Protein AF-0000000068148989 (afdb_homodimer)

Nearest PDB structures (foldseek):
  3i09-assembly2_B  TM=6.981E-01  e=4.026E-15  Burkholderia mallei
  4xas-assembly1_B  TM=6.758E-01  e=3.011E-11  Homo sapiens
  5cni-assembly1_A  TM=6.349E-01  e=1.177E-10  Homo sapiens
  5cnj-assembly1_B  TM=6.473E-01  e=2.464E-10  Homo sapiens
  5cnk-assembly2_C-3  TM=6.170E-01  e=2.836E-09  Homo sapiens

Secondary structure (DSSP, 8-state):
---TTS-----------------EEEEEEEEEE----PPPSSGGGPPPTTTTHHHHHHHHHHHHHHHHHHTEEEEEEEEEE-GGGHHHHHHHHHHTT--EEEEE--HHHHHHHHHHH-TT-EEEESS---GGGGTTT--TTEEE-SPPHHHHHHHHHHHHHHTT--EEEEEEESSHHHHHHHHHHHHHHHHHT-EEEEEEEE------TTSHHHHHHHHHHHHHHTTTPPP-SEEEEE-TT-SSGGG-TTTSSS---EEESSSBEEES--TT--TTTHHHHHHHHHHHHSS---HHHHHHHHHHHHHHHHHHHHS--SHHHHHHHHTSTT--EE-SSSSEEEE-TTT-BEE--EEEESSSSEEEEESPTT---SS-GGGGSS--GGG----TT--/---TT------------------EEEEEEEEEE----PPPSSGGGPPPTTTTHHHHHHHHHHHHHHHHHHTEEEEEEEEEE-GGGHHHHHHHHHHTT--EEEEE--HHHHHHHHHHH-TT-EEEESS---GGGGTTT--TTEEE-SPPHHHHHHHHHHHHHHTT--EEEEEEESSHHHHHHHHHHHHHHHHHT-EEEEEEEE------TTSHHHHHHHHHHHHHHTTTPPP-SEEEEE-TT-SSGGG-TTTSSS---EEESSSBEEES--TT--TTTHHHHHHHHHHHHSS---HHHHHHHHHHHHHHHHHHHHS--SHHHHHHHHTSTT--EE-SSSSEEEE-TTT-BEE--EEEE-SSSEEEEESPTT---SS-GGGGSS--GGG----TT--

InterPro domains:
  IPR022478 ABC transporter, substrate-binding protein, PQQ-dependent alcohol dehydrogenase system [TIGR03863] (41-391)
  IPR028082 Periplasmic binding protein-like I [SSF53822] (53-358)
  IPR051010 Branched-chain amino acid transport protein [PTHR30483] (83-357)

Radius of gyration: 32.0 Å; Cα contacts (8 Å, |Δi|>4): 1601; chains: 2; bounding box: 111×80×127 Å

pLDDT: mean 92.24, std 14.54, range [29.02, 98.94]

Solvent-accessible surface area (backbone atoms only — not comparable to full-atom values): 41884 Å² total; per-residue (Å²): 136,80,83,80,75,66,82,72,77,78,80,75,75,78,74,75,73,73,68,75,73,77,55,53,73,39,54,32,34,39,45,33,48,52,71,93,67,78,82,55,81,30,70,78,67,55,79,59,94,52,65,25,49,56,22,29,51,51,19,42,51,54,38,33,61,58,16,69,76,70,44,37,42,62,49,74,47,74,46,77,39,43,70,92,43,46,61,59,52,51,52,53,39,46,74,71,68,36,25,42,34,34,33,35,32,55,48,71,58,47,52,54,43,58,72,67,56,48,83,66,27,29,36,29,32,22,47,35,34,52,53,51,53,44,15,77,58,35,50,70,47,42,35,30,58,30,64,34,47,37,29,40,32,26,37,52,44,46,47,29,51,73,60,65,48,40,30,27,33,38,38,22,34,67,48,73,63,5,45,54,44,39,52,30,41,53,50,25,24,63,73,73,68,40,40,75,69,42,74,46,74,54,70,75,83,75,67,57,74,81,37,80,60,34,52,50,51,57,45,67,41,36,30,68,71,43,46,90,57,69,86,57,32,31,37,37,30,21,33,73,81,54,81,55,34,77,50,43,63,90,31,44,45,61,62,41,36,37,23,46,57,21,53,42,23,62,33,84,48,55,70,34,45,53,58,67,59,25,45,63,56,48,50,54,48,27,71,73,69,59,48,78,62,44,43,42,14,51,24,28,17,47,42,38,42,51,51,39,52,24,25,69,75,69,71,39,76,49,34,63,57,30,51,52,41,44,48,35,92,82,38,69,40,85,71,47,65,81,52,71,28,38,41,39,57,50,43,30,41,47,36,59,61,37,37,28,27,58,70,55,39,61,72,47,57,23,68,44,90,88,57,75,48,96,85,41,44,49,52,66,39,40,83,36,76,92,72,48,62,20,52,56,47,79,90,136,84,79,85,71,66,88,73,77,78,79,74,76,76,73,75,73,74,67,75,73,78,56,53,72,39,54,32,33,38,45,32,48,52,72,93,68,79,82,55,82,29,70,79,64,57,79,59,93,52,66,26,49,55,22,28,51,51,19,42,51,55,37,34,61,56,15,69,76,72,46,37,42,62,48,75,46,75,46,76,38,42,68,89,43,46,62,61,51,50,52,52,39,45,74,72,68,36,24,42,34,33,33,33,32,54,50,70,58,47,52,52,44,58,72,66,54,49,83,66,26,31,36,29,33,21,47,34,32,52,54,51,53,43,14,76,56,35,49,70,49,42,35,29,56,30,65,33,47,38,29,40,32,26,39,52,46,46,47,31,52,72,61,64,48,41,31,27,34,38,37,21,34,68,48,71,63,5,46,54,45,38,50,29,41,53,51,26,24,63,72,72,68,39,40,73,69,42,77,46,74,53,69,75,82,73,66,56,73,80,38,79,62,34,51,50,52,55,45,67,41,36,29,69,70,44,47,90,58,67,87,56,34,29,36,36,31,19,33,74,81,54,84,56,35,75,48,44,64,91,31,44,46,61,61,42,36,37,24,43,56,20,53,44,22,60,32,84,48,55,72,32,46,52,55,67,60,25,47,64,56,49,49,54,48,28,70,74,69,58,46,79,63,44,44,42,14,50,24,26,16,47,44,38,43,52,51,38,54,25,24,67,75,68,72,41,75,51,34,64,58,29,50,53,40,43,50,37,91,83,39,68,41,85,70,48,66,83,52,71,28,36,43,39,58,49,43,31,42,46,37,61,61,37,37,27,27,57,73,57,40,62,72,46,59,23,67,44,90,88,57,74,46,97,85,42,44,48,52,68,38,39,82,35,76,92,71,49,63,20,52,53,48,78,90

Sequence (790 aa):
MPNLKLLLAVFWATVLLTSPLPAAEVKTAVLRIDRVVGPPISRLDAPPADLGFAGAMLGNEDNRTTGAFTGMDYTVKTQAVAPEEAVAALDGLKAEGIGLIAVIAEGDILKALSDKAGPEVLLFNAGARDDGLRDADCRANVLHVSPSRSMLSDSIVQFLMWKKWQRILLIHGSHPEDKLLADSYRKSAAKFGAEIVEEREFVDTGGSRRTDTGHVMVQKQIPVFTQEAEEYDVIVAADEAGVFAPYLPYHSWDPRPVAGSAGLRPVSWHPAHEAWGATQFQRRFEKLTGRYMREEDYQAWLAMRVIGEAVTRSGKADPATVRAYALSKDFELAAFKGQKLTFRTWNGQLRQPVLLTEGRVTVSVSPQDGYLHQHSPLDTLGIDAPETACHAFGGMPNLKLLLAVFWATVLLTSPLPAAEVKTAVLRIDRVVGPPISRLDAPPADLGFAGAMLGNEDNRTTGAFTGMDYTVKTQAVAPEEAVAALDGLKAEGIGLIAVIAEGDILKALSDKAGPEVLLFNAGARDDGLRDADCRANVLHVSPSRSMLSDSIVQFLMWKKWQRILLIHGSHPEDKLLADSYRKSAAKFGAEIVEEREFVDTGGSRRTDTGHVMVQKQIPVFTQEAEEYDVIVAADEAGVFAPYLPYHSWDPRPVAGSAGLRPVSWHPAHEAWGATQFQRRFEKLTGRYMREEDYQAWLAMRVIGEAVTRSGKADPATVRAYALSKDFELAAFKGQKLTFRTWNGQLRQPVLLTEGRVTVSVSPQDGYLHQHSPLDTLGIDAPETACHAFGG

Foldseek 3Di:
DDDPPPDPPPPPPPPPPPPPPQQAEFEEEEEEADDDDDQFLDVVPDDDPCQLVLLLVVLQVVLCVVSVVVRHHYDYYYDYDHLVCLQVVLVVCVVVVHAQYEYADEPVSVLVNLVNNPPQHAYEYLHYQDLCCQFVSPALSYFYLFHHLLLFLLQVQLVCVVVVQQEEEEEFEDDPQRVSSSVSNVVSSVLSVGDDQYYYYDYDPPDPSPDPVQLVVLLQCQQVRQPPDDDGAEYEYRYPSNRHQQSNQPSHNDNHAYEDPAAWGWAPDAQQEDAPCVPVVQVVSCVSPVDGHHSSSLSSSVSSNLQSQQCSVQVDNGSVSSSVSQQDPPDWDDRRQPDTWGADLQRNYIQDWIFIDNHNHGPDIDPDPPQDDPPDSSQSGRAHNVRGNGPNRPD/DDCPPDDPPPPPPPPPPPPPPQQAEFEEEEEEADDDADQFLDVVPDDDPCQLVLLLVVLQVVLCVVSVVVSHHYDYYYDYDHLVCLQVVLVVCVVVVHAQYEYADEPVSVLVNLVNNPPQHAYEYQHYQDQCCQFVSPALSYFYLFHHLLLFLLQVQLVCVVVVQQEEEEEFEDDPQRVRSSVSNVVSSVLSVGDDQYYYYDYDPPDPSPDPVQLVVLLQCQQVRQPPDDDGAEYEYRYPSNRHQQSNQPSHNDNHAYEDPAAWGWAPDAQQEDAPCVPVVQVVSCVSPVDGHHSSSLSSSVSSNLQSQQCSVQVDNGSVSSSVSQQDPPDWDDRRQPGTWGADLQRNYIQDWIFIDNHNHGPDIDPDPPQDDPPDSSQSGRAHNVRGNGPNRPD

Structure (mmCIF, N/CA/C/O backbone):
data_AF-0000000068148989-model_v1
#
loop_
_entity.id
_entity.type
_entity.pdbx_description
1 polymer 'Leucine-binding protein domain-containing protein'
#
loop_
_atom_site.group_PDB
_atom_site.id
_atom_site.type_symbol
_atom_site.label_atom_id
_atom_site.label_alt_id
_atom_site.label_comp_id
_atom_site.label_asym_id
_atom_site.label_entity_id
_atom_site.label_seq_id
_atom_site.pdbx_PDB_ins_code
_atom_site.Cartn_x
_atom_site.Cartn_y
_atom_site.Cartn_z
_atom_site.occupancy
_atom_site.B_iso_or_equiv
_atom_site.auth_seq_id
_atom_site.auth_comp_id
_atom_site.auth_asym_id
_atom_site.auth_atom_id
_atom_site.pdbx_PDB_model_num
ATOM 1 N N . MET A 1 1 ? -50.188 10.289 84 1 30.91 1 MET A N 1
ATOM 2 C CA . MET A 1 1 ? -50 9.602 82.75 1 30.91 1 MET A CA 1
ATOM 3 C C . MET A 1 1 ? -50.219 10.547 81.562 1 30.91 1 MET A C 1
ATOM 5 O O . MET A 1 1 ? -51.344 10.703 81.062 1 30.91 1 MET A O 1
ATOM 9 N N . PRO A 1 2 ? -49.531 11.836 81.625 1 33.94 2 PRO A N 1
ATOM 10 C CA . PRO A 1 2 ? -49.688 12.898 80.625 1 33.94 2 PRO A CA 1
ATOM 11 C C . PRO A 1 2 ? -49.406 12.43 79.25 1 33.94 2 PRO A C 1
ATOM 13 O O . PRO A 1 2 ? -48.812 11.375 79 1 33.94 2 PRO A O 1
ATOM 16 N N . ASN A 1 3 ? -49.781 13.258 78.25 1 33.84 3 ASN A N 1
ATOM 17 C CA . ASN A 1 3 ? -50.062 13.43 76.812 1 33.84 3 ASN A CA 1
ATOM 18 C C . ASN A 1 3 ? -48.75 13.422 76 1 33.84 3 ASN A C 1
ATOM 20 O O . ASN A 1 3 ? -48.094 14.445 75.875 1 33.84 3 ASN A O 1
ATOM 24 N N . LEU A 1 4 ? -47.938 12.391 76 1 33.72 4 LE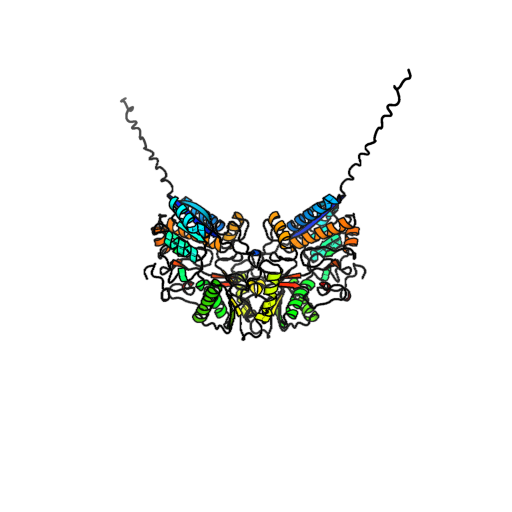U A N 1
ATOM 25 C CA . LEU A 1 4 ? -46.75 12.164 75.188 1 33.72 4 LEU A CA 1
ATOM 26 C C . LEU A 1 4 ? -47.062 12.297 73.75 1 33.72 4 LEU A C 1
ATOM 28 O O . LEU A 1 4 ? -46.25 11.906 72.875 1 33.72 4 LEU A O 1
ATOM 32 N N . LYS A 1 5 ? -48.406 12.523 73.438 1 34.59 5 LYS A N 1
ATOM 33 C CA . LYS A 1 5 ? -48.812 12.43 72.062 1 34.59 5 LYS A CA 1
ATOM 34 C C . LYS A 1 5 ? -48.062 13.453 71.188 1 34.59 5 LYS A C 1
ATOM 36 O O . LYS A 1 5 ? -48.188 13.453 69.938 1 34.59 5 LYS A O 1
ATOM 41 N N . LEU A 1 6 ? -47.688 14.586 71.625 1 29.55 6 LEU A N 1
ATOM 42 C CA . LEU A 1 6 ? -47.656 15.688 70.688 1 29.55 6 LEU A CA 1
ATOM 43 C C . LEU A 1 6 ? -46.438 15.562 69.75 1 29.55 6 LEU A C 1
ATOM 45 O O . LEU A 1 6 ? -46.531 15.891 68.562 1 29.55 6 LEU A O 1
ATOM 49 N N . LEU A 1 7 ? -45.188 15.445 70.188 1 33.12 7 LEU A N 1
ATOM 50 C CA . LEU A 1 7 ? -44.188 16.188 69.438 1 33.12 7 LEU A CA 1
ATOM 51 C C . LEU A 1 7 ? -43.781 15.445 68.188 1 33.12 7 LEU A C 1
ATOM 53 O O . LEU A 1 7 ? -42.844 14.633 68.188 1 33.12 7 LEU A O 1
ATOM 57 N N . LEU A 1 8 ? -44.625 14.703 67.438 1 39.91 8 LEU A N 1
ATOM 58 C CA . LEU A 1 8 ? -44.062 14.141 66.25 1 39.91 8 LEU A CA 1
ATOM 59 C C . LEU A 1 8 ? -43.688 15.234 65.25 1 39.91 8 LEU A C 1
ATOM 61 O O . LEU A 1 8 ? -44.594 15.852 64.625 1 39.91 8 LEU A O 1
ATOM 65 N N . ALA A 1 9 ? -42.844 16.203 65.5 1 38.69 9 ALA A N 1
ATOM 66 C CA . ALA A 1 9 ? -42.375 17.125 64.5 1 38.69 9 ALA A CA 1
ATOM 67 C C . ALA A 1 9 ? -41.938 16.375 63.219 1 38.69 9 ALA A C 1
ATOM 69 O O . ALA A 1 9 ? -41.156 15.422 63.312 1 38.69 9 ALA A O 1
ATOM 70 N N . VAL A 1 10 ? -42.75 16.422 62.156 1 42.12 10 VAL A N 1
ATOM 71 C CA . VAL A 1 10 ? -42.625 16 60.75 1 42.12 10 VAL A CA 1
ATOM 72 C C . VAL A 1 10 ? -41.344 16.562 60.156 1 42.12 10 VAL A C 1
ATOM 74 O O . VAL A 1 10 ? -41.188 17.781 60.062 1 42.12 10 VAL A O 1
ATOM 77 N N . PHE A 1 11 ? -40.156 15.977 60.344 1 45.09 11 PHE A N 1
ATOM 78 C CA . PHE A 1 11 ? -38.969 16.266 59.562 1 45.09 11 PHE A CA 1
ATOM 79 C C . PHE A 1 11 ? -39.281 16.156 58.062 1 45.09 11 PHE A C 1
ATOM 81 O O . PHE A 1 11 ? -39.438 15.062 57.531 1 45.09 11 PHE A O 1
ATOM 88 N N . TRP A 1 12 ? -40.062 17.125 57.438 1 43.69 12 TRP A N 1
ATOM 89 C CA . TRP A 1 12 ? -40.094 17.188 56 1 43.69 12 TRP A CA 1
ATOM 90 C C . TRP A 1 12 ? -38.719 17.438 55.406 1 43.69 12 TRP A C 1
ATOM 92 O O . TRP A 1 12 ? -38.188 18.547 55.531 1 43.69 12 TRP A O 1
ATOM 102 N N . ALA A 1 13 ? -37.812 16.516 55.312 1 44.53 13 ALA A N 1
ATOM 103 C CA . ALA A 1 13 ? -36.625 16.609 54.469 1 44.53 13 ALA A CA 1
ATOM 104 C C . ALA A 1 13 ? -36.938 17.109 53.062 1 44.53 13 ALA A C 1
ATOM 106 O O . ALA A 1 13 ? -37.688 16.453 52.344 1 44.53 13 ALA A O 1
ATOM 107 N N . THR A 1 14 ? -36.938 18.375 52.844 1 46.19 14 THR A N 1
ATOM 108 C CA . THR A 1 14 ? -36.969 18.938 51.469 1 46.19 14 THR A CA 1
ATOM 109 C C . THR A 1 14 ? -35.906 18.234 50.594 1 46.19 14 THR A C 1
ATOM 111 O O . THR A 1 14 ? -34.719 18.328 50.875 1 46.19 14 THR A O 1
ATOM 114 N N . VAL A 1 15 ? -36.188 17.125 49.938 1 49.66 15 VAL A N 1
ATOM 115 C CA . VAL A 1 15 ? -35.406 16.625 48.812 1 49.66 15 VAL A CA 1
ATOM 116 C C . VAL A 1 15 ? -35.188 17.734 47.812 1 49.66 15 VAL A C 1
ATOM 118 O O . VAL A 1 15 ? -36.125 18.156 47.125 1 49.66 15 VAL A O 1
ATOM 121 N N . LEU A 1 16 ? -34.312 18.688 48.094 1 46.19 16 LEU A N 1
ATOM 122 C CA . LEU A 1 16 ? -33.844 19.5 46.969 1 46.19 16 LEU A CA 1
ATOM 123 C C . LEU A 1 16 ? -33.594 18.656 45.75 1 46.19 16 LEU A C 1
ATOM 125 O O . LEU A 1 16 ? -32.688 17.812 45.719 1 46.19 16 LEU A O 1
ATOM 129 N N . LEU A 1 17 ? -34.594 18.328 44.969 1 46.12 17 LEU A N 1
ATOM 130 C CA . LEU A 1 17 ? -34.375 17.875 43.594 1 46.12 17 LEU A CA 1
ATOM 131 C C . LEU A 1 17 ? -33.344 18.719 42.875 1 46.12 17 LEU A C 1
ATOM 133 O O . LEU A 1 17 ? -33.594 19.875 42.531 1 46.12 17 LEU A O 1
ATOM 137 N N . THR A 1 18 ? -32.094 18.656 43.188 1 46.75 18 THR A N 1
ATOM 138 C CA . THR A 1 18 ? -31.109 19.188 42.25 1 46.75 18 THR A CA 1
ATOM 139 C C . THR A 1 18 ? -31.469 18.812 40.812 1 46.75 18 THR A C 1
ATOM 141 O O . THR A 1 18 ? -31.516 17.625 40.469 1 46.75 18 THR A O 1
ATOM 144 N N . SER A 1 19 ? -32.312 19.484 40.094 1 48.09 19 SER A N 1
ATOM 145 C CA . SER A 1 19 ? -32.438 19.312 38.656 1 48.09 19 SER A CA 1
ATOM 146 C C . SER A 1 19 ? -31.094 19.141 38 1 48.09 19 SER A C 1
ATOM 148 O O . SER A 1 19 ? -30.156 19.922 38.25 1 48.09 19 SER A O 1
ATOM 150 N N . PRO A 1 20 ? -30.781 17.984 37.531 1 52.59 20 PRO A N 1
ATOM 151 C CA . PRO A 1 20 ? -29.516 17.891 36.812 1 52.59 20 PRO A CA 1
ATOM 152 C C . PRO A 1 20 ? -29.266 19.078 35.906 1 52.59 20 PRO A C 1
ATOM 154 O O . PRO A 1 20 ? -30.203 19.578 35.281 1 52.59 20 PRO A O 1
ATOM 157 N N . LEU A 1 21 ? -28.547 20.016 36.219 1 51.69 21 LEU A N 1
ATOM 158 C CA . LEU A 1 21 ? -28.109 21.062 35.281 1 51.69 21 LEU A CA 1
ATOM 159 C C . LEU A 1 21 ? -28.016 20.516 33.844 1 51.69 21 LEU A C 1
ATOM 161 O O . LEU A 1 21 ? -27.453 19.438 33.625 1 51.69 21 LEU A O 1
ATOM 165 N N . PRO A 1 22 ? -28.906 20.953 32.906 1 56.72 22 PRO A N 1
ATOM 166 C CA . PRO A 1 22 ? -28.859 20.453 31.516 1 56.72 22 PRO A CA 1
ATOM 167 C C . PRO A 1 22 ? -27.438 20.438 30.953 1 56.72 22 PRO A C 1
ATOM 169 O O . PRO A 1 22 ? -26.625 21.312 31.266 1 56.72 22 PRO A O 1
ATOM 172 N N . ALA A 1 23 ? -26.953 19.312 30.547 1 66 23 ALA A N 1
ATOM 173 C CA . ALA A 1 23 ? -25.641 19.156 29.906 1 66 23 ALA A CA 1
ATOM 174 C C . ALA A 1 23 ? -25.406 20.281 28.891 1 66 23 ALA A C 1
ATOM 176 O O . ALA A 1 23 ? -26.281 20.609 28.109 1 66 23 ALA A O 1
ATOM 177 N N . ALA A 1 24 ? -24.344 21.078 29.016 1 84.25 24 ALA A N 1
ATOM 178 C CA . ALA A 1 24 ? -23.969 22.094 28.016 1 84.25 24 ALA A CA 1
ATOM 179 C C . ALA A 1 24 ? -23.656 21.438 26.672 1 84.25 24 ALA A C 1
ATOM 181 O O . ALA A 1 24 ? -22.922 20.453 26.609 1 84.25 24 ALA A O 1
ATOM 182 N N . GLU A 1 25 ? -24.344 21.859 25.656 1 92 25 GLU A N 1
ATOM 183 C CA . GLU A 1 25 ? -24.234 21.281 24.328 1 92 25 GLU A CA 1
ATOM 184 C C . GLU A 1 25 ? -23.047 21.875 23.562 1 92 25 GLU A C 1
ATOM 186 O O . GLU A 1 25 ? -22.875 23.094 23.531 1 92 25 GLU A O 1
ATOM 191 N N . VAL A 1 26 ? -22.156 21.078 23.141 1 97.06 26 VAL A N 1
ATOM 192 C CA . VAL A 1 26 ? -21.062 21.484 22.25 1 97.06 26 VAL A CA 1
ATOM 193 C C . VAL A 1 26 ? -21.375 21.062 20.812 1 97.06 26 VAL A C 1
ATOM 195 O O . VAL A 1 26 ? -21.203 19.906 20.453 1 97.06 26 VAL A O 1
ATOM 198 N N . LYS A 1 27 ? -21.766 22.031 20 1 97.81 27 LYS A N 1
ATOM 199 C CA . LYS A 1 27 ? -22.094 21.781 18.594 1 97.81 27 LYS A CA 1
ATOM 200 C C . LYS A 1 27 ? -20.875 22.031 17.688 1 97.81 27 LYS A C 1
ATOM 202 O O . LYS A 1 27 ? -20.25 23.094 17.766 1 97.81 27 LYS A O 1
ATOM 207 N N . THR A 1 28 ? -20.547 21.031 16.922 1 98.75 28 THR A N 1
ATOM 208 C CA . THR A 1 28 ? -19.422 21.141 15.992 1 98.75 28 THR A CA 1
ATOM 209 C C . THR A 1 28 ? -19.859 20.719 14.586 1 98.75 28 THR A C 1
ATOM 211 O O . THR A 1 28 ? -20.953 20.203 14.398 1 98.75 28 THR A O 1
ATOM 214 N N . ALA A 1 29 ? -19 21.031 13.586 1 98.94 29 ALA A N 1
ATOM 215 C CA . ALA A 1 29 ? -19.297 20.609 12.219 1 98.94 29 ALA A CA 1
ATOM 216 C C . ALA A 1 29 ? -18 20.312 11.453 1 98.94 29 ALA A C 1
ATOM 218 O O . ALA A 1 29 ? -16.922 20.766 11.844 1 98.94 29 ALA A O 1
ATOM 219 N N . VAL A 1 30 ? -18.125 19.453 10.484 1 98.94 30 VAL A N 1
ATOM 220 C CA . VAL A 1 30 ? -17.125 19.281 9.43 1 98.94 30 VAL A CA 1
ATOM 221 C C . VAL A 1 30 ? -17.688 19.766 8.102 1 98.94 30 VAL A C 1
ATOM 223 O O . VAL A 1 30 ? -18.719 19.281 7.641 1 98.94 30 VAL A O 1
ATOM 226 N N . LEU A 1 31 ? -17.047 20.766 7.578 1 98.94 31 LEU A N 1
ATOM 227 C CA . LEU A 1 31 ? -17.391 21.281 6.258 1 98.94 31 LEU A CA 1
ATOM 228 C C . LEU A 1 31 ? -16.344 20.875 5.227 1 98.94 31 LEU A C 1
ATOM 230 O O . LEU A 1 31 ? -15.18 21.297 5.316 1 98.94 31 LEU A O 1
ATOM 234 N N . ARG A 1 32 ? -16.703 20.016 4.312 1 98.88 32 ARG A N 1
ATOM 235 C CA . ARG A 1 32 ? -15.812 19.562 3.248 1 98.88 32 ARG A CA 1
ATOM 236 C C . ARG A 1 32 ? -16.203 20.188 1.908 1 98.88 32 ARG A C 1
ATOM 238 O O . ARG A 1 32 ? -17.391 20.203 1.55 1 98.88 32 ARG A O 1
ATOM 245 N N . ILE A 1 33 ? -15.242 20.656 1.21 1 98.75 33 ILE A N 1
ATOM 246 C CA . ILE A 1 33 ? -15.477 21.25 -0.104 1 98.75 33 ILE A CA 1
ATOM 247 C C . ILE A 1 33 ? -14.977 20.297 -1.19 1 98.75 33 ILE A C 1
ATOM 249 O O . ILE A 1 33 ? -13.773 20 -1.257 1 98.75 33 ILE A O 1
ATOM 253 N N . ASP A 1 34 ? -15.883 19.891 -2.033 1 96.06 34 ASP A N 1
ATOM 254 C CA . ASP A 1 34 ? -15.562 18.906 -3.066 1 96.06 34 ASP A CA 1
ATOM 255 C C . ASP A 1 34 ? -15.414 19.578 -4.43 1 96.06 34 ASP A C 1
ATOM 257 O O . ASP A 1 34 ? -16.391 20.062 -4.996 1 96.06 34 ASP A O 1
ATOM 261 N N . ARG A 1 35 ? -14.18 19.547 -4.816 1 91 35 ARG A N 1
ATOM 262 C CA . ARG A 1 35 ? -13.953 19.969 -6.195 1 91 35 ARG A CA 1
ATOM 263 C C . ARG A 1 35 ? -14.047 18.797 -7.16 1 91 35 ARG A C 1
ATOM 265 O O . ARG A 1 35 ? -13.711 17.672 -6.805 1 91 35 ARG A O 1
ATOM 272 N N . VAL A 1 36 ? -14.539 19.078 -8.328 1 83.81 36 VAL A N 1
ATOM 273 C CA . VAL A 1 36 ? -14.57 18.047 -9.359 1 83.81 36 VAL A CA 1
ATOM 274 C C . VAL A 1 36 ? -13.164 17.828 -9.914 1 83.81 36 VAL A C 1
ATOM 276 O O . VAL A 1 36 ? -12.578 18.75 -10.5 1 83.81 36 VAL A O 1
ATOM 279 N N . VAL A 1 37 ? -12.633 16.734 -9.555 1 81.31 37 VAL A N 1
ATOM 280 C CA . VAL A 1 37 ? -11.312 16.406 -10.07 1 81.31 37 VAL A CA 1
ATOM 281 C C . VAL A 1 37 ? -11.367 15.062 -10.805 1 81.31 37 VAL A C 1
ATOM 283 O O . VAL A 1 37 ? -12.266 14.25 -10.562 1 81.31 37 VAL A O 1
ATOM 286 N N . GLY A 1 38 ? -10.539 14.836 -11.781 1 81.94 38 GLY A N 1
ATOM 287 C CA . GLY A 1 38 ? -10.453 13.539 -12.445 1 81.94 38 GLY A CA 1
ATOM 288 C C . GLY A 1 38 ? -9.992 12.43 -11.523 1 81.94 38 GLY A C 1
ATOM 289 O O . GLY A 1 38 ? -9.586 12.68 -10.391 1 81.94 38 GLY A O 1
ATOM 290 N N . PRO A 1 39 ? -10.086 11.258 -11.961 1 87.62 39 PRO A N 1
ATOM 291 C CA . PRO A 1 39 ? -9.641 10.117 -11.156 1 87.62 39 PRO A CA 1
ATOM 292 C C . PRO A 1 39 ? -8.148 10.164 -10.844 1 87.62 39 PRO A C 1
ATOM 294 O O . PRO A 1 39 ? -7.355 10.609 -11.68 1 87.62 39 PRO A O 1
ATOM 297 N N . PRO A 1 40 ? -7.809 9.766 -9.68 1 91.69 40 PRO A N 1
ATOM 298 C CA . PRO A 1 40 ? -6.379 9.664 -9.375 1 91.69 40 PRO A CA 1
ATOM 299 C C . PRO A 1 40 ? -5.672 8.609 -10.219 1 91.69 40 PRO A C 1
ATOM 301 O O . PRO A 1 40 ? -6.324 7.754 -10.82 1 91.69 40 PRO A O 1
ATOM 304 N N . ILE A 1 41 ? -4.344 8.695 -10.25 1 91.56 41 ILE A N 1
ATOM 305 C CA . ILE A 1 41 ? -3.535 7.742 -11.008 1 91.56 41 ILE A CA 1
ATOM 306 C C . ILE A 1 41 ? -3.775 6.332 -10.477 1 91.56 41 ILE A C 1
ATOM 308 O O . ILE A 1 41 ? -4.047 5.41 -11.25 1 91.56 41 ILE A O 1
ATOM 312 N N . SER A 1 42 ? -3.662 6.184 -9.18 1 93.44 42 SER A N 1
ATOM 313 C CA . SER A 1 42 ? -3.969 4.891 -8.578 1 93.44 42 SER A CA 1
ATOM 314 C C . SER A 1 42 ? -5.434 4.805 -8.172 1 93.44 42 SER A C 1
ATOM 316 O O . SER A 1 42 ? -5.938 5.676 -7.457 1 93.44 42 SER A O 1
ATOM 318 N N . ARG A 1 43 ? -6.117 3.719 -8.516 1 94.19 43 ARG A N 1
ATOM 319 C CA . ARG A 1 43 ? -7.504 3.527 -8.109 1 94.19 43 ARG A CA 1
ATOM 320 C C . ARG A 1 43 ? -7.625 3.439 -6.59 1 94.19 43 ARG A C 1
ATOM 322 O O . ARG A 1 43 ? -8.695 3.684 -6.031 1 94.19 43 ARG A O 1
ATOM 329 N N . LEU A 1 44 ? -6.523 3.127 -5.941 1 94.88 44 LEU A N 1
ATOM 330 C CA . LEU A 1 44 ? -6.531 2.973 -4.488 1 94.88 44 LEU A CA 1
ATOM 331 C C . LEU A 1 44 ? -6.664 4.324 -3.799 1 94.88 44 LEU A C 1
ATOM 333 O O . LEU A 1 44 ? -6.98 4.391 -2.607 1 94.88 44 LEU A O 1
ATOM 337 N N . ASP A 1 45 ? -6.457 5.363 -4.543 1 94.38 45 ASP A N 1
ATOM 338 C CA . ASP A 1 45 ? -6.465 6.703 -3.961 1 94.38 45 ASP A CA 1
ATOM 339 C C . ASP A 1 45 ? -7.816 7.383 -4.164 1 94.38 45 ASP A C 1
ATOM 341 O O . ASP A 1 45 ? -8.008 8.531 -3.756 1 94.38 45 ASP A O 1
ATOM 345 N N . ALA A 1 46 ? -8.766 6.695 -4.793 1 94 46 ALA A N 1
ATOM 346 C CA . ALA A 1 46 ? -10.102 7.273 -4.941 1 94 46 ALA A CA 1
ATOM 347 C C . ALA A 1 46 ? -10.719 7.59 -3.58 1 94 46 ALA A C 1
ATOM 349 O O . ALA A 1 46 ? -10.734 6.738 -2.686 1 94 46 ALA A O 1
ATOM 350 N N . PRO A 1 47 ? -11.188 8.758 -3.383 1 95.25 47 PRO A N 1
ATOM 351 C CA . PRO A 1 47 ? -11.719 9.125 -2.072 1 95.25 47 PRO A CA 1
ATOM 352 C C . PRO A 1 47 ? -13.055 8.445 -1.767 1 95.25 47 PRO A C 1
ATOM 354 O O . PRO A 1 47 ? -13.953 8.43 -2.615 1 95.25 47 PRO A O 1
ATOM 357 N N . PRO A 1 48 ? -13.203 7.922 -0.606 1 95.62 48 PRO A N 1
ATOM 358 C CA . PRO A 1 48 ? -14.523 7.438 -0.191 1 95.62 48 PRO A CA 1
ATOM 359 C C . PRO A 1 48 ? -15.5 8.578 0.11 1 95.62 48 PRO A C 1
ATOM 361 O O . PRO A 1 48 ? -15.078 9.711 0.34 1 95.62 48 PRO A O 1
ATOM 364 N N . ALA A 1 49 ? -16.766 8.242 0.157 1 95.75 49 ALA A N 1
ATOM 365 C CA . ALA A 1 49 ? -17.797 9.258 0.339 1 95.75 49 ALA A CA 1
ATOM 366 C C . ALA A 1 49 ? -17.719 9.883 1.728 1 95.75 49 ALA A C 1
ATOM 368 O O . ALA A 1 49 ? -18.016 11.07 1.9 1 95.75 49 ALA A O 1
ATOM 369 N N . ASP A 1 50 ? -17.234 9.164 2.672 1 98.12 50 ASP A N 1
ATOM 370 C CA . ASP A 1 50 ? -17.266 9.641 4.051 1 98.12 50 ASP A CA 1
ATOM 371 C C . ASP A 1 50 ? -15.891 10.172 4.473 1 98.12 50 ASP A C 1
ATOM 373 O O . ASP A 1 50 ? -15.617 10.32 5.668 1 98.12 50 ASP A O 1
ATOM 377 N N . LEU A 1 51 ? -15.023 10.391 3.504 1 98.25 51 LEU A N 1
ATOM 378 C CA . LEU A 1 51 ? -13.68 10.875 3.799 1 98.25 51 LEU A CA 1
ATOM 379 C C . LEU A 1 51 ? -13.727 12.102 4.703 1 98.25 51 LEU A C 1
ATOM 381 O O . LEU A 1 51 ? -14.43 13.07 4.406 1 98.25 51 LEU A O 1
ATOM 385 N N . GLY A 1 52 ? -12.992 12.047 5.773 1 98.81 52 GLY A N 1
ATOM 386 C CA . GLY A 1 52 ? -13.008 13.117 6.758 1 98.81 52 GLY A CA 1
ATOM 387 C C . GLY A 1 52 ? -14.148 13.008 7.746 1 98.81 52 GLY A C 1
ATOM 388 O O . GLY A 1 52 ? -13.953 13.188 8.953 1 98.81 52 GLY A O 1
ATOM 389 N N . PHE A 1 53 ? -15.359 12.742 7.316 1 98.88 53 PHE A N 1
ATOM 390 C CA . PHE A 1 53 ? -16.547 12.648 8.156 1 98.88 53 PHE A CA 1
ATOM 391 C C . PHE A 1 53 ? -16.422 11.508 9.148 1 98.88 53 PHE A C 1
ATOM 393 O O . PHE A 1 53 ? -16.766 11.664 10.328 1 98.88 53 PHE A O 1
ATOM 400 N N . ALA A 1 54 ? -15.906 10.391 8.648 1 98.81 54 ALA A N 1
ATOM 401 C CA . ALA A 1 54 ? -15.758 9.227 9.516 1 98.81 54 ALA A CA 1
ATOM 402 C C . ALA A 1 54 ? -14.789 9.516 10.664 1 98.81 54 ALA A C 1
ATOM 404 O O . ALA A 1 54 ? -15.016 9.094 11.797 1 98.81 54 ALA A O 1
ATOM 405 N N . GLY A 1 55 ? -13.688 10.18 10.336 1 98.88 55 GLY A N 1
ATOM 406 C CA . GLY A 1 55 ? -12.766 10.578 11.391 1 98.88 55 GLY A CA 1
ATOM 407 C C . GLY A 1 55 ? -13.391 11.5 12.414 1 98.88 55 GLY A C 1
ATOM 408 O O . GLY A 1 55 ? -13.164 11.344 13.617 1 98.88 55 GLY A O 1
ATOM 409 N N . ALA A 1 56 ? -14.156 12.43 11.969 1 98.88 56 ALA A N 1
ATOM 410 C CA . ALA A 1 56 ? -14.836 13.367 12.859 1 98.88 56 ALA A CA 1
ATOM 411 C C . ALA A 1 56 ? -15.836 12.641 13.758 1 98.88 56 ALA A C 1
ATOM 413 O O . ALA A 1 56 ? -15.961 12.969 14.945 1 98.88 56 ALA A O 1
ATOM 414 N N . MET A 1 57 ? -16.547 11.703 13.18 1 98.69 57 MET A N 1
ATOM 415 C CA . MET A 1 57 ? -17.5 10.93 13.961 1 98.69 57 MET A CA 1
ATOM 416 C C . MET A 1 57 ? -16.812 10.156 15.07 1 98.69 57 MET A C 1
ATOM 418 O O . MET A 1 57 ? -17.297 10.109 16.203 1 98.69 57 MET A O 1
ATOM 422 N N . LEU A 1 58 ? -15.672 9.578 14.711 1 98.69 58 LEU A N 1
ATOM 423 C CA . LEU A 1 58 ? -14.906 8.883 15.742 1 98.69 58 LEU A CA 1
ATOM 424 C C . LEU A 1 58 ? -14.43 9.852 16.812 1 98.69 58 LEU A C 1
ATOM 426 O O . LEU A 1 58 ? -14.484 9.539 18.016 1 98.69 58 LEU A O 1
ATOM 430 N N . GLY A 1 59 ? -13.906 11.031 16.422 1 98.56 59 GLY A N 1
ATOM 431 C CA . GLY A 1 59 ? -13.5 12.047 17.375 1 98.56 59 GLY A CA 1
ATOM 432 C C . GLY A 1 59 ? -14.633 12.508 18.281 1 98.56 59 GLY A C 1
ATOM 433 O O . GLY A 1 59 ? -14.43 12.719 19.469 1 98.56 59 GLY A O 1
ATOM 434 N N . ASN A 1 60 ? -15.805 12.648 17.688 1 98.12 60 ASN A N 1
ATOM 435 C CA . ASN A 1 60 ? -16.984 13.008 18.469 1 98.12 60 ASN A CA 1
ATOM 436 C C . ASN A 1 60 ? -17.344 11.93 19.484 1 98.12 60 ASN A C 1
ATOM 438 O O . ASN A 1 60 ? -17.719 12.242 20.609 1 98.12 60 ASN A O 1
ATOM 442 N N . GLU A 1 61 ? -17.25 10.688 19.094 1 97.31 61 GLU A N 1
ATOM 443 C CA . GLU A 1 61 ? -17.5 9.594 20.031 1 97.31 61 GLU A CA 1
ATOM 444 C C . GLU A 1 61 ? -16.516 9.625 21.203 1 97.31 61 GLU A C 1
ATOM 446 O O . GLU A 1 61 ? -16.891 9.414 22.344 1 97.31 61 GLU A O 1
ATOM 451 N N . ASP A 1 62 ? -15.258 9.867 20.875 1 96.94 62 ASP A N 1
ATOM 452 C CA . ASP A 1 62 ? -14.25 9.992 21.906 1 96.94 62 ASP A CA 1
ATOM 453 C C . ASP A 1 62 ? -14.586 11.125 22.875 1 96.94 62 ASP A C 1
ATOM 455 O O . ASP A 1 62 ? -14.477 10.969 24.094 1 96.94 62 ASP A O 1
ATOM 459 N N . ASN A 1 63 ? -14.992 12.242 22.328 1 97.38 63 ASN A N 1
ATOM 460 C CA . ASN A 1 63 ? -15.352 13.398 23.141 1 97.38 63 ASN A CA 1
ATOM 461 C C . ASN A 1 63 ? -16.578 13.109 24 1 97.38 63 ASN A C 1
ATOM 463 O O . ASN A 1 63 ? -16.672 13.555 25.141 1 97.38 63 ASN A O 1
ATOM 467 N N . ARG A 1 64 ? -17.547 12.375 23.438 1 95.94 64 ARG A N 1
ATOM 468 C CA . ARG A 1 64 ? -18.766 12.031 24.172 1 95.94 64 ARG A CA 1
ATOM 469 C C . ARG A 1 64 ? -18.438 11.141 25.359 1 95.94 64 ARG A C 1
ATOM 471 O O . ARG A 1 64 ? -19.078 11.25 26.422 1 95.94 64 ARG A O 1
ATOM 478 N N . THR A 1 65 ? -17.5 10.289 25.141 1 92.62 65 THR A N 1
ATOM 479 C CA . THR A 1 65 ? -17.078 9.43 26.25 1 92.62 65 THR A CA 1
ATOM 480 C C . THR A 1 65 ? -16.547 10.266 27.406 1 92.62 65 THR A C 1
ATOM 482 O O . THR A 1 65 ? -16.922 10.055 28.562 1 92.62 65 THR A O 1
ATOM 485 N N . THR A 1 66 ? -15.719 11.234 27.172 1 87.62 66 THR A N 1
ATOM 486 C CA . THR A 1 66 ? -15.195 12.133 28.188 1 87.62 66 THR A CA 1
ATOM 487 C C . THR A 1 66 ? -16.297 13.047 28.719 1 87.62 66 THR A C 1
ATOM 489 O O . THR A 1 66 ? -16.344 13.352 29.906 1 87.62 66 THR A O 1
ATOM 492 N N . GLY A 1 67 ? -17.172 13.469 27.812 1 85.12 67 GLY A N 1
ATOM 493 C CA . GLY A 1 67 ? -18.25 14.391 28.141 1 85.12 67 GLY A CA 1
ATOM 494 C C . GLY A 1 67 ? -19.266 13.805 29.109 1 85.12 67 GLY A C 1
ATOM 495 O O . GLY A 1 67 ? -19.875 14.531 29.891 1 85.12 67 GLY A O 1
ATOM 496 N N . ALA A 1 68 ? -19.438 12.531 29.031 1 83.69 68 ALA A N 1
ATOM 497 C CA . ALA A 1 68 ? -20.359 11.859 29.953 1 83.69 68 ALA A CA 1
ATOM 498 C C . ALA A 1 68 ? -19.953 12.062 31.406 1 83.69 68 ALA A C 1
ATOM 500 O O . ALA A 1 68 ? -20.797 12.109 32.281 1 83.69 68 ALA A O 1
ATOM 501 N N . PHE A 1 69 ? -18.766 12.391 31.594 1 84.5 69 PHE A N 1
ATOM 502 C CA . PHE A 1 69 ? -18.234 12.555 32.938 1 84.5 69 PHE A CA 1
ATOM 503 C C . PHE A 1 69 ? -18.219 14.031 33.344 1 84.5 69 PHE A C 1
ATOM 505 O O . PHE A 1 69 ? -18.125 14.367 34.531 1 84.5 69 PHE A O 1
ATOM 512 N N . THR A 1 70 ? -18.281 14.93 32.344 1 84.12 70 THR A N 1
ATOM 513 C CA . THR A 1 70 ? -18.109 16.359 32.625 1 84.12 70 THR A CA 1
ATOM 514 C C . THR A 1 70 ? -19.422 17.109 32.375 1 84.12 70 THR A C 1
ATOM 516 O O . THR A 1 70 ? -19.484 18.312 32.594 1 84.12 70 THR A O 1
ATOM 519 N N . GLY A 1 71 ? -20.422 16.406 31.891 1 84.94 71 GLY A N 1
ATOM 520 C CA . GLY A 1 71 ? -21.734 17.016 31.688 1 84.94 71 GLY A CA 1
ATOM 521 C C . GLY A 1 71 ? -21.844 17.75 30.359 1 84.94 71 GLY A C 1
ATOM 522 O O . GLY A 1 71 ? -22.625 18.688 30.219 1 84.94 71 GLY A O 1
ATOM 523 N N . MET A 1 72 ? -20.984 17.406 29.438 1 89.62 72 MET A N 1
ATOM 524 C CA . MET A 1 72 ? -21.016 17.984 28.094 1 89.62 72 MET A CA 1
ATOM 525 C C . MET A 1 72 ? -21.578 17 27.078 1 89.62 72 MET A C 1
ATOM 527 O O . MET A 1 72 ? -21.297 15.797 27.156 1 89.62 72 MET A O 1
ATOM 531 N N . ASP A 1 73 ? -22.438 17.516 26.234 1 93.19 73 ASP A N 1
ATOM 532 C CA . ASP A 1 73 ? -22.969 16.703 25.141 1 93.19 73 ASP A CA 1
ATOM 533 C C . ASP A 1 73 ? -22.438 17.172 23.797 1 93.19 73 ASP A C 1
ATOM 535 O O . ASP A 1 73 ? -22.625 18.328 23.406 1 93.19 73 ASP A O 1
ATOM 539 N N . TYR A 1 74 ? -21.812 16.312 23.094 1 96.94 74 TYR A N 1
ATOM 540 C CA . TYR A 1 74 ? -21.141 16.656 21.844 1 96.94 74 TYR A CA 1
ATOM 541 C C . TYR A 1 74 ? -21.938 16.172 20.641 1 96.94 74 TYR A C 1
ATOM 543 O O . TYR A 1 74 ? -22.453 15.055 20.641 1 96.94 74 TYR A O 1
ATOM 551 N N . THR A 1 75 ? -22.047 17.047 19.656 1 97.56 75 THR A N 1
ATOM 552 C CA . THR A 1 75 ? -22.609 16.672 18.359 1 97.56 75 THR A CA 1
ATOM 553 C C . THR A 1 75 ? -21.719 17.156 17.219 1 97.56 75 THR A C 1
ATOM 555 O O . THR A 1 75 ? -20.984 18.141 17.375 1 97.56 75 THR A O 1
ATOM 558 N N . VAL A 1 76 ? -21.734 16.438 16.094 1 98.62 76 VAL A N 1
ATOM 559 C CA . VAL A 1 76 ? -21 16.859 14.906 1 98.62 76 VAL A CA 1
ATOM 560 C C . VAL A 1 76 ? -21.891 16.75 13.672 1 98.62 76 VAL A C 1
ATOM 562 O O . VAL A 1 76 ? -22.453 15.695 13.398 1 98.62 76 VAL A O 1
ATOM 565 N N . LYS A 1 77 ? -22.047 17.859 13.023 1 98.75 77 LYS A N 1
ATOM 566 C CA . LYS A 1 77 ? -22.734 17.891 11.734 1 98.75 77 LYS A CA 1
ATOM 567 C C . LYS A 1 77 ? -21.734 17.797 10.586 1 98.75 77 LYS A C 1
ATOM 569 O O . LYS A 1 77 ? -20.688 18.422 10.609 1 98.75 77 LYS A O 1
ATOM 574 N N . THR A 1 78 ? -22.016 16.891 9.609 1 98.81 78 THR A N 1
ATOM 575 C CA . THR A 1 78 ? -21.156 16.75 8.445 1 98.81 78 THR A CA 1
ATOM 576 C C . THR A 1 78 ? -21.844 17.266 7.188 1 98.81 78 THR A C 1
ATOM 578 O O . THR A 1 78 ? -23.031 17.016 6.977 1 98.81 78 THR A O 1
ATOM 581 N N . GLN A 1 79 ? -21.109 18.062 6.41 1 98.62 79 GLN A N 1
ATOM 582 C CA . GLN A 1 79 ? -21.656 18.609 5.18 1 98.62 79 GLN A CA 1
ATOM 583 C C . GLN A 1 79 ? -20.594 18.688 4.086 1 98.62 79 GLN A C 1
ATOM 585 O O . GLN A 1 79 ? -19.484 19.156 4.332 1 98.62 79 GLN A O 1
ATOM 590 N N . ALA A 1 80 ? -20.922 18.172 2.91 1 98.69 80 ALA A N 1
ATOM 591 C CA . ALA A 1 80 ? -20.094 18.312 1.717 1 98.69 80 ALA A CA 1
ATOM 592 C C . ALA A 1 80 ? -20.766 19.203 0.676 1 98.69 80 ALA A C 1
ATOM 594 O O . ALA A 1 80 ? -21.953 19.031 0.385 1 98.69 80 ALA A O 1
ATOM 595 N N . VAL A 1 81 ? -20.031 20.203 0.161 1 98.69 81 VAL A N 1
ATOM 596 C CA . VAL A 1 81 ? -20.625 21.094 -0.839 1 98.69 81 VAL A CA 1
ATOM 597 C C . VAL A 1 81 ? -19.578 21.391 -1.922 1 98.69 81 VAL A C 1
ATOM 599 O O . VAL A 1 81 ? -18.391 21.125 -1.75 1 98.69 81 VAL A O 1
ATOM 602 N N . ALA A 1 82 ? -20.031 21.938 -3.035 1 98.06 82 ALA A N 1
ATOM 603 C CA . ALA A 1 82 ? -19.141 22.438 -4.086 1 98.06 82 ALA A CA 1
ATOM 604 C C . ALA A 1 82 ? -18.516 23.766 -3.682 1 98.06 82 ALA A C 1
ATOM 606 O O . ALA A 1 82 ? -19 24.453 -2.775 1 98.06 82 ALA A O 1
ATOM 607 N N . PRO A 1 83 ? -17.422 24.109 -4.332 1 97.75 83 PRO A N 1
ATOM 608 C CA . PRO A 1 83 ? -16.719 25.344 -3.98 1 97.75 83 PRO A CA 1
ATOM 609 C C . PRO A 1 83 ? -17.625 26.578 -4.027 1 97.75 83 PRO A C 1
ATOM 611 O O . PRO A 1 83 ? -17.547 27.453 -3.156 1 97.75 83 PRO A O 1
ATOM 614 N N . GLU A 1 84 ? -18.547 26.578 -4.922 1 97.5 84 GLU A N 1
ATOM 615 C CA . GLU A 1 84 ? -19.406 27.75 -5.109 1 97.5 84 GLU A CA 1
ATOM 616 C C . GLU A 1 84 ? -20.422 27.875 -3.982 1 97.5 84 GLU A C 1
ATOM 618 O O . GLU A 1 84 ? -21.016 28.938 -3.785 1 97.5 84 GLU A O 1
ATOM 623 N N . GLU A 1 85 ? -20.594 26.781 -3.227 1 98.44 85 GLU A N 1
ATOM 624 C CA . GLU A 1 85 ? -21.594 26.766 -2.168 1 98.44 85 GLU A CA 1
ATOM 625 C C . GLU A 1 85 ? -20.953 26.875 -0.791 1 98.44 85 GLU A C 1
ATOM 627 O O . GLU A 1 85 ? -21.641 26.828 0.23 1 98.44 85 GLU A O 1
ATOM 632 N N . ALA A 1 86 ? -19.672 27.094 -0.744 1 98.69 86 ALA A N 1
ATOM 633 C CA . ALA A 1 86 ? -18.906 27.016 0.502 1 98.69 86 ALA A CA 1
ATOM 634 C C . ALA A 1 86 ? -19.359 28.094 1.481 1 98.69 86 ALA A C 1
ATOM 636 O O . ALA A 1 86 ? -19.625 27.812 2.65 1 98.69 86 ALA A O 1
ATOM 637 N N . VAL A 1 87 ? -19.5 29.297 1.08 1 98.31 87 VAL A N 1
ATOM 638 C CA . VAL A 1 87 ? -19.828 30.422 1.949 1 98.31 87 VAL A CA 1
ATOM 639 C C . VAL A 1 87 ? -21.266 30.266 2.459 1 98.31 87 VAL A C 1
ATOM 641 O O . VAL A 1 87 ? -21.547 30.516 3.637 1 98.31 87 VAL A O 1
ATOM 644 N N . ALA A 1 88 ? -22.156 29.844 1.547 1 98.44 88 ALA A N 1
ATOM 645 C CA . ALA A 1 88 ? -23.547 29.625 1.95 1 98.44 88 ALA A CA 1
ATOM 646 C C . ALA A 1 88 ? -23.625 28.531 3.008 1 98.44 88 ALA A C 1
ATOM 648 O O . ALA A 1 88 ? -24.438 28.609 3.939 1 98.44 88 ALA A O 1
ATOM 649 N N . ALA A 1 89 ? -22.859 27.5 2.832 1 98.81 89 ALA A N 1
ATOM 650 C CA . ALA A 1 89 ? -22.828 26.406 3.811 1 98.81 89 ALA A CA 1
ATOM 651 C C . ALA A 1 89 ? -22.344 26.906 5.168 1 98.81 89 ALA A C 1
ATOM 653 O O . ALA A 1 89 ? -22.906 26.547 6.207 1 98.81 89 ALA A O 1
ATOM 654 N N . LEU A 1 90 ? -21.297 27.75 5.16 1 98.75 90 LEU A N 1
ATOM 655 C CA . LEU A 1 90 ? -20.812 28.344 6.395 1 98.75 90 LEU A CA 1
ATOM 656 C C . LEU A 1 90 ? -21.891 29.172 7.074 1 98.75 90 LEU A C 1
ATOM 658 O O . LEU A 1 90 ? -22.094 29.062 8.289 1 98.75 90 LEU A O 1
ATOM 662 N N . ASP A 1 91 ? -22.609 29.969 6.332 1 98.25 91 ASP A N 1
ATOM 663 C CA . ASP A 1 91 ? -23.688 30.781 6.871 1 98.25 91 ASP A CA 1
ATOM 664 C C . ASP A 1 91 ? -24.781 29.922 7.496 1 98.25 91 ASP A C 1
ATOM 666 O O . ASP A 1 91 ? -25.328 30.281 8.539 1 98.25 91 ASP A O 1
ATOM 670 N N . GLY A 1 92 ? -25.062 28.859 6.789 1 98.5 92 GLY A N 1
ATOM 671 C CA . GLY A 1 92 ? -26.031 27.922 7.336 1 98.5 92 GLY A CA 1
ATOM 672 C C . GLY A 1 92 ? -25.609 27.328 8.664 1 98.5 92 GLY A C 1
ATOM 673 O O . GLY A 1 92 ? -26.422 27.25 9.594 1 98.5 92 GLY A O 1
ATOM 674 N N . LEU A 1 93 ? -24.391 26.984 8.766 1 98.69 93 LEU A N 1
ATOM 675 C CA . LEU A 1 93 ? -23.875 26.422 10.008 1 98.69 93 LEU A CA 1
ATOM 676 C C . LEU A 1 93 ? -23.922 27.469 11.125 1 98.69 93 LEU A C 1
ATOM 678 O O . LEU A 1 93 ? -24.312 27.156 12.25 1 98.69 93 LEU A O 1
ATOM 682 N N . LYS A 1 94 ? -23.547 28.688 10.836 1 97.75 94 LYS A N 1
ATOM 683 C CA . LYS A 1 94 ? -23.594 29.781 11.805 1 97.75 94 LYS A CA 1
ATOM 684 C C . LYS A 1 94 ? -25.016 30 12.297 1 97.75 94 LYS A C 1
ATOM 686 O O . LYS A 1 94 ? -25.234 30.219 13.492 1 97.75 94 LYS A O 1
ATOM 691 N N . ALA A 1 95 ? -25.922 29.938 11.375 1 97.56 95 ALA A N 1
ATOM 692 C CA . ALA A 1 95 ? -27.328 30.141 11.711 1 97.56 95 ALA A CA 1
ATOM 693 C C . ALA A 1 95 ? -27.828 29.062 12.68 1 97.56 95 ALA A C 1
ATOM 695 O O . ALA A 1 95 ? -28.75 29.312 13.469 1 97.56 95 ALA A O 1
ATOM 696 N N . GLU A 1 96 ? -27.172 27.922 12.656 1 97.38 96 GLU A N 1
ATOM 697 C CA . GLU A 1 96 ? -27.547 26.828 13.539 1 97.38 96 GLU A CA 1
ATOM 698 C C . GLU A 1 96 ? -26.797 26.922 14.867 1 97.38 96 GLU A C 1
ATOM 700 O O . GLU A 1 96 ? -26.906 26.016 15.711 1 97.38 96 GLU A O 1
ATOM 705 N N . GLY A 1 97 ? -25.984 27.938 15.031 1 96.12 97 GLY A N 1
ATOM 706 C CA . GLY A 1 97 ? -25.281 28.156 16.281 1 96.12 97 GLY A CA 1
ATOM 707 C C . GLY A 1 97 ? -23.969 27.406 16.359 1 96.12 97 GLY A C 1
ATOM 708 O O . GLY A 1 97 ? -23.406 27.219 17.453 1 96.12 97 GLY A O 1
ATOM 709 N N . ILE A 1 98 ? -23.484 26.953 15.211 1 98.25 98 ILE A N 1
ATOM 710 C CA . ILE A 1 98 ? -22.234 26.203 15.195 1 98.25 98 ILE A CA 1
ATOM 711 C C . ILE A 1 98 ? -21.062 27.156 14.922 1 98.25 98 ILE A C 1
ATOM 713 O O . ILE A 1 98 ? -20.984 27.75 13.844 1 98.25 98 ILE A O 1
ATOM 717 N N . GLY A 1 99 ? -20.188 27.234 15.906 1 98.31 99 GLY A N 1
ATOM 718 C CA . GLY A 1 99 ? -19.062 28.141 15.766 1 98.31 99 GLY A CA 1
ATOM 719 C C . GLY A 1 99 ? -17.719 27.422 15.734 1 98.31 99 GLY A C 1
ATOM 720 O O . GLY A 1 99 ? -16.688 28.047 15.531 1 98.31 99 GLY A O 1
ATOM 721 N N . LEU A 1 100 ? -17.688 26.141 16.016 1 98.88 100 LEU A N 1
ATOM 722 C CA . LEU A 1 100 ? -16.5 25.297 15.953 1 98.88 100 LEU A CA 1
ATOM 723 C C . LEU A 1 100 ? -16.578 24.344 14.766 1 98.88 100 LEU A C 1
ATOM 725 O O . LEU A 1 100 ? -17.344 23.375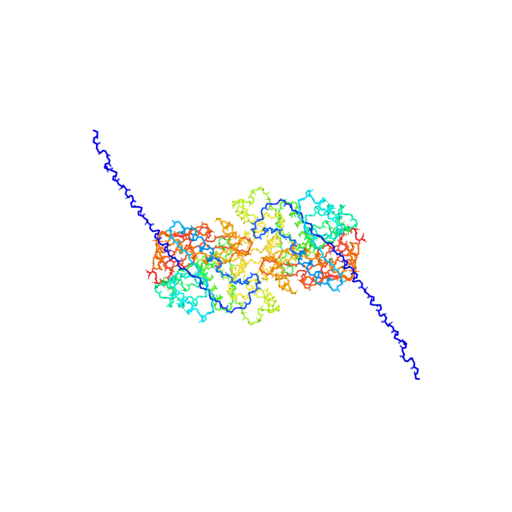 14.781 1 98.88 100 LEU A O 1
ATOM 729 N N . ILE A 1 101 ? -15.766 24.688 13.68 1 98.94 101 ILE A N 1
ATOM 730 C CA . ILE A 1 101 ? -15.953 24 12.398 1 98.94 101 ILE A CA 1
ATOM 731 C C . ILE A 1 101 ? -14.617 23.5 11.875 1 98.94 101 ILE A C 1
ATOM 733 O O . ILE A 1 101 ? -13.68 24.281 11.68 1 98.94 101 ILE A O 1
ATOM 737 N N . ALA A 1 102 ? -14.477 22.188 11.695 1 98.94 102 ALA A N 1
ATOM 738 C CA . ALA A 1 102 ? -13.367 21.641 10.922 1 98.94 102 ALA A CA 1
ATOM 739 C C . ALA A 1 102 ? -13.633 21.766 9.422 1 98.94 102 ALA A C 1
ATOM 741 O O . ALA A 1 102 ? -14.727 21.469 8.945 1 98.94 102 ALA A O 1
ATOM 742 N N . VAL A 1 103 ? -12.594 22.234 8.672 1 98.94 103 VAL A N 1
ATOM 743 C CA . VAL A 1 103 ? -12.766 22.484 7.242 1 98.94 103 VAL A CA 1
ATOM 744 C C . VAL A 1 103 ? -11.773 21.641 6.449 1 98.94 103 VAL A C 1
ATOM 746 O O . VAL A 1 103 ? -10.57 21.656 6.727 1 98.94 103 VAL A O 1
ATOM 749 N N . ILE A 1 104 ? -12.273 20.844 5.527 1 98.88 104 ILE A N 1
ATOM 750 C CA . ILE A 1 104 ? -11.461 20.125 4.547 1 98.88 104 ILE A CA 1
ATOM 751 C C . ILE A 1 104 ? -11.641 20.766 3.17 1 98.88 104 ILE A C 1
ATOM 753 O O . ILE A 1 104 ? -12.641 20.531 2.494 1 98.88 104 ILE A O 1
ATOM 757 N N . ALA A 1 105 ? -10.68 21.609 2.84 1 98.5 105 ALA A N 1
ATOM 758 C CA . ALA A 1 105 ? -10.766 22.391 1.609 1 98.5 105 ALA A CA 1
ATOM 759 C C . ALA A 1 105 ? -9.375 22.812 1.135 1 98.5 105 ALA A C 1
ATOM 761 O O . ALA A 1 105 ? -8.391 22.672 1.869 1 98.5 105 ALA A O 1
ATOM 762 N N . GLU A 1 106 ? -9.328 23.25 -0.116 1 96.62 106 GLU A N 1
ATOM 763 C CA . GLU A 1 106 ? -8.117 23.891 -0.625 1 96.62 106 GLU A CA 1
ATOM 764 C C . GLU A 1 106 ? -7.871 25.234 0.056 1 96.62 106 GLU A C 1
ATOM 766 O O . GLU A 1 106 ? -8.781 25.797 0.666 1 96.62 106 GLU A O 1
ATOM 771 N N . GLY A 1 107 ? -6.695 25.688 -0.097 1 97.62 107 GLY A N 1
ATOM 772 C CA . GLY A 1 107 ? -6.242 26.875 0.622 1 97.62 107 GLY A CA 1
ATOM 773 C C . GLY A 1 107 ? -7.035 28.125 0.276 1 97.62 107 GLY A C 1
ATOM 774 O O . GLY A 1 107 ? -7.367 28.922 1.159 1 97.62 107 GLY A O 1
ATOM 775 N N . ASP A 1 108 ? -7.32 28.281 -1.004 1 97.12 108 ASP A N 1
ATOM 776 C CA . ASP A 1 108 ? -8.039 29.484 -1.436 1 97.12 108 ASP A CA 1
ATOM 777 C C . ASP A 1 108 ? -9.445 29.516 -0.85 1 97.12 108 ASP A C 1
ATOM 779 O O . ASP A 1 108 ? -9.922 30.578 -0.426 1 97.12 108 ASP A O 1
ATOM 783 N N . ILE A 1 109 ? -10.102 28.375 -0.761 1 98.12 109 ILE A N 1
ATOM 784 C CA . ILE A 1 109 ? -11.453 28.297 -0.216 1 98.12 109 ILE A CA 1
ATOM 785 C C . ILE A 1 109 ? -11.414 28.516 1.296 1 98.12 109 ILE A C 1
ATOM 787 O O . ILE A 1 109 ? -12.258 29.219 1.853 1 98.12 109 ILE A O 1
ATOM 791 N N . LEU A 1 110 ? -10.43 27.938 1.946 1 98.56 110 LEU A N 1
ATOM 792 C CA . LEU A 1 110 ? -10.281 28.141 3.383 1 98.56 110 LEU A CA 1
ATOM 793 C C . LEU A 1 110 ? -10.086 29.609 3.705 1 98.56 110 LEU A C 1
ATOM 795 O O . LEU A 1 110 ? -10.664 30.125 4.664 1 98.56 110 LEU A O 1
ATOM 799 N N . LYS A 1 111 ? -9.266 30.266 2.93 1 98 111 LYS A N 1
ATOM 800 C CA . LYS A 1 111 ? -9.031 31.703 3.119 1 98 111 LYS A CA 1
ATOM 801 C C . LYS A 1 111 ? -10.336 32.5 2.988 1 98 111 LYS A C 1
ATOM 803 O O . LYS A 1 111 ? -10.641 33.312 3.834 1 98 111 LYS A O 1
ATOM 808 N N . ALA A 1 112 ? -11.109 32.156 1.98 1 97.94 112 ALA A N 1
ATOM 809 C CA . ALA A 1 112 ? -12.375 32.844 1.75 1 97.94 112 ALA A CA 1
ATOM 810 C C . ALA A 1 112 ? -13.344 32.594 2.902 1 97.94 112 ALA A C 1
ATOM 812 O O . ALA A 1 112 ? -14.023 33.531 3.355 1 97.94 112 ALA A O 1
ATOM 813 N N . LEU A 1 113 ? -13.398 31.391 3.35 1 98.69 113 LEU A N 1
ATOM 814 C CA . LEU A 1 113 ? -14.273 31.031 4.461 1 98.69 113 LEU A CA 1
ATOM 815 C C . LEU A 1 113 ? -13.859 31.781 5.73 1 98.69 113 LEU A C 1
ATOM 817 O O . LEU A 1 113 ? -14.711 32.25 6.484 1 98.69 113 LEU A O 1
ATOM 821 N N . SER A 1 114 ? -12.586 31.844 5.941 1 98.19 114 SER A N 1
ATOM 822 C CA . SER A 1 114 ? -12.078 32.5 7.133 1 98.19 114 SER A CA 1
ATOM 823 C C . SER A 1 114 ? -12.43 34 7.133 1 98.19 114 SER A C 1
ATOM 825 O O . SER A 1 114 ? -12.766 34.562 8.172 1 98.19 114 SER A O 1
ATOM 827 N N . ASP A 1 115 ? -12.367 34.594 5.977 1 97.38 115 ASP A N 1
ATOM 828 C CA . ASP A 1 115 ? -12.703 36.031 5.84 1 97.38 115 ASP A CA 1
ATOM 829 C C . ASP A 1 115 ? -14.188 36.25 6.105 1 97.38 115 ASP A C 1
ATOM 831 O O . ASP A 1 115 ? -14.57 37.312 6.641 1 97.38 115 ASP A O 1
ATOM 835 N N . LYS A 1 116 ? -14.961 35.281 5.777 1 97.25 116 LYS A N 1
ATOM 836 C CA . LYS A 1 116 ? -16.422 35.406 5.879 1 97.25 116 LYS A CA 1
ATOM 837 C C . LYS A 1 116 ? -16.906 35.031 7.262 1 97.25 116 LYS A C 1
ATOM 839 O O . LYS A 1 116 ? -17.969 35.469 7.703 1 97.25 116 LYS A O 1
ATOM 844 N N . ALA A 1 117 ? -16.281 34.156 7.945 1 96.31 117 ALA A N 1
ATOM 845 C CA . ALA A 1 117 ? -16.734 33.5 9.172 1 96.31 117 ALA A CA 1
ATOM 846 C C . ALA A 1 117 ? -16.938 34.5 10.289 1 96.31 117 ALA A C 1
ATOM 848 O O . ALA A 1 117 ? -17.922 34.438 11.031 1 96.31 117 ALA A O 1
ATOM 849 N N . GLY A 1 118 ? -16.141 35.531 10.492 1 87.31 118 GLY A N 1
ATOM 850 C CA . GLY A 1 118 ? -16.234 36.469 11.594 1 87.31 118 GLY A CA 1
ATOM 851 C C . GLY A 1 118 ? -15.625 35.938 12.883 1 87.31 118 GLY A C 1
ATOM 852 O O . GLY A 1 118 ? -15.172 34.781 12.938 1 87.31 118 GLY A O 1
ATOM 853 N N . PRO A 1 119 ? -15.703 36.656 13.961 1 85.56 119 PRO A N 1
ATOM 854 C CA . PRO A 1 119 ? -15.023 36.312 15.211 1 85.56 119 PRO A CA 1
ATOM 855 C C . PRO A 1 119 ? -15.766 35.25 16.016 1 85.56 119 PRO A C 1
ATOM 857 O O . PRO A 1 119 ? -15.203 34.688 16.953 1 85.56 119 PRO A O 1
ATOM 860 N N . GLU A 1 120 ? -17.016 34.969 15.648 1 93.56 120 GLU A N 1
ATOM 861 C CA . GLU A 1 120 ? -17.812 34.031 16.391 1 93.56 120 GLU A CA 1
ATOM 862 C C . GLU A 1 120 ? -17.562 32.594 15.922 1 93.56 120 GLU A C 1
ATOM 864 O O . GLU A 1 120 ? -18.141 31.641 16.438 1 93.56 120 GLU A O 1
ATOM 869 N N . VAL A 1 121 ? -16.719 32.5 14.945 1 98.25 121 VAL A N 1
ATOM 870 C CA . VAL A 1 121 ? -16.422 31.172 14.391 1 98.25 121 VAL A CA 1
ATOM 871 C C . VAL A 1 121 ? -14.922 30.906 14.492 1 98.25 121 VAL A C 1
ATOM 873 O O . VAL A 1 121 ? -14.102 31.781 14.242 1 98.25 121 VAL A O 1
ATOM 876 N N . LEU A 1 122 ? -14.555 29.75 14.953 1 98.81 122 LEU A N 1
ATOM 877 C CA . LEU A 1 122 ? -13.195 29.219 14.891 1 98.81 122 LEU A CA 1
ATOM 878 C C . LEU A 1 122 ? -13.102 28.047 13.914 1 98.81 122 LEU A C 1
ATOM 880 O O . LEU A 1 122 ? -13.82 27.062 14.062 1 98.81 122 LEU A O 1
ATOM 884 N N . LEU A 1 123 ? -12.281 28.25 12.875 1 98.94 123 LEU A N 1
ATOM 885 C CA . LEU A 1 123 ? -12.094 27.219 11.859 1 98.94 123 LEU A CA 1
ATOM 886 C C . LEU A 1 123 ? -10.867 26.359 12.18 1 98.94 123 LEU A C 1
ATOM 888 O O . LEU A 1 123 ? -9.82 26.891 12.555 1 98.94 123 LEU A O 1
ATOM 892 N N . PHE A 1 124 ? -11.047 25.094 12.125 1 98.94 124 PHE A N 1
ATOM 893 C CA . PHE A 1 124 ? -9.945 24.141 12.195 1 98.94 124 PHE A CA 1
ATOM 894 C C . PHE A 1 124 ? -9.609 23.578 10.82 1 98.94 124 PHE A C 1
ATOM 896 O O . PHE A 1 124 ? -10.383 22.812 10.25 1 98.94 124 PHE A O 1
ATOM 903 N N . ASN A 1 125 ? -8.477 24.016 10.305 1 98.94 125 ASN A N 1
ATOM 904 C CA . ASN A 1 125 ? -8.031 23.547 8.992 1 98.94 125 ASN A CA 1
ATOM 905 C C . ASN A 1 125 ? -7.586 22.094 9.031 1 98.94 125 ASN A C 1
ATOM 907 O O . ASN A 1 125 ? -6.547 21.766 9.617 1 98.94 125 ASN A O 1
ATOM 911 N N . ALA A 1 126 ? -8.312 21.266 8.352 1 98.88 126 ALA A N 1
ATOM 912 C CA . ALA A 1 126 ? -8.031 19.828 8.344 1 98.88 126 ALA A CA 1
ATOM 913 C C . ALA A 1 126 ? -7.715 19.344 6.93 1 98.88 126 ALA A C 1
ATOM 915 O O . ALA A 1 126 ? -7.832 18.156 6.633 1 98.88 126 ALA A O 1
ATOM 916 N N . GLY A 1 127 ? -7.395 20.281 6.008 1 98.31 127 GLY A N 1
ATOM 917 C CA . GLY A 1 127 ? -7.148 19.859 4.637 1 98.31 127 GLY A CA 1
ATOM 918 C C . GLY A 1 127 ? -6.016 20.625 3.977 1 98.31 127 GLY A C 1
ATOM 919 O O . GLY A 1 127 ? -5.047 20.031 3.504 1 98.31 127 GLY A O 1
ATOM 920 N N . ALA A 1 128 ? -6.027 21.891 4.055 1 98.44 128 ALA A N 1
ATOM 921 C CA . ALA A 1 128 ? -5.125 22.766 3.297 1 98.44 128 ALA A CA 1
ATOM 922 C C . ALA A 1 128 ? -3.705 22.688 3.852 1 98.44 128 ALA A C 1
ATOM 924 O O . ALA A 1 128 ? -3.506 22.734 5.07 1 98.44 128 ALA A O 1
ATOM 925 N N . ARG A 1 129 ? -2.752 22.656 2.91 1 98.5 129 ARG A N 1
ATOM 926 C CA . ARG A 1 129 ? -1.348 22.562 3.297 1 98.5 129 ARG A CA 1
ATOM 927 C C . ARG A 1 129 ? -0.608 23.859 2.99 1 98.5 129 ARG A C 1
ATOM 929 O O . ARG A 1 129 ? 0.587 23.984 3.268 1 98.5 129 ARG A O 1
ATOM 936 N N . ASP A 1 130 ? -1.213 24.859 2.613 1 98.31 130 ASP A N 1
ATOM 937 C CA . ASP A 1 130 ? -0.636 26.109 2.107 1 98.31 130 ASP A CA 1
ATOM 938 C C . ASP A 1 130 ? 0.148 26.828 3.199 1 98.31 130 ASP A C 1
ATOM 940 O O . ASP A 1 130 ? -0.412 27.203 4.234 1 98.31 130 ASP A O 1
ATOM 944 N N . ASP A 1 131 ? 1.353 27.109 2.865 1 98.06 131 ASP A N 1
ATOM 945 C CA . ASP A 1 131 ? 2.186 27.859 3.811 1 98.06 131 ASP A CA 1
ATOM 946 C C . ASP A 1 131 ? 1.697 29.297 3.965 1 98.06 131 ASP A C 1
ATOM 948 O O . ASP A 1 131 ? 1.809 29.875 5.043 1 98.06 131 ASP A O 1
ATOM 952 N N . GLY A 1 132 ? 1.159 29.797 2.9 1 97.75 132 GLY A N 1
ATOM 953 C CA . GLY A 1 132 ? 0.669 31.156 2.961 1 97.75 132 GLY A CA 1
ATOM 954 C C . GLY A 1 132 ? -0.365 31.375 4.051 1 97.75 132 GLY A C 1
ATOM 955 O O . GLY A 1 132 ? -0.396 32.438 4.684 1 97.75 132 GLY A O 1
ATOM 956 N N . LEU A 1 133 ? -1.192 30.391 4.328 1 98.12 133 LEU A N 1
ATOM 957 C CA . LEU A 1 133 ? -2.238 30.469 5.34 1 98.12 133 LEU A CA 1
ATOM 958 C C . LEU A 1 133 ? -1.64 30.469 6.742 1 98.12 133 LEU A C 1
ATOM 960 O O . LEU A 1 133 ? -2.328 30.766 7.715 1 98.12 133 LEU A O 1
ATOM 964 N N . ARG A 1 134 ? -0.347 30.156 6.852 1 97.88 134 ARG A N 1
ATOM 965 C CA . ARG A 1 134 ? 0.356 30.109 8.133 1 97.88 134 ARG A CA 1
ATOM 966 C C . ARG A 1 134 ? 1.393 31.234 8.227 1 97.88 134 ARG A C 1
ATOM 968 O O . ARG A 1 134 ? 2.203 31.25 9.156 1 97.88 134 ARG A O 1
ATOM 975 N N . ASP A 1 135 ? 1.424 32 7.332 1 97.06 135 ASP A N 1
ATOM 976 C CA . ASP A 1 135 ? 2.424 33.062 7.215 1 97.06 135 ASP A CA 1
ATOM 977 C C . ASP A 1 135 ? 1.772 34.406 6.871 1 97.06 135 ASP A C 1
ATOM 979 O O . ASP A 1 135 ? 0.977 34.938 7.652 1 97.06 135 ASP A O 1
ATOM 983 N N . ALA A 1 136 ? 1.903 34.875 5.629 1 96.44 136 ALA A N 1
ATOM 984 C CA . ALA A 1 136 ? 1.447 36.219 5.277 1 96.44 136 ALA A CA 1
ATOM 985 C C . ALA A 1 136 ? -0.077 36.281 5.25 1 96.44 136 ALA A C 1
ATOM 987 O O . ALA A 1 136 ? -0.659 37.344 5.492 1 96.44 136 ALA A O 1
ATOM 988 N N . ASP A 1 137 ? -0.712 35.156 5.039 1 97 137 ASP A N 1
ATOM 989 C CA . ASP A 1 137 ? -2.166 35.156 4.898 1 97 137 ASP A CA 1
ATOM 990 C C . ASP A 1 137 ? -2.828 34.5 6.109 1 97 137 ASP A C 1
ATOM 992 O O . ASP A 1 137 ? -3.924 33.938 6 1 97 137 ASP A O 1
ATOM 996 N N . CYS A 1 138 ? -2.121 34.531 7.195 1 97.38 138 CYS A N 1
ATOM 997 C CA . CYS A 1 138 ? -2.678 33.875 8.367 1 97.38 138 CYS A CA 1
ATOM 998 C C . CYS A 1 138 ? -3.906 34.625 8.883 1 97.38 138 CYS A C 1
ATOM 1000 O O . CYS A 1 138 ? -4.055 35.812 8.648 1 97.38 138 CYS A O 1
ATOM 1002 N N . ARG A 1 139 ? -4.859 33.938 9.469 1 96.94 139 ARG A N 1
ATOM 1003 C CA . ARG A 1 139 ? -6.074 34.469 10.078 1 96.94 139 ARG A CA 1
ATOM 1004 C C . ARG A 1 139 ? -6.219 34.031 11.523 1 96.94 139 ARG A C 1
ATOM 1006 O O . ARG A 1 139 ? -6.016 32.844 11.82 1 96.94 139 ARG A O 1
ATOM 1013 N N . ALA A 1 140 ? -6.656 34.875 12.367 1 96.44 140 ALA A N 1
ATOM 1014 C CA . ALA A 1 140 ? -6.723 34.625 13.797 1 96.44 140 ALA A CA 1
ATOM 1015 C C . ALA A 1 140 ? -7.785 33.562 14.102 1 96.44 140 ALA A C 1
ATOM 1017 O O . ALA A 1 140 ? -7.688 32.844 15.102 1 96.44 140 ALA A O 1
ATOM 1018 N N . ASN A 1 141 ? -8.758 33.469 13.242 1 98.06 141 ASN A N 1
ATOM 1019 C CA . ASN A 1 141 ? -9.859 32.562 13.508 1 98.06 141 ASN A CA 1
ATOM 1020 C C . ASN A 1 141 ? -9.625 31.203 12.852 1 98.06 141 ASN A C 1
ATOM 1022 O O . ASN A 1 141 ? -10.562 30.422 12.664 1 98.06 141 ASN A O 1
ATOM 1026 N N . VAL A 1 142 ? -8.344 30.906 12.414 1 98.69 142 VAL A N 1
ATOM 1027 C CA . VAL A 1 142 ? -8.008 29.609 11.82 1 98.69 142 VAL A CA 1
ATOM 1028 C C . VAL A 1 142 ? -6.891 28.938 12.625 1 98.69 142 VAL A C 1
ATOM 1030 O O . VAL A 1 142 ? -5.816 29.516 12.797 1 98.69 142 VAL A O 1
ATOM 1033 N N . LEU A 1 143 ? -7.133 27.781 13.156 1 98.81 143 LEU A N 1
ATOM 1034 C CA . LEU A 1 143 ? -6.105 26.891 13.688 1 98.81 143 LEU A CA 1
ATOM 1035 C C . LEU A 1 143 ? -5.855 25.719 12.734 1 98.81 143 LEU A C 1
ATOM 1037 O O . LEU A 1 143 ? -6.801 25.156 12.188 1 98.81 143 LEU A O 1
ATOM 1041 N N . HIS A 1 144 ? -4.598 25.438 12.477 1 98.88 144 HIS A N 1
ATOM 1042 C CA . HIS A 1 144 ? -4.246 24.438 11.469 1 98.88 144 HIS A CA 1
ATOM 1043 C C . HIS A 1 144 ? -3.906 23.094 12.109 1 98.88 144 HIS A C 1
ATOM 1045 O O . HIS A 1 144 ? -2.885 22.969 12.797 1 98.88 144 HIS A O 1
ATOM 1051 N N . VAL A 1 145 ? -4.691 22.141 11.812 1 98.69 145 VAL A N 1
ATOM 1052 C CA . VAL A 1 145 ? -4.449 20.766 12.211 1 98.69 145 VAL A CA 1
ATOM 1053 C C . VAL A 1 145 ? -3.627 20.047 11.141 1 98.69 145 VAL A C 1
ATOM 1055 O O . VAL A 1 145 ? -2.711 19.297 11.453 1 98.69 145 VAL A O 1
ATOM 1058 N N . SER A 1 146 ? -3.941 20.281 9.906 1 98.75 146 SER A N 1
ATOM 1059 C CA . SER A 1 146 ? -3.195 19.719 8.781 1 98.75 146 SER A CA 1
ATOM 1060 C C . SER A 1 146 ? -1.768 20.25 8.75 1 98.75 146 SER A C 1
ATOM 1062 O O . SER A 1 146 ? -1.542 21.453 8.938 1 98.75 146 SER A O 1
ATOM 1064 N N . PRO A 1 147 ? -0.777 19.391 8.531 1 98.88 147 PRO A N 1
ATOM 1065 C CA . PRO A 1 147 ? 0.577 19.922 8.359 1 98.88 147 PRO A CA 1
ATOM 1066 C C . PRO A 1 147 ? 0.726 20.75 7.086 1 98.88 147 PRO A C 1
ATOM 1068 O O . PRO A 1 147 ? 0.078 20.469 6.078 1 98.88 147 PRO A O 1
ATOM 1071 N N . SER A 1 148 ? 1.6 21.75 7.203 1 98.75 148 SER A N 1
ATOM 1072 C CA . SER A 1 148 ? 1.891 22.594 6.047 1 98.75 148 SER A CA 1
ATOM 1073 C C . SER A 1 148 ? 2.801 21.875 5.055 1 98.75 148 SER A C 1
ATOM 1075 O O . SER A 1 148 ? 3.412 20.859 5.391 1 98.75 148 SER A O 1
ATOM 1077 N N . ARG A 1 149 ? 2.879 22.438 3.809 1 98.56 149 ARG A N 1
ATOM 1078 C CA . ARG A 1 149 ? 3.822 21.953 2.807 1 98.56 149 ARG A CA 1
ATOM 1079 C C . ARG A 1 149 ? 5.246 21.938 3.354 1 98.56 149 ARG A C 1
ATOM 1081 O O . ARG A 1 149 ? 6 21 3.129 1 98.56 149 ARG A O 1
ATOM 1088 N N . SER A 1 150 ? 5.559 23 4.055 1 98.62 150 SER A N 1
ATOM 1089 C CA . SER A 1 150 ? 6.93 23.125 4.543 1 98.62 150 SER A CA 1
ATOM 1090 C C . SER A 1 150 ? 7.23 22.078 5.617 1 98.62 150 SER A C 1
ATOM 1092 O O . SER A 1 150 ? 8.359 21.594 5.711 1 98.62 150 SER A O 1
ATOM 1094 N N . MET A 1 151 ? 6.25 21.766 6.461 1 98.88 151 MET A N 1
ATOM 1095 C CA . MET A 1 151 ? 6.457 20.688 7.434 1 98.88 151 MET A CA 1
ATOM 1096 C C . MET A 1 151 ? 6.715 19.359 6.73 1 98.88 151 MET A C 1
ATOM 1098 O O . MET A 1 151 ? 7.598 18.609 7.133 1 98.88 151 MET A O 1
ATOM 1102 N N . LEU A 1 152 ? 5.973 19.125 5.672 1 98.94 152 LEU A N 1
ATOM 1103 C CA . LEU A 1 152 ? 6.094 17.859 4.934 1 98.94 152 LEU A CA 1
ATOM 1104 C C . LEU A 1 152 ? 7.418 17.797 4.188 1 98.94 152 LEU A C 1
ATOM 1106 O O . LEU A 1 152 ? 8.125 16.781 4.254 1 98.94 152 LEU A O 1
ATOM 1110 N N . SER A 1 153 ? 7.809 18.859 3.473 1 98.94 153 SER A N 1
ATOM 1111 C CA . SER A 1 153 ? 9.062 18.859 2.729 1 98.94 153 SER A CA 1
ATOM 1112 C C . SER A 1 153 ? 10.266 18.797 3.67 1 98.94 153 SER A C 1
ATOM 1114 O O . SER A 1 153 ? 11.234 18.078 3.398 1 98.94 153 SER A O 1
ATOM 1116 N N . ASP A 1 154 ? 10.188 19.547 4.809 1 98.94 154 ASP A N 1
ATOM 1117 C CA . ASP A 1 154 ? 11.242 19.484 5.809 1 98.94 154 ASP A CA 1
ATOM 1118 C C . ASP A 1 154 ? 11.445 18.062 6.312 1 98.94 154 ASP A C 1
ATOM 1120 O O . ASP A 1 154 ? 12.578 17.609 6.504 1 98.94 154 ASP A O 1
ATOM 1124 N N . SER A 1 155 ? 10.352 17.375 6.531 1 98.88 155 SER A N 1
ATOM 1125 C CA . SER A 1 155 ? 10.414 16.031 7.078 1 98.88 155 SER A CA 1
ATOM 1126 C C . SER A 1 155 ? 11.18 15.086 6.152 1 98.88 155 SER A C 1
ATOM 1128 O O . SER A 1 155 ? 11.984 14.273 6.609 1 98.88 155 SER A O 1
ATOM 1130 N N . ILE A 1 156 ? 10.961 15.188 4.848 1 98.94 156 ILE A N 1
ATOM 1131 C CA . ILE A 1 156 ? 11.625 14.359 3.85 1 98.94 156 ILE A CA 1
ATOM 1132 C C . ILE A 1 156 ? 13.109 14.711 3.797 1 98.94 156 ILE A C 1
ATOM 1134 O O . ILE A 1 156 ? 13.969 13.836 3.879 1 98.94 156 ILE A O 1
ATOM 1138 N N . VAL A 1 157 ? 13.422 16.016 3.732 1 98.88 157 VAL A N 1
ATOM 1139 C CA . VAL A 1 157 ? 14.805 16.438 3.539 1 98.88 157 VAL A CA 1
ATOM 1140 C C . VAL A 1 157 ? 15.625 16.109 4.789 1 98.88 157 VAL A C 1
ATOM 1142 O O . VAL A 1 157 ? 16.781 15.688 4.688 1 98.88 157 VAL A O 1
ATOM 1145 N N . GLN A 1 158 ? 15.016 16.266 6.008 1 98.56 158 GLN A N 1
ATOM 1146 C CA . GLN A 1 158 ? 15.703 15.844 7.227 1 98.56 158 GLN A CA 1
ATOM 1147 C C . GLN A 1 158 ? 16.109 14.375 7.156 1 98.56 158 GLN A C 1
ATOM 1149 O O . GLN A 1 158 ? 17.234 14.016 7.512 1 98.56 158 GLN A O 1
ATOM 1154 N N . PHE A 1 159 ? 15.195 13.547 6.73 1 98.5 159 PHE A N 1
ATOM 1155 C CA . PHE A 1 159 ? 15.453 12.109 6.652 1 98.5 159 PHE A CA 1
ATOM 1156 C C . PHE A 1 159 ? 16.578 11.82 5.664 1 98.5 159 PHE A C 1
ATOM 1158 O O . PHE A 1 159 ? 17.469 11.016 5.949 1 98.5 159 PHE A O 1
ATOM 1165 N N . LEU A 1 160 ? 16.531 12.469 4.477 1 98.75 160 LEU A N 1
ATOM 1166 C CA . LEU A 1 160 ? 17.547 12.258 3.451 1 98.75 160 LEU A CA 1
ATOM 1167 C C . LEU A 1 160 ? 18.922 12.664 3.963 1 98.75 160 LEU A C 1
ATOM 1169 O O . LEU A 1 160 ? 19.906 11.969 3.719 1 98.75 160 LEU A O 1
ATOM 1173 N N . MET A 1 161 ? 18.938 13.789 4.695 1 98.31 161 MET A N 1
ATOM 1174 C CA . MET A 1 161 ? 20.203 14.25 5.258 1 98.31 161 MET A CA 1
ATOM 1175 C C . MET A 1 161 ? 20.703 13.297 6.344 1 98.31 161 MET A C 1
ATOM 1177 O O . MET A 1 161 ? 21.891 13.031 6.449 1 98.31 161 MET A O 1
ATOM 1181 N N . TRP A 1 162 ? 19.734 12.852 7.109 1 96.69 162 TRP A N 1
ATOM 1182 C CA . TRP A 1 162 ? 20.047 11.875 8.141 1 96.69 162 TRP A CA 1
ATOM 1183 C C . TRP A 1 162 ? 20.656 10.617 7.535 1 96.69 162 TRP A C 1
ATOM 1185 O O . TRP A 1 162 ? 21.578 10.023 8.102 1 96.69 162 TRP A O 1
ATOM 1195 N N . LYS A 1 163 ? 20.25 10.219 6.328 1 96.5 163 LYS A N 1
ATOM 1196 C CA . LYS A 1 163 ? 20.703 9.047 5.598 1 96.5 163 LYS A CA 1
ATOM 1197 C C . LYS A 1 163 ? 21.984 9.352 4.812 1 96.5 163 LYS A C 1
ATOM 1199 O O . LYS A 1 163 ? 22.594 8.453 4.242 1 96.5 163 LYS A O 1
ATOM 1204 N N . LYS A 1 164 ? 22.297 10.617 4.73 1 97.44 164 LYS A N 1
ATOM 1205 C CA . LYS A 1 164 ? 23.422 11.117 3.941 1 97.44 164 LYS A CA 1
ATOM 1206 C C . LYS A 1 164 ? 23.172 10.93 2.447 1 97.44 164 LYS A C 1
ATOM 1208 O O . LYS A 1 164 ? 24.094 10.648 1.686 1 97.44 164 LYS A O 1
ATOM 1213 N N . TRP A 1 165 ? 21.938 10.891 2.07 1 98.44 165 TRP A N 1
ATOM 1214 C CA . TRP A 1 165 ? 21.5 10.977 0.681 1 98.44 165 TRP A CA 1
ATOM 1215 C C . TRP A 1 165 ? 21.234 12.422 0.277 1 98.44 165 TRP A C 1
ATOM 1217 O O . TRP A 1 165 ? 20.078 12.828 0.11 1 98.44 165 TRP A O 1
ATOM 1227 N N . GLN A 1 166 ? 22.281 13.211 -0.053 1 98.31 166 GLN A N 1
ATOM 1228 C CA . GLN A 1 166 ? 22.234 14.664 -0.007 1 98.31 166 GLN A CA 1
ATOM 1229 C C . GLN A 1 166 ? 22 15.25 -1.395 1 98.31 166 GLN A C 1
ATOM 1231 O O . GLN A 1 166 ? 21.656 16.438 -1.525 1 98.31 166 GLN A O 1
ATOM 1236 N N . ARG A 1 167 ? 22.234 14.461 -2.457 1 98.88 167 ARG A N 1
ATOM 1237 C CA . ARG A 1 167 ? 22.109 14.961 -3.822 1 98.88 167 ARG A CA 1
ATOM 1238 C C . ARG A 1 167 ? 20.734 14.617 -4.402 1 98.88 167 ARG A C 1
ATOM 1240 O O . ARG A 1 167 ? 20.422 13.453 -4.621 1 98.88 167 ARG A O 1
ATOM 1247 N N . ILE A 1 168 ? 19.984 15.711 -4.684 1 98.94 168 ILE A N 1
ATOM 1248 C CA . ILE A 1 168 ? 18.578 15.539 -5.039 1 98.94 168 ILE A CA 1
ATOM 1249 C C . ILE A 1 168 ? 18.359 15.922 -6.5 1 98.94 168 ILE A C 1
ATOM 1251 O O . ILE A 1 168 ? 18.828 16.984 -6.941 1 98.94 168 ILE A O 1
ATOM 1255 N N . LEU A 1 169 ? 17.766 15.047 -7.277 1 98.94 169 LEU A N 1
ATOM 1256 C CA . LEU A 1 169 ? 17.109 15.422 -8.523 1 98.94 169 LEU A CA 1
ATOM 1257 C C . LEU A 1 169 ? 15.656 15.805 -8.266 1 98.94 169 LEU A C 1
ATOM 1259 O O . LEU A 1 169 ? 14.828 14.938 -7.949 1 98.94 169 LEU A O 1
ATOM 1263 N N . LEU A 1 170 ? 15.328 17.094 -8.383 1 98.94 170 LEU A N 1
ATOM 1264 C CA . LEU A 1 170 ? 13.969 17.562 -8.141 1 98.94 170 LEU A CA 1
ATOM 1265 C C . LEU A 1 170 ? 13.148 17.547 -9.422 1 98.94 170 LEU A C 1
ATOM 1267 O O . LEU A 1 170 ? 13.5 18.219 -10.398 1 98.94 170 LEU A O 1
ATOM 1271 N N . ILE A 1 171 ? 12.086 16.75 -9.445 1 98.88 171 ILE A N 1
ATOM 1272 C CA . ILE A 1 171 ? 11.148 16.719 -10.555 1 98.88 171 ILE A CA 1
ATOM 1273 C C . ILE A 1 171 ? 9.805 17.297 -10.109 1 98.88 171 ILE A C 1
ATOM 1275 O O . ILE A 1 171 ? 9.172 16.766 -9.195 1 98.88 171 ILE A O 1
ATOM 1279 N N . HIS A 1 172 ? 9.367 18.391 -10.711 1 98.75 172 HIS A N 1
ATOM 1280 C CA . HIS A 1 172 ? 8.094 19 -10.336 1 98.75 172 HIS A CA 1
ATOM 1281 C C . HIS A 1 172 ? 7.152 19.078 -11.539 1 98.75 172 HIS A C 1
ATOM 1283 O O . HIS A 1 172 ? 7.605 19.078 -12.688 1 98.75 172 HIS A O 1
ATOM 1289 N N . GLY A 1 173 ? 5.836 19.031 -11.234 1 97.94 173 GLY A N 1
ATOM 1290 C CA . GLY A 1 173 ? 4.84 19.203 -12.281 1 97.94 173 GLY A CA 1
ATOM 1291 C C . GLY A 1 173 ? 4.684 20.641 -12.734 1 97.94 173 GLY A C 1
ATOM 1292 O O . GLY A 1 173 ? 5.402 21.516 -12.258 1 97.94 173 GLY A O 1
ATOM 1293 N N . SER A 1 174 ? 3.691 20.844 -13.633 1 97.06 174 SER A N 1
ATOM 1294 C CA . SER A 1 174 ? 3.557 22.156 -14.266 1 97.06 174 SER A CA 1
ATOM 1295 C C . SER A 1 174 ? 2.414 22.953 -13.648 1 97.06 174 SER A C 1
ATOM 1297 O O . SER A 1 174 ? 2.24 24.141 -13.961 1 97.06 174 SER A O 1
ATOM 1299 N N . HIS A 1 175 ? 1.652 22.375 -12.781 1 95.75 175 HIS A N 1
ATOM 1300 C CA . HIS A 1 175 ? 0.531 23.078 -12.172 1 95.75 175 HIS A CA 1
ATOM 1301 C C . HIS A 1 175 ? 0.999 23.984 -11.039 1 95.75 175 HIS A C 1
ATOM 1303 O O . HIS A 1 175 ? 2.068 23.766 -10.469 1 95.75 175 HIS A O 1
ATOM 1309 N N . PRO A 1 176 ? 0.194 25 -10.688 1 96.56 176 PRO A N 1
ATOM 1310 C CA . PRO A 1 176 ? 0.593 25.953 -9.656 1 96.56 176 PRO A CA 1
ATOM 1311 C C . PRO A 1 176 ? 0.915 25.281 -8.32 1 96.56 176 PRO A C 1
ATOM 1313 O O . PRO A 1 176 ? 1.902 25.641 -7.672 1 96.56 176 PRO A O 1
ATOM 1316 N N . GLU A 1 177 ? 0.112 24.328 -7.941 1 96.31 177 GLU A N 1
ATOM 1317 C CA . GLU A 1 177 ? 0.338 23.656 -6.66 1 96.31 177 GLU A CA 1
ATOM 1318 C C . GLU A 1 177 ? 1.624 22.844 -6.68 1 96.31 177 GLU A C 1
ATOM 1320 O O . GLU A 1 177 ? 2.271 22.672 -5.645 1 96.31 177 GLU A O 1
ATOM 1325 N N . ASP A 1 178 ? 2.041 22.281 -7.855 1 98.19 178 ASP A N 1
ATOM 1326 C CA . ASP A 1 178 ? 3.305 21.562 -7.984 1 98.19 178 ASP A CA 1
ATOM 1327 C C . ASP A 1 178 ? 4.492 22.5 -7.781 1 98.19 178 ASP A C 1
ATOM 1329 O O . ASP A 1 178 ? 5.48 22.125 -7.145 1 98.19 178 ASP A O 1
ATOM 1333 N N . LYS A 1 179 ? 4.348 23.656 -8.312 1 98.44 179 LYS A N 1
ATOM 1334 C CA . LYS A 1 179 ? 5.414 24.656 -8.195 1 98.44 179 LYS A CA 1
ATOM 1335 C C . LYS A 1 179 ? 5.574 25.109 -6.746 1 98.44 179 LYS A C 1
ATOM 1337 O O . LYS A 1 179 ? 6.691 25.344 -6.281 1 98.44 179 LYS A O 1
ATOM 1342 N N . LEU A 1 180 ? 4.461 25.281 -6.066 1 98.31 180 LEU A N 1
ATOM 1343 C CA . LEU A 1 180 ? 4.52 25.625 -4.648 1 98.31 180 LEU A CA 1
ATOM 1344 C C . LEU A 1 180 ? 5.23 24.531 -3.848 1 98.31 180 LEU A C 1
ATOM 1346 O O . LEU A 1 180 ? 6.027 24.844 -2.957 1 98.31 180 LEU A O 1
ATOM 1350 N N . LEU A 1 181 ? 4.953 23.297 -4.176 1 98.75 181 LEU A N 1
ATOM 1351 C CA . LEU A 1 181 ? 5.609 22.188 -3.484 1 98.75 181 LEU A CA 1
ATOM 1352 C C . LEU A 1 181 ? 7.098 22.141 -3.814 1 98.75 181 LEU A C 1
ATOM 1354 O O . LEU A 1 181 ? 7.926 21.906 -2.934 1 98.75 181 LEU A O 1
ATOM 1358 N N . ALA A 1 182 ? 7.418 22.375 -5.062 1 98.94 182 ALA A N 1
ATOM 1359 C CA . ALA A 1 182 ? 8.82 22.438 -5.453 1 98.94 182 ALA A CA 1
ATOM 1360 C C . ALA A 1 182 ? 9.555 23.547 -4.691 1 98.94 182 ALA A C 1
ATOM 1362 O O . ALA A 1 182 ? 10.672 23.344 -4.215 1 98.94 182 ALA A O 1
ATOM 1363 N N . ASP A 1 183 ? 8.891 24.703 -4.582 1 98.75 183 ASP A N 1
ATOM 1364 C CA . ASP A 1 183 ? 9.469 25.812 -3.824 1 98.75 183 ASP A CA 1
ATOM 1365 C C . ASP A 1 183 ? 9.727 25.406 -2.375 1 98.75 183 ASP A C 1
ATOM 1367 O O . ASP A 1 183 ? 10.75 25.781 -1.79 1 98.75 183 ASP A O 1
ATOM 1371 N N . SER A 1 184 ? 8.836 24.672 -1.855 1 98.81 184 SER A N 1
ATOM 1372 C CA . SER A 1 184 ? 8.992 24.188 -0.486 1 98.81 184 SER A CA 1
ATOM 1373 C C . SER A 1 184 ? 10.203 23.266 -0.358 1 98.81 184 SER A C 1
ATOM 1375 O O . SER A 1 184 ? 10.961 23.359 0.609 1 98.81 184 SER A O 1
ATOM 1377 N N . TYR A 1 185 ? 10.367 22.375 -1.315 1 98.94 185 TYR A N 1
ATOM 1378 C CA . TYR A 1 185 ? 11.516 21.469 -1.285 1 98.94 185 TYR A CA 1
ATOM 1379 C C . TYR A 1 185 ? 12.82 22.25 -1.441 1 98.94 185 TYR A C 1
ATOM 1381 O O . TYR A 1 185 ? 13.828 21.922 -0.816 1 98.94 185 TYR A O 1
ATOM 1389 N N . ARG A 1 186 ? 12.812 23.328 -2.285 1 98.88 186 ARG A N 1
ATOM 1390 C CA . ARG A 1 186 ? 13.992 24.172 -2.426 1 98.88 186 ARG A CA 1
ATOM 1391 C C . ARG A 1 186 ? 14.367 24.812 -1.094 1 98.88 186 ARG A C 1
ATOM 1393 O O . ARG A 1 186 ? 15.531 24.812 -0.701 1 98.88 186 ARG A O 1
ATOM 1400 N N . LYS A 1 187 ? 13.391 25.297 -0.437 1 98.5 187 LYS A N 1
ATOM 1401 C CA . LYS A 1 187 ? 13.625 25.938 0.851 1 98.5 187 LYS A CA 1
ATOM 1402 C C . LYS A 1 187 ? 14.117 24.938 1.89 1 98.5 187 LYS A C 1
ATOM 1404 O O . LYS A 1 187 ? 15.023 25.25 2.67 1 98.5 187 LYS A O 1
ATOM 1409 N N . SER A 1 188 ? 13.547 23.766 1.896 1 98.75 188 SER A N 1
ATOM 1410 C CA . SER A 1 188 ? 13.961 22.734 2.832 1 98.75 188 SER A CA 1
ATOM 1411 C C . SER A 1 188 ? 15.398 22.281 2.57 1 98.75 188 SER A C 1
ATOM 1413 O O . SER A 1 188 ? 16.156 22.062 3.51 1 98.75 188 SER A O 1
ATOM 1415 N N . ALA A 1 189 ? 15.703 22.094 1.261 1 98.88 189 ALA A N 1
ATOM 1416 C CA . ALA A 1 189 ? 17.062 21.719 0.899 1 98.88 189 ALA A CA 1
ATOM 1417 C C . ALA A 1 189 ? 18.062 22.75 1.407 1 98.88 189 ALA A C 1
ATOM 1419 O O . ALA A 1 189 ? 19.094 22.391 1.98 1 98.88 189 ALA A O 1
ATOM 1420 N N . ALA A 1 190 ? 17.75 24.016 1.227 1 98.5 190 ALA A N 1
ATOM 1421 C CA . ALA A 1 190 ? 18.625 25.094 1.718 1 98.5 190 ALA A CA 1
ATOM 1422 C C . ALA A 1 190 ? 18.719 25.062 3.24 1 98.5 190 ALA A C 1
ATOM 1424 O O . ALA A 1 190 ? 19.797 25.203 3.805 1 98.5 190 ALA A O 1
ATOM 1425 N N . LYS A 1 191 ? 17.609 24.844 3.861 1 97.25 191 LYS A N 1
ATOM 1426 C CA . LYS A 1 191 ? 17.484 24.844 5.316 1 97.25 191 LYS A CA 1
ATOM 1427 C C . LYS A 1 191 ? 18.359 23.766 5.938 1 97.25 191 LYS A C 1
ATOM 1429 O O . LYS A 1 191 ? 19 23.984 6.969 1 97.25 191 LYS A O 1
ATOM 1434 N N . PHE A 1 192 ? 18.453 22.578 5.316 1 98.12 192 PHE A N 1
ATOM 1435 C CA . PHE A 1 192 ? 19.094 21.453 5.977 1 98.12 192 PHE A CA 1
ATOM 1436 C C . PHE A 1 192 ? 20.391 21.078 5.277 1 98.12 192 PHE A C 1
ATOM 1438 O O . PHE A 1 192 ? 21.094 20.156 5.707 1 98.12 192 PHE A O 1
ATOM 1445 N N . GLY A 1 193 ? 20.719 21.734 4.184 1 98.19 193 GLY A N 1
ATOM 1446 C CA . GLY A 1 193 ? 22.016 21.578 3.564 1 98.19 193 GLY A CA 1
ATOM 1447 C C . GLY A 1 193 ? 22.047 20.516 2.494 1 98.19 193 GLY A C 1
ATOM 1448 O O . GLY A 1 193 ? 23.109 19.953 2.199 1 98.19 193 GLY A O 1
ATOM 1449 N N . ALA A 1 194 ? 20.891 20.156 1.939 1 98.75 194 ALA A N 1
ATOM 1450 C CA . ALA A 1 194 ? 20.844 19.266 0.786 1 98.75 194 ALA A CA 1
ATOM 1451 C C . ALA A 1 194 ? 21.156 20.016 -0.505 1 98.75 194 ALA A C 1
ATOM 1453 O O . ALA A 1 194 ? 21.047 21.234 -0.557 1 98.75 194 ALA A O 1
ATOM 1454 N N . GLU A 1 195 ? 21.562 19.266 -1.5 1 98.81 195 GLU A N 1
ATOM 1455 C CA . GLU A 1 195 ? 21.875 19.875 -2.789 1 98.81 195 GLU A CA 1
ATOM 1456 C C . GLU A 1 195 ? 20.891 19.422 -3.869 1 98.81 195 GLU A C 1
ATOM 1458 O O . GLU A 1 195 ? 20.828 18.219 -4.172 1 98.81 195 GLU A O 1
ATOM 1463 N N . ILE A 1 196 ? 20.234 20.344 -4.383 1 98.88 196 ILE A N 1
ATOM 1464 C CA . ILE A 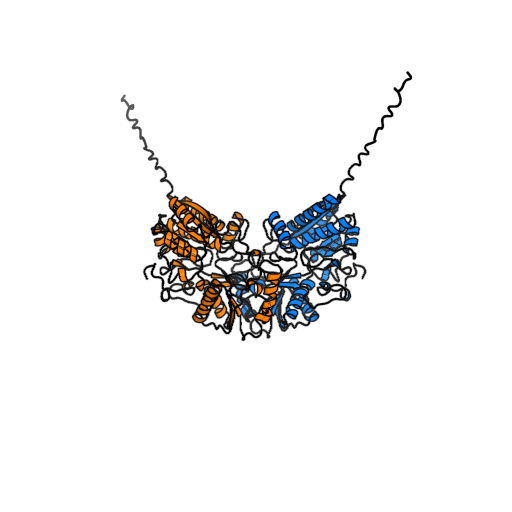1 196 ? 19.484 20.047 -5.605 1 98.88 196 ILE A CA 1
ATOM 1465 C C . ILE A 1 196 ? 20.406 20.156 -6.812 1 98.88 196 ILE A C 1
ATOM 1467 O O . ILE A 1 196 ? 20.75 21.25 -7.254 1 98.88 196 ILE A O 1
ATOM 1471 N N . VAL A 1 197 ? 20.766 19.062 -7.344 1 98.88 197 VAL A N 1
ATOM 1472 C CA . VAL A 1 197 ? 21.828 19.016 -8.352 1 98.88 197 VAL A CA 1
ATOM 1473 C C . VAL A 1 197 ? 21.25 19.328 -9.727 1 98.88 197 VAL A C 1
ATOM 1475 O O . VAL A 1 197 ? 21.969 19.75 -10.633 1 98.88 197 VAL A O 1
ATOM 1478 N N . GLU A 1 198 ? 19.984 19.031 -9.906 1 98.81 198 GLU A N 1
ATOM 1479 C CA . GLU A 1 198 ? 19.234 19.297 -11.133 1 98.81 198 GLU A CA 1
ATOM 1480 C C . GLU A 1 198 ? 17.734 19.359 -10.875 1 98.81 198 GLU A C 1
ATOM 1482 O O . GLU A 1 198 ? 17.234 18.703 -9.961 1 98.81 198 GLU A O 1
ATOM 1487 N N . GLU A 1 199 ? 17.047 20.172 -11.617 1 98.75 199 GLU A N 1
ATOM 1488 C CA . GLU A 1 199 ? 15.594 20.25 -11.594 1 98.75 199 GLU A CA 1
ATOM 1489 C C . GLU A 1 199 ? 15.008 20.016 -12.977 1 98.75 199 GLU A C 1
ATOM 1491 O O . GLU A 1 199 ? 15.555 20.484 -13.977 1 98.75 199 GLU A O 1
ATOM 1496 N N . ARG A 1 200 ? 13.945 19.25 -12.992 1 98.69 200 ARG A N 1
ATOM 1497 C CA . ARG A 1 200 ? 13.219 19.016 -14.234 1 98.69 200 ARG A CA 1
ATOM 1498 C C . ARG A 1 200 ? 11.719 19.25 -14.039 1 98.69 200 ARG A C 1
ATOM 1500 O O . ARG A 1 200 ? 11.18 18.938 -12.977 1 98.69 200 ARG A O 1
ATOM 1507 N N . GLU A 1 201 ? 11.078 19.797 -15.086 1 98.19 201 GLU A N 1
ATOM 1508 C CA . GLU A 1 201 ? 9.625 19.969 -15.086 1 98.19 201 GLU A CA 1
ATOM 1509 C C . GLU A 1 201 ? 8.945 18.906 -15.961 1 98.19 201 GLU A C 1
ATOM 1511 O O . GLU A 1 201 ? 9.273 18.766 -17.141 1 98.19 201 GLU A O 1
ATOM 1516 N N . PHE A 1 202 ? 8.109 18.109 -15.312 1 96.5 202 PHE A N 1
ATOM 1517 C CA . PHE A 1 202 ? 7.254 17.203 -16.062 1 96.5 202 PHE A CA 1
ATOM 1518 C C . PHE A 1 202 ? 5.949 17.875 -16.453 1 96.5 202 PHE A C 1
ATOM 1520 O O . PHE A 1 202 ? 5.023 17.953 -15.641 1 96.5 202 PHE A O 1
ATOM 1527 N N . VAL A 1 203 ? 5.785 18.297 -17.656 1 94.19 203 VAL A N 1
ATOM 1528 C CA . VAL A 1 203 ? 4.691 19.141 -18.109 1 94.19 203 VAL A CA 1
ATOM 1529 C C . VAL A 1 203 ? 3.445 18.297 -18.359 1 94.19 203 VAL A C 1
ATOM 1531 O O . VAL A 1 203 ? 3.514 17.266 -19.031 1 94.19 203 VAL A O 1
ATOM 1534 N N . ASP A 1 204 ? 2.377 18.719 -17.734 1 89.62 204 ASP A N 1
ATOM 1535 C CA . ASP A 1 204 ? 1.084 18.125 -18.031 1 89.62 204 ASP A CA 1
ATOM 1536 C C . ASP A 1 204 ? 0.578 18.562 -19.406 1 89.62 204 ASP A C 1
ATOM 1538 O O . ASP A 1 204 ? 0.109 19.688 -19.562 1 89.62 204 ASP A O 1
ATOM 1542 N N . THR A 1 205 ? 0.562 17.734 -20.344 1 82.69 205 THR A N 1
ATOM 1543 C CA . THR A 1 205 ? 0.171 18.125 -21.703 1 82.69 205 THR A CA 1
ATOM 1544 C C . THR A 1 205 ? -1.314 17.859 -21.922 1 82.69 205 THR A C 1
ATOM 1546 O O . THR A 1 205 ? -1.812 18.016 -23.047 1 82.69 205 THR A O 1
ATOM 1549 N N . GLY A 1 206 ? -2.139 17.719 -20.891 1 71.38 206 GLY A N 1
ATOM 1550 C CA . GLY A 1 206 ? -3.586 17.625 -20.969 1 71.38 206 GLY A CA 1
ATOM 1551 C C . GLY A 1 206 ? -4.066 16.281 -21.484 1 71.38 206 GLY A C 1
ATOM 1552 O O . GLY A 1 206 ? -5.258 16.094 -21.75 1 71.38 206 GLY A O 1
ATOM 1553 N N . GLY A 1 207 ? -3.359 15.352 -21.891 1 58.72 207 GLY A N 1
ATOM 1554 C CA . GLY A 1 207 ? -3.908 14.102 -22.406 1 58.72 207 GLY A CA 1
ATOM 1555 C C . GLY A 1 207 ? -4.699 13.328 -21.359 1 58.72 207 GLY A C 1
ATOM 1556 O O . GLY A 1 207 ? -4.578 13.586 -20.172 1 58.72 207 GLY A O 1
ATOM 1557 N N . SER A 1 208 ? -5.945 12.797 -21.75 1 54.44 208 SER A N 1
ATOM 1558 C CA . SER A 1 208 ? -6.883 12.125 -20.859 1 54.44 208 SER A CA 1
ATOM 1559 C C . SER A 1 208 ? -6.156 11.18 -19.906 1 54.44 208 SER A C 1
ATOM 1561 O O . SER A 1 208 ? -5.441 10.273 -20.344 1 54.44 208 SER A O 1
ATOM 1563 N N . ARG A 1 209 ? -5.93 11.609 -18.594 1 54.09 209 ARG A N 1
ATOM 1564 C CA . ARG A 1 209 ? -5.41 10.75 -17.547 1 54.09 209 ARG A CA 1
ATOM 1565 C C . ARG A 1 209 ? -6.141 9.406 -17.516 1 54.09 209 ARG A C 1
ATOM 1567 O O . ARG A 1 209 ? -5.637 8.43 -16.969 1 54.09 209 ARG A O 1
ATOM 1574 N N . ARG A 1 210 ? -7.414 9.484 -18.031 1 49.75 210 ARG A N 1
ATOM 1575 C CA . ARG A 1 210 ? -8.312 8.367 -17.797 1 49.75 210 ARG A CA 1
ATOM 1576 C C . ARG A 1 210 ? -8.211 7.324 -18.906 1 49.75 210 ARG A C 1
ATOM 1578 O O . ARG A 1 210 ? -8.93 6.324 -18.891 1 49.75 210 ARG A O 1
ATOM 1585 N N . THR A 1 211 ? -7.449 7.691 -20.031 1 47.91 211 THR A N 1
ATOM 1586 C CA . THR A 1 211 ? -7.469 6.57 -20.953 1 47.91 211 THR A CA 1
ATOM 1587 C C . THR A 1 211 ? -6.297 5.625 -20.703 1 47.91 211 THR A C 1
ATOM 1589 O O . THR A 1 211 ? -5.25 6.051 -20.203 1 47.91 211 THR A O 1
ATOM 1592 N N . ASP A 1 212 ? -6.605 4.355 -20.625 1 52.72 212 ASP A N 1
ATOM 1593 C CA . ASP A 1 212 ? -5.598 3.307 -20.531 1 52.72 212 ASP A CA 1
ATOM 1594 C C . ASP A 1 212 ? -4.324 3.699 -21.281 1 52.72 212 ASP A C 1
ATOM 1596 O O . ASP A 1 212 ? -3.215 3.447 -20.812 1 52.72 212 ASP A O 1
ATOM 1600 N N . THR A 1 213 ? -4.59 4.504 -22.203 1 52.88 213 THR A N 1
ATOM 1601 C CA . THR A 1 213 ? -3.482 4.852 -23.078 1 52.88 213 THR A CA 1
ATOM 1602 C C . THR A 1 213 ? -2.693 6.031 -22.516 1 52.88 213 THR A C 1
ATOM 1604 O O . THR A 1 213 ? -1.473 6.102 -22.672 1 52.88 213 THR A O 1
ATOM 1607 N N . GLY A 1 214 ? -3.418 6.801 -21.734 1 57.28 214 GLY A N 1
ATOM 1608 C CA . GLY A 1 214 ? -2.74 7.973 -21.203 1 57.28 214 GLY A CA 1
ATOM 1609 C C . GLY A 1 214 ? -1.738 7.641 -20.109 1 57.28 214 GLY A C 1
ATOM 1610 O O . GLY A 1 214 ? -0.588 8.078 -20.156 1 57.28 214 GLY A O 1
ATOM 1611 N N . HIS A 1 215 ? -2.104 6.777 -19.219 1 66.5 215 HIS A N 1
ATOM 1612 C CA . HIS A 1 215 ? -1.212 6.375 -18.141 1 66.5 215 HIS A CA 1
ATOM 1613 C C . HIS A 1 215 ? 0.012 5.645 -18.688 1 66.5 215 HIS A C 1
ATOM 1615 O O . HIS A 1 215 ? 1.127 5.848 -18.203 1 66.5 215 HIS A O 1
ATOM 1621 N N . VAL A 1 216 ? -0.283 4.898 -19.719 1 68.5 216 VAL A N 1
ATOM 1622 C CA . VAL A 1 216 ? 0.792 4.102 -20.297 1 68.5 216 VAL A CA 1
ATOM 1623 C C . VAL A 1 216 ? 1.805 5.02 -20.984 1 68.5 216 VAL A C 1
ATOM 1625 O O . VAL A 1 216 ? 3.016 4.801 -20.875 1 68.5 216 VAL A O 1
ATOM 1628 N N . MET A 1 217 ? 1.28 6.082 -21.5 1 72.31 217 MET A N 1
ATOM 1629 C CA . MET A 1 217 ? 2.162 7.012 -22.203 1 72.31 217 MET A CA 1
ATOM 1630 C C . MET A 1 217 ? 3.037 7.777 -21.219 1 72.31 217 MET A C 1
ATOM 1632 O O . MET A 1 217 ? 4.23 7.977 -21.469 1 72.31 217 MET A O 1
ATOM 1636 N N . VAL A 1 218 ? 2.479 8.156 -20.141 1 78.56 218 VAL A N 1
ATOM 1637 C CA . VAL A 1 218 ? 3.24 8.875 -19.141 1 78.56 218 VAL A CA 1
ATOM 1638 C C . VAL A 1 218 ? 4.332 7.977 -18.562 1 78.56 218 VAL A C 1
ATOM 1640 O O . VAL A 1 218 ? 5.492 8.375 -18.469 1 78.56 218 VAL A O 1
ATOM 1643 N N . GLN A 1 219 ? 3.986 6.805 -18.312 1 83.06 219 GLN A N 1
ATOM 1644 C CA . GLN A 1 219 ? 4.914 5.84 -17.734 1 83.06 219 GLN A CA 1
ATOM 1645 C C . GLN A 1 219 ? 6.078 5.559 -18.672 1 83.06 219 GLN A C 1
ATOM 1647 O O . GLN A 1 219 ? 7.23 5.477 -18.25 1 83.06 219 GLN A O 1
ATOM 1652 N N . LYS A 1 220 ? 5.832 5.52 -19.922 1 84.44 220 LYS A N 1
ATOM 1653 C CA . LYS A 1 220 ? 6.836 5.164 -20.922 1 84.44 220 LYS A CA 1
ATOM 1654 C C . LYS A 1 220 ? 7.828 6.305 -21.141 1 84.44 220 LYS A C 1
ATOM 1656 O O . LYS A 1 220 ? 8.922 6.09 -21.656 1 84.44 220 LYS A O 1
ATOM 1661 N N . GLN A 1 221 ? 7.461 7.488 -20.656 1 89.69 221 GLN A N 1
ATOM 1662 C CA . GLN A 1 221 ? 8.297 8.664 -20.875 1 89.69 221 GLN A CA 1
ATOM 1663 C C . GLN A 1 221 ? 9.344 8.812 -19.781 1 89.69 221 GLN A C 1
ATOM 1665 O O . GLN A 1 221 ? 10.352 9.5 -19.969 1 89.69 221 GLN A O 1
ATOM 1670 N N . ILE A 1 222 ? 9.141 8.211 -18.703 1 93.88 222 ILE A N 1
ATOM 1671 C CA . ILE A 1 222 ? 9.898 8.508 -17.484 1 93.88 222 ILE A CA 1
ATOM 1672 C C . ILE A 1 222 ? 11.367 8.133 -17.688 1 93.88 222 ILE A C 1
ATOM 1674 O O . ILE A 1 222 ? 12.266 8.891 -17.328 1 93.88 222 ILE A O 1
ATOM 1678 N N . PRO A 1 223 ? 11.656 6.938 -18.328 1 93.81 223 PRO A N 1
ATOM 1679 C CA . PRO A 1 223 ? 13.07 6.582 -18.484 1 93.81 223 PRO A CA 1
ATOM 1680 C C . PRO A 1 223 ? 13.836 7.598 -19.344 1 93.81 223 PRO A C 1
ATOM 1682 O O . PRO A 1 223 ? 14.898 8.07 -18.922 1 93.81 223 PRO A O 1
ATOM 1685 N N . VAL A 1 224 ? 13.242 7.973 -20.438 1 94.88 224 VAL A N 1
ATOM 1686 C CA . VAL A 1 224 ? 13.898 8.945 -21.297 1 94.88 224 VAL A CA 1
ATOM 1687 C C . VAL A 1 224 ? 13.945 10.305 -20.609 1 94.88 224 VAL A C 1
ATOM 1689 O O . VAL A 1 224 ? 14.945 11.016 -20.688 1 94.88 224 VAL A O 1
ATOM 1692 N N . PHE A 1 225 ? 12.93 10.672 -19.891 1 96.88 225 PHE A N 1
ATOM 1693 C CA . PHE A 1 225 ? 12.812 11.945 -19.188 1 96.88 225 PHE A CA 1
ATOM 1694 C C . PHE A 1 225 ? 13.906 12.078 -18.141 1 96.88 225 PHE A C 1
ATOM 1696 O O . PHE A 1 225 ? 14.391 13.18 -17.875 1 96.88 225 PHE A O 1
ATOM 1703 N N . THR A 1 226 ? 14.328 10.961 -17.547 1 97.94 226 THR A N 1
ATOM 1704 C CA . THR A 1 226 ? 15.281 11.008 -16.453 1 97.94 226 THR A CA 1
ATOM 1705 C C . THR A 1 226 ? 16.672 10.625 -16.922 1 97.94 226 THR A C 1
ATOM 1707 O O . THR A 1 226 ? 17.594 10.453 -16.109 1 97.94 226 THR A O 1
ATOM 1710 N N . GLN A 1 227 ? 16.859 10.43 -18.203 1 97 227 GLN A N 1
ATOM 1711 C CA . GLN A 1 227 ? 18.156 10.062 -18.766 1 97 227 GLN A CA 1
ATOM 1712 C C . GLN A 1 227 ? 19.125 11.234 -18.703 1 97 227 GLN A C 1
ATOM 1714 O O . GLN A 1 227 ? 18.719 12.398 -18.781 1 97 227 GLN A O 1
ATOM 1719 N N . GLU A 1 228 ? 20.391 11 -18.516 1 97.31 228 GLU A N 1
ATOM 1720 C CA . GLU A 1 228 ? 21.484 11.961 -18.547 1 97.31 228 GLU A CA 1
ATOM 1721 C C . GLU A 1 228 ? 21.328 13.023 -17.469 1 97.31 228 GLU A C 1
ATOM 1723 O O . GLU A 1 228 ? 21.672 14.188 -17.688 1 97.31 228 GLU A O 1
ATOM 1728 N N . ALA A 1 229 ? 20.719 12.633 -16.406 1 97.81 229 ALA A N 1
ATOM 1729 C CA . ALA A 1 229 ? 20.688 13.523 -15.25 1 97.81 229 ALA A CA 1
ATOM 1730 C C . ALA A 1 229 ? 22.047 13.609 -14.57 1 97.81 229 ALA A C 1
ATOM 1732 O O . ALA A 1 229 ? 22.844 12.672 -14.648 1 97.81 229 ALA A O 1
ATOM 1733 N N . GLU A 1 230 ? 22.266 14.758 -13.961 1 98.31 230 GLU A N 1
ATOM 1734 C CA . GLU A 1 230 ? 23.438 14.836 -13.086 1 98.31 230 GLU A CA 1
ATOM 1735 C C . GLU A 1 230 ? 23.406 13.75 -12.016 1 98.31 230 GLU A C 1
ATOM 1737 O O . GLU A 1 230 ? 22.328 13.289 -11.625 1 98.31 230 GLU A O 1
ATOM 1742 N N . GLU A 1 231 ? 24.594 13.367 -11.586 1 98.06 231 GLU A N 1
ATOM 1743 C CA . GLU A 1 231 ? 24.641 12.32 -10.562 1 98.06 231 GLU A CA 1
ATOM 1744 C C . GLU A 1 231 ? 23.844 12.734 -9.32 1 98.06 231 GLU A C 1
ATOM 1746 O O . GLU A 1 231 ? 24.047 13.828 -8.789 1 98.06 231 GLU A O 1
ATOM 1751 N N . TYR A 1 232 ? 22.906 11.914 -8.891 1 98.81 232 TYR A N 1
ATOM 1752 C CA . TYR A 1 232 ? 22.062 12.195 -7.746 1 98.81 232 TYR A CA 1
ATOM 1753 C C . TYR A 1 232 ? 21.875 10.945 -6.883 1 98.81 232 TYR A C 1
ATOM 1755 O O . TYR A 1 232 ? 22.156 9.836 -7.324 1 98.81 232 TYR A O 1
ATOM 1763 N N . ASP A 1 233 ? 21.438 11.172 -5.66 1 98.81 233 ASP A N 1
ATOM 1764 C CA . ASP A 1 233 ? 21.156 10.07 -4.742 1 98.81 233 ASP A CA 1
ATOM 1765 C C . ASP A 1 233 ? 19.688 9.68 -4.793 1 98.81 233 ASP A C 1
ATOM 1767 O O . ASP A 1 233 ? 19.344 8.492 -4.715 1 98.81 233 ASP A O 1
ATOM 1771 N N . VAL A 1 234 ? 18.844 10.688 -4.965 1 98.88 234 VAL A N 1
ATOM 1772 C CA . VAL A 1 234 ? 17.406 10.461 -4.797 1 98.88 234 VAL A CA 1
ATOM 1773 C C . VAL A 1 234 ? 16.625 11.414 -5.691 1 98.88 234 VAL A C 1
ATOM 1775 O O . VAL A 1 234 ? 17.016 12.57 -5.871 1 98.88 234 VAL A O 1
ATOM 1778 N N . ILE A 1 235 ? 15.555 10.906 -6.266 1 98.94 235 ILE A N 1
ATOM 1779 C CA . ILE A 1 235 ? 14.578 11.766 -6.918 1 98.94 235 ILE A CA 1
ATOM 1780 C C . ILE A 1 235 ? 13.547 12.25 -5.895 1 98.94 235 ILE A C 1
ATOM 1782 O O . ILE A 1 235 ? 12.977 11.445 -5.152 1 98.94 235 ILE A O 1
ATOM 1786 N N . VAL A 1 236 ? 13.367 13.531 -5.801 1 98.94 236 VAL A N 1
ATOM 1787 C CA . VAL A 1 236 ? 12.258 14.086 -5.035 1 98.94 236 VAL A CA 1
ATOM 1788 C C . VAL A 1 236 ? 11.195 14.641 -5.984 1 98.94 236 VAL A C 1
ATOM 1790 O O . VAL A 1 236 ? 11.484 15.508 -6.809 1 98.94 236 VAL A O 1
ATOM 1793 N N . ALA A 1 237 ? 10.016 14.086 -5.871 1 98.94 237 ALA A N 1
ATOM 1794 C CA . ALA A 1 237 ? 8.922 14.469 -6.762 1 98.94 237 ALA A CA 1
ATOM 1795 C C . ALA A 1 237 ? 7.996 15.477 -6.094 1 98.94 237 ALA A C 1
ATOM 1797 O O . ALA A 1 237 ? 7.602 15.305 -4.941 1 98.94 237 ALA A O 1
ATOM 1798 N N . ALA A 1 238 ? 7.672 16.547 -6.738 1 98.88 238 ALA A N 1
ATOM 1799 C CA . ALA A 1 238 ? 6.66 17.531 -6.355 1 98.88 238 ALA A CA 1
ATOM 1800 C C . ALA A 1 238 ? 5.477 17.5 -7.316 1 98.88 238 ALA A C 1
ATOM 1802 O O . ALA A 1 238 ? 5.461 18.234 -8.312 1 98.88 238 ALA A O 1
ATOM 1803 N N . ASP A 1 239 ? 4.473 16.734 -6.996 1 97.81 239 ASP A N 1
ATOM 1804 C CA . ASP A 1 239 ? 3.342 16.438 -7.871 1 97.81 239 ASP A CA 1
ATOM 1805 C C . ASP A 1 239 ? 2.029 16.453 -7.09 1 97.81 239 ASP A C 1
ATOM 1807 O O . ASP A 1 239 ? 1.349 15.422 -7 1 97.81 239 ASP A O 1
ATOM 1811 N N . GLU A 1 240 ? 1.607 17.641 -6.633 1 96.44 240 GLU A N 1
ATOM 1812 C CA . GLU A 1 240 ? 0.358 17.734 -5.887 1 96.44 240 GLU A CA 1
ATOM 1813 C C . GLU A 1 240 ? -0.849 17.547 -6.801 1 96.44 240 GLU A C 1
ATOM 1815 O O . GLU A 1 240 ? -1.89 17.047 -6.363 1 96.44 240 GLU A O 1
ATOM 1820 N N . ALA A 1 241 ? -0.683 17.828 -8.07 1 93.69 241 ALA A N 1
ATOM 1821 C CA . ALA A 1 241 ? -1.777 17.672 -9.023 1 93.69 241 ALA A CA 1
ATOM 1822 C C . ALA A 1 241 ? -1.992 16.219 -9.383 1 93.69 241 ALA A C 1
ATOM 1824 O O . ALA A 1 241 ? -3.025 15.852 -9.953 1 93.69 241 ALA A O 1
ATOM 1825 N N . GLY A 1 242 ? -1.015 15.359 -9.102 1 93.44 242 GLY A N 1
ATOM 1826 C CA . GLY A 1 242 ? -1.165 13.93 -9.305 1 93.44 242 GLY A CA 1
ATOM 1827 C C . GLY A 1 242 ? -1.076 13.523 -10.766 1 93.44 242 GLY A C 1
ATOM 1828 O O . GLY A 1 242 ? -1.863 12.695 -11.234 1 93.44 242 GLY A O 1
ATOM 1829 N N . VAL A 1 243 ? -0.05 14.062 -11.461 1 92.19 243 VAL A N 1
ATOM 1830 C CA . VAL A 1 243 ? 0.027 13.852 -12.906 1 92.19 243 VAL A CA 1
ATOM 1831 C C . VAL A 1 243 ? 1.026 12.742 -13.211 1 92.19 243 VAL A C 1
ATOM 1833 O O . VAL A 1 243 ? 0.847 11.984 -14.172 1 92.19 243 VAL A O 1
ATOM 1836 N N . PHE A 1 244 ? 2.121 12.523 -12.352 1 94.81 244 PHE A N 1
ATOM 1837 C CA . PHE A 1 244 ? 3.166 11.648 -12.859 1 94.81 244 PHE A CA 1
ATOM 1838 C C . PHE A 1 244 ? 3.832 10.883 -11.719 1 94.81 244 PHE A C 1
ATOM 1840 O O . PHE A 1 244 ? 4.418 9.82 -11.938 1 94.81 244 PHE A O 1
ATOM 1847 N N . ALA A 1 245 ? 3.828 11.359 -10.547 1 97.06 245 ALA A N 1
ATOM 1848 C CA . ALA A 1 245 ? 4.758 10.953 -9.5 1 97.06 245 ALA A CA 1
ATOM 1849 C C . ALA A 1 245 ? 4.645 9.461 -9.211 1 97.06 245 ALA A C 1
ATOM 1851 O O . ALA A 1 245 ? 5.656 8.766 -9.086 1 97.06 245 ALA A O 1
ATOM 1852 N N . PRO A 1 246 ? 3.418 8.93 -9.164 1 95.94 246 PRO A N 1
ATOM 1853 C CA . PRO A 1 246 ? 3.311 7.512 -8.828 1 95.94 246 PRO A CA 1
ATOM 1854 C C . PRO A 1 246 ? 3.973 6.609 -9.867 1 95.94 246 PRO A C 1
ATOM 1856 O O . PRO A 1 246 ? 4.215 5.43 -9.609 1 95.94 246 PRO A O 1
ATOM 1859 N N . TYR A 1 247 ? 4.352 7.117 -11.031 1 95.56 247 TYR A N 1
ATOM 1860 C CA . TYR A 1 247 ? 4.977 6.332 -12.094 1 95.56 247 TYR A CA 1
ATOM 1861 C C . TYR A 1 247 ? 6.496 6.371 -11.977 1 95.56 247 TYR A C 1
ATOM 1863 O O . TYR A 1 247 ? 7.195 5.621 -12.664 1 95.56 247 TYR A O 1
ATOM 1871 N N . LEU A 1 248 ? 7.004 7.16 -11.102 1 97.5 248 LEU A N 1
ATOM 1872 C CA . LEU A 1 248 ? 8.438 7.395 -11.07 1 97.5 248 LEU A CA 1
ATOM 1873 C C . LEU A 1 248 ? 9.18 6.184 -10.5 1 97.5 248 LEU A C 1
ATOM 1875 O O . LEU A 1 248 ? 10.188 5.75 -11.062 1 97.5 248 LEU A O 1
ATOM 1879 N N . PRO A 1 249 ? 8.656 5.605 -9.383 1 97.75 249 PRO A N 1
ATOM 1880 C CA . PRO A 1 249 ? 9.414 4.488 -8.812 1 97.75 249 PRO A CA 1
ATOM 1881 C C . PRO A 1 249 ? 9.625 3.352 -9.812 1 97.75 249 PRO A C 1
ATOM 1883 O O . PRO A 1 249 ? 8.664 2.877 -10.43 1 97.75 249 PRO A O 1
ATOM 1886 N N . TYR A 1 250 ? 10.891 2.947 -10.031 1 97.88 250 TYR A N 1
ATOM 1887 C CA . TYR A 1 250 ? 11.375 1.827 -10.82 1 97.88 250 TYR A CA 1
ATOM 1888 C C . TYR A 1 250 ? 11.312 2.146 -12.312 1 97.88 250 TYR A C 1
ATOM 1890 O O . TYR A 1 250 ? 11.57 1.28 -13.148 1 97.88 250 TYR A O 1
ATOM 1898 N N . HIS A 1 251 ? 10.953 3.408 -12.695 1 97.12 251 HIS A N 1
ATOM 1899 C CA . HIS A 1 251 ? 10.922 3.754 -14.109 1 97.12 251 HIS A CA 1
ATOM 1900 C C . HIS A 1 251 ? 12.023 4.75 -14.461 1 97.12 251 HIS A C 1
ATOM 1902 O O . HIS A 1 251 ? 12.258 5.031 -15.641 1 97.12 251 HIS A O 1
ATOM 1908 N N . SER A 1 252 ? 12.648 5.332 -13.43 1 97.69 252 SER A N 1
ATOM 1909 C CA . SER A 1 252 ? 13.742 6.254 -13.727 1 97.69 252 SER A CA 1
ATOM 1910 C C . SER A 1 252 ? 14.883 5.543 -14.453 1 97.69 252 SER A C 1
ATOM 1912 O O . SER A 1 252 ? 15.016 4.32 -14.359 1 97.69 252 SER A O 1
ATOM 1914 N N . TRP A 1 253 ? 15.688 6.285 -15.148 1 97.69 253 TRP A N 1
ATOM 1915 C CA . TRP A 1 253 ? 16.812 5.742 -15.891 1 97.69 253 TRP A CA 1
ATOM 1916 C C . TRP A 1 253 ? 17.828 5.09 -14.953 1 97.69 253 TRP A C 1
ATOM 1918 O O . TRP A 1 253 ? 18.188 3.928 -15.141 1 97.69 253 TRP A O 1
ATOM 1928 N N . ASP A 1 254 ? 18.234 5.832 -13.922 1 98 254 ASP A N 1
ATOM 1929 C CA . ASP A 1 254 ? 19.156 5.324 -12.914 1 98 254 ASP A CA 1
ATOM 1930 C C . ASP A 1 254 ? 18.406 4.625 -11.781 1 98 254 ASP A C 1
ATOM 1932 O O . ASP A 1 254 ? 17.297 5.027 -11.422 1 98 254 ASP A O 1
ATOM 1936 N N . PRO A 1 255 ? 18.953 3.531 -11.227 1 98.31 255 PRO A N 1
ATOM 1937 C CA . PRO A 1 255 ? 18.328 2.83 -10.109 1 98.31 255 PRO A CA 1
ATOM 1938 C C . PRO A 1 255 ? 18.438 3.604 -8.797 1 98.31 255 PRO A C 1
ATOM 1940 O O . PRO A 1 255 ? 19.297 3.289 -7.957 1 98.31 255 PRO A O 1
ATOM 1943 N N . ARG A 1 256 ? 17.625 4.602 -8.578 1 98.62 256 ARG A N 1
ATOM 1944 C CA . ARG A 1 256 ? 17.609 5.469 -7.406 1 98.62 256 ARG A CA 1
ATOM 1945 C C . ARG A 1 256 ? 16.234 5.488 -6.754 1 98.62 256 ARG A C 1
ATOM 194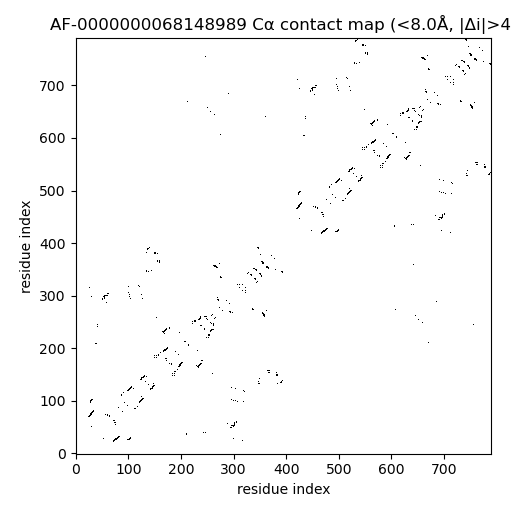7 O O . ARG A 1 256 ? 15.219 5.34 -7.434 1 98.62 256 ARG A O 1
ATOM 1954 N N . PRO A 1 257 ? 16.219 5.66 -5.449 1 98.62 257 PRO A N 1
ATOM 1955 C CA . PRO A 1 257 ? 14.914 5.773 -4.785 1 98.62 257 PRO A CA 1
ATOM 1956 C C . PRO A 1 257 ? 14.195 7.082 -5.109 1 98.62 257 PRO A C 1
ATOM 1958 O O . PRO A 1 257 ? 14.812 8.023 -5.617 1 98.62 257 PRO A O 1
ATOM 1961 N N . VAL A 1 258 ? 12.898 7.062 -4.934 1 98.81 258 VAL A N 1
ATOM 1962 C CA . VAL A 1 258 ? 12.031 8.219 -5.133 1 98.81 258 VAL A CA 1
ATOM 1963 C C . VAL A 1 258 ? 11.398 8.625 -3.803 1 98.81 258 VAL A C 1
ATOM 1965 O O . VAL A 1 258 ? 11 7.77 -3.008 1 98.81 258 VAL A O 1
ATOM 1968 N N . ALA A 1 259 ? 11.32 9.906 -3.512 1 98.88 259 ALA A N 1
ATOM 1969 C CA . ALA A 1 259 ? 10.648 10.445 -2.334 1 98.88 259 ALA A CA 1
ATOM 1970 C C . ALA A 1 259 ? 9.758 11.633 -2.703 1 98.88 259 ALA A C 1
ATOM 1972 O O . ALA A 1 259 ? 9.781 12.094 -3.846 1 98.88 259 ALA A O 1
ATOM 1973 N N . GLY A 1 260 ? 8.977 12.102 -1.778 1 98.81 260 GLY A N 1
ATOM 1974 C CA . GLY A 1 260 ? 8.078 13.227 -1.992 1 98.81 260 GLY A CA 1
ATOM 1975 C C . GLY A 1 260 ? 6.656 12.797 -2.293 1 98.81 260 GLY A C 1
ATOM 1976 O O . GLY A 1 260 ? 5.996 12.18 -1.454 1 98.81 260 GLY A O 1
ATOM 1977 N N . SER A 1 261 ? 6.266 13.094 -3.557 1 98.69 261 SER A N 1
ATOM 1978 C CA . SER A 1 261 ? 4.883 12.812 -3.932 1 98.69 261 SER A CA 1
ATOM 1979 C C . SER A 1 261 ? 4.676 11.328 -4.223 1 98.69 261 SER A C 1
ATOM 1981 O O . SER A 1 261 ? 3.539 10.867 -4.348 1 98.69 261 SER A O 1
ATOM 1983 N N . ALA A 1 262 ? 5.777 10.547 -4.332 1 98.06 262 ALA A N 1
ATOM 1984 C CA . ALA A 1 262 ? 5.75 9.094 -4.473 1 98.06 262 ALA A CA 1
ATOM 1985 C C . ALA A 1 262 ? 6.953 8.461 -3.779 1 98.06 262 ALA A C 1
ATOM 1987 O O . ALA A 1 262 ? 7.848 9.156 -3.303 1 98.06 262 ALA A O 1
ATOM 1988 N N . GLY A 1 263 ? 6.945 7.156 -3.723 1 98.19 263 GLY A N 1
ATOM 1989 C CA . GLY A 1 263 ? 8 6.508 -2.961 1 98.19 263 GLY A CA 1
ATOM 1990 C C . GLY A 1 263 ? 7.887 6.746 -1.466 1 98.19 263 GLY A C 1
ATOM 1991 O O . GLY A 1 263 ? 6.855 6.457 -0.862 1 98.19 263 GLY A O 1
ATOM 1992 N N . LEU A 1 264 ? 8.953 7.297 -0.911 1 98.69 264 LEU A N 1
ATOM 1993 C CA . LEU A 1 264 ? 8.891 7.719 0.484 1 98.69 264 LEU A CA 1
ATOM 1994 C C . LEU A 1 264 ? 8.086 9.008 0.626 1 98.69 264 LEU A C 1
ATOM 1996 O O . LEU A 1 264 ? 8.555 10.086 0.252 1 98.69 264 LEU A O 1
ATOM 2000 N N . ARG A 1 265 ? 6.934 8.898 1.23 1 98.81 265 ARG A N 1
ATOM 2001 C CA . ARG A 1 265 ? 6.012 10.023 1.294 1 98.81 265 ARG A CA 1
ATOM 2002 C C . ARG A 1 265 ? 5.859 10.531 2.725 1 98.81 265 ARG A C 1
ATOM 2004 O O . ARG A 1 265 ? 5.785 9.734 3.664 1 98.81 265 ARG A O 1
ATOM 2011 N N . PRO A 1 266 ? 5.848 11.812 2.877 1 98.88 266 PRO A N 1
ATOM 2012 C CA . PRO A 1 266 ? 5.449 12.391 4.164 1 98.88 266 PRO A CA 1
ATOM 2013 C C . PRO A 1 266 ? 3.934 12.477 4.324 1 98.88 266 PRO A C 1
ATOM 2015 O O . PRO A 1 266 ? 3.24 12.969 3.43 1 98.88 266 PRO A O 1
ATOM 2018 N N . VAL A 1 267 ? 3.445 11.953 5.438 1 98.81 267 VAL A N 1
ATOM 2019 C CA . VAL A 1 267 ? 2 11.953 5.645 1 98.81 267 VAL A CA 1
ATOM 2020 C C . VAL A 1 267 ? 1.686 12.281 7.102 1 98.81 267 VAL A C 1
ATOM 2022 O O . VAL A 1 267 ? 2.518 12.07 7.988 1 98.81 267 VAL A O 1
ATOM 2025 N N . SER A 1 268 ? 0.465 12.852 7.305 1 98.69 268 SER A N 1
ATOM 2026 C CA . SER A 1 268 ? 0.01 13.07 8.68 1 98.69 268 SER A CA 1
ATOM 2027 C C . SER A 1 268 ? -0.415 11.758 9.328 1 98.69 268 SER A C 1
ATOM 2029 O O . SER A 1 268 ? -0.373 11.625 10.555 1 98.69 268 SER A O 1
ATOM 2031 N N . TRP A 1 269 ? -0.808 10.852 8.461 1 98.75 269 TRP A N 1
ATOM 2032 C CA . TRP A 1 269 ? -1.27 9.562 8.984 1 98.75 269 TRP A CA 1
ATOM 2033 C C . TRP A 1 269 ? -1.239 8.5 7.895 1 98.75 269 TRP A C 1
ATOM 2035 O O . TRP A 1 269 ? -1.392 8.805 6.707 1 98.75 269 TRP A O 1
ATOM 2045 N N . HIS A 1 270 ? -1.07 7.277 8.281 1 98.38 270 HIS A N 1
ATOM 2046 C CA . HIS A 1 270 ? -1.091 6.152 7.355 1 98.38 270 HIS A CA 1
ATOM 2047 C C . HIS A 1 270 ? -1.554 4.875 8.047 1 98.38 270 HIS A C 1
ATOM 2049 O O . HIS A 1 270 ? -1.205 4.633 9.203 1 98.38 270 HIS A O 1
ATOM 2055 N N . PRO A 1 271 ? -2.232 4.027 7.309 1 97.69 271 PRO A N 1
ATOM 2056 C CA . PRO A 1 271 ? -2.787 2.809 7.906 1 97.69 271 PRO A CA 1
ATOM 2057 C C . PRO A 1 271 ? -1.708 1.859 8.422 1 97.69 271 PRO A C 1
ATOM 2059 O O . PRO A 1 271 ? -1.986 1.002 9.266 1 97.69 271 PRO A O 1
ATOM 2062 N N . ALA A 1 272 ? -0.504 1.957 7.949 1 96.69 272 ALA A N 1
ATOM 2063 C CA . ALA A 1 272 ? 0.563 1.034 8.328 1 96.69 272 ALA A CA 1
ATOM 2064 C C . ALA A 1 272 ? 1.159 1.411 9.68 1 96.69 272 ALA A C 1
ATOM 2066 O O . ALA A 1 272 ? 1.933 0.645 10.258 1 96.69 272 ALA A O 1
ATOM 2067 N N . HIS A 1 273 ? 0.816 2.58 10.188 1 96.94 273 HIS A N 1
ATOM 2068 C CA . HIS A 1 273 ? 1.397 3.059 11.438 1 96.94 273 HIS A CA 1
ATOM 2069 C C . HIS A 1 273 ? 0.854 2.279 12.633 1 96.94 273 HIS A C 1
ATOM 2071 O O . HIS A 1 273 ? -0.362 2.18 12.812 1 96.94 273 HIS A O 1
ATOM 2077 N N . GLU A 1 274 ? 1.794 1.755 13.531 1 93.88 274 GLU A N 1
ATOM 2078 C CA . GLU A 1 274 ? 1.34 0.841 14.578 1 93.88 274 GLU A CA 1
ATOM 2079 C C . GLU A 1 274 ? 1.773 1.321 15.953 1 93.88 274 GLU A C 1
ATOM 2081 O O . GLU A 1 274 ? 1.233 0.878 16.969 1 93.88 274 GLU A O 1
ATOM 2086 N N . ALA A 1 275 ? 2.646 2.229 16.078 1 92.88 275 ALA A N 1
ATOM 2087 C CA . ALA A 1 275 ? 3.289 2.582 17.344 1 92.88 275 ALA A CA 1
ATOM 2088 C C . ALA A 1 275 ? 2.396 3.5 18.172 1 92.88 275 ALA A C 1
ATOM 2090 O O . ALA A 1 275 ? 1.446 4.09 17.656 1 92.88 275 ALA A O 1
ATOM 2091 N N . TRP A 1 276 ? 2.684 3.449 19.469 1 95.38 276 TRP A N 1
ATOM 2092 C CA . TRP A 1 276 ? 2.131 4.379 20.438 1 95.38 276 TRP A CA 1
ATOM 2093 C C . TRP A 1 276 ? 0.608 4.293 20.469 1 95.38 276 TRP A C 1
ATOM 2095 O O . TRP A 1 276 ? -0.078 5.316 20.484 1 95.38 276 TRP A O 1
ATOM 2105 N N . GLY A 1 277 ? 0.078 3.064 20.344 1 95.44 277 GLY A N 1
ATOM 2106 C CA . GLY A 1 277 ? -1.352 2.842 20.484 1 95.44 277 GLY A CA 1
ATOM 2107 C C . GLY A 1 277 ? -2.115 3.004 19.188 1 95.44 277 GLY A C 1
ATOM 2108 O O . GLY A 1 277 ? -3.336 2.836 19.141 1 95.44 277 GLY A O 1
ATOM 2109 N N . ALA A 1 278 ? -1.45 3.238 18.094 1 96.88 278 ALA A N 1
ATOM 2110 C CA . ALA A 1 278 ? -2.086 3.521 16.812 1 96.88 278 ALA A CA 1
ATOM 2111 C C . ALA A 1 278 ? -2.891 2.322 16.328 1 96.88 278 ALA A C 1
ATOM 2113 O O . ALA A 1 278 ? -3.938 2.486 15.688 1 96.88 278 ALA A O 1
ATOM 2114 N N . THR A 1 279 ? -2.412 1.111 16.609 1 95.69 279 THR A N 1
ATOM 2115 C CA . THR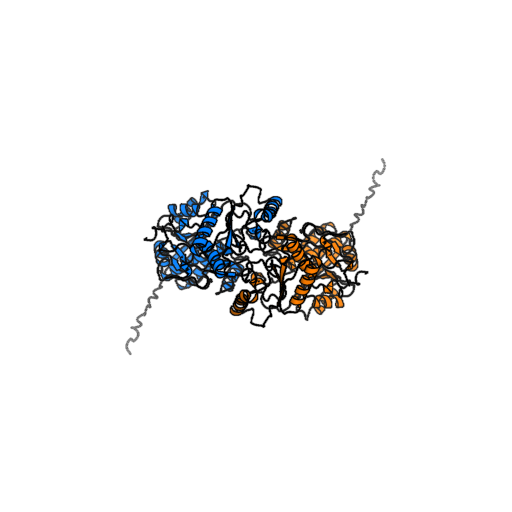 A 1 279 ? -3.1 -0.082 16.141 1 95.69 279 THR A CA 1
ATOM 2116 C C . THR A 1 279 ? -4.516 -0.158 16.703 1 95.69 279 THR A C 1
ATOM 2118 O O . THR A 1 279 ? -5.477 -0.374 15.969 1 95.69 279 THR A O 1
ATOM 2121 N N . GLN A 1 280 ? -4.625 0.02 17.984 1 96.88 280 GLN A N 1
ATOM 2122 C CA . GLN A 1 280 ? -5.934 -0.031 18.625 1 96.88 280 GLN A CA 1
ATOM 2123 C C . GLN A 1 280 ? -6.844 1.082 18.109 1 96.88 280 GLN A C 1
ATOM 2125 O O . GLN A 1 280 ? -8.031 0.856 17.859 1 96.88 280 GLN A O 1
ATOM 2130 N N . PHE A 1 281 ? -6.262 2.264 17.984 1 98 281 PHE A N 1
ATOM 2131 C CA . PHE A 1 281 ? -6.988 3.41 17.453 1 98 281 PHE A CA 1
ATOM 2132 C C . PHE A 1 281 ? -7.523 3.113 16.062 1 98 281 PHE A C 1
ATOM 2134 O O . PHE A 1 281 ? -8.703 3.342 15.773 1 98 281 PHE A O 1
ATOM 2141 N N . GLN A 1 282 ? -6.711 2.559 15.234 1 98 282 GLN A N 1
ATOM 2142 C CA . GLN A 1 282 ? -7.082 2.273 13.852 1 98 282 GLN A CA 1
ATOM 2143 C C . GLN A 1 282 ? -8.102 1.145 13.781 1 98 282 GLN A C 1
ATOM 2145 O O . GLN A 1 282 ? -9 1.166 12.93 1 98 282 GLN A O 1
ATOM 2150 N N . ARG A 1 283 ? -8.008 0.185 14.648 1 97.31 283 ARG A N 1
ATOM 2151 C CA . ARG A 1 283 ? -8.984 -0.898 14.672 1 97.31 283 ARG A CA 1
ATOM 2152 C C . ARG A 1 283 ? -10.375 -0.374 15.008 1 97.31 283 ARG A C 1
ATOM 2154 O O . ARG A 1 283 ? -11.375 -0.853 14.461 1 97.31 283 ARG A O 1
ATOM 2161 N N . ARG A 1 284 ? -10.445 0.584 15.945 1 97.94 284 ARG A N 1
ATOM 2162 C CA . ARG A 1 284 ? -11.734 1.209 16.25 1 97.94 284 ARG A CA 1
ATOM 2163 C C . ARG A 1 284 ? -12.32 1.887 15.023 1 97.94 284 ARG A C 1
ATOM 2165 O O . ARG A 1 284 ? -13.516 1.762 14.75 1 97.94 284 ARG A O 1
ATOM 2172 N N . PHE A 1 285 ? -11.484 2.564 14.32 1 98.62 285 PHE A N 1
ATOM 2173 C CA . PHE A 1 285 ? -11.93 3.24 13.109 1 98.62 285 PHE A CA 1
ATOM 2174 C C . PHE A 1 285 ? -12.422 2.232 12.078 1 98.62 285 PHE A C 1
ATOM 2176 O O . PHE A 1 285 ? -13.469 2.428 11.461 1 98.62 285 PHE A O 1
ATOM 2183 N N . GLU A 1 286 ? -11.648 1.193 11.852 1 97.38 286 GLU A N 1
ATOM 2184 C CA . GLU A 1 286 ? -11.984 0.168 10.867 1 97.38 286 GLU A CA 1
ATOM 2185 C C . GLU A 1 286 ? -13.289 -0.542 11.234 1 97.38 286 GLU A C 1
ATOM 2187 O O . GLU A 1 286 ? -14.078 -0.883 10.352 1 97.38 286 GLU A O 1
ATOM 2192 N N . LYS A 1 287 ? -13.516 -0.745 12.469 1 96.19 287 LYS A N 1
ATOM 2193 C CA . LYS A 1 287 ? -14.773 -1.34 12.906 1 96.19 287 LYS A CA 1
ATOM 2194 C C . LYS A 1 287 ? -15.953 -0.426 12.594 1 96.19 287 LYS A C 1
ATOM 2196 O O . LYS A 1 287 ? -17.016 -0.896 12.203 1 96.19 287 LYS A O 1
ATOM 2201 N N . LEU A 1 288 ? -15.703 0.828 12.727 1 95.75 288 LEU A N 1
ATOM 2202 C CA . LEU A 1 288 ? -16.75 1.824 12.523 1 95.75 288 LEU A CA 1
ATOM 2203 C C . LEU A 1 288 ? -17.078 1.987 11.047 1 95.75 288 LEU A C 1
ATOM 2205 O O . LEU A 1 288 ? -18.234 2.209 10.68 1 95.75 288 LEU A O 1
ATOM 2209 N N . THR A 1 289 ? -16.094 1.801 10.172 1 96.56 289 THR A N 1
ATOM 2210 C CA . THR A 1 289 ? -16.266 2.316 8.82 1 96.56 289 THR A CA 1
ATOM 2211 C C . THR A 1 289 ? -16.094 1.204 7.793 1 96.56 289 THR A C 1
ATOM 2213 O O . THR A 1 289 ? -16.547 1.335 6.648 1 96.56 289 THR A O 1
ATOM 2216 N N . GLY A 1 290 ? -15.266 0.2 8.117 1 94.06 290 GLY A N 1
ATOM 2217 C CA . GLY A 1 290 ? -14.984 -0.882 7.188 1 94.06 290 GLY A CA 1
ATOM 2218 C C . GLY A 1 290 ? -13.836 -0.57 6.246 1 94.06 290 GLY A C 1
ATOM 2219 O O . GLY A 1 290 ? -13.594 -1.311 5.289 1 94.06 290 GLY A O 1
ATOM 2220 N N . ARG A 1 291 ? -13.109 0.532 6.492 1 95.75 291 ARG A N 1
ATOM 2221 C CA . ARG A 1 291 ? -11.984 0.902 5.648 1 95.75 291 ARG A CA 1
ATOM 2222 C C . ARG A 1 291 ? -10.836 1.464 6.484 1 95.75 291 ARG A C 1
ATOM 2224 O O . ARG A 1 291 ? -10.992 1.699 7.684 1 95.75 291 ARG A O 1
ATOM 2231 N N . TYR A 1 292 ? -9.688 1.607 5.859 1 97.19 292 TYR A N 1
ATOM 2232 C CA . TYR A 1 292 ? -8.531 2.178 6.535 1 97.19 292 TYR A CA 1
ATOM 2233 C C . TYR A 1 292 ? -8.672 3.688 6.688 1 97.19 292 TYR A C 1
ATOM 2235 O O . TYR A 1 292 ? -9.32 4.34 5.867 1 97.19 292 TYR A O 1
ATOM 2243 N N . MET A 1 293 ? -8.055 4.184 7.695 1 98.31 293 MET A N 1
ATOM 2244 C CA . MET A 1 293 ? -8.031 5.617 7.965 1 98.31 293 MET A CA 1
ATOM 2245 C C . MET A 1 293 ? -7.102 6.336 6.996 1 98.31 293 MET A C 1
ATOM 2247 O O . MET A 1 293 ? -6 5.859 6.711 1 98.31 293 MET A O 1
ATOM 2251 N N . ARG A 1 294 ? -7.59 7.465 6.484 1 98.31 294 ARG A N 1
ATOM 2252 C CA . ARG A 1 294 ? -6.785 8.32 5.621 1 98.31 294 ARG A CA 1
ATOM 2253 C C . ARG A 1 294 ? -6.414 9.617 6.336 1 98.31 294 ARG A C 1
ATOM 2255 O O . ARG A 1 294 ? -6.809 9.836 7.48 1 98.31 294 ARG A O 1
ATOM 2262 N N . GLU A 1 295 ? -5.57 10.398 5.723 1 98.69 295 GLU A N 1
ATOM 2263 C CA . GLU A 1 295 ? -5.066 11.617 6.352 1 98.69 295 GLU A CA 1
ATOM 2264 C C . GLU A 1 295 ? -6.211 12.547 6.746 1 98.69 295 GLU A C 1
ATOM 2266 O O . GLU A 1 295 ? -6.227 13.078 7.859 1 98.69 295 GLU A O 1
ATOM 2271 N N . GLU A 1 296 ? -7.191 12.711 5.848 1 98.69 296 GLU A N 1
ATOM 2272 C CA . GLU A 1 296 ? -8.297 13.617 6.141 1 98.69 296 GLU A CA 1
ATOM 2273 C C . GLU A 1 296 ? -9.125 13.109 7.32 1 98.69 296 GLU A C 1
ATOM 2275 O O . GLU A 1 296 ? -9.633 13.906 8.109 1 98.69 296 GLU A O 1
ATOM 2280 N N . ASP A 1 297 ? -9.266 11.789 7.395 1 98.94 297 ASP A N 1
ATOM 2281 C CA . ASP A 1 297 ? -9.961 11.211 8.539 1 98.94 297 ASP A CA 1
ATOM 2282 C C . ASP A 1 297 ? -9.242 11.539 9.844 1 98.94 297 ASP A C 1
ATOM 2284 O O . ASP A 1 297 ? -9.867 11.984 10.805 1 98.94 297 ASP A O 1
ATOM 2288 N N . TYR A 1 298 ? -7.965 11.312 9.828 1 98.94 298 TYR A N 1
ATOM 2289 C CA . TYR A 1 298 ? -7.156 11.562 11.016 1 98.94 298 TYR A CA 1
ATOM 2290 C C . TYR A 1 298 ? -7.195 13.039 11.398 1 98.94 298 TYR A C 1
ATOM 2292 O O . TYR A 1 298 ? -7.34 13.375 12.578 1 98.94 298 TYR A O 1
ATOM 2300 N N . GLN A 1 299 ? -7.066 13.891 10.43 1 98.94 299 GLN A N 1
ATOM 2301 C CA . GLN A 1 299 ? -7.043 15.328 10.68 1 98.94 299 GLN A CA 1
ATOM 2302 C C . GLN A 1 299 ? -8.391 15.82 11.203 1 98.94 299 GLN A C 1
ATOM 2304 O O . GLN A 1 299 ? -8.438 16.672 12.094 1 98.94 299 GLN A O 1
ATOM 2309 N N . ALA A 1 300 ? -9.469 15.305 10.688 1 98.94 300 ALA A N 1
ATOM 2310 C CA . ALA A 1 300 ? -10.789 15.656 11.195 1 98.94 300 ALA A CA 1
ATOM 2311 C C . ALA A 1 300 ? -10.984 15.133 12.617 1 98.94 300 ALA A C 1
ATOM 2313 O O . ALA A 1 300 ? -11.562 15.812 13.469 1 98.94 300 ALA A O 1
ATOM 2314 N N . TRP A 1 301 ? -10.547 13.875 12.836 1 98.94 301 TRP A N 1
ATOM 2315 C CA . TRP A 1 301 ? -10.555 13.336 14.195 1 98.94 301 TRP A CA 1
ATOM 2316 C C . TRP A 1 301 ? -9.797 14.25 15.148 1 98.94 301 TRP A C 1
ATOM 2318 O O . TRP A 1 301 ? -10.297 14.586 16.219 1 98.94 301 TRP A O 1
ATOM 2328 N N . LEU A 1 302 ? -8.641 14.664 14.703 1 98.81 302 LEU A N 1
ATOM 2329 C CA . LEU A 1 302 ? -7.777 15.508 15.516 1 98.81 302 LEU A CA 1
ATOM 2330 C C . LEU A 1 302 ? -8.445 16.844 15.812 1 98.81 302 LEU A C 1
ATOM 2332 O O . LEU A 1 302 ? -8.352 17.359 16.938 1 98.81 302 LEU A O 1
ATOM 2336 N N . ALA A 1 303 ? -9.086 17.406 14.836 1 98.94 303 ALA A N 1
ATOM 2337 C CA . ALA A 1 303 ? -9.812 18.656 15.047 1 98.94 303 ALA A CA 1
ATOM 2338 C C . ALA A 1 303 ? -10.867 18.5 16.141 1 98.94 303 ALA A C 1
ATOM 2340 O O . ALA A 1 303 ? -10.969 19.344 17.031 1 98.94 303 ALA A O 1
ATOM 2341 N N . MET A 1 304 ? -11.648 17.438 16.125 1 98.81 304 MET A N 1
ATOM 2342 C CA . MET A 1 304 ? -12.664 17.188 17.141 1 98.81 304 MET A CA 1
ATOM 2343 C C . MET A 1 304 ? -12.016 17.031 18.516 1 98.81 304 MET A C 1
ATOM 2345 O O . MET A 1 304 ? -12.523 17.562 19.5 1 98.81 304 MET A O 1
ATOM 2349 N N . ARG A 1 305 ? -10.883 16.328 18.516 1 98.75 305 ARG A N 1
ATOM 2350 C CA . ARG A 1 305 ? -10.211 16.078 19.781 1 98.75 305 ARG A CA 1
ATOM 2351 C C . ARG A 1 305 ? -9.633 17.359 20.359 1 98.75 305 ARG A C 1
ATOM 2353 O O . ARG A 1 305 ? -9.602 17.531 21.594 1 98.75 305 ARG A O 1
ATOM 2360 N N . VAL A 1 306 ? -9.133 18.234 19.516 1 98.75 306 VAL A N 1
ATOM 2361 C CA . VAL A 1 306 ? -8.672 19.531 19.969 1 98.75 306 VAL A CA 1
ATOM 2362 C C . VAL A 1 306 ? -9.82 20.281 20.641 1 98.75 306 VAL A C 1
ATOM 2364 O O . VAL A 1 306 ? -9.656 20.812 21.75 1 98.75 306 VAL A O 1
ATOM 2367 N N . ILE A 1 307 ? -10.961 20.297 20 1 98.62 307 ILE A N 1
ATOM 2368 C CA . ILE A 1 307 ? -12.141 20.953 20.562 1 98.62 307 ILE A CA 1
ATOM 2369 C C . ILE A 1 307 ? -12.508 20.312 21.891 1 98.62 307 ILE A C 1
ATOM 2371 O O . ILE A 1 307 ? -12.711 21.016 22.891 1 98.62 307 ILE A O 1
ATOM 2375 N N . GLY A 1 308 ? -12.57 18.984 21.922 1 97.94 308 GLY A N 1
ATOM 2376 C CA . GLY A 1 308 ? -12.93 18.281 23.141 1 97.94 308 GLY A CA 1
ATOM 2377 C C . GLY A 1 308 ? -12 18.578 24.297 1 97.94 308 GLY A C 1
ATOM 2378 O O . GLY A 1 308 ? -12.461 18.828 25.422 1 97.94 308 GLY A O 1
ATOM 2379 N N . GLU A 1 309 ? -10.695 18.562 24 1 97.12 309 GLU A N 1
ATOM 2380 C CA . GLU A 1 309 ? -9.703 18.844 25.031 1 97.12 309 GLU A CA 1
ATOM 2381 C C . GLU A 1 309 ? -9.859 20.266 25.562 1 97.12 309 GLU A C 1
ATOM 2383 O O . GLU A 1 309 ? -9.836 20.484 26.781 1 97.12 309 GLU A O 1
ATOM 2388 N N . ALA A 1 310 ? -10.016 21.203 24.703 1 97.75 310 ALA A N 1
ATOM 2389 C CA . ALA A 1 310 ? -10.156 22.609 25.094 1 97.75 310 ALA A CA 1
ATOM 2390 C C . ALA A 1 310 ? -11.422 22.828 25.922 1 97.75 310 ALA A C 1
ATOM 2392 O O . ALA A 1 310 ? -11.398 23.516 26.953 1 97.75 310 ALA A O 1
ATOM 2393 N N . VAL A 1 311 ? -12.523 22.219 25.516 1 97 311 VAL A N 1
ATOM 2394 C CA . VAL A 1 311 ? -13.805 22.391 26.188 1 97 311 VAL A CA 1
ATOM 2395 C C . VAL A 1 311 ? -13.75 21.719 27.562 1 97 311 VAL A C 1
ATOM 2397 O O . VAL A 1 311 ? -14.203 22.297 28.562 1 97 311 VAL A O 1
ATOM 2400 N N . THR A 1 312 ? -13.172 20.578 27.594 1 94.62 312 THR A N 1
ATOM 2401 C CA . THR A 1 312 ? -13.086 19.844 28.859 1 94.62 312 THR A CA 1
ATOM 2402 C C . THR A 1 312 ? -12.266 20.625 29.875 1 94.62 312 THR A C 1
ATOM 2404 O O . THR A 1 312 ? -12.656 20.719 31.047 1 94.62 312 THR A O 1
ATOM 2407 N N . ARG A 1 313 ? -11.219 21.203 29.484 1 94.5 313 ARG A N 1
ATOM 2408 C CA . ARG A 1 313 ? -10.289 21.844 30.406 1 94.5 313 ARG A CA 1
ATOM 2409 C C . ARG A 1 313 ? -10.727 23.266 30.734 1 94.5 313 ARG A C 1
ATOM 2411 O O . ARG A 1 313 ? -10.531 23.75 31.859 1 94.5 313 ARG A O 1
ATOM 2418 N N . SER A 1 314 ? -11.336 23.938 29.766 1 93.69 314 SER A N 1
ATOM 2419 C CA . SER A 1 314 ? -11.742 25.312 29.984 1 93.69 314 SER A CA 1
ATOM 2420 C C . SER A 1 314 ? -13.156 25.391 30.547 1 93.69 314 SER A C 1
ATOM 2422 O O . SER A 1 314 ? -13.555 26.422 31.109 1 93.69 314 SER A O 1
ATOM 2424 N N . GLY A 1 315 ? -13.969 24.438 30.219 1 92.19 315 GLY A N 1
ATOM 2425 C CA . GLY A 1 315 ? -15.344 24.375 30.688 1 92.19 315 GLY A CA 1
ATOM 2426 C C . GLY A 1 315 ? -16.297 25.156 29.797 1 92.19 315 GLY A C 1
ATOM 2427 O O . GLY A 1 315 ? -17.484 25.266 30.109 1 92.19 315 GLY A O 1
ATOM 2428 N N . LYS A 1 316 ? -15.812 25.672 28.734 1 94 316 LYS A N 1
ATOM 2429 C CA . LYS A 1 316 ? -16.625 26.484 27.844 1 94 316 LYS A CA 1
ATOM 2430 C C . LYS A 1 316 ? -16.438 26.047 26.391 1 94 316 LYS A C 1
ATOM 2432 O O . LYS A 1 316 ? -15.344 25.656 25.984 1 94 316 LYS A O 1
ATOM 2437 N N . ALA A 1 317 ? -17.516 26.234 25.641 1 95 317 ALA A N 1
ATOM 2438 C CA . ALA A 1 317 ? -17.469 25.75 24.266 1 95 317 ALA A CA 1
ATOM 2439 C C . ALA A 1 317 ? -17.5 26.922 23.281 1 95 317 ALA A C 1
ATOM 2441 O O . ALA A 1 317 ? -17.609 26.703 22.062 1 95 317 ALA A O 1
ATOM 2442 N N . ASP A 1 318 ? -17.391 28.125 23.75 1 96 318 ASP A N 1
ATOM 2443 C CA . ASP A 1 318 ? -17.391 29.25 22.828 1 96 318 ASP A CA 1
ATOM 2444 C C . ASP A 1 318 ? -16.047 29.359 22.094 1 96 318 ASP A C 1
ATOM 2446 O O . ASP A 1 318 ? -15 29.094 22.688 1 96 318 ASP A O 1
ATOM 2450 N N . PRO A 1 319 ? -16.031 29.766 20.844 1 97.94 319 PRO A N 1
ATOM 2451 C CA . PRO A 1 319 ? -14.844 29.781 19.984 1 97.94 319 PRO A CA 1
ATOM 2452 C C . PRO A 1 319 ? -13.68 30.562 20.594 1 97.94 319 PRO A C 1
ATOM 2454 O O . PRO A 1 319 ? -12.531 30.125 20.531 1 97.94 319 PRO A O 1
ATOM 2457 N N . ALA A 1 320 ? -13.969 31.672 21.203 1 97.31 320 ALA A N 1
ATOM 2458 C CA . ALA A 1 320 ? -12.906 32.5 21.766 1 97.31 320 ALA A CA 1
ATOM 2459 C C . ALA A 1 320 ? -12.164 31.75 22.875 1 97.31 320 ALA A C 1
ATOM 2461 O O . ALA A 1 320 ? -10.938 31.797 22.953 1 97.31 320 ALA A O 1
ATOM 2462 N N . THR A 1 321 ? -12.906 31.109 23.766 1 97.5 321 THR A N 1
ATOM 2463 C CA . THR A 1 321 ? -12.305 30.375 24.875 1 97.5 321 THR A CA 1
ATOM 2464 C C . THR A 1 321 ? -11.539 29.141 24.359 1 97.5 321 THR A C 1
ATOM 2466 O O . THR A 1 321 ? -10.445 28.844 24.844 1 97.5 321 THR A O 1
ATOM 2469 N N . VAL A 1 322 ? -12.117 28.453 23.391 1 98.12 322 VAL A N 1
ATOM 2470 C CA . VAL A 1 322 ? -11.469 27.281 22.797 1 98.12 322 VAL A CA 1
ATOM 2471 C C . VAL A 1 322 ? -10.141 27.688 22.172 1 98.12 322 VAL A C 1
ATOM 2473 O O . VAL A 1 322 ? -9.109 27.047 22.391 1 98.12 322 VAL A O 1
ATOM 2476 N N . ARG A 1 323 ? -10.172 28.766 21.453 1 98.25 323 ARG A N 1
ATOM 2477 C CA . ARG A 1 323 ? -8.961 29.266 20.828 1 98.25 323 ARG A CA 1
ATOM 2478 C C . ARG A 1 323 ? -7.902 29.609 21.875 1 98.25 323 ARG A C 1
ATOM 2480 O O . ARG A 1 323 ? -6.734 29.234 21.719 1 98.25 323 ARG A O 1
ATOM 2487 N N . ALA A 1 324 ? -8.344 30.344 22.875 1 97.81 324 ALA A N 1
ATOM 2488 C CA . ALA A 1 324 ? -7.418 30.797 23.922 1 97.81 324 ALA A CA 1
ATOM 2489 C C . ALA A 1 324 ? -6.758 29.609 24.609 1 97.81 324 ALA A C 1
ATOM 2491 O O . ALA A 1 324 ? -5.547 29.625 24.844 1 97.81 324 ALA A O 1
ATOM 2492 N N . TYR A 1 325 ? -7.516 28.625 24.906 1 98.38 325 TYR A N 1
ATOM 2493 C CA . TYR A 1 325 ? -6.949 27.469 25.578 1 98.38 325 TYR A CA 1
ATOM 2494 C C . TYR A 1 325 ? -6.016 26.703 24.656 1 98.38 325 TYR A C 1
ATOM 2496 O O . TYR A 1 325 ? -4.93 26.281 25.062 1 98.38 325 TYR A O 1
ATOM 2504 N N . ALA A 1 326 ? -6.473 26.5 23.406 1 98.5 326 ALA A N 1
ATOM 2505 C CA . ALA A 1 326 ? -5.656 25.766 22.438 1 98.5 326 ALA A CA 1
ATOM 2506 C C . ALA A 1 326 ? -4.273 26.391 22.297 1 98.5 326 ALA A C 1
ATOM 2508 O O . ALA A 1 326 ? -3.277 25.688 22.141 1 98.5 326 ALA A O 1
ATOM 2509 N N . LEU A 1 327 ? -4.23 27.688 22.391 1 98.06 327 LEU A N 1
ATOM 2510 C CA . LEU A 1 327 ? -2.98 28.391 22.156 1 98.06 327 LEU A CA 1
ATOM 2511 C C . LEU A 1 327 ? -2.205 28.578 23.469 1 98.06 327 LEU A C 1
ATOM 2513 O O . LEU A 1 327 ? -1.09 29.094 23.469 1 98.06 327 LEU A O 1
ATOM 2517 N N . SER A 1 328 ? -2.717 28.109 24.562 1 97.75 328 SER A N 1
ATOM 2518 C CA . SER A 1 328 ? -2.066 28.297 25.844 1 97.75 328 SER A CA 1
ATOM 2519 C C . SER A 1 328 ? -0.993 27.25 26.078 1 97.75 328 SER A C 1
ATOM 2521 O O . SER A 1 328 ? -0.94 26.234 25.375 1 97.75 328 SER A O 1
ATOM 2523 N N . LYS A 1 329 ? -0.161 27.375 27.109 1 96.44 329 LYS A N 1
ATOM 2524 C CA . LYS A 1 329 ? 0.91 26.453 27.469 1 96.44 329 LYS A CA 1
ATOM 2525 C C . LYS A 1 329 ? 0.349 25.172 28.094 1 96.44 329 LYS A C 1
ATOM 2527 O O . LYS A 1 329 ? 1.061 24.172 28.219 1 96.44 329 LYS A O 1
ATOM 2532 N N . ASP A 1 330 ? -0.913 25.266 28.453 1 97.44 330 ASP A N 1
ATOM 2533 C CA . ASP A 1 330 ? -1.515 24.125 29.156 1 97.44 330 ASP A CA 1
ATOM 2534 C C . ASP A 1 330 ? -2.094 23.125 28.172 1 97.44 330 ASP A C 1
ATOM 2536 O O . ASP A 1 330 ? -2.406 21.984 28.547 1 97.44 330 ASP A O 1
ATOM 2540 N N . PHE A 1 331 ? -2.178 23.547 26.969 1 98.06 331 PHE A N 1
ATOM 2541 C CA . PHE A 1 331 ? -2.766 22.656 25.984 1 98.06 331 PHE A CA 1
ATOM 2542 C C . PHE A 1 331 ? -1.764 21.578 25.562 1 98.06 331 PHE A C 1
ATOM 2544 O O . PHE A 1 331 ? -0.655 21.891 25.125 1 98.06 331 PHE A O 1
ATOM 2551 N N . GLU A 1 332 ? -2.127 20.312 25.641 1 97.12 332 GLU A N 1
ATOM 2552 C CA . GLU A 1 332 ? -1.421 19.156 25.094 1 97.12 332 GLU A CA 1
ATOM 2553 C C . GLU A 1 332 ? -2.395 18.062 24.703 1 97.12 332 GLU A C 1
ATOM 2555 O O . GLU A 1 332 ? -3.395 17.828 25.375 1 97.12 332 GLU A O 1
ATOM 2560 N N . LEU A 1 333 ? -2.109 17.453 23.625 1 97.56 333 LEU A N 1
ATOM 2561 C CA . LEU A 1 333 ? -2.998 16.406 23.125 1 97.56 333 LEU A CA 1
ATOM 2562 C C . LEU A 1 333 ? -2.201 15.18 22.672 1 97.56 333 LEU A C 1
ATOM 2564 O O . LEU A 1 333 ? -1.234 15.312 21.922 1 97.56 333 LEU A O 1
ATOM 2568 N N . ALA A 1 334 ? -2.551 14.016 23.203 1 96.06 334 ALA A N 1
ATOM 2569 C CA . ALA A 1 334 ? -2.002 12.758 22.688 1 96.06 334 ALA A CA 1
ATOM 2570 C C . ALA A 1 334 ? -2.674 12.352 21.391 1 96.06 334 ALA A C 1
ATOM 2572 O O . ALA A 1 334 ? -3.9 12.414 21.266 1 96.06 334 ALA A O 1
ATOM 2573 N N . ALA A 1 335 ? -1.85 12.039 20.422 1 97.25 335 ALA A N 1
ATOM 2574 C CA . ALA A 1 335 ? -2.445 11.789 19.109 1 97.25 335 ALA A CA 1
ATOM 2575 C C . ALA A 1 335 ? -1.723 10.656 18.391 1 97.25 335 ALA A C 1
ATOM 2577 O O . ALA A 1 335 ? -1.589 10.672 17.172 1 97.25 335 ALA A O 1
ATOM 2578 N N . PHE A 1 336 ? -1.13 9.742 19.094 1 97.62 336 PHE A N 1
ATOM 2579 C CA . PHE A 1 336 ? -0.639 8.453 18.625 1 97.62 336 PHE A CA 1
ATOM 2580 C C . PHE A 1 336 ? 0.54 8.633 17.672 1 97.62 336 PHE A C 1
ATOM 2582 O O . PHE A 1 336 ? 0.677 7.891 16.703 1 97.62 336 PHE A O 1
ATOM 2589 N N . LYS A 1 337 ? 1.353 9.625 17.891 1 96.5 337 LYS A N 1
ATOM 2590 C CA . LYS A 1 337 ? 2.541 9.844 17.062 1 96.5 337 LYS A CA 1
ATOM 2591 C C . LYS A 1 337 ? 3.791 9.969 17.922 1 96.5 337 LYS A C 1
ATOM 2593 O O . LYS A 1 337 ? 4.816 10.477 17.484 1 96.5 337 LYS A O 1
ATOM 2598 N N . GLY A 1 338 ? 3.703 9.641 19.172 1 93.88 338 GLY A N 1
ATOM 2599 C CA . GLY A 1 338 ? 4.863 9.469 20.031 1 93.88 338 GLY A CA 1
ATOM 2600 C C . GLY A 1 338 ? 5.211 10.711 20.828 1 93.88 338 GLY A C 1
ATOM 2601 O O . GLY A 1 338 ? 6.082 10.68 21.703 1 93.88 338 GLY A O 1
ATOM 2602 N N . GLN A 1 339 ? 4.547 11.82 20.516 1 94.62 339 GLN A N 1
ATOM 2603 C CA . GLN A 1 339 ? 4.734 13.086 21.219 1 94.62 339 GLN A CA 1
ATOM 2604 C C . GLN A 1 339 ? 3.404 13.805 21.422 1 94.62 339 GLN A C 1
ATOM 2606 O O . GLN A 1 339 ? 2.473 13.633 20.625 1 94.62 339 GLN A O 1
ATOM 2611 N N . LYS A 1 340 ? 3.408 14.609 22.484 1 96.31 340 LYS A N 1
ATOM 2612 C CA . LYS A 1 340 ? 2.244 15.461 22.688 1 96.31 340 LYS A CA 1
ATOM 2613 C C . LYS A 1 340 ? 2.184 16.562 21.641 1 96.31 340 LYS A C 1
ATOM 2615 O O . LYS A 1 340 ? 3.215 17.125 21.25 1 96.31 340 LYS A O 1
ATOM 2620 N N . LEU A 1 341 ? 1.008 16.828 21.203 1 98.25 341 LEU A N 1
ATOM 2621 C CA . LEU A 1 341 ? 0.799 17.875 20.219 1 98.25 341 LEU A CA 1
ATOM 2622 C C . LEU A 1 341 ? 0.424 19.188 20.906 1 98.25 341 LEU A C 1
ATOM 2624 O O . LEU A 1 341 ? -0.328 19.188 21.891 1 98.25 341 LEU A O 1
ATOM 2628 N N . THR A 1 342 ? 0.967 20.297 20.422 1 98.44 342 THR A N 1
ATOM 2629 C CA . THR A 1 342 ? 0.672 21.641 20.891 1 98.44 342 THR A CA 1
ATOM 2630 C C . THR A 1 342 ? 0.521 22.594 19.719 1 98.44 342 THR A C 1
ATOM 2632 O O . THR A 1 342 ? 0.835 22.25 18.578 1 98.44 342 THR A O 1
ATOM 2635 N N . PHE A 1 343 ? -0.033 23.766 19.984 1 98.5 343 PHE A N 1
ATOM 2636 C CA . PHE A 1 343 ? -0.165 24.75 18.922 1 98.5 343 PHE A CA 1
ATOM 2637 C C . PHE A 1 343 ? 0.93 25.812 19.016 1 98.5 343 PHE A C 1
ATOM 2639 O O . PHE A 1 343 ? 1.289 26.234 20.109 1 98.5 343 PHE A O 1
ATOM 2646 N N . ARG A 1 344 ? 1.417 26.125 17.875 1 98 344 ARG A N 1
ATOM 2647 C CA . ARG A 1 344 ? 2.287 27.297 17.797 1 98 344 ARG A CA 1
ATOM 2648 C C . ARG A 1 344 ? 1.509 28.578 18.047 1 98 344 ARG A C 1
ATOM 2650 O O . ARG A 1 344 ? 0.467 28.828 17.438 1 98 344 ARG A O 1
ATOM 2657 N N . THR A 1 345 ? 2.043 29.453 18.812 1 97 345 THR A N 1
ATOM 2658 C CA . THR A 1 345 ? 1.321 30.656 19.219 1 97 345 THR A CA 1
ATOM 2659 C C . THR A 1 345 ? 1.487 31.766 18.188 1 97 345 THR A C 1
ATOM 2661 O O . THR A 1 345 ? 0.795 32.781 18.25 1 97 345 THR A O 1
ATOM 2664 N N . TRP A 1 346 ? 2.41 31.609 17.266 1 97.19 346 TRP A N 1
ATOM 2665 C CA . TRP A 1 346 ? 2.725 32.688 16.344 1 97.19 346 TRP A CA 1
ATOM 2666 C C . TRP A 1 346 ? 1.965 32.531 15.023 1 97.19 346 TRP A C 1
ATOM 2668 O O . TRP A 1 346 ? 1.897 33.469 14.219 1 97.19 346 TRP A O 1
ATOM 2678 N N . ASN A 1 347 ? 1.38 31.328 14.75 1 97.75 347 ASN A N 1
ATOM 2679 C CA . ASN A 1 347 ? 0.669 31.219 13.484 1 97.75 347 ASN A CA 1
ATOM 2680 C C . ASN A 1 347 ? -0.449 30.188 13.555 1 97.75 347 ASN A C 1
ATOM 2682 O O . ASN A 1 347 ? -1.083 29.875 12.539 1 97.75 347 ASN A O 1
ATOM 2686 N N . GLY A 1 348 ? -0.683 29.531 14.68 1 98.31 348 GLY A N 1
ATOM 2687 C CA . GLY A 1 348 ? -1.819 28.656 14.891 1 98.31 348 GLY A CA 1
ATOM 2688 C C . GLY A 1 348 ? -1.618 27.266 14.312 1 98.31 348 GLY A C 1
ATOM 2689 O O . GLY A 1 348 ? -2.568 26.484 14.203 1 98.31 348 GLY A O 1
ATOM 2690 N N . GLN A 1 349 ? -0.36 26.906 13.883 1 98.75 349 GLN A N 1
ATOM 2691 C CA . GLN A 1 349 ? -0.043 25.594 13.344 1 98.75 349 GLN A CA 1
ATOM 2692 C C . GLN A 1 349 ? 0.176 24.578 14.461 1 98.75 349 GLN A C 1
ATOM 2694 O O . GLN A 1 349 ? 0.917 24.844 15.406 1 98.75 349 GLN A O 1
ATOM 2699 N N . LEU A 1 350 ? -0.5 23.484 14.359 1 98.81 350 LEU A N 1
ATOM 2700 C CA . LEU A 1 350 ? -0.287 22.375 15.297 1 98.81 350 LEU A CA 1
ATOM 2701 C C . LEU A 1 350 ? 1.112 21.797 15.133 1 98.81 350 LEU A C 1
ATOM 2703 O O . LEU A 1 350 ? 1.511 21.422 14.023 1 98.81 350 LEU A O 1
ATOM 2707 N N . ARG A 1 351 ? 1.879 21.797 16.266 1 98.44 351 ARG A N 1
ATOM 2708 C CA . ARG A 1 351 ? 3.119 21.031 16.312 1 98.44 351 ARG A CA 1
ATOM 2709 C C . ARG A 1 351 ? 2.834 19.531 16.328 1 98.44 351 ARG A C 1
ATOM 2711 O O . ARG A 1 351 ? 2.213 19.016 17.266 1 98.44 351 ARG A O 1
ATOM 2718 N N . GLN A 1 352 ? 3.334 18.844 15.281 1 98.5 352 GLN A N 1
ATOM 2719 C CA . GLN A 1 352 ? 3.094 17.406 15.227 1 98.5 352 GLN A CA 1
ATOM 2720 C C . GLN A 1 352 ? 4.191 16.703 14.445 1 98.5 352 GLN A C 1
ATOM 2722 O O . GLN A 1 352 ? 4.754 17.25 13.5 1 98.5 352 GLN A O 1
ATOM 2727 N N . PRO A 1 353 ? 4.477 15.414 14.812 1 98.5 353 PRO A N 1
ATOM 2728 C CA . PRO A 1 353 ? 5.367 14.609 13.977 1 98.5 353 PRO A CA 1
ATOM 2729 C C . PRO A 1 353 ? 4.773 14.305 12.602 1 98.5 353 PRO A C 1
ATOM 2731 O O . PRO A 1 353 ? 3.551 14.336 12.438 1 98.5 353 PRO A O 1
ATOM 2734 N N . VAL A 1 354 ? 5.613 14.156 11.656 1 98.81 354 VAL A N 1
ATOM 2735 C CA . VAL A 1 354 ? 5.227 13.742 10.312 1 98.81 354 VAL A CA 1
ATOM 2736 C C . VAL A 1 354 ? 5.703 12.312 10.055 1 98.81 354 VAL A C 1
ATOM 2738 O O . VAL A 1 354 ? 6.883 12 10.25 1 98.81 354 VAL A O 1
ATOM 2741 N N . LEU A 1 355 ? 4.777 11.43 9.664 1 98.69 355 LEU A N 1
ATOM 2742 C CA . LEU A 1 355 ? 5.133 10.062 9.312 1 98.69 355 LEU A CA 1
ATOM 2743 C C . LEU A 1 355 ? 5.738 9.992 7.918 1 98.69 355 LEU A C 1
ATOM 2745 O O . LEU A 1 355 ? 5.273 10.672 7 1 98.69 355 LEU A O 1
ATOM 2749 N N . LEU A 1 356 ? 6.789 9.234 7.773 1 98.56 356 LEU A N 1
ATOM 2750 C CA . LEU A 1 356 ? 7.34 8.875 6.469 1 98.56 356 LEU A CA 1
ATOM 2751 C C . LEU A 1 356 ? 7.047 7.418 6.133 1 98.56 356 LEU A C 1
ATOM 2753 O O . LEU A 1 356 ? 7.398 6.52 6.898 1 98.56 356 LEU A O 1
ATOM 2757 N N . THR A 1 357 ? 6.395 7.234 4.969 1 98.06 357 THR A N 1
ATOM 2758 C CA . THR A 1 357 ? 5.98 5.875 4.637 1 98.06 357 THR A CA 1
ATOM 2759 C C . THR A 1 357 ? 6.215 5.582 3.158 1 98.06 357 THR A C 1
ATOM 2761 O O . THR A 1 357 ? 6.172 6.488 2.326 1 98.06 357 THR A O 1
ATOM 2764 N N . GLU A 1 358 ? 6.492 4.379 2.865 1 96.19 358 GLU A N 1
ATOM 2765 C CA . GLU A 1 358 ? 6.496 3.922 1.479 1 96.19 358 GLU A CA 1
ATOM 2766 C C . GLU A 1 358 ? 5.289 3.033 1.188 1 96.19 358 GLU A C 1
ATOM 2768 O O . GLU A 1 358 ? 5.211 2.412 0.126 1 96.19 358 GLU A O 1
ATOM 2773 N N . GLY A 1 359 ? 4.406 2.951 2.127 1 94.81 359 GLY A N 1
ATOM 2774 C CA . GLY A 1 359 ? 3.15 2.268 1.867 1 94.81 359 GLY A CA 1
ATOM 2775 C C . GLY A 1 359 ? 2.926 1.068 2.768 1 94.81 359 GLY A C 1
ATOM 2776 O O . GLY A 1 359 ? 1.82 0.861 3.271 1 94.81 359 GLY A O 1
ATOM 2777 N N . ARG A 1 360 ? 3.938 0.305 3.145 1 94.62 360 ARG A N 1
ATOM 2778 C CA . ARG A 1 360 ? 3.746 -0.951 3.863 1 94.62 360 ARG A CA 1
ATOM 2779 C C . ARG A 1 360 ? 4.117 -0.802 5.336 1 94.62 360 ARG A C 1
ATOM 2781 O O . ARG A 1 360 ? 3.557 -1.486 6.195 1 94.62 360 ARG A O 1
ATOM 2788 N N . VAL A 1 361 ? 5.059 0.021 5.641 1 94.69 361 VAL A N 1
ATOM 2789 C CA . VAL A 1 361 ? 5.473 0.285 7.012 1 94.69 361 VAL A CA 1
ATOM 2790 C C . VAL A 1 361 ? 5.734 1.778 7.195 1 94.69 361 VAL A C 1
ATOM 2792 O O . VAL A 1 361 ? 5.852 2.52 6.215 1 94.69 361 VAL A O 1
ATOM 2795 N N . THR A 1 362 ? 5.734 2.205 8.422 1 96.44 362 THR A N 1
ATOM 2796 C CA . THR A 1 362 ? 6.312 3.504 8.742 1 96.44 362 THR A CA 1
ATOM 2797 C C . THR A 1 362 ? 7.836 3.441 8.719 1 96.44 362 THR A C 1
ATOM 2799 O O . THR A 1 362 ? 8.453 2.752 9.539 1 96.44 362 THR A O 1
ATOM 2802 N N . VAL A 1 363 ? 8.406 4.141 7.793 1 96.75 363 VAL A N 1
ATOM 2803 C CA . VAL A 1 363 ? 9.852 4.105 7.586 1 96.75 363 VAL A CA 1
ATOM 2804 C C . VAL A 1 363 ? 10.555 4.902 8.688 1 96.75 363 VAL A C 1
ATOM 2806 O O . VAL A 1 363 ? 11.586 4.48 9.203 1 96.75 363 VAL A O 1
ATOM 2809 N N . SER A 1 364 ? 9.992 6.004 8.984 1 96.25 364 SER A N 1
ATOM 2810 C CA . SER A 1 364 ? 10.516 6.898 10.008 1 96.25 364 SER A CA 1
ATOM 2811 C C . SER A 1 364 ? 9.477 7.938 10.422 1 96.25 364 SER A C 1
ATOM 2813 O O . SER A 1 364 ? 8.406 8.016 9.828 1 96.25 364 SER A O 1
ATOM 2815 N N . VAL A 1 365 ? 9.758 8.562 11.477 1 97.06 365 VAL A N 1
ATOM 2816 C CA . VAL A 1 365 ? 8.93 9.664 11.961 1 97.06 365 VAL A CA 1
ATOM 2817 C C . VAL A 1 365 ? 9.797 10.906 12.164 1 97.06 365 VAL A C 1
ATOM 2819 O O . VAL A 1 365 ? 10.797 10.867 12.875 1 97.06 365 VAL A O 1
ATOM 2822 N N . SER A 1 366 ? 9.445 11.969 11.477 1 97.94 366 SER A N 1
ATOM 2823 C CA . SER A 1 366 ? 10.18 13.219 11.641 1 97.94 366 SER A CA 1
ATOM 2824 C C . SER A 1 366 ? 9.562 14.078 12.742 1 97.94 366 SER A C 1
ATOM 2826 O O . SER A 1 366 ? 8.344 14.086 12.922 1 97.94 366 SER A O 1
ATOM 2828 N N . PRO A 1 367 ? 10.383 14.93 13.43 1 98 367 PRO A N 1
ATOM 2829 C CA . PRO A 1 367 ? 11.781 15.242 13.117 1 98 367 PRO A CA 1
ATOM 2830 C C . PRO A 1 367 ? 12.734 14.094 13.422 1 98 367 PRO A C 1
ATOM 2832 O O . PRO A 1 367 ? 12.461 13.289 14.32 1 98 367 PRO A O 1
ATOM 2835 N N . GLN A 1 368 ? 13.812 14.031 12.602 1 96.75 368 GLN A N 1
ATOM 2836 C CA . GLN A 1 368 ? 14.812 12.992 12.805 1 96.75 368 GLN A CA 1
ATOM 2837 C C . GLN A 1 368 ? 15.68 13.289 14.023 1 96.75 368 GLN A C 1
ATOM 2839 O O . GLN A 1 368 ? 15.797 14.438 14.445 1 96.75 368 GLN A O 1
ATOM 2844 N N . ASP A 1 369 ? 16.281 12.234 14.531 1 90.94 369 ASP A N 1
ATOM 2845 C CA . ASP A 1 369 ? 17.188 12.398 15.664 1 90.94 369 ASP A CA 1
ATOM 2846 C C . ASP A 1 369 ? 18.328 13.344 15.32 1 90.94 369 ASP A C 1
ATOM 2848 O O . ASP A 1 369 ? 18.859 13.305 14.203 1 90.94 369 ASP A O 1
ATOM 2852 N N . GLY A 1 370 ? 18.656 14.227 16.234 1 91.75 370 GLY A N 1
ATOM 2853 C CA . GLY A 1 370 ? 19.781 15.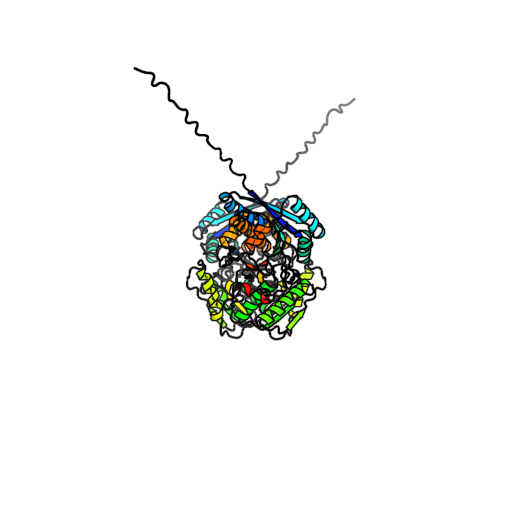133 16.031 1 91.75 370 GLY A CA 1
ATOM 2854 C C . GLY A 1 370 ? 19.344 16.531 15.641 1 91.75 370 GLY A C 1
ATOM 2855 O O . GLY A 1 370 ? 20.141 17.484 15.727 1 91.75 370 GLY A O 1
ATOM 2856 N N . TYR A 1 371 ? 18.203 16.625 15.148 1 94 371 TYR A N 1
ATOM 2857 C CA . TYR A 1 371 ? 17.672 17.953 14.852 1 94 371 TYR A CA 1
ATOM 2858 C C . TYR A 1 371 ? 17.047 18.578 16.094 1 94 371 TYR A C 1
ATOM 2860 O O . TYR A 1 371 ? 15.945 18.188 16.484 1 94 371 TYR A O 1
ATOM 2868 N N . LEU A 1 372 ? 17.719 19.578 16.609 1 90.75 372 LEU A N 1
ATOM 2869 C CA . LEU A 1 372 ? 17.312 20.172 17.875 1 90.75 372 LEU A CA 1
ATOM 2870 C C . LEU A 1 372 ? 16.75 21.562 17.672 1 90.75 372 LEU A C 1
ATOM 2872 O O . LEU A 1 372 ? 16.984 22.188 16.625 1 90.75 372 LEU A O 1
ATOM 2876 N N . HIS A 1 373 ? 16 21.984 18.562 1 92.69 373 HIS A N 1
ATOM 2877 C CA . HIS A 1 373 ? 15.398 23.312 18.625 1 92.69 373 HIS A CA 1
ATOM 2878 C C . HIS A 1 373 ? 15.359 23.828 20.062 1 92.69 373 HIS A C 1
ATOM 2880 O O . HIS A 1 373 ? 15.297 23.047 21 1 92.69 373 HIS A O 1
ATOM 2886 N N . GLN A 1 374 ? 15.344 25.125 20.266 1 91.75 374 GLN A N 1
ATOM 2887 C CA . GLN A 1 374 ? 15.391 25.766 21.578 1 91.75 374 GLN A CA 1
ATOM 2888 C C . GLN A 1 374 ? 14.148 25.422 22.406 1 91.75 374 GLN A C 1
ATOM 2890 O O . GLN A 1 374 ? 14.227 25.281 23.625 1 91.75 374 GLN A O 1
ATOM 2895 N N . HIS A 1 375 ? 13.055 25.297 21.797 1 92.5 375 HIS A N 1
ATOM 2896 C CA . HIS A 1 375 ? 11.805 25.109 22.531 1 92.5 375 HIS A CA 1
ATOM 2897 C C . HIS A 1 375 ? 11.242 23.703 22.312 1 92.5 375 HIS A C 1
ATOM 2899 O O . HIS A 1 375 ? 10.914 23 23.266 1 92.5 375 HIS A O 1
ATOM 2905 N N . SER A 1 376 ? 11.125 23.297 21.047 1 95 376 SER A N 1
ATOM 2906 C CA . SER A 1 376 ? 10.562 22 20.703 1 95 376 SER A CA 1
ATOM 2907 C C . SER A 1 376 ? 11.211 21.453 19.422 1 95 376 SER A C 1
ATOM 2909 O O . SER A 1 376 ? 11.266 22.141 18.406 1 95 376 SER A O 1
ATOM 2911 N N . PRO A 1 377 ? 11.672 20.203 19.453 1 96 377 PRO A N 1
ATOM 2912 C CA . PRO A 1 377 ? 12.18 19.625 18.203 1 96 377 PRO A CA 1
ATOM 2913 C C . PRO A 1 377 ? 11.164 19.672 17.062 1 96 377 PRO A C 1
ATOM 2915 O O . PRO A 1 377 ? 11.547 19.719 15.891 1 96 377 PRO A O 1
ATOM 2918 N N . LEU A 1 378 ? 9.859 19.766 17.406 1 97.94 378 LEU A N 1
ATOM 2919 C CA . LEU A 1 378 ? 8.812 19.797 16.391 1 97.94 378 LEU A CA 1
ATOM 2920 C C . LEU A 1 378 ? 8.852 21.125 15.625 1 97.94 378 LEU A C 1
ATOM 2922 O O . LEU A 1 378 ? 8.305 21.219 14.523 1 97.94 378 LEU A O 1
ATOM 2926 N N . ASP A 1 379 ? 9.484 22.125 16.141 1 97.94 379 ASP A N 1
ATOM 2927 C CA . ASP A 1 379 ? 9.562 23.422 15.484 1 97.94 379 ASP A CA 1
ATOM 2928 C C . ASP A 1 379 ? 10.68 23.453 14.438 1 97.94 379 ASP A C 1
ATOM 2930 O O . ASP A 1 379 ? 10.836 24.438 13.727 1 97.94 379 ASP A O 1
ATOM 2934 N N . THR A 1 380 ? 11.445 22.312 14.305 1 98.06 380 THR A N 1
ATOM 2935 C CA . THR A 1 380 ? 12.391 22.203 13.195 1 98.06 380 THR A CA 1
ATOM 2936 C C . THR A 1 380 ? 11.648 21.984 11.883 1 98.06 380 THR A C 1
ATOM 2938 O O . THR A 1 380 ? 12.227 22.141 10.805 1 98.06 380 THR A O 1
ATOM 2941 N N . LEU A 1 381 ? 10.391 21.594 11.992 1 98.62 381 LEU A N 1
ATOM 2942 C CA . LEU A 1 381 ? 9.555 21.391 10.82 1 98.62 381 LEU A CA 1
ATOM 2943 C C . LEU A 1 381 ? 8.672 22.594 10.555 1 98.62 381 LEU A C 1
ATOM 2945 O O . LEU A 1 381 ? 7.941 23.047 11.438 1 98.62 381 LEU A O 1
ATOM 2949 N N . GLY A 1 382 ? 8.68 23.094 9.32 1 98.19 382 GLY A N 1
ATOM 2950 C CA . GLY A 1 382 ? 7.824 24.203 8.945 1 98.19 382 GLY A CA 1
ATOM 2951 C C . GLY A 1 382 ? 8.391 25.562 9.328 1 98.19 382 GLY A C 1
ATOM 2952 O O . GLY A 1 382 ? 9.609 25.703 9.469 1 98.19 382 GLY A O 1
ATOM 2953 N N . ILE A 1 383 ? 7.512 26.562 9.43 1 97.19 383 ILE A N 1
ATOM 2954 C CA . ILE A 1 383 ? 7.898 27.938 9.656 1 97.19 383 ILE A CA 1
ATOM 2955 C C . ILE A 1 383 ? 8.008 28.203 11.156 1 97.19 383 ILE A C 1
ATOM 2957 O O . ILE A 1 383 ? 7.012 28.125 11.883 1 97.19 383 ILE A O 1
ATOM 2961 N N . ASP A 1 384 ? 9.188 28.594 11.57 1 96.06 384 ASP A N 1
ATOM 2962 C CA . ASP A 1 384 ? 9.453 28.875 12.977 1 96.06 384 ASP A CA 1
ATOM 2963 C C . ASP A 1 384 ? 9.102 30.328 13.328 1 96.06 384 ASP A C 1
ATOM 2965 O O . ASP A 1 384 ? 8.852 31.141 12.438 1 96.06 384 ASP A O 1
ATOM 2969 N N . ALA A 1 385 ? 9.086 30.609 14.586 1 95.5 385 ALA A N 1
ATOM 2970 C CA . ALA A 1 385 ? 8.641 31.891 15.133 1 95.5 385 ALA A CA 1
ATOM 2971 C C . ALA A 1 385 ? 9.453 33.062 14.562 1 95.5 385 ALA A C 1
ATOM 2973 O O . ALA A 1 385 ? 8.883 34.062 14.125 1 95.5 385 ALA A O 1
ATOM 2974 N N . PRO A 1 386 ? 10.781 32.906 14.438 1 94.5 386 PRO A N 1
ATOM 2975 C CA . PRO A 1 386 ? 11.539 34.062 13.945 1 94.5 386 PRO A CA 1
ATOM 2976 C C . PRO A 1 386 ? 11.352 34.312 12.445 1 94.5 386 PRO A C 1
ATOM 2978 O O . PRO A 1 386 ? 11.688 35.375 11.938 1 94.5 386 PRO A O 1
ATOM 2981 N N . GLU A 1 387 ? 10.844 33.312 11.758 1 93.25 387 GLU A N 1
ATOM 2982 C CA . GLU A 1 387 ? 10.766 33.344 10.297 1 93.25 387 GLU A CA 1
ATOM 2983 C C . GLU A 1 387 ? 9.375 33.781 9.836 1 93.25 387 GLU A C 1
ATOM 2985 O O . GLU A 1 387 ? 9.188 34.125 8.672 1 93.25 387 GLU A O 1
ATOM 2990 N N . THR A 1 388 ? 8.398 33.812 10.727 1 94.62 388 THR A N 1
ATOM 2991 C CA . THR A 1 388 ? 7.004 33.906 10.328 1 94.62 388 THR A CA 1
ATOM 2992 C C . THR A 1 388 ? 6.664 35.375 9.961 1 94.62 388 THR A C 1
ATOM 2994 O O . THR A 1 388 ? 7.172 36.281 10.586 1 94.62 388 THR A O 1
ATOM 2997 N N . ALA A 1 389 ? 5.863 35.531 8.977 1 95.81 389 ALA A N 1
ATOM 2998 C CA . ALA A 1 389 ? 5.309 36.812 8.586 1 95.81 389 ALA A CA 1
ATOM 2999 C C . ALA A 1 389 ? 3.883 37 9.102 1 95.81 389 ALA A C 1
ATOM 3001 O O . ALA A 1 389 ? 3.186 37.938 8.727 1 95.81 389 ALA A O 1
ATOM 3002 N N . CYS A 1 390 ? 3.436 36.031 9.906 1 96.5 390 CYS A N 1
ATOM 3003 C CA . CYS A 1 390 ? 2.08 36.094 10.445 1 96.5 390 CYS A CA 1
ATOM 3004 C C . CYS A 1 390 ? 1.968 37.125 11.555 1 96.5 390 CYS A C 1
ATOM 3006 O O . CYS A 1 390 ? 2.727 37.094 12.523 1 96.5 390 CYS A O 1
ATOM 3008 N N . HIS A 1 391 ? 0.897 38 11.516 1 94.44 391 HIS A N 1
ATOM 3009 C CA . HIS A 1 391 ? 0.688 39.031 12.531 1 94.44 391 HIS A CA 1
ATOM 3010 C C . HIS A 1 391 ? -0.672 38.875 13.195 1 94.44 391 HIS A C 1
ATOM 3012 O O . HIS A 1 391 ? -1.025 39.656 14.086 1 94.44 391 HIS A O 1
ATOM 3018 N N . ALA A 1 392 ? -1.35 37.875 12.828 1 94.12 392 ALA A N 1
ATOM 3019 C CA . ALA A 1 392 ? -2.715 37.719 13.328 1 94.12 392 ALA A CA 1
ATOM 3020 C C . ALA A 1 392 ? -2.719 37.125 14.727 1 94.12 392 ALA A C 1
ATOM 3022 O O . ALA A 1 392 ? -3.75 37.125 15.406 1 94.12 392 ALA A O 1
ATOM 3023 N N . PHE A 1 393 ? -1.553 36.719 15.211 1 94.06 393 PHE A N 1
ATOM 3024 C CA . PHE A 1 393 ? -1.471 36.031 16.5 1 94.06 393 PHE A CA 1
ATOM 3025 C C . PHE A 1 393 ? -0.614 36.844 17.469 1 94.06 393 PHE A C 1
ATOM 3027 O O . PHE A 1 393 ? -0.166 36.312 18.5 1 94.06 393 PHE A O 1
ATOM 3034 N N . GLY A 1 394 ? -0.464 38 17.422 1 80.5 394 GLY A N 1
ATOM 3035 C CA . GLY A 1 394 ? 0.215 38.906 18.328 1 80.5 394 GLY A CA 1
ATOM 3036 C C . GLY A 1 394 ? 1.662 39.156 17.953 1 80.5 394 GLY A C 1
ATOM 3037 O O . GLY A 1 394 ? 2.457 39.625 18.781 1 80.5 394 GLY A O 1
ATOM 3038 N N . GLY A 1 395 ? 2.111 38.781 16.812 1 58.94 395 GLY A N 1
ATOM 3039 C CA . GLY A 1 395 ? 3.451 39.188 16.406 1 58.94 395 GLY A CA 1
ATOM 3040 C C . GLY A 1 395 ? 3.479 40.469 15.594 1 58.94 395 GLY A C 1
ATOM 3041 O O . GLY A 1 395 ? 2.441 40.906 15.109 1 58.94 395 GLY A O 1
ATOM 3042 N N . MET B 1 1 ? -81.375 -36.5 -44.125 1 31.7 1 MET B N 1
ATOM 3043 C CA . MET B 1 1 ? -80.312 -35.531 -43.906 1 31.7 1 MET B CA 1
ATOM 3044 C C . MET B 1 1 ? -79.375 -36 -42.844 1 31.7 1 MET B C 1
ATOM 3046 O O . MET B 1 1 ? -79.75 -36.312 -41.719 1 31.7 1 MET B O 1
ATOM 3050 N N . PRO B 1 2 ? -78.188 -36.688 -43.344 1 33.78 2 PRO B N 1
ATOM 3051 C CA . PRO B 1 2 ? -77.125 -37.5 -42.688 1 33.78 2 PRO B CA 1
ATOM 3052 C C . PRO B 1 2 ? -76.5 -36.75 -41.5 1 33.78 2 PRO B C 1
ATOM 3054 O O . PRO B 1 2 ? -76.562 -35.531 -41.406 1 33.78 2 PRO B O 1
ATOM 3057 N N . ASN B 1 3 ? -76 -37.562 -40.562 1 33.38 3 ASN B N 1
ATOM 3058 C CA . ASN B 1 3 ? -75.312 -37.688 -39.25 1 33.38 3 ASN B CA 1
ATOM 3059 C C . ASN B 1 3 ? -74 -37 -39.219 1 33.38 3 ASN B C 1
ATOM 3061 O O . ASN B 1 3 ? -73 -37.594 -39.656 1 33.38 3 ASN B O 1
ATOM 3065 N N . LEU B 1 4 ? -73.875 -35.688 -39.625 1 34.5 4 LEU B N 1
ATOM 3066 C CA . LEU B 1 4 ? -72.688 -34.875 -39.406 1 34.5 4 LEU B CA 1
ATOM 3067 C C . LEU B 1 4 ? -72.125 -35.031 -38 1 34.5 4 LEU B C 1
ATOM 3069 O O . LEU B 1 4 ? -71.438 -34.156 -37.5 1 34.5 4 LEU B O 1
ATOM 3073 N N . LYS B 1 5 ? -72.875 -35.938 -37.219 1 32.28 5 LYS B N 1
ATOM 3074 C CA . LYS B 1 5 ? -72.562 -36.094 -35.812 1 32.28 5 LYS B CA 1
ATOM 3075 C C . LYS B 1 5 ? -71.062 -36.469 -35.625 1 32.28 5 LYS B C 1
ATOM 3077 O O . LYS B 1 5 ? -70.5 -36.188 -34.562 1 32.28 5 LYS B O 1
ATOM 3082 N N . LEU B 1 6 ? -70.5 -37.375 -36.312 1 29.02 6 LEU B N 1
ATOM 3083 C CA . LEU B 1 6 ? -69.625 -38.25 -35.531 1 29.02 6 LEU B CA 1
ATOM 3084 C C . LEU B 1 6 ? -68.25 -37.594 -35.312 1 29.02 6 LEU B C 1
ATOM 3086 O O . LEU B 1 6 ? -67.688 -37.719 -34.25 1 29.02 6 LEU B O 1
ATOM 3090 N N . LEU B 1 7 ? -67.375 -37.25 -36.375 1 33.06 7 LEU B N 1
ATOM 3091 C CA . LEU B 1 7 ? -66 -37.625 -36.219 1 33.06 7 LEU B CA 1
ATOM 3092 C C . LEU B 1 7 ? -65.25 -36.562 -35.375 1 33.06 7 LEU B C 1
ATOM 3094 O O . LEU B 1 7 ? -64.875 -35.5 -35.875 1 33.06 7 LEU B O 1
ATOM 3098 N N . LEU B 1 8 ? -65.688 -36.156 -34.188 1 39.72 8 LEU B N 1
ATOM 3099 C CA . LEU B 1 8 ? -64.812 -35.312 -33.375 1 39.72 8 LEU B CA 1
ATOM 3100 C C . LEU B 1 8 ? -63.531 -36.062 -33.031 1 39.72 8 LEU B C 1
ATOM 3102 O O . LEU B 1 8 ? -63.562 -37 -32.219 1 39.72 8 LEU B O 1
ATOM 3106 N N . ALA B 1 9 ? -62.688 -36.469 -33.969 1 38.78 9 ALA B N 1
ATOM 3107 C CA . ALA B 1 9 ? -61.375 -37 -33.625 1 38.78 9 ALA B CA 1
ATOM 3108 C C . ALA B 1 9 ? -60.656 -36.062 -32.625 1 38.78 9 ALA B C 1
ATOM 3110 O O . ALA B 1 9 ? -60.469 -34.875 -32.906 1 38.78 9 ALA B O 1
ATOM 3111 N N . VAL B 1 10 ? -60.688 -36.406 -31.344 1 42.06 10 VAL B N 1
ATOM 3112 C CA . VAL B 1 10 ? -59.969 -35.875 -30.188 1 42.06 10 VAL B CA 1
ATOM 3113 C C . VAL B 1 10 ? -58.469 -35.875 -30.484 1 42.06 10 VAL B C 1
ATOM 3115 O O . VAL B 1 10 ? -57.844 -36.938 -30.703 1 42.06 10 VAL B O 1
ATOM 3118 N N . PHE B 1 11 ? -57.875 -34.938 -31.188 1 45.28 11 PHE B N 1
ATOM 3119 C CA . PHE B 1 11 ? -56.438 -34.688 -31.219 1 45.28 11 PHE B CA 1
ATOM 3120 C C . PHE B 1 11 ? -55.875 -34.594 -29.812 1 45.28 11 PHE B C 1
ATOM 3122 O O . PHE B 1 11 ? -56.125 -33.594 -29.125 1 45.28 11 PHE B O 1
ATOM 3129 N N . TRP B 1 12 ? -55.781 -35.719 -29.031 1 43.97 12 TRP B N 1
ATOM 3130 C CA . TRP B 1 12 ? -54.969 -35.688 -27.812 1 43.97 12 TRP B CA 1
ATOM 3131 C C . TRP B 1 12 ? -53.531 -35.344 -28.125 1 43.97 12 TRP B C 1
ATOM 3133 O O . TRP B 1 12 ? -52.781 -36.156 -28.672 1 43.97 12 TRP B O 1
ATOM 3143 N N . ALA B 1 13 ? -53.125 -34.156 -28.375 1 45.84 13 ALA B N 1
ATOM 3144 C CA . ALA B 1 13 ? -51.719 -33.719 -28.344 1 45.84 13 ALA B CA 1
ATOM 3145 C C . ALA B 1 13 ? -51.031 -34.219 -27.062 1 45.84 13 ALA B C 1
ATOM 3147 O O . ALA B 1 13 ? -51.406 -33.812 -25.969 1 45.84 13 ALA B O 1
ATOM 3148 N N . THR B 1 14 ? -50.469 -35.375 -27.078 1 46.69 14 THR B N 1
ATOM 3149 C CA . THR B 1 14 ? -49.5 -35.75 -26.031 1 46.69 14 THR B CA 1
ATOM 3150 C C . THR B 1 14 ? -48.5 -34.656 -25.781 1 46.69 14 THR B C 1
ATOM 3152 O O . THR B 1 14 ? -47.688 -34.312 -26.656 1 46.69 14 THR B O 1
ATOM 3155 N N . VAL B 1 15 ? -48.75 -33.688 -24.969 1 50.47 15 VAL B N 1
ATOM 3156 C CA . VAL B 1 15 ? -47.75 -32.812 -24.406 1 50.47 15 VAL B CA 1
ATOM 3157 C C . VAL B 1 15 ? -46.625 -33.656 -23.781 1 50.47 15 VAL B C 1
ATOM 3159 O O . VAL B 1 15 ? -46.844 -34.312 -22.781 1 50.47 15 VAL B O 1
ATOM 3162 N N . LEU B 1 16 ? -45.75 -34.25 -24.594 1 46.25 16 LEU B N 1
ATOM 3163 C CA . LEU B 1 16 ? -44.5 -34.719 -24.016 1 46.25 16 LEU B CA 1
ATOM 3164 C C . LEU B 1 16 ? -43.969 -33.688 -23.016 1 46.25 16 LEU B C 1
ATOM 3166 O O . LEU B 1 16 ? -43.562 -32.594 -23.391 1 46.25 16 LEU B O 1
ATOM 3170 N N . LEU B 1 17 ? -44.438 -33.688 -21.812 1 46.41 17 LEU B N 1
ATOM 3171 C CA . LEU B 1 17 ? -43.719 -33.062 -20.719 1 46.41 17 LEU B CA 1
ATOM 3172 C C . LEU B 1 17 ? -42.219 -33.406 -20.766 1 46.41 17 LEU B C 1
ATOM 3174 O O . LEU B 1 17 ? -41.844 -34.531 -20.438 1 46.41 17 LEU B O 1
ATOM 3178 N N . THR B 1 18 ? -41.438 -32.938 -21.672 1 47.22 18 THR B N 1
ATOM 3179 C CA . THR B 1 18 ? -40 -32.969 -21.469 1 47.22 18 THR B CA 1
ATOM 3180 C C . THR B 1 18 ? -39.656 -32.594 -20.031 1 47.22 18 THR B C 1
ATOM 3182 O O . THR B 1 18 ? -39.906 -31.484 -19.594 1 47.22 18 THR B O 1
ATOM 3185 N N . SER B 1 19 ? -39.656 -33.469 -19.062 1 48.5 19 SER B N 1
ATOM 3186 C CA . SER B 1 19 ? -39.062 -33.188 -17.75 1 48.5 19 SER B CA 1
ATOM 3187 C C . SER B 1 19 ? -37.719 -32.469 -17.891 1 48.5 19 SER B C 1
ATOM 3189 O O . SER B 1 19 ? -36.875 -32.906 -18.688 1 48.5 19 SER B O 1
ATOM 3191 N N . PRO B 1 20 ? -37.656 -31.25 -17.547 1 52.62 20 PRO B N 1
ATOM 3192 C CA . PRO B 1 20 ? -36.312 -30.641 -17.609 1 52.62 20 PRO B CA 1
ATOM 3193 C C . PRO B 1 20 ? -35.219 -31.578 -17.094 1 52.62 20 PRO B C 1
ATOM 3195 O O . PRO B 1 20 ? -35.438 -32.312 -16.141 1 52.62 20 PRO B O 1
ATOM 3198 N N . LEU B 1 21 ? -34.5 -32.219 -17.828 1 51.78 21 LEU B N 1
ATOM 3199 C CA . LEU B 1 21 ? -33.312 -32.938 -17.391 1 51.78 21 LEU B CA 1
ATOM 3200 C C . LEU B 1 21 ? -32.656 -32.25 -16.188 1 51.78 21 LEU B C 1
ATOM 3202 O O . LEU B 1 21 ? -32.5 -31.031 -16.172 1 51.78 21 LEU B O 1
ATOM 3206 N N . PRO B 1 22 ? -32.688 -32.875 -14.938 1 56.72 22 PRO B N 1
ATOM 3207 C CA . PRO B 1 22 ? -32.094 -32.25 -13.758 1 56.72 22 PRO B CA 1
ATOM 3208 C C . PRO B 1 22 ? -30.703 -31.656 -14.039 1 56.72 22 PRO B C 1
ATOM 3210 O O . PRO B 1 22 ? -29.922 -32.219 -14.812 1 56.72 22 PRO B O 1
ATOM 3213 N N . ALA B 1 23 ? -30.5 -30.391 -13.828 1 65.81 23 ALA B N 1
ATOM 3214 C CA . ALA B 1 23 ? -29.219 -29.734 -13.969 1 65.81 23 ALA B CA 1
ATOM 3215 C C . ALA B 1 23 ? -28.094 -30.578 -13.367 1 65.81 23 ALA B C 1
ATOM 3217 O O . ALA B 1 23 ? -28.234 -31.125 -12.266 1 65.81 23 ALA B O 1
ATOM 3218 N N . ALA B 1 24 ? -27.062 -30.969 -14.109 1 84.12 24 ALA B N 1
ATOM 3219 C CA . ALA B 1 24 ? -25.891 -31.672 -13.578 1 84.12 24 ALA B CA 1
ATOM 3220 C C . ALA B 1 24 ? -25.156 -30.828 -12.547 1 84.12 24 ALA B C 1
ATOM 3222 O O . ALA B 1 24 ? -24.906 -29.641 -12.773 1 84.12 24 ALA B O 1
ATOM 3223 N N . GLU B 1 25 ? -25.016 -31.328 -11.367 1 91.94 25 GLU B N 1
ATOM 3224 C CA . GLU B 1 25 ? -24.422 -30.609 -10.242 1 91.94 25 GLU B CA 1
ATOM 3225 C C . GLU B 1 25 ? -22.891 -30.688 -10.289 1 91.94 25 GLU B C 1
ATOM 3227 O O . GLU B 1 25 ? -22.328 -31.75 -10.484 1 91.94 25 GLU B O 1
ATOM 3232 N N . VAL B 1 26 ? -22.25 -29.578 -10.328 1 97.06 26 VAL B N 1
ATOM 3233 C CA . VAL B 1 26 ? -20.797 -29.469 -10.219 1 97.06 26 VAL B CA 1
ATOM 3234 C C . VAL B 1 26 ? -20.422 -29.047 -8.805 1 97.06 26 VAL B C 1
ATOM 3236 O O . VAL B 1 26 ? -20.5 -27.859 -8.461 1 97.06 26 VAL B O 1
ATOM 3239 N N . LYS B 1 27 ? -19.953 -30 -8 1 97.81 27 LYS B N 1
ATOM 3240 C CA . LYS B 1 27 ? -19.547 -29.719 -6.629 1 97.81 27 LYS B CA 1
ATOM 3241 C C . LYS B 1 27 ? -18.047 -29.438 -6.543 1 97.81 27 LYS B C 1
ATOM 3243 O O . LYS B 1 27 ? -17.234 -30.219 -7.035 1 97.81 27 LYS B O 1
ATOM 3248 N N . THR B 1 28 ? -17.719 -28.328 -5.973 1 98.75 28 THR B N 1
ATOM 3249 C CA . THR B 1 28 ? -16.312 -27.938 -5.793 1 98.75 28 THR B CA 1
ATOM 3250 C C . THR B 1 28 ? -16.047 -27.547 -4.344 1 98.75 28 THR B C 1
ATOM 3252 O O . THR B 1 28 ? -16.969 -27.438 -3.543 1 98.75 28 THR B O 1
ATOM 3255 N N . ALA B 1 29 ? -14.766 -27.438 -3.986 1 98.94 29 ALA B N 1
ATOM 3256 C CA . ALA B 1 29 ? -14.398 -27 -2.639 1 98.94 29 ALA B CA 1
ATOM 3257 C C . ALA B 1 29 ? -13.109 -26.188 -2.648 1 98.94 29 ALA B C 1
ATOM 3259 O O . ALA B 1 29 ? -12.32 -26.281 -3.596 1 98.94 29 ALA B O 1
ATOM 3260 N N . VAL B 1 30 ? -12.969 -25.344 -1.681 1 98.94 30 VAL B N 1
ATOM 3261 C CA . VAL B 1 30 ? -11.695 -24.734 -1.313 1 98.94 30 VAL B CA 1
ATOM 3262 C C . VAL B 1 30 ? -11.258 -25.234 0.059 1 98.94 30 VAL B C 1
ATOM 3264 O O . VAL B 1 30 ? -11.984 -25.094 1.044 1 98.94 30 VAL B O 1
ATOM 3267 N N . LEU B 1 31 ? -10.148 -25.875 0.056 1 98.94 31 LEU B N 1
ATOM 3268 C CA . LEU B 1 31 ? -9.531 -26.328 1.295 1 98.94 31 LEU B CA 1
ATOM 3269 C C . LEU B 1 31 ? -8.312 -25.484 1.643 1 98.94 31 LEU B C 1
ATOM 3271 O O . LEU B 1 31 ? -7.324 -25.484 0.912 1 98.94 31 LEU B O 1
ATOM 3275 N N . ARG B 1 32 ? -8.398 -24.734 2.693 1 98.88 32 ARG B N 1
ATOM 3276 C CA . ARG B 1 32 ? -7.301 -23.891 3.162 1 98.88 32 ARG B CA 1
ATOM 3277 C C . ARG B 1 32 ? -6.676 -24.453 4.434 1 98.88 32 ARG B C 1
ATOM 3279 O O . ARG B 1 32 ? -7.391 -24.844 5.359 1 98.88 32 ARG B O 1
ATOM 3286 N N . ILE B 1 33 ? -5.402 -24.5 4.457 1 98.69 33 ILE B N 1
ATOM 3287 C CA . ILE B 1 33 ? -4.68 -24.984 5.625 1 98.69 33 ILE B CA 1
ATOM 3288 C C . ILE B 1 33 ? -4.039 -23.812 6.371 1 98.69 33 ILE B C 1
ATOM 3290 O O . ILE B 1 33 ? -3.186 -23.125 5.824 1 98.69 33 ILE B O 1
ATOM 3294 N N . ASP B 1 34 ? -4.445 -23.656 7.598 1 96 34 ASP B N 1
ATOM 3295 C CA . ASP B 1 34 ? -3.988 -22.531 8.398 1 96 34 ASP B CA 1
ATOM 3296 C C . ASP B 1 34 ? -2.916 -22.953 9.398 1 96 34 ASP B C 1
ATOM 3298 O O . ASP B 1 34 ? -3.199 -23.703 10.336 1 96 34 ASP B O 1
ATOM 3302 N N . ARG B 1 35 ? -1.757 -22.453 9.07 1 90.94 35 ARG B N 1
ATOM 3303 C CA . ARG B 1 35 ? -0.702 -22.641 10.062 1 90.94 35 ARG B CA 1
ATOM 3304 C C . ARG B 1 35 ? -0.676 -21.484 11.055 1 90.94 35 ARG B C 1
ATOM 3306 O O . ARG B 1 35 ? -1.008 -20.344 10.695 1 90.94 35 ARG B O 1
ATOM 3313 N N . VAL B 1 36 ? -0.331 -21.797 12.258 1 83.81 36 VAL B N 1
ATOM 3314 C CA . VAL B 1 36 ? -0.165 -20.75 13.25 1 83.81 36 VAL B CA 1
ATOM 3315 C C . VAL B 1 36 ? 1.14 -20 13 1 83.81 36 VAL B C 1
ATOM 3317 O O . VAL B 1 36 ? 2.225 -20.578 13.086 1 83.81 36 VAL B O 1
ATOM 3320 N N . VAL B 1 37 ? 0.981 -18.828 12.531 1 81.31 37 VAL B N 1
ATOM 3321 C CA . VAL B 1 37 ? 2.158 -18 12.289 1 81.31 37 VAL B CA 1
ATOM 3322 C C . VAL B 1 37 ? 2.031 -16.688 13.07 1 81.31 37 VAL B C 1
ATOM 3324 O O . VAL B 1 37 ? 0.927 -16.266 13.43 1 81.31 37 VAL B O 1
ATOM 3327 N N . GLY B 1 38 ? 3.105 -16.078 13.484 1 82 38 GLY B N 1
ATOM 3328 C CA . GLY B 1 38 ? 3.076 -14.781 14.125 1 82 38 GLY B CA 1
ATOM 3329 C C . GLY B 1 38 ? 2.562 -13.68 13.219 1 82 38 GLY B C 1
ATOM 3330 O O . GLY B 1 38 ? 2.359 -13.898 12.023 1 82 38 GLY B O 1
ATOM 3331 N N . PRO B 1 39 ? 2.316 -12.578 13.758 1 87.69 39 PRO B N 1
ATOM 3332 C CA . PRO B 1 39 ? 1.835 -11.453 12.953 1 87.69 39 PRO B CA 1
ATOM 3333 C C . PRO B 1 39 ? 2.844 -11.008 11.898 1 87.69 39 PRO B C 1
ATOM 3335 O O . PRO B 1 39 ? 4.055 -11.055 12.133 1 87.69 39 PRO B O 1
ATOM 3338 N N . PRO B 1 40 ? 2.35 -10.641 10.781 1 91.75 40 PRO B N 1
ATOM 3339 C CA . PRO B 1 40 ? 3.258 -10.078 9.773 1 91.75 40 PRO B CA 1
ATOM 3340 C C . PRO B 1 40 ? 3.885 -8.758 10.219 1 91.75 40 PRO B 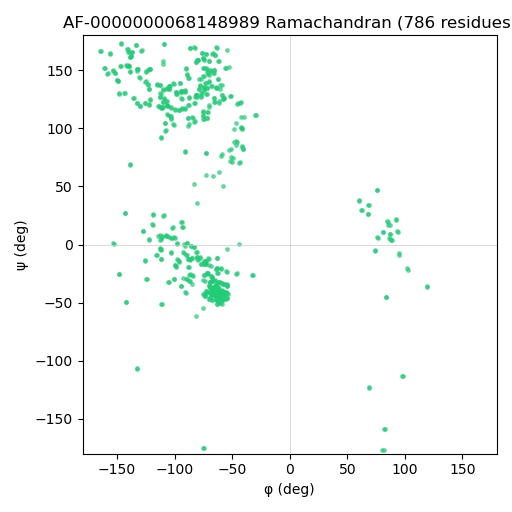C 1
ATOM 3342 O O . PRO B 1 40 ? 3.402 -8.125 11.164 1 91.75 40 PRO B O 1
ATOM 3345 N N . ILE B 1 41 ? 4.957 -8.367 9.531 1 91.69 41 ILE B N 1
ATOM 3346 C CA . ILE B 1 41 ? 5.648 -7.121 9.836 1 91.69 41 ILE B CA 1
ATOM 3347 C C . ILE B 1 41 ? 4.691 -5.945 9.664 1 91.69 41 ILE B C 1
ATOM 3349 O O . ILE B 1 41 ? 4.574 -5.094 10.547 1 91.69 41 ILE B O 1
ATOM 3353 N N . SER B 1 42 ? 4.027 -5.91 8.531 1 93.56 42 SER B N 1
ATOM 3354 C CA . SER B 1 42 ? 3.02 -4.875 8.32 1 93.56 42 SER B CA 1
ATOM 3355 C C . SER B 1 42 ? 1.642 -5.348 8.773 1 93.56 42 SER B C 1
ATOM 3357 O O . SER B 1 42 ? 1.174 -6.406 8.352 1 93.56 42 SER B O 1
ATOM 3359 N N . ARG B 1 43 ? 0.926 -4.523 9.539 1 94.25 43 ARG B N 1
ATOM 3360 C CA . ARG B 1 43 ? -0.427 -4.871 9.961 1 94.25 43 ARG B CA 1
ATOM 3361 C C . ARG B 1 43 ? -1.362 -4.988 8.766 1 94.25 43 ARG B C 1
ATOM 3363 O O . ARG B 1 43 ? -2.402 -5.641 8.844 1 94.25 43 ARG B O 1
ATOM 3370 N N . LEU B 1 44 ? -0.966 -4.379 7.656 1 94.94 44 LEU B N 1
ATOM 3371 C CA . LEU B 1 44 ? -1.799 -4.391 6.461 1 94.94 44 LEU B CA 1
ATOM 3372 C C . LEU B 1 44 ? -1.798 -5.77 5.809 1 94.94 44 LEU B C 1
ATOM 3374 O O . LEU B 1 44 ? -2.65 -6.066 4.969 1 94.94 44 LEU B O 1
ATOM 3378 N N . ASP B 1 45 ? -0.884 -6.59 6.223 1 94.38 45 ASP B N 1
ATOM 3379 C CA . ASP B 1 45 ? -0.733 -7.898 5.598 1 94.38 45 ASP B CA 1
ATOM 3380 C C . ASP B 1 45 ? -1.435 -8.984 6.418 1 94.38 45 ASP B C 1
ATOM 3382 O O . ASP B 1 45 ? -1.407 -10.156 6.055 1 94.38 45 ASP B O 1
ATOM 3386 N N . ALA B 1 46 ? -2.066 -8.617 7.523 1 94.06 46 ALA B N 1
ATOM 3387 C CA . ALA B 1 46 ? -2.816 -9.602 8.297 1 94.06 46 ALA B CA 1
ATOM 3388 C C . ALA B 1 46 ? -3.906 -10.25 7.449 1 94.06 46 ALA B C 1
ATOM 3390 O O . ALA B 1 46 ? -4.688 -9.555 6.793 1 94.06 46 ALA B O 1
ATOM 3391 N N . PRO B 1 47 ? -3.969 -11.516 7.418 1 95.19 47 PRO B N 1
ATOM 3392 C CA . PRO B 1 47 ? -4.953 -12.188 6.562 1 95.19 47 PRO B CA 1
ATOM 3393 C C . PRO B 1 47 ? -6.379 -12.047 7.086 1 95.19 47 PRO B C 1
ATOM 3395 O O . PRO B 1 47 ? -6.629 -12.258 8.281 1 95.19 47 PRO B O 1
ATOM 3398 N N . PRO B 1 48 ? -7.297 -11.734 6.242 1 95.62 48 PRO B N 1
ATOM 3399 C CA . PRO B 1 48 ? -8.703 -11.781 6.645 1 95.62 48 PRO B CA 1
ATOM 3400 C C . PRO B 1 48 ? -9.219 -13.211 6.789 1 95.62 48 PRO B C 1
ATOM 3402 O O . PRO B 1 48 ? -8.625 -14.148 6.254 1 95.62 48 PRO B O 1
ATOM 3405 N N . ALA B 1 49 ? -10.336 -13.359 7.453 1 95.75 49 ALA B N 1
ATOM 3406 C CA . ALA B 1 49 ? -10.883 -14.68 7.742 1 95.75 49 ALA B CA 1
ATOM 3407 C C . ALA B 1 49 ? -11.344 -15.383 6.465 1 95.75 49 ALA B C 1
ATOM 3409 O O . ALA B 1 49 ? -11.258 -16.609 6.352 1 95.75 49 ALA B O 1
ATOM 3410 N N . ASP B 1 50 ? -11.727 -14.633 5.484 1 98.12 50 ASP B N 1
ATOM 3411 C CA . ASP B 1 50 ? -12.312 -15.227 4.289 1 98.12 50 ASP B CA 1
ATOM 3412 C C . ASP B 1 50 ? -11.289 -15.289 3.15 1 98.12 50 ASP B C 1
ATOM 3414 O O . ASP B 1 50 ? -11.664 -15.461 1.987 1 98.12 50 ASP B O 1
ATOM 3418 N N . LEU B 1 51 ? -10.031 -15.102 3.49 1 98.25 51 LEU B N 1
ATOM 3419 C CA . LEU B 1 51 ? -8.984 -15.109 2.479 1 98.25 51 LEU B CA 1
ATOM 3420 C C . LEU B 1 51 ? -9.07 -16.359 1.613 1 98.25 51 LEU B C 1
ATOM 3422 O O . LEU B 1 51 ? -9.133 -17.484 2.135 1 98.25 51 LEU B O 1
ATOM 3426 N N . GLY B 1 52 ? -9.094 -16.156 0.331 1 98.81 52 GLY B N 1
ATOM 3427 C CA . GLY B 1 52 ? -9.25 -17.266 -0.605 1 98.81 52 GLY B CA 1
ATOM 3428 C C . GLY B 1 52 ? -10.695 -17.672 -0.814 1 98.81 52 GLY B C 1
ATOM 3429 O O . GLY B 1 52 ? -11.125 -17.891 -1.948 1 98.81 52 GLY B O 1
ATOM 3430 N N . PHE B 1 53 ? -11.492 -17.797 0.22 1 98.88 53 PHE B N 1
ATOM 3431 C CA . PHE B 1 53 ? -12.891 -18.219 0.159 1 98.88 53 PHE B CA 1
ATOM 3432 C C . PHE B 1 53 ? -13.719 -17.203 -0.626 1 98.88 53 PHE B C 1
ATOM 3434 O O . PHE B 1 53 ? -14.547 -17.578 -1.451 1 98.88 53 PHE B O 1
ATOM 3441 N N . ALA B 1 54 ? -13.438 -15.93 -0.368 1 98.81 54 ALA B N 1
ATOM 3442 C CA . ALA B 1 54 ? -14.188 -14.883 -1.055 1 98.81 54 ALA B CA 1
ATOM 3443 C C . ALA B 1 54 ? -13.953 -14.93 -2.561 1 98.81 54 ALA B C 1
ATOM 3445 O O . ALA B 1 54 ? -14.875 -14.742 -3.35 1 98.81 54 ALA B O 1
ATOM 3446 N N . GLY B 1 55 ? -12.695 -15.148 -2.943 1 98.88 55 GLY B N 1
ATOM 3447 C CA . GLY B 1 55 ? -12.398 -15.305 -4.359 1 98.88 55 GLY B CA 1
ATOM 3448 C C . GLY B 1 55 ? -13.109 -16.484 -4.984 1 98.88 55 GLY B C 1
ATOM 3449 O O . GLY B 1 55 ? -13.633 -16.391 -6.098 1 98.88 55 GLY B O 1
ATOM 3450 N N . ALA B 1 56 ? -13.156 -17.562 -4.305 1 98.88 56 ALA B N 1
ATOM 3451 C CA . ALA B 1 56 ? -13.828 -18.766 -4.793 1 98.88 56 ALA B CA 1
ATOM 3452 C C . ALA B 1 56 ? -15.328 -18.531 -4.941 1 98.88 56 ALA B C 1
ATOM 3454 O O . ALA B 1 56 ? -15.945 -19 -5.902 1 98.88 56 ALA B O 1
ATOM 3455 N N . MET B 1 57 ? -15.883 -17.844 -3.979 1 98.62 57 MET B N 1
ATOM 3456 C CA . MET B 1 57 ? -17.312 -17.547 -4.039 1 98.62 57 MET B CA 1
ATOM 3457 C C . MET B 1 57 ? -17.641 -16.688 -5.262 1 98.62 57 MET B C 1
ATOM 3459 O O . MET B 1 57 ? -18.625 -16.938 -5.949 1 98.62 57 MET B O 1
ATOM 3463 N N . LEU B 1 58 ? -16.766 -15.727 -5.5 1 98.69 58 LEU B N 1
ATOM 3464 C CA . LEU B 1 58 ? -16.969 -14.914 -6.695 1 98.69 58 LEU B CA 1
ATOM 3465 C C . LEU B 1 58 ? -16.844 -15.766 -7.957 1 98.69 58 LEU B C 1
ATOM 3467 O O . LEU B 1 58 ? -17.625 -15.617 -8.891 1 98.69 58 LEU B O 1
ATOM 3471 N N . GLY B 1 59 ? -15.805 -16.641 -8.031 1 98.5 59 GLY B N 1
ATOM 3472 C CA . GLY B 1 59 ? -15.641 -17.547 -9.156 1 98.5 59 GLY B CA 1
ATOM 3473 C C . GLY B 1 59 ? -16.844 -18.453 -9.359 1 98.5 59 GLY B C 1
ATOM 3474 O O . GLY B 1 59 ? -17.25 -18.719 -10.492 1 98.5 59 GLY B O 1
ATOM 3475 N N . ASN B 1 60 ? -17.375 -18.938 -8.25 1 98.06 60 ASN B N 1
ATOM 3476 C CA . ASN B 1 60 ? -18.578 -19.766 -8.312 1 98.06 60 ASN B CA 1
ATOM 3477 C C . ASN B 1 60 ? -19.766 -19 -8.867 1 98.06 60 ASN B C 1
ATOM 3479 O O . ASN B 1 60 ? -20.562 -19.531 -9.648 1 98.06 60 ASN B O 1
ATOM 3483 N N . GLU B 1 61 ? -19.938 -17.766 -8.453 1 97.31 61 GLU B N 1
ATOM 3484 C CA . GLU B 1 61 ? -21 -16.938 -8.992 1 97.31 61 GLU B CA 1
ATOM 3485 C C . GLU B 1 61 ? -20.844 -16.75 -10.5 1 97.31 61 GLU B C 1
ATOM 3487 O O . GLU B 1 61 ? -21.828 -16.797 -11.242 1 97.31 61 GLU B O 1
ATOM 3492 N N . ASP B 1 62 ? -19.625 -16.5 -10.922 1 96.88 62 ASP B N 1
ATOM 3493 C CA . ASP B 1 62 ? -19.344 -16.359 -12.352 1 96.88 62 ASP B CA 1
ATOM 3494 C C . ASP B 1 62 ? -19.734 -17.641 -13.102 1 96.88 62 ASP B C 1
ATOM 3496 O O . ASP B 1 62 ? -20.359 -17.578 -14.164 1 96.88 62 ASP B O 1
ATOM 3500 N N . ASN B 1 63 ? -19.359 -18.766 -12.531 1 97.31 63 ASN B N 1
ATOM 3501 C CA . ASN B 1 63 ? -19.688 -20.047 -13.156 1 97.31 63 ASN B CA 1
ATOM 3502 C C . ASN B 1 63 ? -21.188 -20.297 -13.188 1 97.31 63 ASN B C 1
ATOM 3504 O O . ASN B 1 63 ? -21.703 -20.859 -14.156 1 97.31 63 ASN B O 1
ATOM 3508 N N . ARG B 1 64 ? -21.875 -19.891 -12.125 1 95.94 64 ARG B N 1
ATOM 3509 C CA . ARG B 1 64 ? -23.328 -20.078 -12.062 1 95.94 64 ARG B CA 1
ATOM 3510 C C . ARG B 1 64 ? -24.031 -19.25 -13.133 1 95.94 64 ARG B C 1
ATOM 3512 O O . ARG B 1 64 ? -25.047 -19.688 -13.695 1 95.94 64 ARG B O 1
ATOM 3519 N N . THR B 1 65 ? -23.5 -18.125 -13.367 1 92.69 65 THR B N 1
ATOM 3520 C CA . THR B 1 65 ? -24.047 -17.281 -14.422 1 92.69 65 THR B CA 1
ATOM 3521 C C . THR B 1 65 ? -23.969 -17.984 -15.773 1 92.69 65 THR B C 1
ATOM 3523 O O . THR B 1 65 ? -24.953 -18.047 -16.516 1 92.69 65 THR B O 1
ATOM 3526 N N . THR B 1 66 ? -22.859 -18.578 -16.109 1 87.56 66 THR B N 1
ATOM 3527 C CA . THR B 1 66 ? -22.688 -19.344 -17.344 1 87.56 66 THR B CA 1
ATOM 3528 C C . THR B 1 66 ? -23.5 -20.641 -17.297 1 87.56 66 THR B C 1
ATOM 3530 O O . THR B 1 66 ? -24.062 -21.062 -18.312 1 87.56 66 THR B O 1
ATOM 3533 N N . GLY B 1 67 ? -23.562 -21.25 -16.125 1 85.06 67 GLY B N 1
ATOM 3534 C CA . GLY B 1 67 ? -24.25 -22.516 -15.914 1 85.06 67 GLY B CA 1
ATOM 3535 C C . GLY B 1 67 ? -25.75 -22.406 -16.125 1 85.06 67 GLY B C 1
ATOM 3536 O O . GLY B 1 67 ? -26.391 -23.391 -16.531 1 85.06 67 GLY B O 1
ATOM 3537 N N . ALA B 1 68 ? -26.281 -21.281 -15.836 1 83.62 68 ALA B N 1
ATOM 3538 C CA . ALA B 1 68 ? -27.719 -21.062 -16.031 1 83.62 68 ALA B CA 1
ATOM 3539 C C . ALA B 1 68 ? -28.094 -21.266 -17.5 1 83.62 68 ALA B C 1
ATOM 3541 O O . ALA B 1 68 ? -29.219 -21.703 -17.797 1 83.62 68 ALA B O 1
ATOM 3542 N N . PHE B 1 69 ? -27.172 -21.172 -18.344 1 84.5 69 PHE B N 1
ATOM 3543 C CA . PHE B 1 69 ? -27.438 -21.297 -19.766 1 84.5 69 PHE B CA 1
ATOM 3544 C C . PHE B 1 69 ? -27.109 -22.703 -20.266 1 84.5 69 PHE B C 1
ATOM 3546 O O . PHE B 1 69 ? -27.562 -23.109 -21.328 1 84.5 69 PHE B O 1
ATOM 3553 N N . THR B 1 70 ? -26.297 -23.469 -19.484 1 84.06 70 THR B N 1
ATOM 3554 C CA . THR B 1 70 ? -25.828 -24.766 -19.953 1 84.06 70 THR B CA 1
ATOM 3555 C C . THR B 1 70 ? -26.453 -25.891 -19.141 1 84.06 70 THR B C 1
ATOM 3557 O O . THR B 1 70 ? -26.219 -27.062 -19.422 1 84.06 70 THR B O 1
ATOM 3560 N N . GLY B 1 71 ? -27.219 -25.531 -18.109 1 84.94 71 GLY B N 1
ATOM 3561 C CA . GLY B 1 71 ? -27.906 -26.531 -17.312 1 84.94 71 GLY B CA 1
ATOM 3562 C C . GLY B 1 71 ? -27.031 -27.109 -16.203 1 84.94 71 GLY B C 1
ATOM 3563 O O . GLY B 1 71 ? -27.25 -28.25 -15.773 1 84.94 71 GLY B O 1
ATOM 3564 N N . MET B 1 72 ? -25.984 -26.391 -15.859 1 89.69 72 MET B N 1
ATOM 3565 C CA . MET B 1 72 ? -25.094 -26.812 -14.781 1 89.69 72 MET B CA 1
ATOM 3566 C C . MET B 1 72 ? -25.344 -25.984 -13.523 1 89.69 72 MET B C 1
ATOM 3568 O O . MET B 1 72 ? -25.562 -24.781 -13.609 1 89.69 72 MET B O 1
ATOM 3572 N N . ASP B 1 73 ? -25.375 -26.688 -12.414 1 93.19 73 ASP B N 1
ATOM 3573 C CA . ASP B 1 73 ? -25.484 -26 -11.125 1 93.19 73 ASP B CA 1
ATOM 3574 C C . ASP B 1 73 ? -24.188 -26.109 -10.328 1 93.19 73 ASP B C 1
ATOM 3576 O O . ASP B 1 73 ? -23.734 -27.203 -10.023 1 93.19 73 ASP B O 1
ATOM 3580 N N . TYR B 1 74 ? -23.625 -25.016 -9.977 1 96.88 74 TYR B N 1
ATOM 3581 C CA . TYR B 1 74 ? -22.328 -24.984 -9.32 1 96.88 74 TYR B CA 1
ATOM 3582 C C . TYR B 1 74 ? -22.469 -24.688 -7.832 1 96.88 74 TYR B C 1
ATOM 3584 O O . TYR B 1 74 ? -23.266 -23.812 -7.441 1 96.88 74 TYR B O 1
ATOM 3592 N N . THR B 1 75 ? -21.719 -25.422 -7.043 1 97.5 75 THR B N 1
ATOM 3593 C CA . THR B 1 75 ? -21.594 -25.141 -5.617 1 97.5 75 THR B CA 1
ATOM 3594 C C . THR B 1 75 ? -20.125 -25.156 -5.184 1 97.5 75 THR B C 1
ATOM 3596 O O . THR B 1 75 ? -19.312 -25.844 -5.805 1 97.5 75 THR B O 1
ATOM 3599 N N . VAL B 1 76 ? -19.797 -24.375 -4.16 1 98.62 76 VAL B N 1
ATOM 3600 C CA . VAL B 1 76 ? -18.453 -24.391 -3.598 1 98.62 76 VAL B CA 1
ATOM 3601 C C . VAL B 1 76 ? -18.516 -24.484 -2.074 1 98.62 76 VAL B C 1
ATOM 3603 O O . VAL B 1 76 ? -19.188 -23.656 -1.43 1 98.62 76 VAL B O 1
ATOM 3606 N N . LYS B 1 77 ? -17.922 -25.469 -1.558 1 98.75 77 LYS B N 1
ATOM 3607 C CA . LYS B 1 77 ? -17.75 -25.609 -0.115 1 98.75 77 LYS B CA 1
ATOM 3608 C C . LYS B 1 77 ? -16.406 -25.062 0.337 1 98.75 77 LYS B C 1
ATOM 3610 O O . LYS B 1 77 ? -15.375 -25.297 -0.308 1 98.75 77 LYS B O 1
ATOM 3615 N N . THR B 1 78 ? -16.406 -24.219 1.395 1 98.81 78 THR B N 1
ATOM 3616 C CA . THR B 1 78 ? -15.172 -23.656 1.926 1 98.81 78 THR B CA 1
ATOM 3617 C C . THR B 1 78 ? -14.859 -24.25 3.295 1 98.81 78 THR B C 1
ATOM 3619 O O . THR B 1 78 ? -15.75 -24.422 4.129 1 98.81 78 THR B O 1
ATOM 3622 N N . GLN B 1 79 ? -13.609 -24.656 3.482 1 98.62 79 GLN B N 1
ATOM 3623 C CA . GLN B 1 79 ? -13.18 -25.234 4.75 1 98.62 79 GLN B CA 1
ATOM 3624 C C . GLN B 1 79 ? -11.75 -24.812 5.094 1 98.62 79 GLN B C 1
ATOM 3626 O O . GLN B 1 79 ? -10.859 -24.891 4.246 1 98.62 79 GLN B O 1
ATOM 3631 N N . ALA B 1 80 ? -11.555 -24.344 6.305 1 98.69 80 ALA B N 1
ATOM 3632 C CA . ALA B 1 80 ? -10.227 -24.062 6.852 1 98.69 80 ALA B CA 1
ATOM 3633 C C . ALA B 1 80 ? -9.891 -25.016 7.992 1 98.69 80 ALA B C 1
ATOM 3635 O O . ALA B 1 80 ? -10.703 -25.234 8.891 1 98.69 80 ALA B O 1
ATOM 3636 N N . VAL B 1 81 ? -8.703 -25.625 7.934 1 98.69 81 VAL B N 1
ATOM 3637 C CA . VAL B 1 81 ? -8.312 -26.562 8.992 1 98.69 81 VAL B CA 1
ATOM 3638 C C . VAL B 1 81 ? -6.832 -26.375 9.32 1 98.69 81 VAL B C 1
ATOM 3640 O O . VAL B 1 81 ? -6.102 -25.719 8.57 1 98.69 81 VAL B O 1
ATOM 3643 N N . ALA B 1 82 ? -6.395 -26.922 10.422 1 98.06 82 ALA B N 1
ATOM 3644 C CA . ALA B 1 82 ? -4.98 -26.969 10.781 1 98.06 82 ALA B CA 1
ATOM 3645 C C . ALA B 1 82 ? -4.242 -28.016 9.969 1 98.06 82 ALA B C 1
ATOM 3647 O O . ALA B 1 82 ? -4.867 -28.922 9.391 1 98.06 82 ALA B O 1
ATOM 3648 N N . PRO B 1 83 ? -2.93 -27.891 9.906 1 97.75 83 PRO B N 1
ATOM 3649 C CA . PRO B 1 83 ? -2.145 -28.844 9.109 1 97.75 83 PRO B CA 1
ATOM 3650 C C . PRO B 1 83 ? -2.396 -30.297 9.5 1 97.75 83 PRO B C 1
ATOM 3652 O O . PRO B 1 83 ? -2.498 -31.172 8.633 1 97.75 83 PRO B O 1
ATOM 3655 N N . GLU B 1 84 ? -2.621 -30.531 10.742 1 97.44 84 GLU B N 1
ATOM 3656 C CA . GLU B 1 84 ? -2.779 -31.906 11.234 1 97.44 84 GLU B CA 1
ATOM 3657 C C . GLU B 1 84 ? -4.125 -32.5 10.812 1 97.44 84 GLU B C 1
ATOM 3659 O O . GLU B 1 84 ? -4.316 -33.719 10.859 1 97.44 84 GLU B O 1
ATOM 3664 N N . GLU B 1 85 ? -5.035 -31.609 10.383 1 98.44 85 GLU B N 1
ATOM 3665 C CA . GLU B 1 85 ? -6.383 -32.062 10.031 1 98.44 85 GLU B CA 1
ATOM 3666 C C . GLU B 1 85 ? -6.578 -32.062 8.523 1 98.44 85 GLU B C 1
ATOM 3668 O O . GLU B 1 85 ? -7.672 -32.375 8.031 1 98.44 85 GLU B O 1
ATOM 3673 N N . ALA B 1 86 ? -5.543 -31.828 7.77 1 98.62 86 ALA B N 1
ATOM 3674 C CA . ALA B 1 86 ? -5.641 -31.625 6.328 1 98.62 86 ALA B CA 1
ATOM 3675 C C . ALA B 1 86 ? -6.141 -32.875 5.633 1 98.62 86 ALA B C 1
ATOM 3677 O O . ALA B 1 86 ? -7.07 -32.844 4.824 1 98.62 86 ALA B O 1
ATOM 3678 N N . VAL B 1 87 ? -5.609 -34.031 5.918 1 98.25 87 VAL B N 1
ATOM 3679 C CA . VAL B 1 87 ? -5.945 -35.281 5.25 1 98.25 87 VAL B CA 1
ATOM 3680 C C . VAL B 1 87 ? -7.375 -35.688 5.605 1 98.25 87 VAL B C 1
ATOM 3682 O O . VAL B 1 87 ? -8.133 -36.125 4.734 1 98.25 87 VAL B O 1
ATOM 3685 N N . ALA B 1 88 ? -7.727 -35.5 6.887 1 98.44 88 ALA B N 1
ATOM 3686 C CA . ALA B 1 88 ? -9.086 -35.812 7.309 1 98.44 88 ALA B CA 1
ATOM 3687 C C . ALA B 1 88 ? -10.102 -34.938 6.582 1 98.44 88 ALA B C 1
ATOM 3689 O O . ALA B 1 88 ? -11.188 -35.406 6.219 1 98.44 88 ALA B O 1
ATOM 3690 N N . ALA B 1 89 ? -9.766 -33.688 6.43 1 98.81 89 ALA B N 1
ATOM 3691 C CA . ALA B 1 89 ? -10.641 -32.781 5.711 1 98.81 89 ALA B CA 1
ATOM 3692 C C . ALA B 1 89 ? -10.82 -33.219 4.258 1 98.81 89 ALA B C 1
ATOM 3694 O O . ALA B 1 89 ? -11.938 -33.156 3.725 1 98.81 89 ALA B O 1
ATOM 3695 N N . LEU B 1 90 ? -9.719 -33.625 3.621 1 98.75 90 LEU B N 1
ATOM 3696 C CA . LEU B 1 90 ? -9.789 -34.125 2.256 1 98.75 90 LEU B CA 1
ATOM 3697 C C . LEU B 1 90 ? -10.703 -35.344 2.178 1 98.75 90 LEU B C 1
ATOM 3699 O O . LEU B 1 90 ? -11.539 -35.438 1.277 1 98.75 90 LEU B O 1
ATOM 3703 N N . ASP B 1 91 ? -10.586 -36.25 3.096 1 98.25 91 ASP B N 1
ATOM 3704 C CA . ASP B 1 91 ? -11.422 -37.469 3.129 1 98.25 91 ASP B CA 1
ATOM 3705 C C . ASP B 1 91 ? -12.898 -37.094 3.277 1 98.25 91 ASP B C 1
ATOM 3707 O O . ASP B 1 91 ? -13.758 -37.719 2.656 1 98.25 91 ASP B O 1
ATOM 3711 N N . GLY B 1 92 ? -13.102 -36.125 4.137 1 98.5 92 GLY B N 1
ATOM 3712 C CA . GLY B 1 92 ? -14.469 -35.656 4.297 1 98.5 92 GLY B CA 1
ATOM 3713 C C . GLY B 1 92 ? -15.062 -35.094 3.016 1 98.5 92 GLY B C 1
ATOM 3714 O O . GLY B 1 92 ? -16.219 -35.375 2.678 1 98.5 92 GLY B O 1
ATOM 3715 N N . LEU B 1 93 ? -14.289 -34.344 2.32 1 98.69 93 LEU B N 1
ATOM 3716 C CA . LEU B 1 93 ? -14.742 -33.781 1.055 1 98.69 93 LEU B CA 1
ATOM 3717 C C . LEU B 1 93 ? -15.008 -34.875 0.031 1 98.69 93 LEU B C 1
ATOM 3719 O O . LEU B 1 93 ? -16.016 -34.844 -0.671 1 98.69 93 LEU B O 1
ATOM 3723 N N . LYS B 1 94 ? -14.148 -35.844 -0.052 1 97.75 94 LYS B N 1
ATOM 3724 C CA . LYS B 1 94 ? -14.32 -37 -0.953 1 97.75 94 LYS B CA 1
ATOM 3725 C C . LYS B 1 94 ? -15.609 -37.75 -0.64 1 97.75 94 LYS B C 1
ATOM 3727 O O . LYS B 1 94 ? -16.328 -38.156 -1.55 1 97.75 94 LYS B O 1
ATOM 3732 N N . ALA B 1 95 ? -15.844 -37.906 0.624 1 97.56 95 ALA B N 1
ATOM 3733 C CA . ALA B 1 95 ? -17.031 -38.625 1.062 1 97.56 95 ALA B CA 1
ATOM 3734 C C . ALA B 1 95 ? -18.312 -37.906 0.629 1 97.56 95 ALA B C 1
ATOM 3736 O O . ALA B 1 95 ? -19.344 -38.531 0.432 1 97.56 95 ALA B O 1
ATOM 3737 N N . GLU B 1 96 ? -18.188 -36.625 0.419 1 97.31 96 GLU B N 1
ATOM 3738 C CA . GLU B 1 96 ? -19.328 -35.812 -0.017 1 97.31 96 GLU B CA 1
ATOM 3739 C C . GLU B 1 96 ? -19.422 -35.781 -1.539 1 97.31 96 GLU B C 1
ATOM 3741 O O . GLU B 1 96 ? -20.266 -35.062 -2.094 1 97.31 96 GLU B O 1
ATOM 3746 N N . GLY B 1 97 ? -18.531 -36.469 -2.211 1 96.06 97 GLY B N 1
ATOM 3747 C CA . GLY B 1 97 ? -18.562 -36.562 -3.662 1 96.06 97 GLY B CA 1
ATOM 3748 C C . GLY B 1 97 ? -17.859 -35.406 -4.348 1 96.06 97 GLY B C 1
ATOM 3749 O O . GLY B 1 97 ? -18.078 -35.156 -5.535 1 96.06 97 GLY B O 1
ATOM 3750 N N . ILE B 1 98 ? -17.031 -34.688 -3.594 1 98.25 98 ILE B N 1
ATOM 3751 C CA . ILE B 1 98 ? -16.312 -33.562 -4.168 1 98.25 98 ILE B CA 1
ATOM 3752 C C . ILE B 1 98 ? -14.945 -34 -4.656 1 98.25 98 ILE B C 1
ATOM 3754 O O . ILE B 1 98 ? -14.102 -34.406 -3.857 1 98.25 98 ILE B O 1
ATOM 3758 N N . GLY B 1 99 ? -14.766 -33.875 -5.957 1 98.31 99 GLY B N 1
ATOM 3759 C CA . GLY B 1 99 ? -13.508 -34.312 -6.539 1 98.31 99 GLY B CA 1
ATOM 3760 C C . GLY B 1 99 ? -12.703 -33.188 -7.141 1 98.31 99 GLY B C 1
ATOM 3761 O O . GLY B 1 99 ? -11.57 -33.375 -7.586 1 98.31 99 GLY B O 1
ATOM 3762 N N . LEU B 1 100 ? -13.258 -32 -7.254 1 98.88 100 LEU B N 1
ATOM 3763 C CA . LEU B 1 100 ? -12.602 -30.781 -7.742 1 98.88 100 LEU B CA 1
ATOM 3764 C C . LEU B 1 100 ? -12.359 -29.797 -6.605 1 98.88 100 LEU B C 1
ATOM 3766 O O . LEU B 1 100 ? -13.297 -29.172 -6.109 1 98.88 100 LEU B O 1
ATOM 3770 N N . ILE B 1 101 ? -11.039 -29.719 -6.16 1 98.94 101 ILE B N 1
ATOM 3771 C CA . ILE B 1 101 ? -10.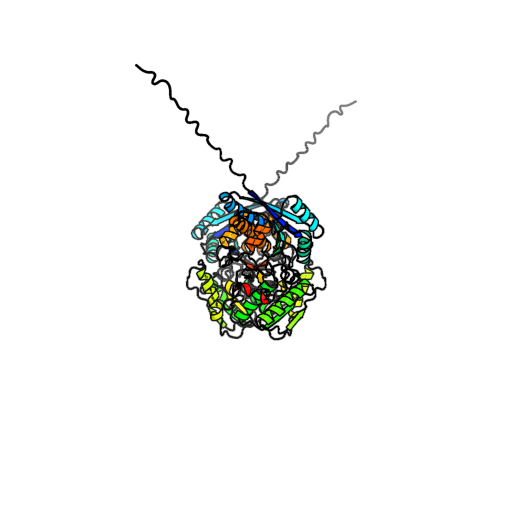742 -29.016 -4.914 1 98.94 101 ILE B CA 1
ATOM 3772 C C . ILE B 1 101 ? -9.602 -28.031 -5.129 1 98.94 101 ILE B C 1
ATOM 3774 O O . ILE B 1 101 ? -8.508 -28.422 -5.547 1 98.94 101 ILE B O 1
ATOM 3778 N N . ALA B 1 102 ? -9.852 -26.734 -4.914 1 98.94 102 ALA B N 1
ATOM 3779 C CA . ALA B 1 102 ? -8.773 -25.766 -4.797 1 98.94 102 ALA B CA 1
ATOM 3780 C C . ALA B 1 102 ? -8.133 -25.812 -3.412 1 98.94 102 ALA B C 1
ATOM 3782 O O . ALA B 1 102 ? -8.836 -25.875 -2.398 1 98.94 102 ALA B O 1
ATOM 3783 N N . VAL B 1 103 ? -6.781 -25.812 -3.383 1 98.94 103 VAL B N 1
ATOM 3784 C CA . VAL B 1 103 ? -6.07 -25.953 -2.117 1 98.94 103 VAL B CA 1
ATOM 3785 C C . VAL B 1 103 ? -5.172 -24.734 -1.891 1 98.94 103 VAL B C 1
ATOM 3787 O O . VAL B 1 103 ? -4.387 -24.359 -2.766 1 98.94 103 VAL B O 1
ATOM 3790 N N . ILE B 1 104 ? -5.332 -24.094 -0.773 1 98.88 104 ILE B N 1
ATOM 3791 C CA . ILE B 1 104 ? -4.438 -23.031 -0.305 1 98.88 104 ILE B CA 1
ATOM 3792 C C . ILE B 1 104 ? -3.617 -23.547 0.877 1 98.88 104 ILE B C 1
ATOM 3794 O O . ILE B 1 104 ? -4.109 -23.609 2.006 1 98.88 104 ILE B O 1
ATOM 3798 N N . ALA B 1 105 ? -2.42 -23.953 0.556 1 98.5 105 ALA B N 1
ATOM 3799 C CA . ALA B 1 105 ? -1.556 -24.594 1.551 1 98.5 105 ALA B CA 1
ATOM 3800 C C . ALA B 1 105 ? -0.085 -24.453 1.165 1 98.5 105 ALA B C 1
ATOM 3802 O O . ALA B 1 105 ? 0.234 -24.062 0.039 1 98.5 105 ALA B O 1
ATOM 3803 N N . GLU B 1 106 ? 0.767 -24.703 2.152 1 96.62 106 GLU B N 1
ATOM 3804 C CA . GLU B 1 106 ? 2.193 -24.828 1.866 1 96.62 106 GLU B CA 1
ATOM 3805 C C . GLU B 1 106 ? 2.488 -26.062 1.021 1 96.62 106 GLU B C 1
ATOM 3807 O O . GLU B 1 106 ? 1.661 -26.969 0.935 1 96.62 106 GLU B O 1
ATOM 3812 N N . GLY B 1 107 ? 3.641 -26.078 0.479 1 97.56 107 GLY B N 1
ATOM 3813 C CA . GLY B 1 107 ? 4.016 -27.094 -0.489 1 97.56 107 GLY B CA 1
ATOM 3814 C C . GLY B 1 107 ? 4.023 -28.5 0.092 1 97.56 107 GLY B C 1
ATOM 3815 O O . GLY B 1 107 ? 3.57 -29.438 -0.553 1 97.56 107 GLY B O 1
ATOM 3816 N N . ASP B 1 108 ? 4.539 -28.609 1.305 1 97.12 108 ASP B N 1
ATOM 3817 C CA . ASP B 1 108 ? 4.633 -29.938 1.924 1 97.12 108 ASP B CA 1
ATOM 3818 C C . ASP B 1 108 ? 3.248 -30.516 2.178 1 97.12 108 ASP B C 1
ATOM 3820 O O . ASP B 1 108 ? 3.025 -31.719 1.965 1 97.12 108 ASP B O 1
ATOM 3824 N N . ILE B 1 109 ? 2.295 -29.688 2.574 1 98.12 109 ILE B N 1
ATOM 3825 C CA . ILE B 1 109 ? 0.934 -30.141 2.846 1 98.12 109 ILE B CA 1
ATOM 3826 C C . ILE B 1 109 ? 0.235 -30.484 1.532 1 98.12 109 ILE B C 1
ATOM 3828 O O . ILE B 1 109 ? -0.466 -31.5 1.442 1 98.12 109 ILE B O 1
ATOM 3832 N N . LEU B 1 110 ? 0.447 -29.672 0.51 1 98.56 110 LEU B N 1
ATOM 3833 C CA . LEU B 1 110 ? -0.135 -29.969 -0.795 1 98.56 110 LEU B CA 1
ATOM 3834 C C . LEU B 1 110 ? 0.361 -31.297 -1.322 1 98.56 110 LEU B C 1
ATOM 3836 O O . LEU B 1 110 ? -0.418 -32.094 -1.869 1 98.56 110 LEU B O 1
ATOM 3840 N N . LYS B 1 111 ? 1.646 -31.547 -1.179 1 97.94 111 LYS B N 1
ATOM 3841 C CA . LYS B 1 111 ? 2.221 -32.812 -1.606 1 97.94 111 LYS B CA 1
ATOM 3842 C C . LYS B 1 111 ? 1.558 -34 -0.888 1 97.94 111 LYS B C 1
ATOM 3844 O O . LYS B 1 111 ? 1.154 -34.969 -1.522 1 97.94 111 LYS B O 1
ATOM 3849 N N . ALA B 1 112 ? 1.378 -33.844 0.407 1 97.88 112 ALA B N 1
ATOM 3850 C CA . ALA B 1 112 ? 0.76 -34.906 1.204 1 97.88 112 ALA B CA 1
ATOM 3851 C C . ALA B 1 112 ? -0.687 -35.125 0.777 1 97.88 112 ALA B C 1
ATOM 3853 O O . ALA B 1 112 ? -1.127 -36.281 0.657 1 97.88 112 ALA B O 1
ATOM 3854 N N . LEU B 1 113 ? -1.392 -34.062 0.567 1 98.69 113 LEU B N 1
ATOM 3855 C CA . LEU B 1 113 ? -2.781 -34.188 0.134 1 98.69 113 LEU B CA 1
ATOM 3856 C C . LEU B 1 113 ? -2.879 -34.844 -1.229 1 98.69 113 LEU B C 1
ATOM 3858 O O . LEU B 1 113 ? -3.77 -35.688 -1.458 1 98.69 113 LEU B O 1
ATOM 3862 N N . SER B 1 114 ? -1.979 -34.5 -2.098 1 98.12 114 SER B N 1
ATOM 3863 C CA . SER B 1 114 ? -1.991 -35.062 -3.441 1 98.12 114 SER B CA 1
ATOM 3864 C C . SER B 1 114 ? -1.748 -36.562 -3.406 1 98.12 114 SER B C 1
ATOM 3866 O O . SER B 1 114 ? -2.365 -37.312 -4.164 1 98.12 114 SER B O 1
ATOM 3868 N N . ASP B 1 115 ? -0.874 -37 -2.535 1 97.31 115 ASP B N 1
ATOM 3869 C CA . ASP B 1 115 ? -0.57 -38.406 -2.391 1 97.31 115 ASP B CA 1
ATOM 3870 C C . ASP B 1 115 ? -1.774 -39.188 -1.848 1 97.31 115 ASP B C 1
ATOM 3872 O O . ASP B 1 115 ? -1.986 -40.344 -2.197 1 97.31 115 ASP B O 1
ATOM 3876 N N . LYS B 1 116 ? -2.541 -38.5 -1.062 1 97.19 116 LYS B N 1
ATOM 3877 C CA . LYS B 1 116 ? -3.666 -39.156 -0.392 1 97.19 116 LYS B CA 1
ATOM 3878 C C . LYS B 1 116 ? -4.926 -39.094 -1.252 1 97.19 116 LYS B C 1
ATOM 3880 O O . LYS B 1 116 ? -5.824 -39.938 -1.103 1 97.19 116 LYS B O 1
ATOM 3885 N N . ALA B 1 117 ? -5.113 -38.125 -2.064 1 96.19 117 ALA B N 1
ATOM 3886 C CA . ALA B 1 117 ? -6.344 -37.812 -2.781 1 96.19 117 ALA B CA 1
ATOM 3887 C C . ALA B 1 117 ? -6.742 -38.938 -3.725 1 96.19 117 ALA B C 1
ATOM 3889 O O . ALA B 1 117 ? -7.922 -39.281 -3.816 1 96.19 117 ALA B O 1
ATOM 3890 N N . GLY B 1 118 ? -5.887 -39.625 -4.426 1 87.06 118 GLY B N 1
ATOM 3891 C CA . GLY B 1 118 ? -6.23 -40.656 -5.398 1 87.06 118 GLY B CA 1
ATOM 3892 C C . GLY B 1 118 ? -6.617 -40.094 -6.75 1 87.06 118 GLY B C 1
ATOM 3893 O O . GLY B 1 118 ? -6.688 -38.875 -6.922 1 87.06 118 GLY B O 1
ATOM 3894 N N . PRO B 1 119 ? -7 -40.906 -7.688 1 85.31 119 PRO B N 1
ATOM 3895 C CA . PRO B 1 119 ? -7.258 -40.5 -9.07 1 85.31 119 PRO B CA 1
ATOM 3896 C C . PRO B 1 119 ? -8.625 -39.844 -9.242 1 85.31 119 PRO B C 1
ATOM 3898 O O . PRO B 1 119 ? -8.883 -39.188 -10.266 1 85.31 119 PRO B O 1
ATOM 3901 N N . GLU B 1 120 ? -9.5 -39.969 -8.234 1 93.38 120 GLU B N 1
ATOM 3902 C CA . GLU B 1 120 ? -10.844 -39.406 -8.336 1 93.38 120 GLU B CA 1
ATOM 3903 C C . GLU B 1 120 ? -10.883 -37.938 -7.922 1 93.38 120 GLU B C 1
ATOM 3905 O O . GLU B 1 120 ? -11.938 -37.312 -7.953 1 93.38 120 GLU B O 1
ATOM 3910 N N . VAL B 1 121 ? -9.742 -37.469 -7.535 1 98.19 121 VAL B N 1
ATOM 3911 C CA . VAL B 1 121 ? -9.672 -36.062 -7.09 1 98.19 121 VAL B CA 1
ATOM 3912 C C . VAL B 1 121 ? -8.664 -35.312 -7.945 1 98.19 121 VAL B C 1
ATOM 3914 O O . VAL B 1 121 ? -7.59 -35.812 -8.266 1 98.19 121 VAL B O 1
ATOM 3917 N N . LEU B 1 122 ? -9.016 -34.156 -8.406 1 98.81 122 LEU B N 1
ATOM 3918 C CA . LEU B 1 122 ? -8.117 -33.188 -9.031 1 98.81 122 LEU B CA 1
ATOM 3919 C C . LEU B 1 122 ? -7.934 -31.969 -8.133 1 98.81 122 LEU B C 1
ATOM 3921 O O . LEU B 1 122 ? -8.906 -31.297 -7.762 1 98.81 122 LEU B O 1
ATOM 3925 N N . LEU B 1 123 ? -6.684 -31.75 -7.711 1 98.94 123 LEU B N 1
ATOM 3926 C CA . LEU B 1 123 ? -6.359 -30.625 -6.855 1 98.94 123 LEU B CA 1
ATOM 3927 C C . LEU B 1 123 ? -5.879 -29.438 -7.684 1 98.94 123 LEU B C 1
ATOM 3929 O O . LEU B 1 123 ? -5.082 -29.594 -8.609 1 98.94 123 LEU B O 1
ATOM 3933 N N . PHE B 1 124 ? -6.422 -28.297 -7.41 1 98.94 124 PHE B N 1
ATOM 3934 C CA . PHE B 1 124 ? -5.945 -27.031 -7.961 1 98.94 124 PHE B CA 1
ATOM 3935 C C . PHE B 1 124 ? -5.145 -26.266 -6.918 1 98.94 124 PHE B C 1
ATOM 3937 O O . PHE B 1 124 ? -5.707 -25.75 -5.949 1 98.94 124 PHE B O 1
ATOM 3944 N N . ASN B 1 125 ? -3.855 -26.203 -7.137 1 98.94 125 ASN B N 1
ATOM 3945 C CA . ASN B 1 125 ? -2.971 -25.484 -6.23 1 98.94 125 ASN B CA 1
ATOM 3946 C C . ASN B 1 125 ? -3.154 -23.984 -6.344 1 98.94 125 ASN B C 1
ATOM 3948 O O . ASN B 1 125 ? -2.777 -23.375 -7.352 1 98.94 125 ASN B O 1
ATOM 3952 N N . ALA B 1 126 ? -3.639 -23.391 -5.305 1 98.88 126 ALA B N 1
ATOM 3953 C CA . ALA B 1 126 ? -3.91 -21.953 -5.293 1 98.88 126 ALA B CA 1
ATOM 3954 C C . ALA B 1 126 ? -3.088 -21.25 -4.215 1 98.88 126 ALA B C 1
ATOM 3956 O O . ALA B 1 126 ? -3.441 -20.156 -3.773 1 98.88 126 ALA B O 1
ATOM 3957 N N . GLY B 1 127 ? -2.021 -21.906 -3.709 1 98.31 127 GLY B N 1
ATOM 3958 C CA . GLY B 1 127 ? -1.247 -21.312 -2.639 1 98.31 127 GLY B CA 1
ATOM 3959 C C . GLY B 1 127 ? 0.244 -21.562 -2.768 1 98.31 127 GLY B C 1
ATOM 3960 O O . GLY B 1 127 ? 1.032 -20.609 -2.818 1 98.31 127 GLY B O 1
ATOM 3961 N N . ALA B 1 128 ? 0.631 -22.734 -2.965 1 98.44 128 ALA B N 1
ATOM 3962 C CA . ALA B 1 128 ? 2.031 -23.156 -2.898 1 98.44 128 ALA B CA 1
ATOM 3963 C C . ALA B 1 128 ? 2.809 -22.656 -4.113 1 98.44 128 ALA B C 1
ATOM 3965 O O . ALA B 1 128 ? 2.32 -22.734 -5.242 1 98.44 128 ALA B O 1
ATOM 3966 N N . ARG B 1 129 ? 4.031 -22.203 -3.826 1 98.44 129 ARG B N 1
ATOM 3967 C CA . ARG B 1 129 ? 4.879 -21.656 -4.887 1 98.44 129 ARG B CA 1
ATOM 3968 C C . ARG B 1 129 ? 6.062 -22.578 -5.16 1 98.44 129 ARG B C 1
ATOM 3970 O O . ARG B 1 129 ? 6.883 -22.312 -6.039 1 98.44 129 ARG B O 1
ATOM 3977 N N . ASP B 1 130 ? 6.156 -23.672 -4.621 1 98.31 130 ASP B N 1
ATOM 3978 C CA . ASP B 1 130 ? 7.301 -24.578 -4.633 1 98.31 130 ASP B CA 1
ATOM 3979 C C . ASP B 1 130 ? 7.578 -25.109 -6.043 1 98.31 130 ASP B C 1
ATOM 3981 O O . ASP B 1 130 ? 6.719 -25.75 -6.648 1 98.31 130 ASP B O 1
ATOM 3985 N N . ASP B 1 131 ? 8.773 -24.922 -6.43 1 98 131 ASP B N 1
ATOM 3986 C CA . ASP B 1 131 ? 9.172 -25.406 -7.746 1 98 131 ASP B CA 1
ATOM 3987 C C . ASP B 1 131 ? 9.211 -26.938 -7.77 1 98 131 ASP B C 1
ATOM 3989 O O . ASP B 1 131 ? 8.922 -27.547 -8.797 1 98 131 ASP B O 1
ATOM 3993 N N . GLY B 1 132 ? 9.539 -27.484 -6.648 1 97.69 132 GLY B N 1
ATOM 3994 C CA . GLY B 1 132 ? 9.602 -28.938 -6.586 1 97.69 132 GLY B CA 1
ATOM 3995 C C . GLY B 1 132 ? 8.297 -29.609 -6.973 1 97.69 132 GLY B C 1
ATOM 3996 O O . GLY B 1 132 ? 8.305 -30.672 -7.605 1 97.69 132 GLY B O 1
ATOM 3997 N N . LEU B 1 133 ? 7.176 -29.016 -6.66 1 98.06 133 LEU B N 1
ATOM 3998 C CA . LEU B 1 133 ? 5.852 -29.547 -6.961 1 98.06 133 LEU B CA 1
ATOM 3999 C C . LEU B 1 133 ? 5.566 -29.484 -8.461 1 98.06 133 LEU B C 1
ATOM 4001 O O . LEU B 1 133 ? 4.621 -30.109 -8.938 1 98.06 133 LEU B O 1
ATOM 4005 N N . ARG B 1 134 ? 6.395 -28.766 -9.203 1 97.81 134 ARG B N 1
ATOM 4006 C CA . ARG B 1 134 ? 6.242 -28.609 -10.641 1 97.81 134 ARG B CA 1
ATOM 4007 C C . ARG B 1 134 ? 7.379 -29.297 -11.391 1 97.81 134 ARG B C 1
ATOM 4009 O O . ARG B 1 134 ? 7.516 -29.125 -12.609 1 97.81 134 ARG B O 1
ATOM 4016 N N . ASP B 1 135 ? 8.156 -29.906 -10.742 1 97 135 ASP B N 1
ATOM 4017 C CA . ASP B 1 135 ? 9.359 -30.531 -11.281 1 97 135 ASP B CA 1
ATOM 4018 C C . ASP B 1 135 ? 9.5 -31.969 -10.789 1 97 135 ASP B C 1
ATOM 4020 O O . ASP B 1 135 ? 8.648 -32.812 -11.07 1 97 135 ASP B O 1
ATOM 4024 N N . ALA B 1 136 ? 10.438 -32.25 -9.875 1 96.31 136 ALA B N 1
ATOM 4025 C CA . ALA B 1 136 ? 10.734 -33.625 -9.477 1 96.31 136 ALA B CA 1
ATOM 4026 C C . ALA B 1 136 ? 9.602 -34.219 -8.648 1 96.31 136 ALA B C 1
ATOM 4028 O O . ALA B 1 136 ? 9.391 -35.438 -8.648 1 96.31 136 ALA B O 1
ATOM 4029 N N . ASP B 1 137 ? 8.828 -33.344 -8.008 1 96.88 137 ASP B N 1
ATOM 4030 C CA . ASP B 1 137 ? 7.777 -33.844 -7.117 1 96.88 137 ASP B CA 1
ATOM 4031 C C . ASP B 1 137 ? 6.395 -33.594 -7.711 1 96.88 137 ASP B C 1
ATOM 4033 O O . ASP B 1 137 ? 5.418 -33.438 -6.977 1 96.88 137 ASP B O 1
ATOM 4037 N N . CYS B 1 138 ? 6.375 -33.5 -9.008 1 97.25 138 CYS B N 1
ATOM 4038 C CA . CYS B 1 138 ? 5.09 -33.188 -9.625 1 97.25 138 CYS B CA 1
ATOM 4039 C C . CYS B 1 138 ? 4.125 -34.375 -9.477 1 97.25 138 CYS B C 1
ATOM 4041 O O . CYS B 1 138 ? 4.551 -35.5 -9.312 1 97.25 138 CYS B O 1
ATOM 4043 N N . ARG B 1 139 ? 2.838 -34.125 -9.406 1 96.75 139 ARG B N 1
ATOM 4044 C CA . ARG B 1 139 ? 1.767 -35.094 -9.328 1 96.75 139 ARG B CA 1
ATOM 4045 C C . ARG B 1 139 ? 0.725 -34.875 -10.414 1 96.75 139 ARG B C 1
ATOM 4047 O O . ARG B 1 139 ? 0.314 -33.719 -10.656 1 96.75 139 ARG B O 1
ATOM 4054 N N . ALA B 1 140 ? 0.242 -35.938 -10.977 1 96.31 140 ALA B N 1
ATOM 4055 C CA . ALA B 1 140 ? -0.667 -35.844 -12.117 1 96.31 140 ALA B CA 1
ATOM 4056 C C . ALA B 1 140 ? -2.016 -35.25 -11.695 1 96.31 140 ALA B C 1
ATOM 4058 O O . ALA B 1 140 ? -2.719 -34.656 -12.516 1 96.31 140 ALA B O 1
ATOM 4059 N N . ASN B 1 141 ? -2.342 -35.438 -10.453 1 98 141 ASN B N 1
ATOM 4060 C CA . ASN B 1 141 ? -3.652 -35 -9.992 1 98 141 ASN B CA 1
ATOM 4061 C C . ASN B 1 141 ? -3.592 -33.562 -9.422 1 98 141 ASN B C 1
ATOM 4063 O O . ASN B 1 141 ? -4.488 -33.156 -8.68 1 98 141 ASN B O 1
ATOM 4067 N N . VAL B 1 142 ? -2.479 -32.812 -9.703 1 98.69 142 VAL B N 1
ATOM 4068 C CA . VAL B 1 142 ? -2.359 -31.422 -9.242 1 98.69 142 VAL B CA 1
ATOM 4069 C C . VAL B 1 142 ? -2.15 -30.5 -10.438 1 98.69 142 VAL B C 1
ATOM 4071 O O . VAL B 1 142 ? -1.21 -30.672 -11.219 1 98.69 142 VAL B O 1
ATOM 4074 N N . LEU B 1 143 ? -3.023 -29.547 -10.648 1 98.81 143 LEU B N 1
ATOM 4075 C CA . LEU B 1 143 ? -2.822 -28.422 -11.547 1 98.81 143 LEU B CA 1
ATOM 4076 C C . LEU B 1 143 ? -2.529 -27.141 -10.758 1 98.81 143 LEU B C 1
ATOM 4078 O O . LEU B 1 143 ? -3.172 -26.875 -9.742 1 98.81 143 LEU B O 1
ATOM 4082 N N . HIS B 1 144 ? -1.526 -26.422 -11.188 1 98.88 144 HIS B N 1
ATOM 4083 C CA . HIS B 1 144 ? -1.06 -25.266 -10.422 1 98.88 144 HIS B CA 1
ATOM 4084 C C . HIS B 1 144 ? -1.604 -23.969 -11 1 98.88 144 HIS B C 1
ATOM 4086 O O . HIS B 1 144 ? -1.223 -23.562 -12.102 1 98.88 144 HIS B O 1
ATOM 4092 N N . VAL B 1 145 ? -2.385 -23.312 -10.227 1 98.69 145 VAL B N 1
ATOM 4093 C CA . VAL B 1 145 ? -2.891 -21.984 -10.555 1 98.69 145 VAL B CA 1
ATOM 4094 C C . VAL B 1 145 ? -1.933 -20.922 -10.008 1 98.69 145 VAL B C 1
ATOM 4096 O O . VAL B 1 145 ? -1.662 -19.922 -10.68 1 98.69 145 VAL B O 1
ATOM 4099 N N . SER B 1 146 ? -1.439 -21.125 -8.828 1 98.75 146 SER B N 1
ATOM 4100 C CA . SER B 1 146 ? -0.459 -20.234 -8.219 1 98.75 146 SER B CA 1
ATOM 4101 C C . SER B 1 146 ? 0.848 -20.219 -9.008 1 98.75 146 SER B C 1
ATOM 4103 O O . SER B 1 146 ? 1.335 -21.281 -9.414 1 98.75 146 SER B O 1
ATOM 4105 N N . PRO B 1 147 ? 1.43 -19.062 -9.266 1 98.88 147 PRO B N 1
ATOM 4106 C CA . PRO B 1 147 ? 2.75 -19.062 -9.898 1 98.88 147 PRO B CA 1
ATOM 4107 C C . PRO B 1 147 ? 3.834 -19.656 -9 1 98.88 147 PRO B C 1
ATOM 4109 O O . PRO B 1 147 ? 3.773 -19.5 -7.773 1 98.88 147 PRO B O 1
ATOM 4112 N N . SER B 1 148 ? 4.797 -20.281 -9.656 1 98.75 148 SER B N 1
ATOM 4113 C CA . SER B 1 148 ? 5.93 -20.844 -8.93 1 98.75 148 SER B CA 1
ATOM 4114 C C . SER B 1 148 ? 6.91 -19.75 -8.5 1 98.75 148 SER B C 1
ATOM 4116 O O . SER B 1 148 ? 6.848 -18.625 -9 1 98.75 148 SER B O 1
ATOM 4118 N N . ARG B 1 149 ? 7.828 -20.125 -7.555 1 98.56 149 ARG B N 1
ATOM 4119 C CA . ARG B 1 149 ? 8.922 -19.234 -7.164 1 98.56 149 ARG B CA 1
ATOM 4120 C C . ARG B 1 149 ? 9.727 -18.797 -8.383 1 98.56 149 ARG B C 1
ATOM 4122 O O . ARG B 1 149 ? 10.102 -17.625 -8.492 1 98.56 149 ARG B O 1
ATOM 4129 N N . SER B 1 150 ? 9.961 -19.734 -9.25 1 98.62 150 SER B N 1
ATOM 4130 C CA . SER B 1 150 ? 10.805 -19.438 -10.406 1 98.62 150 SER B CA 1
ATOM 4131 C C . SER B 1 150 ? 10.109 -18.469 -11.352 1 98.62 150 SER B C 1
ATOM 4133 O O . SER B 1 150 ? 10.758 -17.625 -11.984 1 98.62 150 SER B O 1
ATOM 4135 N N . MET B 1 151 ? 8.789 -18.609 -11.508 1 98.88 151 MET B N 1
ATOM 4136 C CA . MET B 1 151 ? 8.062 -17.641 -12.32 1 98.88 151 MET B CA 1
ATOM 4137 C C . MET B 1 151 ? 8.172 -16.234 -11.734 1 98.88 151 MET B C 1
ATOM 4139 O O . MET B 1 151 ? 8.375 -15.266 -12.461 1 98.88 151 MET B O 1
ATOM 4143 N N . LEU B 1 152 ? 8.078 -16.156 -10.422 1 98.94 152 LEU B N 1
ATOM 4144 C CA . LEU B 1 152 ? 8.125 -14.867 -9.734 1 98.94 152 LEU B CA 1
ATOM 4145 C C . LEU B 1 152 ? 9.523 -14.266 -9.805 1 98.94 152 LEU B C 1
ATOM 4147 O O . LEU B 1 152 ? 9.68 -13.086 -10.133 1 98.94 152 LEU B O 1
ATOM 4151 N N . SER B 1 153 ? 10.57 -15.039 -9.523 1 98.94 153 SER B N 1
ATOM 4152 C CA . SER B 1 153 ? 11.938 -14.523 -9.57 1 98.94 153 SER B CA 1
ATOM 4153 C C . SER B 1 153 ? 12.336 -14.148 -10.984 1 98.94 153 SER B C 1
ATOM 4155 O O . SER B 1 153 ? 12.984 -13.117 -11.203 1 98.94 153 SER B O 1
ATOM 4157 N N . ASP B 1 154 ? 11.938 -15 -11.984 1 98.94 154 ASP B N 1
ATOM 4158 C CA . ASP B 1 154 ? 12.195 -14.68 -13.383 1 98.94 154 ASP B CA 1
ATOM 4159 C C . ASP B 1 154 ? 11.586 -13.328 -13.766 1 98.94 154 ASP B C 1
ATOM 4161 O O . ASP B 1 154 ? 12.203 -12.539 -14.477 1 98.94 154 ASP B O 1
ATOM 4165 N N . SER B 1 155 ? 10.391 -13.102 -13.297 1 98.88 155 SER B N 1
ATOM 4166 C CA . SER B 1 155 ? 9.672 -11.875 -13.641 1 98.88 155 SER B CA 1
ATOM 4167 C C . SER B 1 155 ? 10.438 -10.641 -13.172 1 98.88 155 SER B C 1
ATOM 4169 O O . SER B 1 155 ? 10.523 -9.648 -13.898 1 98.88 155 SER B O 1
ATOM 4171 N N . ILE B 1 156 ? 10.992 -10.68 -11.969 1 98.94 156 ILE B N 1
ATOM 4172 C CA . ILE B 1 156 ? 11.75 -9.57 -11.398 1 98.94 156 ILE B CA 1
ATOM 4173 C C . ILE B 1 156 ? 13.055 -9.383 -12.188 1 98.94 156 ILE B C 1
ATOM 4175 O O . ILE B 1 156 ? 13.367 -8.266 -12.617 1 98.94 156 ILE B O 1
ATOM 4179 N N . VAL B 1 157 ? 13.781 -10.477 -12.43 1 98.88 157 VAL B N 1
ATOM 4180 C CA . VAL B 1 157 ? 15.102 -10.367 -13.039 1 98.88 157 VAL B CA 1
ATOM 4181 C C . VAL B 1 157 ? 14.953 -9.906 -14.492 1 98.88 157 VAL B C 1
ATOM 4183 O O . VAL B 1 157 ? 15.75 -9.102 -14.984 1 98.88 157 VAL B O 1
ATOM 4186 N N . GLN B 1 158 ? 13.891 -10.391 -15.203 1 98.56 158 GLN B N 1
ATOM 4187 C CA . GLN B 1 158 ? 13.625 -9.891 -16.547 1 98.56 158 GLN B CA 1
ATOM 4188 C C . GLN B 1 158 ? 13.461 -8.375 -16.562 1 98.56 158 GLN B C 1
ATOM 4190 O O . GLN B 1 158 ? 14.016 -7.688 -17.422 1 98.56 158 GLN B O 1
ATOM 4195 N N . PHE B 1 159 ? 12.695 -7.859 -15.641 1 98.56 159 PHE B N 1
ATOM 4196 C CA . PHE B 1 159 ? 12.438 -6.426 -15.562 1 98.56 159 PHE B CA 1
ATOM 4197 C C . PHE B 1 159 ? 13.727 -5.656 -15.297 1 98.56 159 PHE B C 1
ATOM 4199 O O . PHE B 1 159 ? 13.984 -4.629 -15.922 1 98.56 159 PHE B O 1
ATOM 4206 N N . LEU B 1 160 ? 14.547 -6.172 -14.336 1 98.75 160 LEU B N 1
ATOM 4207 C CA . LEU B 1 160 ? 15.805 -5.516 -13.992 1 98.75 160 LEU B CA 1
ATOM 4208 C C . LEU B 1 160 ? 16.734 -5.469 -15.195 1 98.75 160 LEU B C 1
ATOM 4210 O O . LEU B 1 160 ? 17.391 -4.449 -15.445 1 98.75 160 LEU B O 1
ATOM 4214 N N . MET B 1 161 ? 16.75 -6.582 -15.945 1 98.25 161 MET B N 1
ATOM 4215 C CA . MET B 1 161 ? 17.594 -6.625 -17.141 1 98.25 161 MET B CA 1
ATOM 4216 C C . MET B 1 161 ? 17.062 -5.68 -18.203 1 98.25 161 MET B C 1
ATOM 4218 O O . MET B 1 161 ? 17.844 -5.027 -18.906 1 98.25 161 MET B O 1
ATOM 4222 N N . TRP B 1 162 ? 15.758 -5.688 -18.297 1 96.62 162 TRP B N 1
ATOM 4223 C CA . TRP B 1 162 ? 15.117 -4.773 -19.234 1 96.62 162 TRP B CA 1
ATOM 4224 C C . TRP B 1 162 ? 15.469 -3.324 -18.906 1 96.62 162 TRP B C 1
ATOM 4226 O O . TRP B 1 162 ? 15.68 -2.512 -19.812 1 96.62 162 TRP B O 1
ATOM 4236 N N . LYS B 1 163 ? 15.648 -2.979 -17.641 1 96.44 163 LYS B N 1
ATOM 4237 C CA . LYS B 1 163 ? 15.984 -1.645 -17.141 1 96.44 163 LYS B CA 1
ATOM 4238 C C . LYS B 1 163 ? 17.484 -1.404 -17.188 1 96.44 163 LYS B C 1
ATOM 4240 O O . LYS B 1 163 ? 17.953 -0.289 -16.938 1 96.44 163 LYS B O 1
ATOM 4245 N N . LYS B 1 164 ? 18.219 -2.457 -17.422 1 97.44 164 LYS B N 1
ATOM 4246 C CA . LYS B 1 164 ? 19.688 -2.447 -17.406 1 97.44 164 LYS B CA 1
ATOM 4247 C C . LYS B 1 164 ? 20.219 -2.209 -16 1 97.44 164 LYS B C 1
ATOM 4249 O O . LYS B 1 164 ? 21.234 -1.54 -15.82 1 97.44 164 LYS B O 1
ATOM 4254 N N . TRP B 1 165 ? 19.453 -2.561 -15.031 1 98.44 165 TRP B N 1
ATOM 4255 C CA . TRP B 1 165 ? 19.891 -2.641 -13.641 1 98.44 165 TRP B CA 1
ATOM 4256 C C . TRP B 1 165 ? 20.406 -4.039 -13.305 1 98.44 165 TRP B C 1
ATOM 4258 O O . TRP B 1 165 ? 19.734 -4.793 -12.586 1 98.44 165 TRP B O 1
ATOM 4268 N N . GLN B 1 166 ? 21.656 -4.383 -13.672 1 98.31 166 GLN B N 1
ATOM 4269 C CA . GLN B 1 166 ? 22.094 -5.762 -13.836 1 98.31 166 GLN B CA 1
ATOM 4270 C C . GLN B 1 166 ? 22.859 -6.246 -12.602 1 98.31 166 GLN B C 1
ATOM 4272 O O . GLN B 1 166 ? 23.062 -7.449 -12.43 1 98.31 166 GLN B O 1
ATOM 4277 N N . ARG B 1 167 ? 23.328 -5.309 -11.75 1 98.88 167 ARG B N 1
ATOM 4278 C CA . ARG B 1 167 ? 24.125 -5.676 -10.586 1 98.88 167 ARG B CA 1
ATOM 4279 C C . ARG B 1 167 ? 23.266 -5.777 -9.336 1 98.88 167 ARG B C 1
ATOM 4281 O O . ARG B 1 167 ? 22.734 -4.773 -8.859 1 98.88 167 ARG B O 1
ATOM 4288 N N . ILE B 1 168 ? 23.219 -7.031 -8.812 1 98.94 168 ILE B N 1
ATOM 4289 C CA . ILE B 1 168 ? 22.25 -7.32 -7.75 1 98.94 168 ILE B CA 1
ATOM 4290 C C . ILE B 1 168 ? 23 -7.602 -6.449 1 98.94 168 ILE B C 1
ATOM 4292 O O . ILE B 1 168 ? 23.969 -8.375 -6.43 1 98.94 168 ILE B O 1
ATOM 4296 N N . LEU B 1 169 ? 22.656 -6.906 -5.391 1 98.94 169 LEU B N 1
ATOM 4297 C CA . LEU B 1 169 ? 22.938 -7.359 -4.031 1 98.94 169 LEU B CA 1
ATOM 4298 C C . LEU B 1 169 ? 21.812 -8.242 -3.508 1 98.94 169 LEU B C 1
ATOM 4300 O O . LEU B 1 169 ? 20.703 -7.758 -3.246 1 98.94 169 LEU B O 1
ATOM 4304 N N . LEU B 1 170 ? 22.062 -9.547 -3.367 1 98.94 170 LEU B N 1
ATOM 4305 C CA . LEU B 1 170 ? 21.047 -10.484 -2.904 1 98.94 170 LEU B CA 1
ATOM 4306 C C . LEU B 1 170 ? 21.094 -10.625 -1.388 1 98.94 170 LEU B C 1
ATOM 4308 O O . LEU B 1 170 ? 22.125 -11.023 -0.828 1 98.94 170 LEU B O 1
ATOM 4312 N N . ILE B 1 171 ? 20.016 -10.234 -0.725 1 98.88 171 ILE B N 1
ATOM 4313 C CA . ILE B 1 171 ? 19.875 -10.43 0.714 1 98.88 171 ILE B CA 1
ATOM 4314 C C . ILE B 1 171 ? 18.797 -11.477 0.991 1 98.88 171 ILE B C 1
ATOM 4316 O O . ILE B 1 171 ? 17.625 -11.297 0.615 1 98.88 171 ILE B O 1
ATOM 4320 N N . HIS B 1 172 ? 19.156 -12.594 1.617 1 98.81 172 HIS B N 1
ATOM 4321 C CA . HIS B 1 172 ? 18.188 -13.633 1.922 1 98.81 172 HIS B CA 1
ATOM 4322 C C . HIS B 1 172 ? 18.125 -13.914 3.42 1 98.81 172 HIS B C 1
ATOM 4324 O O . HIS B 1 172 ? 19.078 -13.641 4.145 1 98.81 172 HIS B O 1
ATOM 4330 N N . GLY B 1 173 ? 16.922 -14.352 3.865 1 97.94 173 GLY B N 1
ATOM 4331 C CA . GLY B 1 173 ? 16.766 -14.75 5.258 1 97.94 173 GLY B CA 1
ATOM 4332 C C . GLY B 1 173 ? 17.391 -16.094 5.566 1 97.94 173 GLY B C 1
ATOM 4333 O O . GLY B 1 173 ? 18 -16.719 4.695 1 97.94 173 GLY B O 1
ATOM 4334 N N . SER B 1 174 ? 17.172 -16.547 6.828 1 97.06 174 SER B N 1
ATOM 4335 C CA . SER B 1 174 ? 17.859 -17.734 7.301 1 97.06 174 SER B CA 1
ATOM 4336 C C . SER B 1 174 ? 16.938 -18.953 7.309 1 97.06 174 SER B C 1
ATOM 4338 O O . SER B 1 174 ? 17.375 -20.078 7.531 1 97.06 174 SER B O 1
ATOM 4340 N N . HIS B 1 175 ? 15.68 -18.766 7.059 1 95.75 175 HIS B N 1
ATOM 4341 C CA . HIS B 1 175 ? 14.727 -19.875 7.07 1 95.75 175 HIS B CA 1
ATOM 4342 C C . HIS B 1 175 ? 14.805 -20.672 5.773 1 95.75 175 HIS B C 1
ATOM 4344 O O . HIS B 1 175 ? 15.25 -20.156 4.746 1 95.75 175 HIS B O 1
ATOM 4350 N N . PRO B 1 176 ? 14.344 -21.938 5.797 1 96.56 176 PRO B N 1
ATOM 4351 C CA . PRO B 1 176 ? 14.438 -22.797 4.617 1 96.56 176 PRO B CA 1
ATOM 4352 C C . PRO B 1 176 ? 13.75 -22.188 3.393 1 96.56 176 PRO B C 1
ATOM 4354 O O . PRO B 1 176 ? 14.289 -22.25 2.285 1 96.56 176 PRO B O 1
ATOM 4357 N N . GLU B 1 177 ? 12.594 -21.609 3.598 1 96.31 177 GLU B N 1
ATOM 4358 C CA . GLU B 1 177 ? 11.859 -21.047 2.469 1 96.31 177 GLU B CA 1
ATOM 4359 C C . GLU B 1 177 ? 12.586 -19.844 1.889 1 96.31 177 GLU B C 1
ATOM 4361 O O . GLU B 1 177 ? 12.477 -19.562 0.693 1 96.31 177 GLU B O 1
ATOM 4366 N N . ASP B 1 178 ? 13.336 -19.047 2.713 1 98.25 178 ASP B N 1
ATOM 4367 C CA . ASP B 1 178 ? 14.133 -17.922 2.225 1 98.25 178 ASP B CA 1
ATOM 4368 C C . ASP B 1 178 ? 15.266 -18.406 1.325 1 98.25 178 ASP B C 1
ATOM 4370 O O . ASP B 1 178 ? 15.562 -17.781 0.305 1 98.25 178 ASP B O 1
ATOM 4374 N N . LYS B 1 179 ? 15.844 -19.5 1.731 1 98.44 179 LYS B N 1
ATOM 4375 C CA . LYS B 1 179 ? 16.953 -20.062 0.958 1 98.44 179 LYS B CA 1
ATOM 4376 C C . LYS B 1 179 ? 16.453 -20.578 -0.39 1 98.44 179 LYS B C 1
ATOM 4378 O O . LYS B 1 179 ? 17.156 -20.453 -1.4 1 98.44 179 LYS B O 1
ATOM 4383 N N . LEU B 1 180 ? 15.297 -21.188 -0.391 1 98.31 180 LEU B N 1
ATOM 4384 C CA . LEU B 1 180 ? 14.711 -21.641 -1.647 1 98.31 180 LEU B CA 1
ATOM 4385 C C . LEU B 1 180 ? 14.453 -20.469 -2.586 1 98.31 180 LEU B C 1
ATOM 4387 O O . LEU B 1 180 ? 14.703 -20.562 -3.789 1 98.31 180 LEU B O 1
ATOM 4391 N N . LEU B 1 181 ? 13.977 -19.375 -2.037 1 98.75 181 LEU B N 1
ATOM 4392 C CA . LEU B 1 181 ? 13.734 -18.188 -2.85 1 98.75 181 LEU B CA 1
ATOM 4393 C C . LEU B 1 181 ? 15.039 -17.594 -3.359 1 98.75 181 LEU B C 1
ATOM 4395 O O . LEU B 1 181 ? 15.125 -17.172 -4.516 1 98.75 181 LEU B O 1
ATOM 4399 N N . ALA B 1 182 ? 16.031 -17.562 -2.506 1 98.94 182 ALA B N 1
ATOM 4400 C CA . ALA B 1 182 ? 17.359 -17.094 -2.932 1 98.94 182 ALA B CA 1
ATOM 4401 C C . ALA B 1 182 ? 17.891 -17.953 -4.078 1 98.94 182 ALA B C 1
ATOM 4403 O O . ALA B 1 182 ? 18.438 -17.422 -5.051 1 98.94 182 ALA B O 1
ATOM 4404 N N . ASP B 1 183 ? 17.734 -19.266 -3.936 1 98.75 183 ASP B N 1
ATOM 4405 C CA . ASP B 1 183 ? 18.156 -20.172 -4.996 1 98.75 183 ASP B CA 1
ATOM 4406 C C . ASP B 1 183 ? 17.453 -19.859 -6.309 1 98.75 183 ASP B C 1
ATOM 4408 O O . ASP B 1 183 ? 18.047 -19.922 -7.379 1 98.75 183 ASP B O 1
ATOM 4412 N N . SER B 1 184 ? 16.219 -19.547 -6.191 1 98.81 184 SER B N 1
ATOM 4413 C CA . SER B 1 184 ? 15.445 -19.188 -7.375 1 98.81 184 SER B CA 1
ATOM 4414 C C . SER B 1 184 ? 15.992 -17.922 -8.031 1 98.81 184 SER B C 1
ATOM 4416 O O . SER B 1 184 ? 16.094 -17.844 -9.258 1 98.81 184 SER B O 1
ATOM 4418 N N . TYR B 1 185 ? 16.312 -16.938 -7.223 1 98.94 185 TYR B N 1
ATOM 4419 C CA . TYR B 1 185 ? 16.875 -15.695 -7.766 1 98.94 185 TYR B CA 1
ATOM 4420 C C . TYR B 1 185 ? 18.234 -15.953 -8.406 1 98.94 185 TYR B C 1
ATOM 4422 O O . TYR B 1 185 ? 18.562 -15.352 -9.438 1 98.94 185 TYR B O 1
ATOM 4430 N N . ARG B 1 186 ? 19.047 -16.859 -7.809 1 98.88 186 ARG B N 1
ATOM 4431 C CA . ARG B 1 186 ? 20.328 -17.219 -8.406 1 98.88 186 ARG B CA 1
ATOM 4432 C C . ARG B 1 186 ? 20.141 -17.828 -9.789 1 98.88 186 ARG B C 1
ATOM 4434 O O . ARG B 1 186 ? 20.828 -17.469 -10.742 1 98.88 186 ARG B O 1
ATOM 4441 N N . LYS B 1 187 ? 19.203 -18.688 -9.883 1 98.5 187 LYS B N 1
ATOM 4442 C CA . LYS B 1 187 ? 18.922 -19.344 -11.156 1 98.5 187 LYS B CA 1
ATOM 4443 C C . LYS B 1 187 ? 18.406 -18.344 -12.188 1 98.5 187 LYS B C 1
ATOM 4445 O O . LYS B 1 187 ? 18.797 -18.391 -13.352 1 98.5 187 LYS B O 1
ATOM 4450 N N . SER B 1 188 ? 17.547 -17.453 -11.758 1 98.75 188 SER B N 1
ATOM 4451 C CA . SER B 1 188 ? 17.016 -16.438 -12.656 1 98.75 188 SER B CA 1
ATOM 4452 C C . SER B 1 188 ? 18.109 -15.5 -13.156 1 98.75 188 SER B C 1
ATOM 4454 O O . SER B 1 188 ? 18.125 -15.125 -14.328 1 98.75 188 SER B O 1
ATOM 4456 N N . ALA B 1 189 ? 18.969 -15.086 -12.195 1 98.88 189 ALA B N 1
ATOM 4457 C CA . ALA B 1 189 ? 20.078 -14.219 -12.578 1 98.88 189 ALA B CA 1
ATOM 4458 C C . ALA B 1 189 ? 20.953 -14.883 -13.648 1 98.88 189 ALA B C 1
ATOM 4460 O O . ALA B 1 189 ? 21.312 -14.242 -14.641 1 98.88 189 ALA B O 1
ATOM 4461 N N . ALA B 1 190 ? 21.234 -16.156 -13.469 1 98.5 190 ALA B N 1
ATOM 4462 C CA . ALA B 1 190 ? 22.016 -16.906 -14.453 1 98.5 190 ALA B CA 1
ATOM 4463 C C . ALA B 1 190 ? 21.266 -17 -15.773 1 98.5 190 ALA B C 1
ATOM 4465 O O . ALA B 1 190 ? 21.859 -16.812 -16.844 1 98.5 190 ALA B O 1
ATOM 4466 N N . LYS B 1 191 ? 20 -17.25 -15.688 1 97.25 191 LYS B N 1
ATOM 4467 C CA . LYS B 1 191 ? 19.141 -17.453 -16.844 1 97.25 191 LYS B CA 1
ATOM 4468 C C . LYS B 1 191 ? 19.109 -16.203 -17.719 1 97.25 191 LYS B C 1
ATOM 4470 O O . LYS B 1 191 ? 19.141 -16.297 -18.953 1 97.25 191 LYS B O 1
ATOM 4475 N N . PHE B 1 192 ? 19.094 -15 -17.125 1 98.12 192 PHE B N 1
ATOM 4476 C CA . PHE B 1 192 ? 18.844 -13.789 -17.906 1 98.12 192 PHE B CA 1
ATOM 4477 C C . PHE B 1 192 ? 20.094 -12.922 -17.969 1 98.12 192 PHE B C 1
ATOM 4479 O O . PHE B 1 192 ? 20.094 -11.867 -18.609 1 98.12 192 PHE B O 1
ATOM 4486 N N . GLY B 1 193 ? 21.156 -13.312 -17.281 1 98.19 193 GLY B N 1
ATOM 4487 C CA . GLY B 1 193 ? 22.438 -12.648 -17.438 1 98.19 193 GLY B CA 1
ATOM 4488 C C . GLY B 1 193 ? 22.656 -11.523 -16.453 1 98.19 193 GLY B C 1
ATOM 4489 O O . GLY B 1 193 ? 23.422 -10.602 -16.703 1 98.19 193 GLY B O 1
ATOM 4490 N N . ALA B 1 194 ? 21.938 -11.547 -15.328 1 98.75 194 ALA B N 1
ATOM 4491 C CA . ALA B 1 194 ? 22.203 -10.602 -14.242 1 98.75 194 ALA B CA 1
ATOM 4492 C C . ALA B 1 194 ? 23.391 -11.062 -13.398 1 98.75 194 ALA B C 1
ATOM 4494 O O . ALA B 1 194 ? 23.766 -12.242 -13.43 1 98.75 194 ALA B O 1
ATOM 4495 N N . GLU B 1 195 ? 23.984 -10.125 -12.703 1 98.81 195 GLU B N 1
ATOM 4496 C CA . GLU B 1 195 ? 25.109 -10.453 -11.852 1 98.81 195 GLU B CA 1
ATOM 4497 C C . GLU B 1 195 ? 24.781 -10.242 -10.375 1 98.81 195 GLU B C 1
ATOM 4499 O O . GLU B 1 195 ? 24.469 -9.125 -9.953 1 98.81 195 GLU B O 1
ATOM 4504 N N . ILE B 1 196 ? 24.859 -11.289 -9.688 1 98.88 196 ILE B N 1
ATOM 4505 C CA . ILE B 1 196 ? 24.828 -11.148 -8.234 1 98.88 196 ILE B CA 1
ATOM 4506 C C . ILE B 1 196 ? 26.219 -10.789 -7.723 1 98.88 196 ILE B C 1
ATOM 4508 O O . ILE B 1 196 ? 27.094 -11.656 -7.652 1 98.88 196 ILE B O 1
ATOM 4512 N N . VAL B 1 197 ? 26.406 -9.586 -7.344 1 98.88 197 VAL B N 1
ATOM 4513 C CA . VAL B 1 197 ? 27.734 -9.078 -7.059 1 98.88 197 VAL B CA 1
ATOM 4514 C C . VAL B 1 197 ? 28.125 -9.414 -5.621 1 98.88 197 VAL B C 1
ATOM 4516 O O . VAL B 1 197 ? 29.312 -9.461 -5.285 1 98.88 197 VAL B O 1
ATOM 4519 N N . GLU B 1 198 ? 27.141 -9.57 -4.77 1 98.81 198 GLU B N 1
ATOM 4520 C CA . GLU B 1 198 ? 27.312 -9.945 -3.369 1 98.81 198 GLU B CA 1
ATOM 4521 C C . GLU B 1 198 ? 26.047 -10.547 -2.791 1 98.81 198 GLU B C 1
ATOM 4523 O O . GLU B 1 198 ? 24.938 -10.211 -3.229 1 98.81 198 GLU B O 1
ATOM 4528 N N . GLU B 1 199 ? 26.188 -11.469 -1.895 1 98.75 199 GLU B N 1
ATOM 4529 C CA . GLU B 1 199 ? 25.078 -12.047 -1.151 1 98.75 199 GLU B CA 1
ATOM 4530 C C . GLU B 1 199 ? 25.281 -11.898 0.353 1 98.75 199 GLU B C 1
ATOM 4532 O O . GLU B 1 199 ? 26.406 -12.031 0.852 1 98.75 199 GLU B O 1
ATOM 4537 N N . ARG B 1 200 ? 24.203 -11.547 1.016 1 98.69 200 ARG B N 1
ATOM 4538 C CA . ARG B 1 200 ? 24.219 -11.461 2.471 1 98.69 200 ARG B CA 1
ATOM 4539 C C . ARG B 1 200 ? 23.047 -12.211 3.08 1 98.69 200 ARG B C 1
ATOM 4541 O O . ARG B 1 200 ? 21.953 -12.219 2.514 1 98.69 200 ARG B O 1
ATOM 4548 N N . GLU B 1 201 ? 23.297 -12.852 4.242 1 98.19 201 GLU B N 1
ATOM 4549 C CA . GLU B 1 201 ? 22.234 -13.516 4.992 1 98.19 201 GLU B CA 1
ATOM 4550 C C . GLU B 1 201 ? 21.797 -12.68 6.199 1 98.19 201 GLU B C 1
ATOM 4552 O O . GLU B 1 201 ? 22.641 -12.312 7.031 1 98.19 201 GLU B O 1
ATOM 4557 N N . PHE B 1 202 ? 20.531 -12.273 6.184 1 96.5 202 PHE B N 1
ATOM 4558 C CA . PHE B 1 202 ? 19.969 -11.648 7.367 1 96.5 202 PHE B CA 1
ATOM 4559 C C . PHE B 1 202 ? 19.391 -12.703 8.312 1 96.5 202 PHE B C 1
ATOM 4561 O O . PHE B 1 202 ? 18.281 -13.188 8.117 1 96.5 202 PHE B O 1
ATOM 4568 N N . VAL B 1 203 ? 20.047 -13.016 9.375 1 94.19 203 VAL B N 1
ATOM 4569 C CA . VAL B 1 203 ? 19.734 -14.148 10.242 1 94.19 203 VAL B CA 1
ATOM 4570 C C . VAL B 1 203 ? 18.625 -13.766 11.211 1 94.19 203 VAL B C 1
ATOM 4572 O O . VAL B 1 203 ? 18.688 -12.711 11.852 1 94.19 203 VAL B O 1
ATOM 4575 N N . ASP B 1 204 ? 17.609 -14.602 11.203 1 89.62 204 ASP B N 1
ATOM 4576 C CA . ASP B 1 204 ? 16.562 -14.453 12.211 1 89.62 204 ASP B CA 1
ATOM 4577 C C . ASP B 1 204 ? 17.062 -14.891 13.586 1 89.62 204 ASP B C 1
ATOM 4579 O O . ASP B 1 204 ? 17.188 -16.094 13.852 1 89.62 204 ASP B O 1
ATOM 4583 N N . THR B 1 205 ? 17.266 -14.031 14.477 1 82.62 205 THR B N 1
ATOM 4584 C CA . THR B 1 205 ? 17.828 -14.383 15.781 1 82.62 205 THR B CA 1
ATOM 4585 C C . THR B 1 205 ? 16.703 -14.625 16.797 1 82.62 205 THR B C 1
ATOM 4587 O O . THR B 1 205 ? 16.969 -14.82 17.984 1 82.62 205 THR B O 1
ATOM 4590 N N . GLY B 1 206 ? 15.469 -14.891 16.375 1 71.5 206 GLY B N 1
ATOM 4591 C CA . GLY B 1 206 ? 14.352 -15.297 17.219 1 71.5 206 GLY B CA 1
ATOM 4592 C C . GLY B 1 206 ? 13.789 -14.156 18.047 1 71.5 206 GLY B C 1
ATOM 4593 O O . GLY B 1 206 ? 12.953 -14.375 18.922 1 71.5 206 GLY B O 1
ATOM 4594 N N . GLY B 1 207 ? 14.242 -13 18.125 1 58.81 207 GLY B N 1
ATOM 4595 C CA . GLY B 1 207 ? 13.656 -11.977 18.969 1 58.81 207 GLY B CA 1
ATOM 4596 C C . GLY B 1 207 ? 12.219 -11.648 18.609 1 58.81 207 GLY B C 1
ATOM 4597 O O . GLY B 1 207 ? 11.766 -11.969 17.5 1 58.81 207 GLY B O 1
ATOM 4598 N N . SER B 1 208 ? 11.289 -11.562 19.641 1 54.47 208 SER B N 1
ATOM 4599 C CA . SER B 1 208 ? 9.852 -11.359 19.453 1 54.47 208 SER B CA 1
ATOM 4600 C C . SER B 1 208 ? 9.57 -10.32 18.375 1 54.47 208 SER B C 1
ATOM 4602 O O . SER B 1 208 ? 10.016 -9.18 18.469 1 54.47 208 SER B O 1
ATOM 4604 N N . ARG B 1 209 ? 9.227 -10.781 17.109 1 54.28 209 ARG B N 1
ATOM 4605 C CA . ARG B 1 209 ? 8.75 -9.898 16.047 1 54.28 209 ARG B CA 1
ATOM 4606 C C . ARG B 1 209 ? 7.695 -8.93 16.562 1 54.28 209 ARG B C 1
ATOM 4608 O O . ARG B 1 209 ? 7.43 -7.902 15.93 1 54.28 209 ARG B O 1
ATOM 4615 N N . ARG B 1 210 ? 7.031 -9.398 17.672 1 49.72 210 ARG B N 1
ATOM 4616 C CA . ARG B 1 210 ? 5.805 -8.727 18.078 1 49.72 210 ARG B CA 1
ATOM 4617 C C . ARG B 1 210 ? 6.102 -7.59 19.047 1 49.72 210 ARG B C 1
ATOM 4619 O O . ARG B 1 210 ? 5.184 -6.914 19.516 1 49.72 210 ARG B O 1
ATOM 4626 N N . THR B 1 211 ? 7.422 -7.52 19.516 1 47.97 211 THR B N 1
ATOM 4627 C CA . THR B 1 211 ? 7.5 -6.379 20.422 1 47.97 211 THR B CA 1
ATOM 4628 C C . THR B 1 211 ? 7.934 -5.121 19.672 1 47.97 211 THR B C 1
ATOM 4630 O O . THR B 1 211 ? 8.625 -5.211 18.656 1 47.97 211 THR B O 1
ATOM 4633 N N . ASP B 1 212 ? 7.219 -4.059 19.906 1 52.5 212 ASP B N 1
ATOM 4634 C CA . ASP B 1 212 ? 7.582 -2.742 19.391 1 52.5 212 ASP B CA 1
ATOM 4635 C C . ASP B 1 212 ? 9.102 -2.586 19.312 1 52.5 212 ASP B C 1
ATOM 4637 O O . ASP B 1 212 ? 9.617 -2.02 18.344 1 52.5 212 ASP B O 1
ATOM 4641 N N . THR B 1 213 ? 9.656 -3.32 20.141 1 53.03 213 THR B N 1
ATOM 4642 C CA . THR B 1 213 ? 11.102 -3.166 20.266 1 53.03 213 THR B CA 1
ATOM 4643 C C . THR B 1 213 ? 11.828 -4.051 19.25 1 53.03 213 THR B C 1
ATOM 4645 O O . THR B 1 213 ? 12.875 -3.672 18.734 1 53.03 213 THR B O 1
ATOM 4648 N N . GLY B 1 214 ? 11.117 -5.098 18.891 1 57.25 214 GLY B N 1
ATOM 4649 C CA . GLY B 1 214 ? 11.766 -6.008 17.969 1 57.25 214 GLY B CA 1
ATOM 4650 C C . GLY B 1 214 ? 11.844 -5.465 16.547 1 57.25 214 GLY B C 1
ATOM 4651 O O . GLY B 1 214 ? 12.914 -5.465 15.93 1 57.25 214 GLY B O 1
ATOM 4652 N N . HIS B 1 215 ? 10.789 -4.883 16.078 1 66.62 215 HIS B N 1
ATOM 4653 C CA . HIS B 1 215 ? 10.758 -4.309 14.742 1 66.62 215 HIS B CA 1
ATOM 4654 C C . HIS B 1 215 ? 11.734 -3.143 14.617 1 66.62 215 HIS B C 1
ATOM 4656 O O . HIS B 1 215 ? 12.406 -2.998 13.594 1 66.62 215 HIS B O 1
ATOM 4662 N N . VAL B 1 216 ? 11.789 -2.438 15.734 1 68.56 216 VAL B N 1
ATOM 4663 C CA . VAL B 1 216 ? 12.648 -1.259 15.727 1 68.56 216 VAL B CA 1
ATOM 4664 C C . VAL B 1 216 ? 14.109 -1.688 15.664 1 68.56 216 VAL B C 1
ATOM 4666 O O . VAL B 1 216 ? 14.914 -1.075 14.961 1 68.56 216 VAL B O 1
ATOM 4669 N N . MET B 1 217 ? 14.352 -2.807 16.266 1 72.5 217 MET B N 1
ATOM 4670 C CA . MET B 1 217 ? 15.727 -3.291 16.297 1 72.5 217 MET B CA 1
ATOM 4671 C C . MET B 1 217 ? 16.156 -3.805 14.922 1 72.5 217 MET B C 1
ATOM 4673 O O . MET B 1 217 ? 17.266 -3.541 14.469 1 72.5 217 MET B O 1
ATOM 4677 N N . VAL B 1 218 ? 15.289 -4.461 14.273 1 78.75 218 VAL B N 1
ATOM 4678 C CA . VAL B 1 218 ? 15.594 -4.977 12.945 1 78.75 218 VAL B CA 1
ATOM 4679 C C . VAL B 1 218 ? 15.82 -3.814 11.977 1 78.75 218 VAL B C 1
ATOM 4681 O O . VAL B 1 218 ? 16.812 -3.799 11.242 1 78.75 218 VAL B O 1
ATOM 4684 N N . GLN B 1 219 ? 15.008 -2.871 12.062 1 83.44 219 GLN B N 1
ATOM 4685 C CA . GLN B 1 219 ? 15.078 -1.713 11.18 1 83.44 219 GLN B CA 1
ATOM 4686 C C . GLN B 1 219 ? 16.375 -0.944 11.383 1 83.44 219 GLN B C 1
ATOM 4688 O O . GLN B 1 219 ? 17.016 -0.508 10.422 1 83.44 219 GLN B O 1
ATOM 4693 N N . LYS B 1 220 ? 16.828 -0.854 12.57 1 84.75 220 LYS B N 1
ATOM 4694 C CA . LYS B 1 220 ? 18.016 -0.07 12.922 1 84.75 220 LYS B CA 1
ATOM 4695 C C . LYS B 1 220 ? 19.297 -0.765 12.453 1 84.75 220 LYS B C 1
ATOM 4697 O O . LYS B 1 220 ? 20.344 -0.13 12.328 1 84.75 220 LYS B O 1
ATOM 4702 N N . GLN B 1 221 ? 19.172 -2.057 12.125 1 89.81 221 GLN B N 1
ATOM 4703 C CA . GLN B 1 221 ? 20.344 -2.838 11.75 1 89.81 221 GLN B CA 1
ATOM 4704 C C . GLN B 1 221 ? 20.625 -2.727 10.25 1 89.81 221 GLN B C 1
ATOM 4706 O O . GLN B 1 221 ? 21.734 -2.99 9.797 1 89.81 221 GLN B O 1
ATOM 4711 N N . ILE B 1 222 ? 19.688 -2.352 9.508 1 94.06 222 ILE B N 1
ATOM 4712 C CA . ILE B 1 222 ? 19.734 -2.492 8.062 1 94.06 222 ILE B CA 1
ATOM 4713 C C . ILE B 1 222 ? 20.844 -1.608 7.488 1 94.06 222 ILE B C 1
ATOM 4715 O O . ILE B 1 222 ? 21.609 -2.041 6.625 1 94.06 222 ILE B O 1
ATOM 4719 N N . PRO B 1 223 ? 20.984 -0.319 7.992 1 93.94 223 PRO B N 1
ATOM 4720 C CA . PRO B 1 223 ? 22.031 0.52 7.414 1 93.94 223 PRO B CA 1
ATOM 4721 C C . PRO B 1 223 ? 23.438 -0.066 7.609 1 93.94 223 PRO B C 1
ATOM 4723 O O . PRO B 1 223 ? 24.203 -0.181 6.648 1 93.94 223 PRO B O 1
ATOM 4726 N N . VAL B 1 224 ? 23.703 -0.502 8.812 1 94.94 224 VAL B N 1
ATOM 4727 C CA . VAL B 1 224 ? 25 -1.092 9.086 1 94.94 224 VAL B CA 1
ATOM 4728 C C . VAL B 1 224 ? 25.141 -2.416 8.344 1 94.94 224 VAL B C 1
ATOM 4730 O O . VAL B 1 224 ? 26.203 -2.721 7.797 1 94.94 224 VAL B O 1
ATOM 4733 N N . PHE B 1 225 ? 24.109 -3.188 8.25 1 96.94 225 PHE B N 1
ATOM 4734 C CA . PHE B 1 225 ? 24.094 -4.484 7.59 1 96.94 225 PHE B CA 1
ATOM 4735 C C . PHE B 1 225 ? 24.422 -4.344 6.109 1 96.94 225 PHE B C 1
ATOM 4737 O O . PHE B 1 225 ? 25.047 -5.23 5.52 1 96.94 225 PHE B O 1
ATOM 4744 N N . THR B 1 226 ? 24.031 -3.219 5.504 1 97.94 226 THR B N 1
ATOM 4745 C CA . THR B 1 226 ? 24.203 -3.055 4.066 1 97.94 226 THR B CA 1
ATOM 4746 C C . THR B 1 226 ? 25.406 -2.156 3.76 1 97.94 226 THR B C 1
ATOM 4748 O O . THR B 1 226 ? 25.609 -1.771 2.607 1 97.94 226 THR B O 1
ATOM 4751 N N . GLN B 1 227 ? 26.141 -1.779 4.762 1 97 227 GLN B N 1
ATOM 4752 C CA . GLN B 1 227 ? 27.312 -0.926 4.586 1 97 227 GLN B CA 1
ATOM 4753 C C . GLN B 1 227 ? 28.453 -1.682 3.895 1 97 227 GLN B C 1
ATOM 4755 O O . GLN B 1 227 ? 28.578 -2.896 4.051 1 97 227 GLN B O 1
ATOM 4760 N N . GLU B 1 228 ? 29.234 -1.036 3.088 1 97.31 228 GLU B N 1
ATOM 4761 C CA . GLU B 1 228 ? 30.438 -1.541 2.439 1 97.31 228 GLU B CA 1
ATOM 4762 C C . GLU B 1 228 ? 30.125 -2.699 1.499 1 97.31 228 GLU B C 1
ATOM 4764 O O . GLU B 1 228 ? 30.906 -3.641 1.374 1 97.31 228 GLU B O 1
ATOM 4769 N N . ALA B 1 229 ? 28.953 -2.662 0.967 1 97.81 229 ALA B N 1
ATOM 4770 C CA . ALA B 1 229 ? 28.625 -3.635 -0.071 1 97.81 229 ALA B CA 1
ATOM 4771 C C . ALA B 1 229 ? 29.344 -3.312 -1.378 1 97.81 229 ALA B C 1
ATOM 4773 O O . ALA B 1 229 ? 29.672 -2.154 -1.642 1 97.81 229 ALA B O 1
ATOM 4774 N N . GLU B 1 230 ? 29.578 -4.367 -2.135 1 98.31 230 GLU B N 1
ATOM 4775 C CA . GLU B 1 230 ? 30.047 -4.133 -3.498 1 98.31 230 GLU B CA 1
ATOM 4776 C C . GLU B 1 230 ? 29.078 -3.244 -4.27 1 98.31 230 GLU B C 1
ATOM 4778 O O . GLU B 1 230 ? 27.875 -3.221 -3.973 1 98.31 230 GLU B O 1
ATOM 4783 N N . GLU B 1 231 ? 29.625 -2.52 -5.227 1 98.06 231 GLU B N 1
ATOM 4784 C CA . GLU B 1 231 ? 28.75 -1.64 -6 1 98.06 231 GLU B CA 1
ATOM 4785 C C . GLU B 1 231 ? 27.625 -2.426 -6.668 1 98.06 231 GLU B C 1
ATOM 4787 O O . GLU B 1 231 ? 27.875 -3.428 -7.34 1 98.06 231 GLU B O 1
ATOM 4792 N N . TYR B 1 232 ? 26.391 -2.037 -6.441 1 98.81 232 TYR B N 1
ATOM 4793 C CA . TYR B 1 232 ? 25.219 -2.715 -6.977 1 98.81 232 TYR B CA 1
ATOM 4794 C C . TYR B 1 232 ? 24.188 -1.708 -7.469 1 98.81 232 TYR B C 1
ATOM 4796 O O . TYR B 1 232 ? 24.25 -0.523 -7.129 1 98.81 232 TYR B O 1
ATOM 4804 N N . ASP B 1 233 ? 23.281 -2.189 -8.289 1 98.81 233 ASP B N 1
ATOM 4805 C CA . ASP B 1 233 ? 22.188 -1.357 -8.797 1 98.81 233 ASP B CA 1
ATOM 4806 C C . ASP B 1 233 ? 20.938 -1.5 -7.93 1 98.81 233 ASP B C 1
ATOM 4808 O O . ASP B 1 233 ? 20.234 -0.522 -7.688 1 98.81 233 ASP B O 1
ATOM 4812 N N . VAL B 1 234 ? 20.734 -2.721 -7.445 1 98.88 234 VAL B N 1
ATOM 4813 C CA . VAL B 1 234 ? 19.453 -3.02 -6.801 1 98.88 234 VAL B CA 1
ATOM 4814 C C . VAL B 1 234 ? 19.656 -4.09 -5.73 1 98.88 234 VAL B C 1
ATOM 4816 O O . VAL B 1 234 ? 20.453 -5.012 -5.906 1 98.88 234 VAL B O 1
ATOM 4819 N N . ILE B 1 235 ? 18.953 -3.922 -4.621 1 98.94 235 ILE B N 1
ATOM 4820 C CA . ILE B 1 235 ? 18.859 -5.004 -3.646 1 98.94 235 ILE B CA 1
ATOM 4821 C C . ILE B 1 235 ? 17.688 -5.914 -4.012 1 98.94 235 ILE B C 1
ATOM 4823 O O . ILE B 1 235 ? 16.578 -5.441 -4.262 1 98.94 235 ILE B O 1
ATOM 4827 N N . VAL B 1 236 ? 17.938 -7.188 -4.125 1 98.94 236 VAL B N 1
ATOM 4828 C CA . VAL B 1 236 ? 16.875 -8.172 -4.238 1 98.94 236 VAL B CA 1
ATOM 4829 C C . VAL B 1 236 ? 16.75 -8.953 -2.936 1 98.94 236 VAL B C 1
ATOM 4831 O O . VAL B 1 236 ? 17.719 -9.586 -2.488 1 98.94 236 VAL B O 1
ATOM 4834 N N . ALA B 1 237 ? 15.586 -8.859 -2.338 1 98.94 237 ALA B N 1
ATOM 4835 C CA . ALA B 1 237 ? 15.352 -9.508 -1.048 1 98.94 237 ALA B CA 1
ATOM 4836 C C . ALA B 1 237 ? 14.633 -10.844 -1.224 1 98.94 237 ALA B C 1
ATOM 4838 O O . ALA B 1 237 ? 13.656 -10.938 -1.97 1 98.94 237 ALA B O 1
ATOM 4839 N N . ALA B 1 238 ? 15.094 -11.883 -0.625 1 98.88 238 ALA B N 1
ATOM 4840 C CA . ALA B 1 238 ? 14.453 -13.195 -0.514 1 98.88 238 ALA B CA 1
ATOM 4841 C C . ALA B 1 238 ? 14.039 -13.477 0.927 1 98.88 238 ALA B C 1
ATOM 4843 O O . ALA B 1 238 ? 14.805 -14.055 1.699 1 98.88 238 ALA B O 1
ATOM 4844 N N . ASP B 1 239 ? 12.82 -13.133 1.274 1 97.81 239 ASP B N 1
ATOM 4845 C CA . ASP B 1 239 ? 12.312 -13.172 2.643 1 97.81 239 ASP B CA 1
ATOM 4846 C C . ASP B 1 239 ? 10.891 -13.711 2.686 1 97.81 239 ASP B C 1
ATOM 4848 O O . ASP B 1 239 ? 9.961 -13.008 3.08 1 97.81 239 ASP B O 1
ATOM 4852 N N . GLU B 1 240 ? 10.734 -15.016 2.396 1 96.44 240 GLU B N 1
ATOM 4853 C CA . GLU B 1 240 ? 9.406 -15.625 2.424 1 96.44 240 GLU B CA 1
ATOM 4854 C C . GLU B 1 240 ? 8.891 -15.773 3.854 1 96.44 240 GLU B C 1
ATOM 4856 O O . GLU B 1 240 ? 7.688 -15.727 4.094 1 96.44 240 GLU B O 1
ATOM 4861 N N . ALA B 1 241 ? 9.797 -15.844 4.797 1 93.69 241 ALA B N 1
ATOM 4862 C CA . ALA B 1 241 ? 9.406 -15.984 6.199 1 93.69 241 ALA B CA 1
ATOM 4863 C C . ALA B 1 241 ? 8.922 -14.656 6.77 1 93.69 241 ALA B C 1
ATOM 4865 O O . ALA B 1 241 ? 8.305 -14.625 7.836 1 93.69 241 ALA B O 1
ATOM 4866 N N . GLY B 1 242 ? 9.234 -13.547 6.102 1 93.44 242 GLY B N 1
ATOM 4867 C CA . GLY B 1 242 ? 8.727 -12.25 6.508 1 93.44 242 GLY B CA 1
ATOM 4868 C C . GLY B 1 242 ? 9.43 -11.688 7.727 1 93.44 242 GLY B C 1
ATOM 4869 O O . GLY B 1 242 ? 8.789 -11.141 8.625 1 93.44 242 GLY B O 1
ATOM 4870 N N . VAL B 1 243 ? 10.781 -11.75 7.711 1 92.19 243 VAL B N 1
ATOM 4871 C CA . VAL B 1 243 ? 11.531 -11.383 8.906 1 92.19 243 VAL B CA 1
ATOM 4872 C C . VAL B 1 243 ? 12.086 -9.961 8.75 1 92.19 243 VAL B C 1
ATOM 4874 O O . VAL B 1 243 ? 12.195 -9.219 9.727 1 92.19 243 VAL B O 1
ATOM 4877 N N . PHE B 1 244 ? 12.391 -9.477 7.461 1 94.81 244 PHE B N 1
ATOM 4878 C CA . PHE B 1 244 ? 13.172 -8.242 7.422 1 94.81 244 PHE B CA 1
ATOM 4879 C C . PHE B 1 244 ? 12.812 -7.414 6.191 1 94.81 244 PHE B C 1
ATOM 4881 O O . PHE B 1 244 ? 13.016 -6.199 6.172 1 94.81 244 PHE B O 1
ATOM 4888 N N . ALA B 1 245 ? 12.344 -7.988 5.164 1 97.06 245 ALA B N 1
ATOM 4889 C CA . ALA B 1 245 ? 12.367 -7.395 3.828 1 97.06 245 ALA B CA 1
ATOM 4890 C C . ALA B 1 245 ? 11.602 -6.074 3.803 1 97.06 245 ALA B C 1
ATOM 4892 O O . ALA B 1 245 ? 12.078 -5.09 3.23 1 97.06 245 ALA B O 1
ATOM 4893 N N . PRO B 1 246 ? 10.445 -6.016 4.473 1 95.94 246 PRO B N 1
ATOM 4894 C CA . PRO B 1 246 ? 9.688 -4.766 4.402 1 95.94 246 PRO B CA 1
ATOM 4895 C C . PRO B 1 246 ? 10.438 -3.586 5.02 1 95.94 246 PRO B C 1
ATOM 4897 O O . PRO B 1 246 ? 10.078 -2.43 4.793 1 95.94 246 PRO B O 1
ATOM 4900 N N . TYR B 1 247 ? 11.531 -3.801 5.738 1 95.62 247 TYR B N 1
ATOM 4901 C CA . TYR B 1 247 ? 12.297 -2.738 6.379 1 95.62 247 TYR B CA 1
ATOM 4902 C C . TYR B 1 247 ? 13.422 -2.256 5.473 1 95.62 247 TYR B C 1
ATOM 4904 O O . TYR B 1 247 ? 14.062 -1.24 5.75 1 95.62 247 TYR B O 1
ATOM 4912 N N . LEU B 1 248 ? 13.625 -2.908 4.383 1 97.5 248 LEU B N 1
ATOM 4913 C CA . LEU B 1 248 ? 14.805 -2.631 3.562 1 97.5 248 LEU B CA 1
ATOM 4914 C C . LEU B 1 248 ? 14.648 -1.307 2.822 1 97.5 248 LEU B C 1
ATOM 4916 O O . LEU B 1 248 ? 15.578 -0.493 2.801 1 97.5 248 LEU B O 1
ATOM 4920 N N . PRO B 1 249 ? 13.445 -1.065 2.221 1 97.75 249 PRO B N 1
ATOM 4921 C CA . PRO B 1 249 ? 13.336 0.182 1.461 1 97.75 249 PRO B CA 1
ATOM 4922 C C . PRO B 1 249 ? 13.641 1.416 2.309 1 97.75 249 PRO B C 1
ATOM 4924 O O . PRO B 1 249 ? 13.062 1.589 3.383 1 97.75 249 PRO B O 1
ATOM 4927 N N . TYR B 1 250 ? 14.586 2.26 1.855 1 97.88 250 TYR B N 1
ATOM 4928 C CA . TYR B 1 250 ? 15 3.555 2.383 1 97.88 250 TYR B CA 1
ATOM 4929 C C . TYR B 1 250 ? 15.852 3.389 3.633 1 97.88 250 TYR B C 1
ATOM 4931 O O . TYR B 1 250 ? 16.203 4.371 4.293 1 97.88 250 TYR B O 1
ATOM 4939 N N . HIS B 1 251 ? 16.219 2.129 4.008 1 97.12 251 HIS B N 1
ATOM 4940 C CA . HIS B 1 251 ? 17.062 1.94 5.184 1 97.12 251 HIS B CA 1
ATOM 4941 C C . HIS B 1 251 ? 18.453 1.43 4.789 1 97.12 251 HIS B C 1
ATOM 4943 O O . HIS B 1 251 ? 19.344 1.362 5.625 1 97.12 251 HIS B O 1
ATOM 4949 N N . SER B 1 252 ? 18.594 0.999 3.523 1 97.69 252 SER B N 1
ATOM 4950 C CA . SER B 1 252 ? 19.906 0.556 3.094 1 97.69 252 SER B CA 1
ATOM 4951 C C . SER B 1 252 ? 20.922 1.691 3.172 1 97.69 252 SER B C 1
ATOM 4953 O O . SER B 1 252 ? 20.562 2.867 3.154 1 97.69 252 SER B O 1
ATOM 4955 N N . TRP B 1 253 ? 22.172 1.357 3.254 1 97.75 253 TRP B N 1
ATOM 4956 C CA . TRP B 1 253 ? 23.25 2.338 3.332 1 97.75 253 TRP B CA 1
ATOM 4957 C C . TRP B 1 253 ? 23.312 3.195 2.072 1 97.75 253 TRP B C 1
ATOM 4959 O O . TRP B 1 253 ? 23.281 4.426 2.15 1 97.75 253 TRP B O 1
ATOM 4969 N N . ASP B 1 254 ? 23.344 2.541 0.918 1 98 254 ASP B N 1
ATOM 4970 C CA . ASP B 1 254 ? 23.344 3.23 -0.368 1 98 254 ASP B CA 1
ATOM 4971 C C . ASP B 1 254 ? 21.906 3.502 -0.844 1 98 254 ASP B C 1
ATOM 4973 O O . ASP B 1 254 ? 21 2.703 -0.595 1 98 254 ASP B O 1
ATOM 4977 N N . PRO B 1 255 ? 21.656 4.652 -1.486 1 98.31 255 PRO B N 1
ATOM 4978 C CA . PRO B 1 255 ? 20.328 4.965 -2.023 1 98.31 255 PRO B CA 1
ATOM 4979 C C . PRO B 1 255 ? 19.984 4.145 -3.264 1 98.31 255 PRO B C 1
ATOM 4981 O O . PRO B 1 255 ? 20.094 4.645 -4.387 1 98.31 255 PRO B O 1
ATOM 4984 N N . ARG B 1 256 ? 19.594 2.918 -3.117 1 98.62 256 ARG B N 1
ATOM 4985 C CA . ARG B 1 256 ? 19.266 1.986 -4.191 1 98.62 256 ARG B CA 1
ATOM 4986 C C . ARG B 1 256 ? 17.859 1.414 -4.012 1 98.62 256 ARG B C 1
ATOM 4988 O O . ARG B 1 256 ? 17.391 1.273 -2.883 1 98.62 256 ARG B O 1
ATOM 4995 N N . PRO B 1 257 ? 17.203 1.104 -5.117 1 98.62 257 PRO B N 1
ATOM 4996 C CA . PRO B 1 257 ? 15.891 0.476 -4.996 1 98.62 257 PRO B CA 1
ATOM 4997 C C . PRO B 1 257 ? 15.961 -0.956 -4.473 1 98.62 257 PRO B C 1
ATOM 4999 O O . PRO B 1 257 ? 17.031 -1.564 -4.477 1 98.62 257 PRO B O 1
ATOM 5002 N N . VAL B 1 258 ? 14.867 -1.41 -3.926 1 98.88 258 VAL B N 1
ATOM 5003 C CA . VAL B 1 258 ? 14.703 -2.768 -3.418 1 98.88 258 VAL B CA 1
ATOM 5004 C C . VAL B 1 258 ? 13.648 -3.506 -4.246 1 98.88 258 VAL B C 1
ATOM 5006 O O . VAL B 1 258 ? 12.625 -2.93 -4.605 1 98.88 258 VAL B O 1
ATOM 5009 N N . ALA B 1 259 ? 13.891 -4.754 -4.586 1 98.88 259 ALA B N 1
ATOM 5010 C CA . ALA B 1 259 ? 12.93 -5.613 -5.273 1 98.88 259 ALA B CA 1
ATOM 5011 C C . ALA B 1 259 ? 12.852 -6.988 -4.617 1 98.88 259 ALA B C 1
ATOM 5013 O O . ALA B 1 259 ? 13.633 -7.297 -3.713 1 98.88 259 ALA B O 1
ATOM 5014 N N . GLY B 1 260 ? 11.922 -7.793 -5.031 1 98.81 260 GLY B N 1
ATOM 5015 C CA . GLY B 1 260 ? 11.727 -9.125 -4.488 1 98.81 260 GLY B CA 1
ATOM 5016 C C . GLY B 1 260 ? 10.641 -9.195 -3.434 1 98.81 260 GLY B C 1
ATOM 5017 O O . GLY B 1 260 ? 9.469 -8.93 -3.725 1 98.81 260 GLY B O 1
ATOM 5018 N N . SER B 1 261 ? 11.109 -9.484 -2.193 1 98.69 261 SER B N 1
ATOM 5019 C CA . SER B 1 261 ? 10.141 -9.664 -1.115 1 98.69 261 SER B CA 1
ATOM 5020 C C . SER B 1 261 ? 9.625 -8.32 -0.605 1 98.69 261 SER B C 1
ATOM 5022 O O . SER B 1 261 ? 8.656 -8.273 0.156 1 98.69 261 SER B O 1
ATOM 5024 N N . ALA B 1 262 ? 10.258 -7.195 -1.013 1 98.06 262 ALA B N 1
ATOM 5025 C CA . ALA B 1 262 ? 9.805 -5.836 -0.733 1 98.06 262 ALA B CA 1
ATOM 5026 C C . ALA B 1 262 ? 10.148 -4.895 -1.888 1 98.06 262 ALA B C 1
ATOM 5028 O O . ALA B 1 262 ? 10.828 -5.289 -2.834 1 98.06 262 ALA B O 1
ATOM 5029 N N . GLY B 1 263 ? 9.664 -3.701 -1.79 1 98.19 263 GLY B N 1
ATOM 5030 C CA . GLY B 1 263 ? 9.844 -2.811 -2.926 1 98.19 263 GLY B CA 1
ATOM 5031 C C . GLY B 1 263 ? 9.047 -3.229 -4.145 1 98.19 263 GLY B C 1
ATOM 5032 O O . GLY B 1 263 ? 7.828 -3.377 -4.074 1 98.19 263 GLY B O 1
ATOM 5033 N N . LEU B 1 264 ? 9.766 -3.42 -5.234 1 98.69 264 LEU B N 1
ATOM 5034 C CA . LEU B 1 264 ? 9.117 -3.979 -6.418 1 98.69 264 LEU B CA 1
ATOM 5035 C C . LEU B 1 264 ? 8.875 -5.473 -6.246 1 98.69 264 LEU B C 1
ATOM 5037 O O . LEU B 1 264 ? 9.812 -6.273 -6.293 1 98.69 264 LEU B O 1
ATOM 5041 N N . ARG B 1 265 ? 7.625 -5.836 -6.129 1 98.81 265 ARG B N 1
ATOM 5042 C CA . ARG B 1 265 ? 7.27 -7.215 -5.809 1 98.81 265 ARG B CA 1
ATOM 5043 C C . ARG B 1 265 ? 6.566 -7.887 -6.984 1 98.81 265 ARG B C 1
ATOM 5045 O O . ARG B 1 265 ? 5.734 -7.27 -7.648 1 98.81 265 ARG B O 1
ATOM 5052 N N . PRO B 1 266 ? 6.922 -9.102 -7.246 1 98.88 266 PRO B N 1
ATOM 5053 C CA . PRO B 1 266 ? 6.129 -9.914 -8.172 1 98.88 266 PRO B CA 1
ATOM 5054 C C . PRO B 1 266 ? 4.902 -10.539 -7.516 1 98.88 266 PRO B C 1
ATOM 5056 O O . PRO B 1 266 ? 5.008 -11.133 -6.441 1 98.88 266 PRO B O 1
ATOM 5059 N N . VAL B 1 267 ? 3.75 -10.344 -8.133 1 98.81 267 VAL B N 1
ATOM 5060 C CA . VAL B 1 267 ? 2.521 -10.859 -7.543 1 98.81 267 VAL B CA 1
ATOM 5061 C C . VAL B 1 267 ? 1.619 -11.43 -8.633 1 98.81 267 VAL B C 1
ATOM 5063 O O . VAL B 1 267 ? 1.718 -11.039 -9.797 1 98.81 267 VAL B O 1
ATOM 5066 N N . SER B 1 268 ? 0.763 -12.398 -8.211 1 98.69 268 SER B N 1
ATOM 5067 C CA . SER B 1 268 ? -0.245 -12.898 -9.141 1 98.69 268 SER B CA 1
ATOM 5068 C C . SER B 1 268 ? -1.375 -11.891 -9.328 1 98.69 268 SER B C 1
ATOM 5070 O O . SER B 1 268 ? -2.039 -11.883 -10.367 1 98.69 268 SER B O 1
ATOM 5072 N N . TRP B 1 269 ? -1.53 -11.094 -8.297 1 98.75 269 TRP B N 1
ATOM 5073 C CA . TRP B 1 269 ? -2.607 -10.109 -8.352 1 98.75 269 TRP B CA 1
ATOM 5074 C C . TRP B 1 269 ? -2.375 -8.984 -7.348 1 98.75 269 TRP B C 1
ATOM 5076 O O . TRP B 1 269 ? -1.753 -9.203 -6.305 1 98.75 269 TRP B O 1
ATOM 5086 N N . HIS B 1 270 ? -2.873 -7.832 -7.637 1 98.31 270 HIS B N 1
ATOM 5087 C CA . HIS B 1 270 ? -2.787 -6.691 -6.73 1 98.31 270 HIS B CA 1
ATOM 5088 C C . HIS B 1 270 ? -3.959 -5.738 -6.934 1 98.31 270 HIS B C 1
ATOM 5090 O O . HIS B 1 270 ? -4.395 -5.512 -8.062 1 98.31 270 HIS B O 1
ATOM 5096 N N . PRO B 1 271 ? -4.387 -5.102 -5.855 1 97.69 271 PRO B N 1
ATOM 5097 C CA . PRO B 1 271 ? -5.555 -4.223 -5.934 1 97.69 271 PRO B CA 1
ATOM 5098 C C . PRO B 1 271 ? -5.328 -3.02 -6.844 1 97.69 271 PRO B C 1
ATOM 5100 O O . PRO B 1 271 ? -6.289 -2.406 -7.316 1 97.69 271 PRO B O 1
ATOM 5103 N N . ALA B 1 272 ? -4.117 -2.648 -7.102 1 96.62 272 ALA B N 1
ATOM 5104 C CA . ALA B 1 272 ? -3.814 -1.458 -7.895 1 96.62 272 ALA B CA 1
ATOM 5105 C C . ALA B 1 272 ? -3.941 -1.747 -9.391 1 96.62 272 ALA B C 1
ATOM 5107 O O . ALA B 1 272 ? -3.918 -0.827 -10.211 1 96.62 272 ALA B O 1
ATOM 5108 N N . HIS B 1 273 ? -4.074 -3.01 -9.742 1 96.88 273 HIS B N 1
ATOM 5109 C CA . HIS B 1 273 ? -4.125 -3.387 -11.156 1 96.88 273 HIS B CA 1
ATOM 5110 C C . HIS B 1 273 ? -5.453 -2.977 -11.789 1 96.88 273 HIS B C 1
ATOM 5112 O O . HIS B 1 273 ? -6.52 -3.326 -11.281 1 96.88 273 HIS B O 1
ATOM 5118 N N . GLU B 1 274 ? -5.383 -2.254 -12.984 1 93.75 274 GLU B N 1
ATOM 5119 C CA . GLU B 1 274 ? -6.609 -1.67 -13.523 1 93.75 274 GLU B CA 1
ATOM 5120 C C . GLU B 1 274 ? -6.844 -2.109 -14.969 1 93.75 274 GLU B C 1
ATOM 5122 O O . GLU B 1 274 ? -7.953 -1.989 -15.484 1 93.75 274 GLU B O 1
ATOM 5127 N N . ALA B 1 275 ? -5.918 -2.664 -15.633 1 92.81 275 ALA B N 1
ATOM 5128 C CA . ALA B 1 275 ? -5.977 -2.902 -17.078 1 92.81 275 ALA B CA 1
ATOM 5129 C C . ALA B 1 275 ? -6.785 -4.156 -17.391 1 92.81 275 ALA B C 1
ATOM 5131 O O . ALA B 1 275 ? -7.035 -4.98 -16.516 1 92.81 275 ALA B O 1
ATOM 5132 N N . TRP B 1 276 ? -7.27 -4.152 -18.625 1 95.31 276 TRP B N 1
ATOM 5133 C CA . TRP B 1 276 ? -7.895 -5.312 -19.25 1 95.31 276 TRP B CA 1
ATOM 5134 C C . TRP B 1 276 ? -9.117 -5.766 -18.469 1 95.31 276 TRP B C 1
ATOM 5136 O O . TRP B 1 276 ? -9.289 -6.961 -18.219 1 95.31 276 TRP B O 1
ATOM 5146 N N . GLY B 1 277 ? -9.875 -4.777 -17.938 1 95.44 277 GLY B N 1
ATOM 5147 C CA . GLY B 1 277 ? -11.133 -5.086 -17.266 1 95.44 277 GLY B CA 1
ATOM 5148 C C . GLY B 1 277 ? -10.969 -5.367 -15.789 1 95.44 277 GLY B C 1
ATOM 5149 O O . GLY B 1 277 ? -11.953 -5.629 -15.086 1 95.44 277 GLY B O 1
ATOM 5150 N N . ALA B 1 278 ? -9.797 -5.238 -15.25 1 96.88 278 ALA B N 1
ATOM 5151 C CA . ALA B 1 278 ? -9.5 -5.59 -13.867 1 96.88 278 ALA B CA 1
ATOM 5152 C C . ALA B 1 278 ? -10.281 -4.699 -12.898 1 96.88 278 ALA B C 1
ATOM 5154 O O . ALA B 1 278 ? -10.688 -5.148 -11.828 1 96.88 278 ALA B O 1
ATOM 5155 N N . THR B 1 279 ? -10.484 -3.436 -13.273 1 95.69 279 THR B N 1
ATOM 5156 C CA . THR B 1 279 ? -11.172 -2.512 -12.383 1 95.69 279 THR B CA 1
ATOM 5157 C C . THR B 1 279 ? -12.594 -2.992 -12.094 1 95.69 279 THR B C 1
ATOM 5159 O O . THR B 1 279 ? -13.023 -3.047 -10.938 1 95.69 279 THR B O 1
ATOM 5162 N N . GLN B 1 280 ? -13.297 -3.332 -13.125 1 96.88 280 GLN B N 1
ATOM 5163 C CA . GLN B 1 280 ? -14.672 -3.807 -12.961 1 96.88 280 GLN B CA 1
ATOM 5164 C C . GLN B 1 280 ? -14.711 -5.105 -12.164 1 96.88 280 GLN B C 1
ATOM 5166 O O . GLN B 1 280 ? -15.578 -5.277 -11.297 1 96.88 280 GLN B O 1
ATOM 5171 N N . PHE B 1 281 ? -13.781 -5.988 -12.5 1 98 281 PHE B N 1
ATOM 5172 C CA . PHE B 1 281 ? -13.664 -7.254 -11.781 1 98 281 PHE B CA 1
ATOM 5173 C C . PHE B 1 281 ? -13.438 -7.016 -10.297 1 98 281 PHE B C 1
ATOM 5175 O O . PHE B 1 281 ? -14.117 -7.605 -9.453 1 98 281 PHE B O 1
ATOM 5182 N N . GLN B 1 282 ? -12.562 -6.129 -9.969 1 98 282 GLN B N 1
ATOM 5183 C CA . GLN B 1 282 ? -12.211 -5.84 -8.578 1 98 282 GLN B CA 1
ATOM 5184 C C . GLN B 1 282 ? -13.359 -5.141 -7.855 1 98 282 GLN B C 1
ATOM 5186 O O . GLN B 1 282 ? -13.594 -5.387 -6.672 1 98 282 GLN B O 1
ATOM 5191 N N . ARG B 1 283 ? -14.086 -4.305 -8.539 1 97.31 283 ARG B N 1
ATOM 5192 C CA . ARG B 1 283 ? -15.227 -3.639 -7.93 1 97.31 283 ARG B CA 1
ATOM 5193 C C . ARG B 1 283 ? -16.297 -4.648 -7.523 1 97.31 283 ARG B C 1
ATOM 5195 O O . ARG B 1 283 ? -16.938 -4.492 -6.484 1 97.31 283 ARG B O 1
ATOM 5202 N N . ARG B 1 284 ? -16.516 -5.668 -8.375 1 97.94 284 ARG B N 1
ATOM 5203 C CA . ARG B 1 284 ? -17.453 -6.727 -8.016 1 97.94 284 ARG B CA 1
ATOM 5204 C C . ARG B 1 284 ? -17.016 -7.438 -6.738 1 97.94 284 ARG B C 1
ATOM 5206 O O . ARG B 1 284 ? -17.828 -7.707 -5.855 1 97.94 284 ARG B O 1
ATOM 5213 N N . PHE B 1 285 ? -15.758 -7.699 -6.668 1 98.62 285 PHE B N 1
ATOM 5214 C CA . PHE B 1 285 ? -15.219 -8.359 -5.48 1 98.62 285 PHE B CA 1
ATOM 5215 C C . PHE B 1 285 ? -15.398 -7.48 -4.246 1 98.62 285 PHE B C 1
ATOM 5217 O O . PHE B 1 285 ? -15.82 -7.961 -3.193 1 98.62 285 PHE B O 1
ATOM 5224 N N . GLU B 1 286 ? -15.047 -6.219 -4.359 1 97.38 286 GLU B N 1
ATOM 5225 C CA . GLU B 1 286 ? -15.141 -5.277 -3.248 1 97.38 286 GLU B CA 1
ATOM 5226 C C . GLU B 1 286 ? -16.594 -5.109 -2.787 1 97.38 286 GLU B C 1
ATOM 5228 O O . GLU B 1 286 ? -16.859 -4.977 -1.591 1 97.38 286 GLU B O 1
ATOM 5233 N N . LYS B 1 287 ? -17.5 -5.129 -3.684 1 96.19 287 LYS B N 1
ATOM 5234 C CA . LYS B 1 287 ? -18.906 -5.059 -3.326 1 96.19 287 LYS B CA 1
ATOM 5235 C C . LYS B 1 287 ? -19.344 -6.289 -2.529 1 96.19 287 LYS B C 1
ATOM 5237 O O . LYS B 1 287 ? -20.109 -6.18 -1.581 1 96.19 287 LYS B O 1
ATOM 5242 N N . LEU B 1 288 ? -18.781 -7.387 -2.896 1 95.69 288 LEU B N 1
ATOM 5243 C CA . LEU B 1 288 ? -19.141 -8.656 -2.277 1 95.69 288 LEU B CA 1
ATOM 5244 C C . LEU B 1 288 ? -18.531 -8.766 -0.878 1 95.69 288 LEU B C 1
ATOM 5246 O O . LEU B 1 288 ? -19.156 -9.344 0.021 1 95.69 288 LEU B O 1
ATOM 5250 N N . THR B 1 289 ? -17.391 -8.148 -0.65 1 96.56 289 THR B N 1
ATOM 5251 C CA . THR B 1 289 ? -16.625 -8.547 0.528 1 96.56 289 THR B CA 1
ATOM 5252 C C . THR B 1 289 ? -16.328 -7.344 1.418 1 96.56 289 THR B C 1
ATOM 5254 O O . THR B 1 289 ? -16.016 -7.5 2.6 1 96.56 289 THR B O 1
ATOM 5257 N N . GLY B 1 290 ? -16.203 -6.148 0.804 1 94.12 290 GLY B N 1
ATOM 5258 C CA . GLY B 1 290 ? -15.867 -4.945 1.545 1 94.12 290 GLY B CA 1
ATOM 5259 C C . GLY B 1 290 ? -14.375 -4.738 1.692 1 94.12 290 GLY B C 1
ATOM 5260 O O . GLY B 1 290 ? -13.938 -3.861 2.439 1 94.12 290 GLY B O 1
ATOM 5261 N N . ARG B 1 291 ? -13.57 -5.547 0.989 1 95.75 291 ARG B N 1
ATOM 5262 C CA . ARG B 1 291 ? -12.117 -5.41 1.056 1 95.75 291 ARG B CA 1
ATOM 5263 C C . ARG B 1 291 ? -11.484 -5.617 -0.315 1 95.75 291 ARG B C 1
ATOM 5265 O O . ARG B 1 291 ? -12.156 -6.023 -1.262 1 95.75 291 ARG B O 1
ATOM 5272 N N . TYR B 1 292 ? -10.211 -5.285 -0.417 1 97.19 292 TYR B N 1
ATOM 5273 C CA . TYR B 1 292 ? -9.477 -5.484 -1.662 1 97.19 292 TYR B CA 1
ATOM 5274 C C . TYR B 1 292 ? -9.148 -6.957 -1.869 1 97.19 292 TYR B C 1
ATOM 5276 O O . TYR B 1 292 ? -8.977 -7.703 -0.902 1 97.19 292 TYR B O 1
ATOM 5284 N N . MET B 1 293 ? -9.031 -7.312 -3.102 1 98.31 293 MET B N 1
ATOM 5285 C CA . MET B 1 293 ? -8.664 -8.672 -3.492 1 98.31 293 MET B CA 1
ATOM 5286 C C . MET B 1 293 ? -7.176 -8.922 -3.246 1 98.31 293 MET B C 1
ATOM 5288 O O . MET B 1 293 ? -6.34 -8.062 -3.547 1 98.31 293 MET B O 1
ATOM 5292 N N . ARG B 1 294 ? -6.895 -10.086 -2.666 1 98.31 294 ARG B N 1
ATOM 5293 C CA . ARG B 1 294 ? -5.516 -10.516 -2.459 1 98.31 294 ARG B CA 1
ATOM 5294 C C . ARG B 1 294 ? -5.152 -11.672 -3.391 1 98.31 294 ARG B C 1
ATOM 5296 O O . ARG B 1 294 ? -5.992 -12.133 -4.164 1 98.31 294 ARG B O 1
ATOM 5303 N N . GLU B 1 295 ? -3.91 -12.039 -3.412 1 98.69 295 GLU B N 1
ATOM 5304 C CA . GLU B 1 295 ? -3.432 -13.062 -4.332 1 98.69 295 GLU B CA 1
ATOM 5305 C C . GLU B 1 295 ? -4.199 -14.367 -4.152 1 98.69 295 GLU B C 1
ATOM 5307 O O . GLU B 1 295 ? -4.621 -14.984 -5.133 1 98.69 295 GLU B O 1
ATOM 5312 N N . GLU B 1 296 ? -4.418 -14.773 -2.887 1 98.69 296 GLU B N 1
ATOM 5313 C CA . GLU B 1 296 ? -5.113 -16.031 -2.639 1 98.69 296 GLU B CA 1
ATOM 5314 C C . GLU B 1 296 ? -6.555 -15.977 -3.139 1 98.69 296 GLU B C 1
ATOM 5316 O O . GLU B 1 296 ? -7.09 -16.984 -3.619 1 98.69 296 GLU B O 1
ATOM 5321 N N . ASP B 1 297 ? -7.164 -14.797 -2.984 1 98.94 297 ASP B N 1
ATOM 5322 C CA . ASP B 1 297 ? -8.508 -14.617 -3.52 1 98.94 297 ASP B CA 1
ATOM 5323 C C . ASP B 1 297 ? -8.531 -14.812 -5.035 1 98.94 297 ASP B C 1
ATOM 5325 O O . ASP B 1 297 ? -9.367 -15.547 -5.559 1 98.94 297 ASP B O 1
ATOM 5329 N N . TYR B 1 298 ? -7.613 -14.148 -5.676 1 98.94 298 TYR B N 1
ATOM 5330 C CA . TYR B 1 298 ? -7.535 -14.227 -7.133 1 98.94 298 TYR B CA 1
ATOM 5331 C C . TYR B 1 298 ? -7.258 -15.656 -7.59 1 98.94 298 TYR B C 1
ATOM 5333 O O . TYR B 1 298 ? -7.883 -16.141 -8.539 1 98.94 298 TYR B O 1
ATOM 5341 N N . GLN B 1 299 ? -6.344 -16.312 -6.93 1 98.94 299 GLN B N 1
ATOM 5342 C CA . GLN B 1 299 ? -5.957 -17.672 -7.301 1 98.94 299 GLN B CA 1
ATOM 5343 C C . GLN B 1 299 ? -7.102 -18.641 -7.078 1 98.94 299 GLN B C 1
ATOM 5345 O O . GLN B 1 299 ? -7.328 -19.547 -7.895 1 98.94 299 GLN B O 1
ATOM 5350 N N . ALA B 1 300 ? -7.848 -18.484 -6.016 1 98.94 300 ALA B N 1
ATOM 5351 C CA . ALA B 1 300 ? -9.016 -19.328 -5.785 1 98.94 300 ALA B CA 1
ATOM 5352 C C . ALA B 1 300 ? -10.109 -19.047 -6.816 1 98.94 300 ALA B C 1
ATOM 5354 O O . ALA B 1 300 ? -10.766 -19.984 -7.293 1 98.94 300 ALA B O 1
ATOM 5355 N N . TRP B 1 301 ? -10.32 -17.75 -7.098 1 98.94 301 TRP B N 1
ATOM 5356 C CA . TRP B 1 301 ? -11.234 -17.391 -8.18 1 98.94 301 TRP B CA 1
ATOM 5357 C C . TRP B 1 301 ? -10.836 -18.078 -9.477 1 98.94 301 TRP B C 1
ATOM 5359 O O . TRP B 1 301 ? -11.672 -18.688 -10.148 1 98.94 301 TRP B O 1
ATOM 5369 N N . LEU B 1 302 ? -9.555 -18.016 -9.766 1 98.81 302 LEU B N 1
ATOM 5370 C CA . LEU B 1 302 ? -9.031 -18.594 -11 1 98.81 302 LEU B CA 1
ATOM 5371 C C . LEU B 1 302 ? -9.242 -20.094 -11.031 1 98.81 302 LEU B C 1
ATOM 5373 O O . LEU B 1 302 ? -9.586 -20.656 -12.07 1 98.81 302 LEU B O 1
ATOM 5377 N N . ALA B 1 303 ? -9.031 -20.734 -9.93 1 98.94 303 ALA B N 1
ATOM 5378 C CA . ALA B 1 303 ? -9.266 -22.188 -9.852 1 98.94 303 ALA B CA 1
ATOM 5379 C C . ALA B 1 303 ? -10.719 -22.516 -10.195 1 98.94 303 ALA B C 1
ATOM 5381 O O . ALA B 1 303 ? -10.984 -23.438 -10.977 1 98.94 303 ALA B O 1
ATOM 5382 N N . MET B 1 304 ? -11.68 -21.797 -9.648 1 98.81 304 MET B N 1
ATOM 5383 C CA . MET B 1 304 ? -13.086 -22.016 -9.938 1 98.81 304 MET B CA 1
ATOM 5384 C C . MET B 1 304 ? -13.383 -21.797 -11.422 1 98.81 304 MET B C 1
ATOM 5386 O O . MET B 1 304 ? -14.109 -22.562 -12.039 1 98.81 304 MET B O 1
ATOM 5390 N N . ARG B 1 305 ? -12.742 -20.734 -11.953 1 98.75 305 ARG B N 1
ATOM 5391 C CA . ARG B 1 305 ? -12.992 -20.406 -13.344 1 98.75 305 ARG B CA 1
ATOM 5392 C C . ARG B 1 305 ? -12.414 -21.453 -14.281 1 98.75 305 ARG B C 1
ATOM 5394 O O . ARG B 1 305 ? -12.977 -21.734 -15.344 1 98.75 305 ARG B O 1
ATOM 5401 N N . VAL B 1 306 ? -11.266 -22 -13.922 1 98.75 306 VAL B N 1
ATOM 5402 C CA . VAL B 1 306 ? -10.695 -23.109 -14.68 1 98.75 306 VAL B CA 1
ATOM 5403 C C . VAL B 1 306 ? -11.688 -24.281 -14.727 1 98.75 306 VAL B C 1
ATOM 5405 O O . VAL B 1 306 ? -11.969 -24.828 -15.797 1 98.75 306 VAL B O 1
ATOM 5408 N N . ILE B 1 307 ? -12.227 -24.625 -13.57 1 98.62 307 ILE B N 1
ATOM 5409 C CA . ILE B 1 307 ? -13.195 -25.703 -13.484 1 98.62 307 ILE B CA 1
ATOM 5410 C C . ILE B 1 307 ? -14.414 -25.375 -14.344 1 98.62 307 ILE B C 1
ATOM 5412 O O . ILE B 1 307 ? -14.859 -26.203 -15.148 1 98.62 307 ILE B O 1
ATOM 5416 N N . GLY B 1 308 ? -14.938 -24.172 -14.188 1 97.88 308 GLY B N 1
ATOM 5417 C CA . GLY B 1 308 ? -16.109 -23.766 -14.945 1 97.88 308 GLY B CA 1
ATOM 5418 C C . GLY B 1 308 ? -15.914 -23.844 -16.438 1 97.88 308 GLY B C 1
ATOM 5419 O O . GLY B 1 308 ? -16.781 -24.344 -17.172 1 97.88 308 GLY B O 1
ATOM 5420 N N . GLU B 1 309 ? -14.742 -23.312 -16.891 1 97.12 309 GLU B N 1
ATOM 5421 C CA . GLU B 1 309 ? -14.438 -23.344 -18.312 1 97.12 309 GLU B CA 1
ATOM 5422 C C . GLU B 1 309 ? -14.344 -24.781 -18.828 1 97.12 309 GLU B C 1
ATOM 5424 O O . GLU B 1 309 ? -14.906 -25.109 -19.891 1 97.12 309 GLU B O 1
ATOM 5429 N N . ALA B 1 310 ? -13.68 -25.625 -18.125 1 97.69 310 ALA B N 1
ATOM 5430 C CA . ALA B 1 310 ? -13.516 -27.016 -18.531 1 97.69 310 ALA B CA 1
ATOM 5431 C C . ALA B 1 310 ? -14.859 -27.75 -18.562 1 97.69 310 ALA B C 1
ATOM 5433 O O . ALA B 1 310 ? -15.148 -28.484 -19.516 1 97.69 310 ALA B O 1
ATOM 5434 N N . VAL B 1 311 ? -15.695 -27.531 -17.562 1 96.94 311 VAL B N 1
ATOM 5435 C CA . VAL B 1 311 ? -16.984 -28.203 -17.484 1 96.94 311 VAL B CA 1
ATOM 5436 C C . VAL B 1 311 ? -17.906 -27.703 -18.594 1 96.94 311 VAL B C 1
ATOM 5438 O O . VAL B 1 311 ? -18.594 -28.5 -19.234 1 96.94 311 VAL B O 1
ATOM 5441 N N . THR B 1 312 ? -17.875 -26.438 -18.797 1 94.56 312 THR B N 1
ATOM 5442 C CA . THR B 1 312 ? -18.734 -25.844 -19.828 1 94.56 312 THR B CA 1
ATOM 5443 C C . THR B 1 312 ? -18.375 -26.391 -21.203 1 94.56 312 THR B C 1
ATOM 5445 O O . THR B 1 312 ? -19.266 -26.734 -21.984 1 94.56 312 THR B O 1
ATOM 5448 N N . ARG B 1 313 ? -17.141 -26.547 -21.5 1 94.38 313 ARG B N 1
ATOM 5449 C CA . ARG B 1 313 ? -16.703 -26.906 -22.844 1 94.38 313 ARG B CA 1
ATOM 5450 C C . ARG B 1 313 ? -16.719 -28.422 -23.031 1 94.38 313 ARG B C 1
ATOM 5452 O O . ARG B 1 313 ? -17 -28.906 -24.125 1 94.38 313 ARG B O 1
ATOM 5459 N N . SER B 1 314 ? -16.469 -29.156 -21.953 1 93.5 314 SER B N 1
ATOM 5460 C CA . SER B 1 314 ? -16.406 -30.609 -22.078 1 93.5 314 SER B CA 1
ATOM 5461 C C . SER B 1 314 ? -17.781 -31.234 -21.797 1 93.5 314 SER B C 1
ATOM 5463 O O . SER B 1 314 ? -18.031 -32.375 -22.156 1 93.5 314 SER B O 1
ATOM 5465 N N . GLY B 1 315 ? -18.562 -30.578 -20.984 1 92.06 315 GLY B N 1
ATOM 5466 C CA . GLY B 1 315 ? -19.891 -31.047 -20.641 1 92.06 315 GLY B CA 1
ATOM 5467 C C . GLY B 1 315 ? -19.875 -32.031 -19.469 1 92.06 315 GLY B C 1
ATOM 5468 O O . GLY B 1 315 ? -20.922 -32.562 -19.109 1 92.06 315 GLY B O 1
ATOM 5469 N N . LYS B 1 316 ? -18.766 -32.219 -18.891 1 93.88 316 LYS B N 1
ATOM 5470 C CA . LYS B 1 316 ? -18.625 -33.156 -17.781 1 93.88 316 LYS B CA 1
ATOM 5471 C C . LYS B 1 316 ? -17.859 -32.531 -16.625 1 93.88 316 LYS B C 1
ATOM 5473 O O . LYS B 1 316 ? -16.938 -31.75 -16.844 1 93.88 316 LYS B O 1
ATOM 5478 N N . ALA B 1 317 ? -18.219 -33.031 -15.445 1 95 317 ALA B N 1
ATOM 5479 C CA . ALA B 1 317 ? -17.625 -32.406 -14.258 1 95 317 ALA B CA 1
ATOM 5480 C C . ALA B 1 317 ? -16.703 -33.406 -13.539 1 95 317 ALA B C 1
ATOM 5482 O O . ALA B 1 317 ? -16.219 -33.125 -12.438 1 95 317 ALA B O 1
ATOM 5483 N N . ASP B 1 318 ? -16.469 -34.531 -14.117 1 95.94 318 ASP B N 1
ATOM 5484 C CA . ASP B 1 318 ? -15.578 -35.5 -13.453 1 95.94 318 ASP B CA 1
ATOM 5485 C C . ASP B 1 318 ? -14.117 -35.062 -13.57 1 95.94 318 ASP B C 1
ATOM 5487 O O . ASP B 1 318 ? -13.711 -34.5 -14.586 1 95.94 318 ASP B O 1
ATOM 5491 N N . PRO B 1 319 ? -13.289 -35.312 -12.562 1 97.88 319 PRO B N 1
ATOM 5492 C CA . PRO B 1 319 ? -11.914 -34.812 -12.477 1 97.88 319 PRO B CA 1
ATOM 5493 C C . PRO B 1 319 ? -11.07 -35.188 -13.695 1 97.88 319 PRO B C 1
ATOM 5495 O O . PRO B 1 319 ? -10.305 -34.375 -14.203 1 97.88 319 PRO B O 1
ATOM 5498 N N . ALA B 1 320 ? -11.219 -36.375 -14.172 1 97.25 320 ALA B N 1
ATOM 5499 C CA . ALA B 1 320 ? -10.414 -36.844 -15.297 1 97.25 320 ALA B CA 1
ATOM 5500 C C . ALA B 1 320 ? -10.695 -36.031 -16.547 1 97.25 320 ALA B C 1
ATOM 5502 O O . ALA B 1 320 ? -9.766 -35.625 -17.266 1 97.25 320 ALA B O 1
ATOM 5503 N N . THR B 1 321 ? -11.961 -35.75 -16.828 1 97.44 321 THR B N 1
ATOM 5504 C CA . THR B 1 321 ? -12.352 -34.969 -18 1 97.44 321 THR B CA 1
ATOM 5505 C C . THR B 1 321 ? -11.914 -33.531 -17.859 1 97.44 321 THR B C 1
ATOM 5507 O O . THR B 1 321 ? -11.43 -32.906 -18.812 1 97.44 321 THR B O 1
ATOM 5510 N N . VAL B 1 322 ? -12.094 -32.969 -16.656 1 98.06 322 VAL B N 1
ATOM 5511 C CA . VAL B 1 322 ? -11.68 -31.594 -16.391 1 98.06 322 VAL B CA 1
ATOM 5512 C C . VAL B 1 322 ? -10.18 -31.453 -16.609 1 98.06 322 VAL B C 1
ATOM 5514 O O . VAL B 1 322 ? -9.727 -30.516 -17.266 1 98.06 322 VAL B O 1
ATOM 5517 N N . ARG B 1 323 ? -9.453 -32.375 -16.109 1 98.25 323 ARG B N 1
ATOM 5518 C CA . ARG B 1 323 ? -8 -32.375 -16.281 1 98.25 323 ARG B CA 1
ATOM 5519 C C . ARG B 1 323 ? -7.625 -32.406 -17.75 1 98.25 323 ARG B C 1
ATOM 5521 O O . ARG B 1 323 ? -6.777 -31.656 -18.219 1 98.25 323 ARG B O 1
ATOM 5528 N N . ALA B 1 324 ? -8.242 -33.375 -18.438 1 97.75 324 ALA B N 1
ATOM 5529 C CA . ALA B 1 324 ? -7.922 -33.594 -19.844 1 97.75 324 ALA B CA 1
ATOM 5530 C C . ALA B 1 324 ? -8.195 -32.312 -20.656 1 97.75 324 ALA B C 1
ATOM 5532 O O . ALA B 1 324 ? -7.379 -31.938 -21.5 1 97.75 324 ALA B O 1
ATOM 5533 N N . TYR B 1 325 ? -9.281 -31.703 -20.406 1 98.38 325 TYR B N 1
ATOM 5534 C CA . TYR B 1 325 ? -9.602 -30.484 -21.156 1 98.38 325 TYR B CA 1
ATOM 5535 C C . TYR B 1 325 ? -8.656 -29.359 -20.797 1 98.38 325 TYR B C 1
ATOM 5537 O O . TYR B 1 325 ? -8.18 -28.625 -21.672 1 98.38 325 TYR B O 1
ATOM 5545 N N . ALA B 1 326 ? -8.414 -29.188 -19.469 1 98.44 326 ALA B N 1
ATOM 5546 C CA . ALA B 1 326 ? -7.52 -28.125 -19.016 1 98.44 326 ALA B CA 1
ATOM 5547 C C . ALA B 1 326 ? -6.16 -28.219 -19.703 1 98.44 326 ALA B C 1
ATOM 5549 O O . ALA B 1 326 ? -5.555 -27.203 -20.031 1 98.44 326 ALA B O 1
ATOM 5550 N N . LEU B 1 327 ? -5.727 -29.422 -19.938 1 98.06 327 LEU B N 1
ATOM 5551 C CA . LEU B 1 327 ? -4.395 -29.625 -20.484 1 98.06 327 LEU B CA 1
ATOM 5552 C C . LEU B 1 327 ? -4.43 -29.656 -22.016 1 98.06 327 LEU B C 1
ATOM 5554 O O . LEU B 1 327 ? -3.387 -29.75 -22.672 1 98.06 327 LEU B O 1
ATOM 5558 N N . SER B 1 328 ? -5.57 -29.531 -22.609 1 97.69 328 SER B N 1
ATOM 5559 C CA . SER B 1 328 ? -5.695 -29.609 -24.062 1 97.69 328 SER B CA 1
ATOM 5560 C C . SER B 1 328 ? -5.355 -28.266 -24.719 1 97.69 328 SER B C 1
ATOM 5562 O O . SER B 1 328 ? -5.289 -27.234 -24.047 1 97.69 328 SER B O 1
ATOM 5564 N N . LYS B 1 329 ? -5.207 -28.203 -26.031 1 96.38 329 LYS B N 1
ATOM 5565 C CA . LYS B 1 329 ? -4.891 -27.016 -26.797 1 96.38 329 LYS B CA 1
ATOM 5566 C C . LYS B 1 329 ? -6.102 -26.078 -26.891 1 96.38 329 LYS B C 1
ATOM 5568 O O . LYS B 1 329 ? -5.969 -24.922 -27.281 1 96.38 329 LYS B O 1
ATOM 5573 N N . ASP B 1 330 ? -7.238 -26.641 -26.531 1 97.31 330 ASP B N 1
ATOM 5574 C CA . ASP B 1 330 ? -8.469 -25.859 -26.688 1 97.31 330 ASP B CA 1
ATOM 5575 C C . ASP B 1 330 ? -8.742 -25.016 -25.438 1 97.31 330 ASP B C 1
ATOM 5577 O O . ASP B 1 330 ? -9.578 -24.109 -25.469 1 97.31 330 ASP B O 1
ATOM 5581 N N . PHE B 1 331 ? -8.016 -25.328 -24.422 1 98 331 PHE B N 1
ATOM 5582 C CA . PHE B 1 331 ? -8.258 -24.594 -23.203 1 98 331 PHE B CA 1
ATOM 5583 C C . PHE B 1 331 ? -7.633 -23.203 -23.266 1 98 331 PHE B C 1
ATOM 5585 O O . PHE B 1 331 ? -6.434 -23.078 -23.516 1 98 331 PHE B O 1
ATOM 5592 N N . GLU B 1 332 ? -8.391 -22.172 -23 1 97.12 332 GLU B N 1
ATOM 5593 C CA . GLU B 1 332 ? -7.961 -20.781 -22.812 1 97.12 332 GLU B CA 1
ATOM 5594 C C . GLU B 1 332 ? -8.883 -20.062 -21.844 1 97.12 332 GLU B C 1
ATOM 5596 O O . GLU B 1 332 ? -10.102 -20.266 -21.859 1 97.12 332 GLU B O 1
ATOM 5601 N N . LEU B 1 333 ? -8.312 -19.266 -21.031 1 97.56 333 LEU B N 1
ATOM 5602 C CA . LEU B 1 333 ? -9.102 -18.562 -20.031 1 97.56 333 LEU B CA 1
ATOM 5603 C C . LEU B 1 333 ? -8.672 -17.094 -19.938 1 97.56 333 LEU B C 1
ATOM 5605 O O . LEU B 1 333 ? -7.477 -16.797 -19.844 1 97.56 333 LEU B O 1
ATOM 5609 N N . ALA B 1 334 ? -9.617 -16.188 -20.078 1 96.06 334 ALA B N 1
ATOM 5610 C CA . ALA B 1 334 ? -9.367 -14.773 -19.812 1 96.06 334 ALA B CA 1
ATOM 5611 C C . ALA B 1 334 ? -9.328 -14.5 -18.312 1 96.06 334 ALA B C 1
ATOM 5613 O O . ALA B 1 334 ? -10.188 -14.969 -17.562 1 96.06 334 ALA B O 1
ATOM 5614 N N . ALA B 1 335 ? -8.289 -13.82 -17.906 1 97.19 335 ALA B N 1
ATOM 5615 C CA . ALA B 1 335 ? -8.133 -13.648 -16.453 1 97.19 335 ALA B CA 1
ATOM 5616 C C . ALA B 1 335 ? -7.59 -12.266 -16.125 1 97.19 335 ALA B C 1
ATOM 5618 O O . ALA B 1 335 ? -6.824 -12.102 -15.172 1 97.19 335 ALA B O 1
ATOM 5619 N N . PHE B 1 336 ? -7.816 -11.289 -16.922 1 97.62 336 PHE B N 1
ATOM 5620 C CA . PHE B 1 336 ? -7.641 -9.867 -16.656 1 97.62 336 PHE B CA 1
ATOM 5621 C C . PHE B 1 336 ? -6.164 -9.523 -16.516 1 97.62 336 PHE B C 1
ATOM 5623 O O . PHE B 1 336 ? -5.797 -8.68 -15.688 1 97.62 336 PHE B O 1
ATOM 5630 N N . LYS B 1 337 ? -5.297 -10.18 -17.234 1 96.44 337 LYS B N 1
ATOM 5631 C CA . LYS B 1 337 ? -3.869 -9.883 -17.188 1 96.44 337 LYS B CA 1
ATOM 5632 C C . LYS B 1 337 ? -3.322 -9.648 -18.594 1 96.44 337 LYS B C 1
ATOM 5634 O O . LYS B 1 337 ? -2.111 -9.727 -18.812 1 96.44 337 LYS B O 1
ATOM 5639 N N . GLY B 1 338 ? -4.16 -9.508 -19.562 1 93.88 338 GLY B N 1
ATOM 5640 C CA . GLY B 1 338 ? -3.787 -9.031 -20.891 1 93.88 338 GLY B CA 1
ATOM 5641 C C . GLY B 1 338 ? -3.502 -10.156 -21.859 1 93.88 338 GLY B C 1
ATOM 5642 O O . GLY B 1 338 ? -3.285 -9.906 -23.047 1 93.88 338 GLY B O 1
ATOM 5643 N N . GLN B 1 339 ? -3.473 -11.391 -21.359 1 94.56 339 GLN B N 1
ATOM 5644 C CA . GLN B 1 339 ? -3.26 -12.578 -22.188 1 94.56 339 GLN B CA 1
ATOM 5645 C C . GLN B 1 339 ? -4.145 -13.734 -21.719 1 94.56 339 GLN B C 1
ATOM 5647 O O . GLN B 1 339 ? -4.508 -13.812 -20.547 1 94.56 339 GLN B O 1
ATOM 5652 N N . LYS B 1 340 ? -4.426 -14.586 -22.688 1 96.31 340 LYS B N 1
ATOM 5653 C CA . LYS B 1 340 ? -5.137 -15.812 -22.344 1 96.31 340 LYS B CA 1
ATOM 5654 C C . LYS B 1 340 ? -4.242 -16.75 -21.547 1 96.31 340 LYS B C 1
ATOM 5656 O O . LYS B 1 340 ? -3.049 -16.875 -21.828 1 96.31 340 LYS B O 1
ATOM 5661 N N . LEU B 1 341 ? -4.836 -17.359 -20.578 1 98.25 341 LEU B N 1
ATOM 5662 C CA . LEU B 1 341 ? -4.105 -18.312 -19.766 1 98.25 341 LEU B CA 1
ATOM 5663 C C . LEU B 1 341 ? -4.301 -19.734 -20.266 1 98.25 341 LEU B C 1
ATOM 5665 O O . LEU B 1 341 ? -5.402 -20.094 -20.688 1 98.25 341 LEU B O 1
ATOM 5669 N N . THR B 1 342 ? -3.236 -20.516 -20.266 1 98.38 342 THR B N 1
ATOM 5670 C CA . THR B 1 342 ? -3.242 -21.922 -20.641 1 98.38 342 THR B CA 1
ATOM 5671 C C . THR B 1 342 ? -2.396 -22.75 -19.672 1 98.38 342 THR B C 1
ATOM 5673 O O . THR B 1 342 ? -1.668 -22.188 -18.859 1 98.38 342 THR B O 1
ATOM 5676 N N . PHE B 1 343 ? -2.566 -24.062 -19.734 1 98.44 343 PHE B N 1
ATOM 5677 C CA . PHE B 1 343 ? -1.759 -24.906 -18.875 1 98.44 343 PHE B CA 1
ATOM 5678 C C . PHE B 1 343 ? -0.599 -25.531 -19.656 1 98.44 343 PHE B C 1
ATOM 5680 O O . PHE B 1 343 ? -0.757 -25.906 -20.812 1 98.44 343 PHE B O 1
ATOM 5687 N N . ARG B 1 344 ? 0.496 -25.531 -18.984 1 97.94 344 ARG B N 1
ATOM 5688 C CA . ARG B 1 344 ? 1.621 -26.312 -19.5 1 97.94 344 ARG B CA 1
ATOM 5689 C C . ARG B 1 344 ? 1.328 -27.812 -19.438 1 97.94 344 ARG B C 1
ATOM 5691 O O . ARG B 1 344 ? 0.933 -28.328 -18.391 1 97.94 344 ARG B O 1
ATOM 5698 N N . THR B 1 345 ? 1.64 -28.516 -20.453 1 96.94 345 THR B N 1
ATOM 5699 C CA . THR B 1 345 ? 1.281 -29.938 -20.531 1 96.94 345 THR B CA 1
ATOM 5700 C C . THR B 1 345 ? 2.346 -30.797 -19.859 1 96.94 345 THR B C 1
ATOM 5702 O O . THR B 1 345 ? 2.133 -32 -19.656 1 96.94 345 THR B O 1
ATOM 5705 N N . TRP B 1 346 ? 3.494 -30.234 -19.562 1 97.12 346 TRP B N 1
ATOM 5706 C CA . TRP B 1 346 ? 4.605 -31.047 -19.062 1 97.12 346 TRP B CA 1
ATOM 5707 C C . TRP B 1 346 ? 4.66 -31.016 -17.547 1 97.12 346 TRP B C 1
ATOM 5709 O O . TRP B 1 346 ? 5.359 -31.828 -16.938 1 97.12 346 TRP B O 1
ATOM 5719 N N . ASN B 1 347 ? 3.932 -30.078 -16.875 1 97.69 347 ASN B N 1
ATOM 5720 C CA . ASN B 1 347 ? 4.02 -30.094 -15.414 1 97.69 347 ASN B CA 1
ATOM 5721 C C . ASN B 1 347 ? 2.758 -29.516 -14.773 1 97.69 347 ASN B C 1
ATOM 5723 O O . ASN B 1 347 ? 2.701 -29.344 -13.555 1 97.69 347 ASN B O 1
ATOM 5727 N N . GLY B 1 348 ? 1.754 -29.109 -15.531 1 98.25 348 GLY B N 1
ATOM 5728 C CA . GLY B 1 348 ? 0.457 -28.703 -15.016 1 98.25 348 GLY B CA 1
ATOM 5729 C C . GLY B 1 348 ? 0.442 -27.281 -14.492 1 98.25 348 GLY B C 1
ATOM 5730 O O . GLY B 1 348 ? -0.502 -26.875 -13.805 1 98.25 348 GLY B O 1
ATOM 5731 N N . GLN B 1 349 ? 1.52 -26.469 -14.758 1 98.75 349 GLN B N 1
ATOM 5732 C CA . GLN B 1 349 ? 1.593 -25.078 -14.336 1 98.75 349 GLN B CA 1
ATOM 5733 C C . GLN B 1 349 ? 0.814 -24.172 -15.289 1 98.75 349 GLN B C 1
ATOM 5735 O O . GLN B 1 349 ? 0.975 -24.266 -16.516 1 98.75 349 GLN B O 1
ATOM 5740 N N . LEU B 1 350 ? -0.043 -23.375 -14.734 1 98.81 350 LEU B N 1
ATOM 5741 C CA . LEU B 1 350 ? -0.756 -22.359 -15.516 1 98.81 350 LEU B CA 1
ATOM 5742 C C . LEU B 1 350 ? 0.207 -21.312 -16.062 1 98.81 350 LEU B C 1
ATOM 5744 O O . LEU B 1 350 ? 0.974 -20.719 -15.305 1 98.81 350 LEU B O 1
ATOM 5748 N N . ARG B 1 351 ? 0.194 -21.172 -17.422 1 98.44 351 ARG B N 1
ATOM 5749 C CA . ARG B 1 351 ? 0.864 -20.016 -18.031 1 98.44 351 ARG B CA 1
ATOM 5750 C C . ARG B 1 351 ? 0.116 -18.734 -17.734 1 98.44 351 ARG B C 1
ATOM 5752 O O . ARG B 1 351 ? -1.04 -18.562 -18.141 1 98.44 351 ARG B O 1
ATOM 5759 N N . GLN B 1 352 ? 0.82 -17.812 -17.062 1 98.5 352 GLN B N 1
ATOM 5760 C CA . GLN B 1 352 ? 0.161 -16.547 -16.734 1 98.5 352 GLN B CA 1
ATOM 5761 C C . GLN B 1 352 ? 1.177 -15.414 -16.594 1 98.5 352 GLN B C 1
ATOM 5763 O O . GLN B 1 352 ? 2.309 -15.641 -16.156 1 98.5 352 GLN B O 1
ATOM 5768 N N . PRO B 1 353 ? 0.764 -14.164 -16.922 1 98.44 353 PRO B N 1
ATOM 5769 C CA . PRO B 1 353 ? 1.618 -13.016 -16.609 1 98.44 353 PRO B CA 1
ATOM 5770 C C . PRO B 1 353 ? 1.78 -12.797 -15.109 1 98.44 353 PRO B C 1
ATOM 5772 O O . PRO B 1 353 ? 0.937 -13.234 -14.32 1 98.44 353 PRO B O 1
ATOM 5775 N N . VAL B 1 354 ? 2.883 -12.273 -14.742 1 98.75 354 VAL B N 1
ATOM 5776 C CA . VAL B 1 354 ? 3.152 -11.883 -13.359 1 98.75 354 VAL B CA 1
ATOM 5777 C C . VAL B 1 354 ? 3.166 -10.359 -13.25 1 98.75 354 VAL B C 1
ATOM 5779 O O . VAL B 1 354 ? 3.867 -9.688 -14 1 98.75 354 VAL B O 1
ATOM 5782 N N . LEU B 1 355 ? 2.357 -9.82 -12.344 1 98.69 355 LEU B N 1
ATOM 5783 C CA . LEU B 1 355 ? 2.342 -8.383 -12.094 1 98.69 355 LEU B CA 1
ATOM 5784 C C . LEU B 1 355 ? 3.531 -7.969 -11.234 1 98.69 355 LEU B C 1
ATOM 5786 O O . LEU B 1 355 ? 3.896 -8.672 -10.289 1 98.69 355 LEU B O 1
ATOM 5790 N N . LEU B 1 356 ? 4.148 -6.883 -11.586 1 98.56 356 LEU B N 1
ATOM 5791 C CA . LEU B 1 356 ? 5.148 -6.227 -10.75 1 98.56 356 LEU B CA 1
ATOM 5792 C C . LEU B 1 356 ? 4.594 -4.934 -10.156 1 98.56 356 LEU B C 1
ATOM 5794 O O . LEU B 1 356 ? 4.148 -4.051 -10.891 1 98.56 356 LEU B O 1
ATOM 5798 N N . THR B 1 357 ? 4.637 -4.867 -8.812 1 98.06 357 THR B N 1
ATOM 5799 C CA . THR B 1 357 ? 4.023 -3.707 -8.172 1 98.06 357 THR B CA 1
ATOM 5800 C C . THR B 1 357 ? 4.891 -3.197 -7.027 1 98.06 357 THR B C 1
ATOM 5802 O O . THR B 1 357 ? 5.617 -3.971 -6.398 1 98.06 357 THR B O 1
ATOM 5805 N N . GLU B 1 358 ? 4.836 -1.95 -6.801 1 96.25 358 GLU B N 1
ATOM 5806 C CA . GLU B 1 358 ? 5.418 -1.378 -5.59 1 96.25 358 GLU B CA 1
ATOM 5807 C C . GLU B 1 358 ? 4.336 -0.935 -4.609 1 96.25 358 GLU B C 1
ATOM 5809 O O . GLU B 1 358 ? 4.629 -0.268 -3.615 1 96.25 358 GLU B O 1
ATOM 5814 N N . GLY B 1 359 ? 3.135 -1.27 -4.922 1 94.88 359 GLY B N 1
ATOM 5815 C CA . GLY B 1 359 ? 2.066 -1.041 -3.961 1 94.88 359 GLY B CA 1
ATOM 5816 C C . GLY B 1 359 ? 0.997 -0.095 -4.473 1 94.88 359 GLY B C 1
ATOM 5817 O O . GLY B 1 359 ? -0.197 -0.339 -4.281 1 94.88 359 GLY B O 1
ATOM 5818 N N . ARG B 1 360 ? 1.315 0.938 -5.238 1 94.69 360 ARG B N 1
ATOM 5819 C CA . ARG B 1 360 ? 0.349 1.967 -5.605 1 94.69 360 ARG B CA 1
ATOM 5820 C C . ARG B 1 360 ? -0.098 1.804 -7.055 1 94.69 360 ARG B C 1
ATOM 5822 O O . ARG B 1 360 ? -1.225 2.16 -7.406 1 94.69 360 ARG B O 1
ATOM 5829 N N . VAL B 1 361 ? 0.749 1.33 -7.902 1 94.69 361 VAL B N 1
ATOM 5830 C CA . VAL B 1 361 ? 0.43 1.082 -9.305 1 94.69 361 VAL B CA 1
ATOM 5831 C C . VAL B 1 361 ? 1.055 -0.238 -9.75 1 94.69 361 VAL B C 1
ATOM 5833 O O . VAL B 1 361 ? 1.923 -0.784 -9.07 1 94.69 361 VAL B O 1
ATOM 5836 N N . THR B 1 362 ? 0.553 -0.765 -10.836 1 96.44 362 THR B N 1
ATOM 5837 C CA . THR B 1 362 ? 1.279 -1.809 -11.547 1 96.44 362 THR B CA 1
ATOM 5838 C C . THR B 1 362 ? 2.449 -1.216 -12.328 1 96.44 362 THR B C 1
ATOM 5840 O O . THR B 1 362 ? 2.246 -0.438 -13.266 1 96.44 362 THR B O 1
ATOM 5843 N N . VAL B 1 363 ? 3.617 -1.576 -11.93 1 96.69 363 VAL B N 1
ATOM 5844 C CA . VAL B 1 363 ? 4.828 -1.02 -12.523 1 96.69 363 VAL B CA 1
ATOM 5845 C C . VAL B 1 363 ? 5.059 -1.634 -13.906 1 96.69 363 VAL B C 1
ATOM 5847 O O . VAL B 1 363 ? 5.434 -0.933 -14.844 1 96.69 363 VAL B O 1
ATOM 5850 N N . SER B 1 364 ? 4.855 -2.881 -13.969 1 96.25 364 SER B N 1
ATOM 5851 C CA . SER B 1 364 ? 5.027 -3.641 -15.203 1 96.25 364 SER B CA 1
ATOM 5852 C C . SER B 1 364 ? 4.359 -5.008 -15.109 1 96.25 364 SER B C 1
ATOM 5854 O O . SER B 1 364 ? 3.871 -5.395 -14.047 1 96.25 364 SER B O 1
ATOM 5856 N N . VAL B 1 365 ? 4.234 -5.609 -16.203 1 97 365 VAL B N 1
ATOM 5857 C CA . VAL B 1 365 ? 3.725 -6.973 -16.281 1 97 365 VAL B CA 1
ATOM 5858 C C . VAL B 1 365 ? 4.719 -7.852 -17.047 1 97 365 VAL B C 1
ATOM 5860 O O . VAL B 1 365 ? 5.098 -7.535 -18.172 1 97 365 VAL B O 1
ATOM 5863 N N . SER B 1 366 ? 5.18 -8.875 -16.406 1 97.94 366 SER B N 1
ATOM 5864 C CA . SER B 1 366 ? 6.09 -9.805 -17.062 1 97.94 366 SER B CA 1
ATOM 5865 C C . SER B 1 366 ? 5.328 -10.938 -17.75 1 97.94 366 SER B C 1
ATOM 5867 O O . SER B 1 366 ? 4.293 -11.383 -17.25 1 97.94 366 SER B O 1
ATOM 5869 N N . PRO B 1 367 ? 5.902 -11.523 -18.844 1 97.94 367 PRO B N 1
ATOM 5870 C CA . PRO B 1 367 ? 7.258 -11.297 -19.359 1 97.94 367 PRO B CA 1
ATOM 5871 C C . PRO B 1 367 ? 7.422 -9.922 -20 1 97.94 367 PRO B C 1
ATOM 5873 O O . PRO B 1 367 ? 6.457 -9.367 -20.531 1 97.94 367 PRO B O 1
ATOM 5876 N N . GLN B 1 368 ? 8.672 -9.414 -19.875 1 96.69 368 GLN B N 1
ATOM 5877 C CA . GLN B 1 368 ? 8.977 -8.117 -20.469 1 96.69 368 GLN B CA 1
ATOM 5878 C C . GLN B 1 368 ? 9.094 -8.227 -22 1 96.69 368 GLN B C 1
ATOM 5880 O O . GLN B 1 368 ? 9.359 -9.305 -22.531 1 96.69 368 GLN B O 1
ATOM 5885 N N . ASP B 1 369 ? 8.938 -7.078 -22.625 1 90.81 369 ASP B N 1
ATOM 5886 C CA . ASP B 1 369 ? 9.086 -7.039 -24.078 1 90.81 369 ASP B CA 1
ATOM 5887 C C . ASP B 1 369 ? 10.484 -7.484 -24.5 1 90.81 369 ASP B C 1
ATOM 5889 O O . ASP B 1 369 ? 11.477 -7.148 -23.844 1 90.81 369 ASP B O 1
ATOM 5893 N N . GLY B 1 370 ? 10.555 -8.289 -25.531 1 91.56 370 GLY B N 1
ATOM 5894 C CA . GLY B 1 370 ? 11.836 -8.727 -26.062 1 91.56 370 GLY B CA 1
ATOM 5895 C C . GLY B 1 370 ? 12.203 -10.141 -25.641 1 91.56 370 GLY B C 1
ATOM 5896 O O . GLY B 1 370 ? 13.094 -10.75 -26.234 1 91.56 370 GLY B O 1
ATOM 5897 N N . TYR B 1 371 ? 11.609 -10.57 -24.641 1 93.81 371 TYR B N 1
ATOM 5898 C CA . TYR B 1 371 ? 11.828 -11.961 -24.25 1 93.81 371 TYR B CA 1
ATOM 5899 C C . TYR B 1 371 ? 10.891 -12.891 -25.016 1 93.81 371 TYR B C 1
ATOM 5901 O O . TYR B 1 371 ? 9.695 -12.953 -24.734 1 93.81 371 TYR B O 1
ATOM 5909 N N . LEU B 1 372 ? 11.492 -13.641 -25.906 1 90.5 372 LEU B N 1
ATOM 5910 C CA . LEU B 1 372 ? 10.719 -14.461 -26.828 1 90.5 372 LEU B CA 1
ATOM 5911 C C . LEU B 1 372 ? 10.883 -15.945 -26.5 1 90.5 372 LEU B C 1
ATOM 5913 O O . LEU B 1 372 ? 11.828 -16.328 -25.812 1 90.5 372 LEU B O 1
ATOM 5917 N N . HIS B 1 373 ? 9.961 -16.672 -26.875 1 92.56 373 HIS B N 1
ATOM 5918 C CA . HIS B 1 373 ? 9.922 -18.125 -26.766 1 92.56 373 HIS B CA 1
ATOM 5919 C C . HIS B 1 373 ? 9.305 -18.781 -28 1 92.56 373 HIS B C 1
ATOM 5921 O O . HIS B 1 373 ? 8.477 -18.156 -28.672 1 92.56 373 HIS B O 1
ATOM 5927 N N . GLN B 1 374 ? 9.633 -20.016 -28.312 1 91.44 374 GLN B N 1
ATOM 5928 C CA . GLN B 1 374 ? 9.18 -20.719 -29.5 1 91.44 374 GLN B CA 1
ATOM 5929 C C . GLN B 1 374 ? 7.668 -20.922 -29.5 1 91.44 374 GLN B C 1
ATOM 5931 O O . GLN B 1 374 ? 7.023 -20.891 -30.547 1 91.44 374 GLN B O 1
ATOM 5936 N N . HIS B 1 375 ? 7.105 -21.125 -28.375 1 92.25 375 HIS B N 1
ATOM 5937 C CA . HIS B 1 375 ? 5.691 -21.453 -28.297 1 92.25 375 HIS B CA 1
ATOM 5938 C C . HIS B 1 375 ? 4.887 -20.328 -27.672 1 92.25 375 HIS B C 1
ATOM 5940 O O . HIS B 1 375 ? 3.879 -19.891 -28.234 1 92.25 375 HIS B O 1
ATOM 5946 N N . SER B 1 376 ? 5.32 -19.859 -26.516 1 94.94 376 SER B N 1
ATOM 5947 C CA . SER B 1 376 ? 4.629 -18.812 -25.781 1 94.94 376 SER B CA 1
ATOM 5948 C C . SER B 1 376 ? 5.609 -17.938 -25 1 94.94 376 SER B C 1
ATOM 5950 O O . SER B 1 376 ? 6.434 -18.453 -24.25 1 94.94 376 SER B O 1
ATOM 5952 N N . PRO B 1 377 ? 5.523 -16.625 -25.141 1 95.88 377 PRO B N 1
ATOM 5953 C CA . PRO B 1 377 ? 6.379 -15.773 -24.312 1 95.88 377 PRO B CA 1
ATOM 5954 C C . PRO B 1 377 ? 6.223 -16.062 -22.812 1 95.88 377 PRO B C 1
ATOM 5956 O O . PRO B 1 377 ? 7.156 -15.844 -22.031 1 95.88 377 PRO B O 1
ATOM 5959 N N . LEU B 1 378 ? 5.059 -16.625 -22.406 1 97.94 378 LEU B N 1
ATOM 5960 C CA . LEU B 1 378 ? 4.805 -16.922 -21.016 1 97.94 378 LEU B CA 1
ATOM 5961 C C . LEU B 1 378 ? 5.703 -18.047 -20.516 1 97.94 378 LEU B C 1
ATOM 5963 O O . LEU B 1 378 ? 5.902 -18.219 -19.312 1 97.94 378 LEU B O 1
ATOM 5967 N N . ASP B 1 379 ? 6.27 -18.812 -21.391 1 97.94 379 ASP B N 1
ATOM 5968 C CA . ASP B 1 379 ? 7.125 -19.938 -21.031 1 97.94 379 ASP B CA 1
ATOM 5969 C C . ASP B 1 379 ? 8.555 -19.469 -20.75 1 97.94 379 ASP B C 1
ATOM 5971 O O . ASP B 1 379 ? 9.398 -20.266 -20.328 1 97.94 379 ASP B O 1
ATOM 5975 N N . THR B 1 380 ? 8.82 -18.141 -20.922 1 98.06 380 THR B N 1
ATOM 5976 C CA . THR B 1 380 ? 10.102 -17.594 -20.484 1 98.06 380 THR B CA 1
ATOM 5977 C C . THR B 1 380 ? 10.148 -17.5 -18.969 1 98.06 380 THR B C 1
ATOM 5979 O O . THR B 1 380 ? 11.227 -17.328 -18.375 1 98.06 380 THR B O 1
ATOM 5982 N N . LEU B 1 381 ? 8.992 -17.594 -18.344 1 98.62 381 LEU B N 1
ATOM 5983 C CA . LEU B 1 381 ? 8.898 -17.562 -16.891 1 98.62 381 LEU B CA 1
ATOM 5984 C C . LEU B 1 381 ? 8.773 -18.969 -16.328 1 98.62 381 LEU B C 1
ATOM 5986 O O . LEU B 1 381 ? 7.902 -19.734 -16.734 1 98.62 381 LEU B O 1
ATOM 5990 N N . GLY B 1 382 ? 9.609 -19.297 -15.344 1 98.19 382 GLY B N 1
ATOM 5991 C CA . GLY B 1 382 ? 9.531 -20.594 -14.688 1 98.19 382 GLY B CA 1
ATOM 5992 C C . GLY B 1 382 ? 10.234 -21.688 -15.453 1 98.19 382 GLY B C 1
ATOM 5993 O O . GLY B 1 382 ? 11.148 -21.422 -16.234 1 98.19 382 GLY B O 1
ATOM 5994 N N . ILE B 1 383 ? 9.852 -22.938 -15.164 1 97.12 383 ILE B N 1
ATOM 5995 C CA . ILE B 1 383 ? 10.516 -24.109 -15.711 1 97.12 383 ILE B CA 1
ATOM 5996 C C . ILE B 1 383 ? 9.891 -24.484 -17.062 1 97.12 383 ILE B C 1
ATOM 5998 O O . ILE B 1 383 ? 8.711 -24.828 -17.125 1 97.12 383 ILE B O 1
ATOM 6002 N N . ASP B 1 384 ? 10.711 -24.469 -18.078 1 96 384 ASP B N 1
ATOM 6003 C CA . ASP B 1 384 ? 10.266 -24.781 -19.422 1 96 384 ASP B CA 1
ATOM 6004 C C . ASP B 1 384 ? 10.312 -26.297 -19.672 1 96 384 ASP B C 1
ATOM 6006 O O . ASP B 1 384 ? 10.883 -27.047 -18.891 1 96 384 ASP B O 1
ATOM 6010 N N . ALA B 1 385 ? 9.727 -26.703 -20.75 1 95.38 385 ALA B N 1
ATOM 6011 C CA . ALA B 1 385 ? 9.531 -28.109 -21.109 1 95.38 385 ALA B CA 1
ATOM 6012 C C . ALA B 1 385 ? 10.859 -28.844 -21.188 1 95.38 385 ALA B C 1
ATOM 6014 O O . ALA B 1 385 ? 11.008 -29.938 -20.625 1 95.38 385 ALA B O 1
ATOM 6015 N N . PRO B 1 386 ? 11.914 -28.25 -21.781 1 94.31 386 PRO B N 1
ATOM 6016 C CA . PRO B 1 386 ? 13.164 -29.016 -21.906 1 94.31 386 PRO B CA 1
ATOM 6017 C C . PRO B 1 386 ? 13.898 -29.141 -20.578 1 94.31 386 PRO B C 1
ATOM 6019 O O . PRO B 1 386 ? 14.789 -29.984 -20.438 1 94.31 386 PRO B O 1
ATOM 6022 N N . GLU B 1 387 ? 13.539 -28.312 -19.609 1 93.06 387 GLU B N 1
ATOM 6023 C CA . GLU B 1 387 ? 14.266 -28.234 -18.359 1 93.06 387 GLU B CA 1
ATOM 6024 C C . GLU B 1 387 ? 13.594 -29.078 -17.266 1 93.06 387 GLU B C 1
ATOM 6026 O O . GLU B 1 387 ? 14.188 -29.344 -16.234 1 93.06 387 GLU B O 1
ATOM 6031 N N . THR B 1 388 ? 12.367 -29.516 -17.5 1 94.5 388 THR B N 1
ATOM 6032 C CA . THR B 1 388 ? 11.539 -30.062 -16.422 1 94.5 388 THR B CA 1
ATOM 6033 C C . THR B 1 388 ? 11.977 -31.484 -16.094 1 94.5 388 THR B C 1
ATOM 6035 O O . THR B 1 388 ? 12.352 -32.25 -16.984 1 94.5 388 THR B O 1
ATOM 6038 N N . ALA B 1 389 ? 11.938 -31.812 -14.844 1 95.69 389 ALA B N 1
ATOM 6039 C CA . ALA B 1 389 ? 12.172 -33.188 -14.352 1 95.69 389 ALA B CA 1
ATOM 6040 C C . ALA B 1 389 ? 10.852 -33.875 -14.047 1 95.69 389 ALA B C 1
ATOM 6042 O O . ALA B 1 389 ? 10.844 -34.969 -13.445 1 95.69 389 ALA B O 1
ATOM 6043 N N . CYS B 1 390 ? 9.742 -33.219 -14.383 1 96.31 390 CYS B N 1
ATOM 6044 C CA . CYS B 1 390 ? 8.422 -33.812 -14.125 1 96.31 390 CYS B CA 1
ATOM 6045 C C . CYS B 1 390 ? 8.117 -34.938 -15.102 1 96.31 390 CYS B C 1
ATOM 6047 O O . CYS B 1 390 ? 8.18 -34.719 -16.312 1 96.31 390 CYS B O 1
ATOM 6049 N N . HIS B 1 391 ? 7.609 -36.125 -14.602 1 94.31 391 HIS B N 1
ATOM 6050 C CA . HIS B 1 391 ? 7.27 -37.25 -15.445 1 94.31 391 HIS B CA 1
ATOM 6051 C C . HIS B 1 391 ? 5.812 -37.656 -15.273 1 94.31 391 HIS B C 1
ATOM 6053 O O . HIS B 1 391 ? 5.348 -38.625 -15.891 1 94.31 391 HIS B O 1
ATOM 6059 N N . ALA B 1 392 ? 5.129 -36.906 -14.508 1 93.94 392 ALA B N 1
ATOM 6060 C CA . ALA B 1 392 ? 3.76 -37.281 -14.18 1 93.94 392 ALA B CA 1
ATOM 6061 C C . ALA B 1 392 ? 2.797 -36.875 -15.289 1 93.94 392 ALA B C 1
ATOM 6063 O O . ALA B 1 392 ? 1.64 -37.312 -15.305 1 93.94 392 ALA B O 1
ATOM 6064 N N . PHE B 1 393 ? 3.299 -36.156 -16.281 1 93.81 393 PHE B N 1
ATOM 6065 C CA . PHE B 1 393 ? 2.438 -35.625 -17.328 1 93.81 393 PHE B CA 1
ATOM 6066 C C . PHE B 1 393 ? 2.855 -36.188 -18.688 1 93.81 393 PHE B C 1
ATOM 6068 O O . PHE B 1 393 ? 2.473 -35.656 -19.734 1 93.81 393 PHE B O 1
ATOM 6075 N N . GLY B 1 394 ? 3.422 -37.219 -18.844 1 79.88 394 GLY B N 1
ATOM 6076 C CA . GLY B 1 394 ? 3.771 -37.938 -20.062 1 79.88 394 GLY B CA 1
ATOM 6077 C C . GLY B 1 394 ? 5.176 -37.625 -20.547 1 79.88 394 GLY B C 1
ATOM 6078 O O . GLY B 1 394 ? 5.5 -37.844 -21.719 1 79.88 394 GLY B O 1
ATOM 6079 N N . GLY B 1 395 ? 5.988 -36.969 -19.797 1 58.41 395 GLY B N 1
ATOM 6080 C CA . GLY B 1 395 ? 7.375 -36.844 -20.203 1 58.41 395 GLY B CA 1
ATOM 6081 C C . GLY B 1 395 ? 8.289 -37.906 -19.641 1 58.41 395 GLY B C 1
ATOM 6082 O O . GLY B 1 395 ? 7.906 -38.594 -18.703 1 58.41 395 GLY B O 1
#

Organism: Rhizobium meliloti (strain 1021) (NCBI:txid266834)